Protein AF-0000000078265520 (afdb_homodimer)

Organism: NCBI:txid1605721

Foldseek 3Di:
DDDDDDDDDDDPDDPDDDDPPPPPPPPPPPPPPPPPPPPPPPQAFWQQFQLSDQQSFQERQPADADALVFCQQKDFQDKDFDAFFFQAAWTADSQQWTWTFHFQQKIFIARRNYRDTQDIDRCCVVVVFGWDADQQQRDIDTWTWYGYWGDDPQWTKTFTFQQQKIFIAGPNYRHTQDMDGDDRPNFKGWQAIWDDDPQKIKGKIFGCLLVVLLDQPDPDDFAFIKIFIAGNNYRHTQDIDTQADRQFHAFHFAYDYWRADVVQQKTKTFTWATQDHHPQQLVVCVVVVQQNVPGDDDPSNQHRKIFIARNRYRDTPEMDHCCPVVGHAHHGCLQPSVVVVDDDHRHPSGRPHHHFGWTFQETWGWAFADDPRGTDTWTWGFILQQKIWIAHPNHRHTQEIDRHEHHHNLGQAHHAWHDNRFWIKTKGFLVQQDWDQFPVRQTGSGIKIFIAGNNYRHTPHIGADPWPSVPPPDDSVRRLQIYWTFHAYWHDYHQKIWGATFHQAQVDWGIFIAGNNYRHTSYTDRPRFGHRYYFDDGHQKTKGTGADSNSHGIDRMITIIGRPPPPPD/DDDDDDDDDDDDDDDDPPPPDDDPPPPPPPPPPPPPPPDPPPQAFWQQFQLSDQQSFQERQPADADALVFCLQKDFQDKDFDAFFFQAAWTADSQQWTWTFHFQQKIFIARRNYRDTQEIDRCCVVVVFGWDADQQQRDIDTWTWYGYWGDDDQWTKTFTFQQCKIFIAGPNYRHTQDMDGPDRPNFKGWQAIWDDDPQKIKGKIFGCLLVVLLDQPDPDDFAFIKIFIAGNNYRHTQDIDTQADRQFHAFHFAYDYWRADPVQQKTKTFTWATQDHDPQQLVVCVVVVQQNPPGDDDPSNQHRKIFIARNRYRDTPEMDHCCPVVGHAHHGCLQPSVVVVDDDGRHPSGRPHHHFGWTFQETWGWAFADDPRGTDTWTWGFILQQKIWIAHPVHGHTQEIDRHEHHHNLGQAHHAWHDNRFWIKTKGFLVQQDWDQFPVRQTGSGIKIFIAGPNYRHTPEIGADPWPSVPPPDDSVRRLQIYWTFHAYWHDYHQKIWGATFHQAQVDWGIFIAGNNYRHTSYTDRPRFGHRYYWDDGHQKTWGTGADSNSHGIGRMITIIGRPPPPPD

Radius of gyration: 34.34 Å; Cα contacts (8 Å, |Δi|>4): 3447; chains: 2; bounding box: 140×97×87 Å

InterPro domains:
  IPR002372 Pyrrolo-quinoline quinone repeat domain [PF13360] (75-292)
  IPR002372 Pyrrolo-quinoline quinone repeat domain [PF13360] (449-544)
  IPR011047 Quinoprotein alcohol dehydrogenase-like superfamily [SSF50998] (43-536)
  IPR015943 WD40/YVTN repeat-like-containing domain superfamily [G3DSA:2.130.10.10] (435-565)
  IPR018391 Pyrrolo-quinoline quinone beta-propeller repeat [SM00564] (90-122)
  IPR018391 Pyrrolo-quinoline quinone beta-propeller repeat [SM00564] (194-242)
  IPR018391 Pyrrolo-quinoline quinone beta-propeller repeat [SM00564] (259-321)
  IPR018391 Pyrrolo-quinoline quinone beta-propeller repeat [SM00564] (372-403)
  IPR018391 Pyrrolo-quinoline quinone beta-propeller repeat [SM00564] (417-464)
  IPR018391 Pyrrolo-quinoline quinone beta-propeller repeat [SM00564] (489-526)

Sequence (1138 aa):
MHPTKTSHPLPALATAAALLVAVVVLVLAPSVAAGSGNGPHQDAAWWPNWGGGLDNVHHAVNETQISAANVSRLTVAWKATLVGDVTGPPAVDRDGTLYVNDLAGNVWALRGCTGTVLWRTALGNFTGNPGTFNPTTGRTTGTTARGTPAIHGAYIYVNDIGSARVFCLSKRTGALIWQTVLDTHPAAITTMSPTVVDGLVFIGVSSTESVMAGFPDYPCCTFRGSMAALNARTGAIVWQKYTTTADYPGAPVWGSSPSVDLATRVVYVGTGNNYRVPADVQACIDANEGDARTCPFDPANMAETIIAFDMDTGAIRWNTSFSLLHGLDVWNLACKPWLLGLPGGPGPNCPAFPGPDSDFGQAPMRVHYRSGGVQVPLLAVGQKSGFFYALHPADGHVAWIKSVVPGGDMGGFQWGSAFDGDRIYVAGSNSDYANQTIKDGRVTRGGTWAALDPATGTVLWETPVPQGLGLVNATRDEAVAAWPLAWSSLTVANGVVFAGVGSRDPAVPTMFALDAATGEILWQFAPGASIISSPAVVNGWVYWGIGYGQNSRAGNTFYAFRVADIVARMHPTKTSHPLPALATAAALLVAVVVLVLAPSVAAGSGNGPHQDAAWWPNWGGGLDNVHHAVNETQISAANVSRLTVAWKATLVGDVTGPPAVDRDGTLYVNDLAGNVWALRGCTGTVLWRTALGNFTGNPGTFNPTTGRTTGTTARGTPAIHGAYIYVNDIGSARVFCLSKRTGALIWQTVLDTHPAAITTMSPTVVDGLVFIGVSSTESVMAGFPDYPCCTFRGSMAALNARTGAIVWQKYTTTADYPGAPVWGSSPSVDLATRVVYVGTGNNYRVPADVQACIDANEGDARTCPFDPANMAETIIAFDMDTGAIRWNTSFSLLHGLDVWNLACKPWLLGLPGGPGPNCPAFPGPDSDFGQAPMRVHYRSGGVQVPLLAVGQKSGFFYALHPADGHVAWIKSVVPGGDMGGFQWGSAFDGDRIYVAGSNSDYANQTIKDGRVTRGGTWAALDPATGTVLWETPVPQGLGLVNATRDEAVAAWPLAWSSLTVANGVVFAGVGSRDPAVPTMFALDAATGEILWQFAPGASIISSPAVVNGWVYWGIGYGQNSRAGNTFYAFRVADIVAR

Solvent-accessible surface area (backbone atoms only — not comparable to full-atom values): 55644 Å² total; per-residue (Å²): 136,86,80,83,76,85,82,84,84,81,74,85,76,76,82,83,80,82,70,84,75,72,76,73,75,73,73,76,68,74,75,72,74,68,68,74,62,77,60,73,80,78,68,72,62,49,21,42,20,58,21,42,49,49,33,25,24,18,35,27,83,79,34,73,71,46,29,64,88,48,44,62,50,52,38,80,73,40,67,36,79,63,84,21,28,14,53,23,22,37,12,28,40,71,88,39,40,28,32,38,31,16,34,26,10,34,40,34,32,25,37,61,92,67,48,46,75,73,40,75,30,58,52,11,75,75,71,75,35,57,30,46,57,36,70,87,54,35,44,56,46,53,24,21,16,58,24,11,31,16,53,52,91,69,29,30,32,43,38,28,30,55,54,16,28,41,37,34,25,33,64,88,67,48,46,80,72,38,69,37,74,76,48,84,55,88,41,25,17,22,56,26,14,34,36,64,57,98,59,30,34,36,42,30,28,20,61,50,47,39,57,50,20,28,39,72,85,44,84,71,68,68,54,59,8,28,43,35,33,21,33,61,88,68,44,47,75,74,35,72,39,66,34,32,45,79,66,36,12,29,13,20,19,35,22,34,24,50,12,48,42,75,90,80,37,34,33,32,38,24,12,13,40,21,42,45,66,44,70,70,41,46,50,36,20,58,70,31,73,43,54,41,74,27,38,70,71,60,84,65,50,38,30,26,16,42,37,35,25,30,62,88,67,50,48,74,75,40,66,38,71,50,37,61,65,72,43,50,38,36,36,35,30,4,54,49,22,54,80,75,73,39,82,76,66,60,34,80,58,27,60,96,62,55,27,68,47,49,26,17,30,14,21,31,18,54,42,56,35,74,56,98,90,38,76,45,69,30,30,38,37,41,20,5,49,11,38,36,38,29,22,32,74,91,63,46,47,50,53,42,77,36,74,77,37,48,32,24,78,74,7,5,17,35,44,31,43,19,40,74,57,73,42,32,38,42,31,25,8,21,56,62,33,42,61,30,44,47,84,86,66,54,63,41,35,36,7,30,37,36,33,23,36,74,90,70,54,49,74,74,37,63,31,66,54,69,56,47,58,82,55,74,89,58,50,5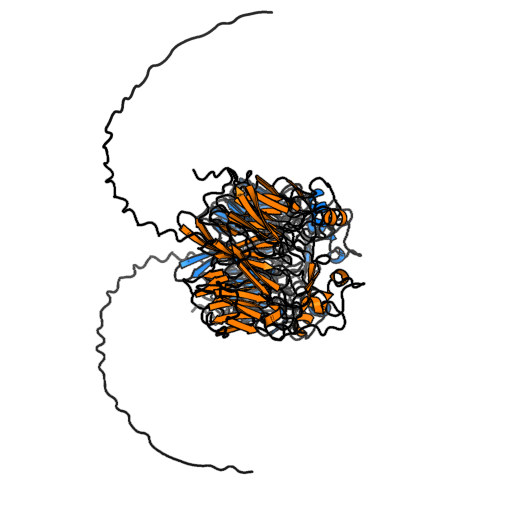8,70,54,30,67,74,47,29,32,29,16,50,10,15,33,21,32,34,46,52,25,31,35,41,19,18,33,31,81,55,48,83,47,64,22,38,38,32,20,29,58,90,65,46,46,77,54,35,73,42,53,85,45,30,5,17,38,16,21,48,33,56,44,81,42,33,41,35,38,35,21,5,41,14,66,86,40,20,34,29,30,50,35,38,31,30,29,56,69,75,70,60,81,120,138,87,81,89,82,77,82,85,85,85,80,81,89,79,80,81,72,81,66,86,73,86,78,80,76,75,75,76,67,75,75,71,73,70,68,75,63,78,60,74,78,76,70,72,61,48,20,41,20,57,20,41,49,49,34,25,24,19,36,27,83,77,34,74,71,45,28,63,88,49,44,60,50,51,39,80,72,41,66,35,78,62,84,21,29,13,52,23,22,37,12,29,42,70,90,39,40,28,33,37,30,16,35,26,10,33,41,34,32,27,36,63,91,66,47,47,75,73,40,74,31,57,53,10,75,76,72,76,34,57,30,46,56,37,71,86,52,34,44,56,45,52,25,22,15,57,24,11,31,16,53,52,92,68,30,31,32,44,38,27,30,56,54,15,29,40,35,35,26,33,65,88,68,46,45,80,73,40,69,34,75,77,48,85,55,88,42,25,17,23,56,26,14,35,35,62,58,95,62,30,34,36,41,32,28,20,59,50,46,41,57,50,22,28,41,72,84,43,83,72,68,66,53,59,7,29,43,34,31,22,32,62,88,67,45,47,73,72,35,72,41,65,33,34,43,78,67,36,12,28,13,21,19,35,23,32,25,50,12,46,42,76,91,79,38,34,34,32,39,25,12,12,39,22,42,44,66,42,70,70,42,47,50,35,20,58,71,31,74,44,55,41,74,27,37,71,71,61,87,65,49,38,30,26,16,41,39,34,24,30,61,89,67,52,48,74,76,38,65,38,72,49,36,61,63,70,43,50,38,37,36,35,31,4,54,49,22,53,82,76,72,38,82,76,68,60,33,82,58,28,60,94,63,55,27,70,47,49,26,19,29,13,21,30,19,54,41,56,36,73,56,96,89,38,76,45,70,31,30,38,37,40,20,4,52,11,39,36,40,30,23,31,75,90,64,44,47,48,55,41,77,35,74,76,36,47,32,25,78,76,8,5,18,33,44,31,43,19,40,73,56,74,41,32,37,43,30,25,7,20,57,64,33,42,61,29,44,46,84,86,66,54,64,40,37,34,8,30,37,36,33,25,35,75,90,71,53,47,74,74,36,63,34,64,54,69,57,46,58,81,56,74,88,58,51,57,71,55,30,67,73,47,28,33,28,16,49,10,15,32,21,31,34,47,52,25,31,35,42,20,19,32,31,81,54,47,82,45,64,23,37,37,31,21,29,57,91,65,45,47,78,54,35,71,41,52,85,46,30,6,17,39,14,20,50,33,55,45,82,41,35,38,34,39,35,20,5,40,14,67,85,43,21,34,29,30,50,34,38,32,30,30,56,70,73,70,60,80,119

Nearest PDB structures (foldseek):
  8gy2-assembly1_A  TM=6.979E-01  e=2.853E-27  Gluconobacter oxydans 621H
  4mh1-assembly1_A-2  TM=7.134E-01  e=3.391E-25  Ketogulonicigenium vulgare Y25
  4mh1-assembly1_B-2  TM=6.779E-01  e=1.135E-24  Ketogulonicigenium vulgare Y25
  4cvb-assembly1_A  TM=6.863E-01  e=7.345E-24  Pseudogluconobacter saccharoketogenes
  7wmd-assembly1_A  TM=6.988E-01  e=7.375E-23  Devosia albogilva

Structure (mmCIF, N/CA/C/O backbone):
data_AF-0000000078265520-model_v1
#
loop_
_entity.id
_entity.type
_entity.pdbx_description
1 polymer 'Pyrroloquinoline quinone-dependent alcohol dehydrogenase'
#
loop_
_atom_site.group_PDB
_atom_site.id
_atom_site.type_symbol
_atom_site.label_atom_id
_atom_site.label_alt_id
_atom_site.label_comp_id
_atom_site.label_asym_id
_atom_site.label_entity_id
_atom_site.label_seq_id
_atom_site.pdbx_PDB_ins_code
_atom_site.Cartn_x
_atom_site.Cartn_y
_atom_site.Cartn_z
_atom_site.occupancy
_atom_site.B_iso_or_equiv
_atom_site.auth_seq_id
_atom_site.auth_comp_id
_atom_site.auth_asym_id
_atom_site.auth_atom_id
_atom_site.pdbx_PDB_model_num
ATOM 1 N N . MET A 1 1 ? -61.281 -13.695 18.047 1 17.14 1 MET A N 1
ATOM 2 C CA . MET A 1 1 ? -62.156 -14.344 17.078 1 17.14 1 MET A CA 1
ATOM 3 C C . MET A 1 1 ? -62 -13.734 15.688 1 17.14 1 MET A C 1
ATOM 5 O O . MET A 1 1 ? -61.344 -12.695 15.539 1 17.14 1 MET A O 1
ATOM 9 N N . HIS A 1 2 ? -63.125 -13.305 15.18 1 16.2 2 HIS A N 1
ATOM 10 C CA . HIS A 1 2 ? -63.688 -13.625 13.875 1 16.2 2 HIS A CA 1
ATOM 11 C C . HIS A 1 2 ? -63.125 -12.719 12.781 1 16.2 2 HIS A C 1
ATOM 13 O O . HIS A 1 2 ? -62.625 -11.625 13.07 1 16.2 2 HIS A O 1
ATOM 19 N N . PRO A 1 3 ? -63.625 -12.891 11.625 1 17.33 3 PRO A N 1
ATOM 20 C CA . PRO A 1 3 ? -63.312 -13.195 10.227 1 17.33 3 PRO A CA 1
ATOM 21 C C . PRO A 1 3 ? -63.438 -11.969 9.312 1 17.33 3 PRO A C 1
ATOM 23 O O . PRO A 1 3 ? -62.75 -11.883 8.297 1 17.33 3 PRO A O 1
ATOM 26 N N . THR A 1 4 ? -64.312 -11.016 9.781 1 16.2 4 THR A N 1
ATOM 27 C CA . THR A 1 4 ? -65.312 -10.742 8.75 1 16.2 4 THR A CA 1
ATOM 28 C C . THR A 1 4 ? -64.688 -10 7.574 1 16.2 4 THR A C 1
ATOM 30 O O . THR A 1 4 ? -63.719 -9.227 7.754 1 16.2 4 THR A O 1
ATOM 33 N N . LYS A 1 5 ? -65.375 -9.945 6.484 1 17.05 5 LYS A N 1
ATOM 34 C CA . LYS A 1 5 ? -65.5 -10.273 5.066 1 17.05 5 LYS A CA 1
ATOM 35 C C . LYS A 1 5 ? -65.375 -9.023 4.203 1 17.05 5 LYS A C 1
ATOM 37 O O . LYS A 1 5 ? -65.312 -9.117 2.973 1 17.05 5 LYS A O 1
ATOM 42 N N . THR A 1 6 ? -65.375 -7.75 4.785 1 16.64 6 THR A N 1
ATOM 43 C CA . THR A 1 6 ? -66.312 -6.988 3.988 1 16.64 6 THR A CA 1
ATOM 44 C C . THR A 1 6 ? -65.812 -6.766 2.574 1 16.64 6 THR A C 1
ATOM 46 O O . THR A 1 6 ? -64.562 -6.75 2.355 1 16.64 6 THR A O 1
ATOM 49 N N . SER A 1 7 ? -66.5 -5.957 1.781 1 15.37 7 SER A N 1
ATOM 50 C CA . SER A 1 7 ? -67.312 -5.945 0.565 1 15.37 7 SER A CA 1
ATOM 51 C C . SER A 1 7 ? -66.5 -5.402 -0.619 1 15.37 7 SER A C 1
ATOM 53 O O . SER A 1 7 ? -66.438 -6.055 -1.659 1 15.37 7 SER A O 1
ATOM 55 N N . HIS A 1 8 ? -66.688 -4.145 -1.007 1 16.44 8 HIS A N 1
ATOM 56 C CA . HIS A 1 8 ? -67.5 -3.871 -2.182 1 16.44 8 HIS A CA 1
ATOM 57 C C . HIS A 1 8 ? -66.688 -3.686 -3.424 1 16.44 8 HIS A C 1
ATOM 59 O O . HIS A 1 8 ? -65.438 -3.438 -3.318 1 16.44 8 HIS A O 1
ATOM 65 N N . PRO A 1 9 ? -67.062 -2.695 -4.297 1 16.78 9 PRO A N 1
ATOM 66 C CA . PRO A 1 9 ? -67.625 -2.834 -5.645 1 16.78 9 PRO A CA 1
ATOM 67 C C . PRO A 1 9 ? -66.562 -2.633 -6.738 1 16.78 9 PRO A C 1
ATOM 69 O O . PRO A 1 9 ? -65.438 -2.236 -6.453 1 16.78 9 PRO A O 1
ATOM 72 N N . LEU A 1 10 ? -66.812 -1.609 -7.59 1 16.77 10 LEU A N 1
ATOM 73 C CA . LEU A 1 10 ? -67.25 -1.703 -8.977 1 16.77 10 LEU A CA 1
ATOM 74 C C . LEU A 1 10 ? -66.125 -1.519 -9.945 1 16.77 10 LEU A C 1
ATOM 76 O O . LEU A 1 10 ? -65.062 -0.991 -9.562 1 16.77 10 LEU A O 1
ATOM 80 N N . PRO A 1 11 ? -66.438 -1.1 -11.188 1 16.7 11 PRO A N 1
ATOM 81 C CA . PRO A 1 11 ? -66.25 -1.532 -12.578 1 16.7 11 PRO A CA 1
ATOM 82 C C . PRO A 1 11 ? -65.25 -0.72 -13.328 1 16.7 11 PRO A C 1
ATOM 84 O O . PRO A 1 11 ? -65 -0.936 -14.523 1 16.7 11 PRO A O 1
ATOM 87 N N . ALA A 1 12 ? -64.375 0.051 -12.625 1 16.42 12 ALA A N 1
ATOM 88 C CA . ALA A 1 12 ? -63.969 1.188 -13.453 1 16.42 12 ALA A CA 1
ATOM 89 C C . ALA A 1 12 ? -63.469 0.724 -14.812 1 16.42 12 ALA A C 1
ATOM 91 O O . ALA A 1 12 ? -62.531 -0.083 -14.898 1 16.42 12 ALA A O 1
ATOM 92 N N . LEU A 1 13 ? -64.188 1.115 -15.773 1 16.06 13 LEU A N 1
ATOM 93 C CA . LEU A 1 13 ? -64.375 0.866 -17.203 1 16.06 13 LEU A CA 1
ATOM 94 C C . LEU A 1 13 ? -63.062 1.119 -17.953 1 16.06 13 LEU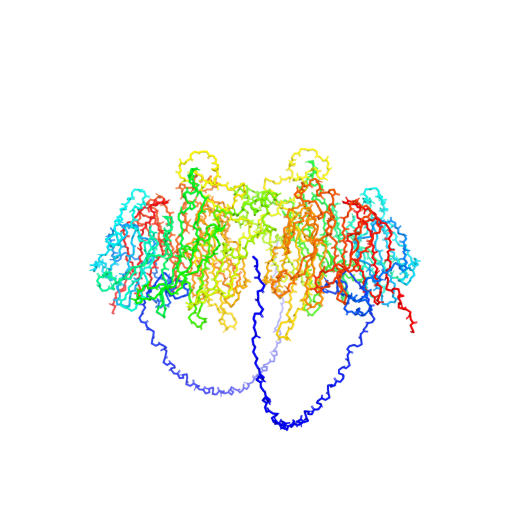 A C 1
ATOM 96 O O . LEU A 1 13 ? -62.156 1.775 -17.438 1 16.06 13 LEU A O 1
ATOM 100 N N . ALA A 1 14 ? -63.25 1.481 -19.297 1 16.58 14 ALA A N 1
ATOM 101 C CA . ALA A 1 14 ? -63 1.051 -20.672 1 16.58 14 ALA A CA 1
ATOM 102 C C . ALA A 1 14 ? -61.969 1.944 -21.344 1 16.58 14 ALA A C 1
ATOM 104 O O . ALA A 1 14 ? -61.844 1.944 -22.562 1 16.58 14 ALA A O 1
ATOM 105 N N . THR A 1 15 ? -61.062 2.492 -20.5 1 16.44 15 THR A N 1
ATOM 106 C CA . THR A 1 15 ? -60.469 3.598 -21.234 1 16.44 15 THR A CA 1
ATOM 107 C C . THR A 1 15 ? -60.031 3.145 -22.625 1 16.44 15 THR A C 1
ATOM 109 O O . THR A 1 15 ? -59.625 1.994 -22.812 1 16.44 15 THR A O 1
ATOM 112 N N . ALA A 1 16 ? -60.219 4.102 -23.531 1 16.84 16 ALA A N 1
ATOM 113 C CA . ALA A 1 16 ? -60.219 4.371 -24.969 1 16.84 16 ALA A CA 1
ATOM 114 C C . ALA A 1 16 ? -58.844 4.035 -25.578 1 16.84 16 ALA A C 1
ATOM 116 O O . ALA A 1 16 ? -57.812 4.316 -24.984 1 16.84 16 ALA A O 1
ATOM 117 N N . ALA A 1 17 ? -58.844 3.373 -26.828 1 16.38 17 ALA A N 1
ATOM 118 C CA . ALA A 1 17 ? -58.094 2.555 -27.781 1 16.38 17 ALA A CA 1
ATOM 119 C C . ALA A 1 17 ? -57.031 3.379 -28.5 1 16.38 17 ALA A C 1
ATOM 121 O O . ALA A 1 17 ? -55.969 2.873 -28.828 1 16.38 17 ALA A O 1
ATOM 122 N N . ALA A 1 18 ? -57.281 4.77 -28.656 1 17.73 18 ALA A N 1
ATOM 123 C CA . ALA A 1 18 ? -57.031 4.996 -30.078 1 17.73 18 ALA A CA 1
ATOM 124 C C . ALA A 1 18 ? -55.562 4.711 -30.453 1 17.73 18 ALA A C 1
ATOM 126 O O . ALA A 1 18 ? -54.688 4.777 -29.594 1 17.73 18 ALA A O 1
ATOM 127 N N . LEU A 1 19 ? -55.344 4.594 -31.844 1 18.08 19 LEU A N 1
ATOM 128 C CA . LEU A 1 19 ? -54.625 3.961 -32.938 1 18.08 19 LEU A CA 1
ATOM 129 C C . LEU A 1 19 ? -53.375 4.746 -33.312 1 18.08 19 LEU A C 1
ATOM 131 O O . LEU A 1 19 ? -52.75 4.477 -34.344 1 18.08 19 LEU A O 1
ATOM 135 N N . LEU A 1 20 ? -52.812 5.586 -32.375 1 19.12 20 LEU A N 1
ATOM 136 C CA . LEU A 1 20 ? -51.938 6.449 -33.156 1 19.12 20 LEU A CA 1
ATOM 137 C C . LEU A 1 20 ? -50.938 5.625 -33.969 1 19.12 20 LEU A C 1
ATOM 139 O O . LEU A 1 20 ? -50.25 4.762 -33.438 1 19.12 20 LEU A O 1
ATOM 143 N N . VAL A 1 21 ? -51.156 5.629 -35.312 1 19.61 21 VAL A N 1
ATOM 144 C CA . VAL A 1 21 ? -50.469 5.051 -36.469 1 19.61 21 VAL A CA 1
ATOM 145 C C . VAL A 1 21 ? -49.031 5.574 -36.531 1 19.61 21 VAL A C 1
ATOM 147 O O . VAL A 1 21 ? -48.812 6.77 -36.719 1 19.61 21 VAL A O 1
ATOM 150 N N . ALA A 1 22 ? -48.219 5.336 -35.531 1 20.06 22 ALA A N 1
ATOM 151 C CA . ALA A 1 22 ? -46.875 5.844 -35.688 1 20.06 22 ALA A CA 1
ATOM 152 C C . ALA A 1 22 ? -46.25 5.352 -36.969 1 20.06 22 ALA A C 1
ATOM 154 O O . ALA A 1 22 ? -46.25 4.152 -37.281 1 20.06 22 ALA A O 1
ATOM 155 N N . VAL A 1 23 ? -46.344 6.246 -37.969 1 21.83 23 VAL A N 1
ATOM 156 C CA . VAL A 1 23 ? -45.688 6.141 -39.281 1 21.83 23 VAL A CA 1
ATOM 157 C C . VAL A 1 23 ? -44.219 5.797 -39.094 1 21.83 23 VAL A C 1
ATOM 159 O O . VAL A 1 23 ? -43.469 6.527 -38.406 1 21.83 23 VAL A O 1
ATOM 162 N N . VAL A 1 24 ? -43.875 4.527 -39.156 1 22.84 24 VAL A N 1
ATOM 163 C CA . VAL A 1 24 ? -42.562 3.91 -39.094 1 22.84 24 VAL A CA 1
ATOM 164 C C . VAL A 1 24 ? -41.719 4.383 -40.25 1 22.84 24 VAL A C 1
ATOM 166 O O . VAL A 1 24 ? -42 4.051 -41.406 1 22.84 24 VAL A O 1
ATOM 169 N N . VAL A 1 25 ? -41.5 5.777 -40.281 1 23.92 25 VAL A N 1
ATOM 170 C CA . VAL A 1 25 ? -40.594 6.086 -41.375 1 23.92 25 VAL A CA 1
ATOM 171 C C . VAL A 1 25 ? -39.375 5.16 -41.344 1 23.92 25 VAL A C 1
ATOM 173 O O . VAL A 1 25 ? -38.688 5.113 -40.344 1 23.92 25 VAL A O 1
ATOM 176 N N . LEU A 1 26 ? -39.406 4.188 -42.219 1 23.52 26 LEU A N 1
ATOM 177 C CA . LEU A 1 26 ? -38.375 3.197 -42.531 1 23.52 26 LEU A CA 1
ATOM 178 C C . LEU A 1 26 ? -37.125 3.877 -43.031 1 23.52 26 LEU A C 1
ATOM 180 O O . LEU A 1 26 ? -37.094 4.406 -44.125 1 23.52 26 LEU A O 1
ATOM 184 N N . VAL A 1 27 ? -36.656 4.941 -42.281 1 26.12 27 VAL A N 1
ATOM 185 C CA . VAL A 1 27 ? -35.438 5.375 -42.938 1 26.12 27 VAL A CA 1
ATOM 186 C C . VAL A 1 27 ? -34.531 4.18 -43.156 1 26.12 27 VAL A C 1
ATOM 188 O O . VAL A 1 27 ? -34.188 3.477 -42.188 1 26.12 27 VAL A O 1
ATOM 191 N N . LEU A 1 28 ? -34.438 3.723 -44.406 1 24.16 28 LEU A N 1
ATOM 192 C CA . LEU A 1 28 ? -33.5 2.734 -44.938 1 24.16 28 LEU A CA 1
ATOM 193 C C . LEU A 1 28 ? -32.062 3.135 -44.656 1 24.16 28 LEU A C 1
ATOM 195 O O . LEU A 1 28 ? -31.594 4.176 -45.125 1 24.16 28 LEU A O 1
ATOM 199 N N . ALA A 1 29 ? -31.609 2.975 -43.406 1 26.84 29 ALA A N 1
ATOM 200 C CA . ALA A 1 29 ? -30.172 3.17 -43.219 1 26.84 29 ALA A CA 1
ATOM 201 C C . ALA A 1 29 ? -29.375 2.318 -44.188 1 26.84 29 ALA A C 1
ATOM 203 O O . ALA A 1 29 ? -29.656 1.131 -44.375 1 26.84 29 ALA A O 1
ATOM 204 N N . PRO A 1 30 ? -28.797 3.018 -45.125 1 27.03 30 PRO A N 1
ATOM 205 C CA . PRO A 1 30 ? -27.969 2.238 -46.031 1 27.03 30 PRO A CA 1
ATOM 206 C C . PRO A 1 30 ? -27.078 1.229 -45.312 1 27.03 30 PRO A C 1
ATOM 208 O O . PRO A 1 30 ? -26.703 1.442 -44.156 1 27.03 30 PRO A O 1
ATOM 211 N N . SER A 1 31 ? -27.25 -0.025 -45.719 1 24.61 31 SER A N 1
ATOM 212 C CA . SER A 1 31 ? -26.453 -1.167 -45.312 1 24.61 31 SER A CA 1
ATOM 213 C C . SER A 1 31 ? -24.969 -0.905 -45.531 1 24.61 31 SER A C 1
ATOM 215 O O . SER A 1 31 ? -24.516 -0.783 -46.688 1 24.61 31 SER A O 1
ATOM 217 N N . VAL A 1 32 ? -24.391 0.127 -44.875 1 26.91 32 VAL A N 1
ATOM 218 C CA . VAL A 1 32 ? -22.953 0.06 -45.125 1 26.91 32 VAL A CA 1
ATOM 219 C C . VAL A 1 32 ? -22.469 -1.379 -44.969 1 26.91 32 VAL A C 1
ATOM 221 O O . VAL A 1 32 ? -22.703 -2.014 -43.938 1 26.91 32 VAL A O 1
ATOM 224 N N . ALA A 1 33 ? -22.188 -2.043 -46.094 1 24.78 33 ALA A N 1
ATOM 225 C CA . ALA A 1 33 ? -21.531 -3.342 -46.188 1 24.78 33 ALA A CA 1
ATOM 226 C C . ALA A 1 33 ? -20.312 -3.408 -45.281 1 24.78 33 ALA A C 1
ATOM 228 O O . ALA A 1 33 ? -19.391 -2.59 -45.375 1 24.78 33 ALA A O 1
ATOM 229 N N . ALA A 1 34 ? -20.578 -3.84 -44.094 1 26.83 34 ALA A N 1
ATOM 230 C CA . ALA A 1 34 ? -19.469 -4.238 -43.25 1 26.83 34 ALA A CA 1
ATOM 231 C C . ALA A 1 34 ? -18.469 -5.102 -44 1 26.83 34 ALA A C 1
ATOM 233 O O . ALA A 1 34 ? -18.828 -6.152 -44.531 1 26.83 34 ALA A O 1
ATOM 234 N N . GLY A 1 35 ? -17.672 -4.383 -44.812 1 24.5 35 GLY A N 1
ATOM 235 C CA . GLY A 1 35 ? -16.625 -5.215 -45.375 1 24.5 35 GLY A CA 1
ATOM 236 C C . GLY A 1 35 ? -16.234 -6.383 -44.5 1 24.5 35 GLY A C 1
ATOM 237 O O . GLY A 1 35 ? -16.219 -6.258 -43.25 1 24.5 35 GLY A O 1
ATOM 238 N N . SER A 1 36 ? -16.578 -7.504 -45 1 25.89 36 SER A N 1
ATOM 239 C CA . SER A 1 36 ? -16.203 -8.797 -44.438 1 25.89 36 SER A CA 1
ATOM 240 C C . SER A 1 36 ? -14.734 -8.805 -44 1 25.89 36 SER A C 1
ATOM 242 O O . SER A 1 36 ? -13.836 -8.82 -44.844 1 25.89 36 SER A O 1
ATOM 244 N N . GLY A 1 37 ? -14.359 -7.793 -43.219 1 26.94 37 GLY A N 1
ATOM 245 C CA . GLY A 1 37 ? -12.984 -7.98 -42.781 1 26.94 37 GLY A CA 1
ATOM 246 C C . GLY A 1 37 ? -12.609 -9.438 -42.594 1 26.94 37 GLY A C 1
ATOM 247 O O . GLY A 1 37 ? -13.43 -10.242 -42.156 1 26.94 37 GLY A O 1
ATOM 248 N N . ASN A 1 38 ? -11.953 -9.969 -43.656 1 28.36 38 ASN A N 1
ATOM 249 C CA . ASN A 1 38 ? -11.344 -11.281 -43.469 1 28.36 38 ASN A CA 1
ATOM 250 C C . ASN A 1 38 ? -10.961 -11.523 -42 1 28.36 38 ASN A C 1
ATOM 252 O O . ASN A 1 38 ? -10.148 -10.781 -41.469 1 28.36 38 ASN A O 1
ATOM 256 N N . GLY A 1 39 ? -11.867 -11.867 -41.25 1 30.77 39 GLY A N 1
ATOM 257 C CA . GLY A 1 39 ? -11.625 -12.289 -39.875 1 30.77 39 GLY A CA 1
ATOM 258 C C . GLY A 1 39 ? -10.344 -13.086 -39.719 1 30.77 39 GLY A C 1
ATOM 259 O O . GLY A 1 39 ? -9.859 -13.703 -40.656 1 30.77 39 GLY A O 1
ATOM 260 N N . PRO A 1 40 ? -9.43 -12.562 -39.062 1 32.41 40 PRO A N 1
ATOM 261 C CA . PRO A 1 40 ? -8.18 -13.32 -38.938 1 32.41 40 PRO A CA 1
ATOM 262 C C . PRO A 1 40 ? -8.398 -14.836 -39.031 1 32.41 40 PRO A C 1
ATOM 264 O O . PRO A 1 40 ? -9.461 -15.328 -38.656 1 32.41 40 PRO A O 1
ATOM 267 N N . HIS A 1 41 ? -8.086 -15.516 -40.125 1 32.09 41 HIS A N 1
ATOM 268 C CA . HIS A 1 41 ? -7.879 -16.969 -40.094 1 32.09 41 HIS A CA 1
ATOM 269 C C . HIS A 1 41 ? -7.668 -17.469 -38.656 1 32.09 41 HIS A C 1
ATOM 271 O O . HIS A 1 41 ? -6.742 -17.016 -37.969 1 32.09 41 HIS A O 1
ATOM 277 N N . GLN A 1 42 ? -8.625 -17.734 -37.906 1 38.75 42 GLN A N 1
ATOM 278 C CA . GLN A 1 42 ? -8.547 -18.281 -36.562 1 38.75 42 GLN A CA 1
ATOM 279 C C . GLN A 1 42 ? -7.52 -19.406 -36.469 1 38.75 42 GLN A C 1
ATOM 281 O O . GLN A 1 42 ? -7.746 -20.5 -37.031 1 38.75 42 GLN A O 1
ATOM 286 N N . ASP A 1 43 ? -6.262 -19.312 -36.531 1 50.09 43 ASP A N 1
ATOM 287 C CA . ASP A 1 43 ? -5.211 -20.297 -36.344 1 50.09 43 ASP A CA 1
ATOM 288 C C . ASP A 1 43 ? -5.645 -21.359 -35.312 1 50.09 43 ASP A C 1
ATOM 290 O O . ASP A 1 43 ? -6.48 -21.094 -34.469 1 50.09 43 ASP A O 1
ATOM 294 N N . ALA A 1 44 ? -5.496 -22.641 -35.688 1 58.16 44 ALA A N 1
ATOM 295 C CA . ALA A 1 44 ? -5.805 -23.812 -34.844 1 58.16 44 ALA A CA 1
ATOM 296 C C . ALA A 1 44 ? -5.477 -23.547 -33.375 1 58.16 44 ALA A C 1
ATOM 298 O O . ALA A 1 44 ? -4.422 -22.984 -33.062 1 58.16 44 ALA A O 1
ATOM 299 N N . ALA A 1 45 ? -6.484 -23.922 -32.562 1 76.44 45 ALA A N 1
ATOM 300 C CA . ALA A 1 45 ? -6.359 -23.703 -31.125 1 76.44 45 ALA A CA 1
ATOM 301 C C . ALA A 1 45 ? -5.176 -24.484 -30.562 1 76.44 45 ALA A C 1
ATOM 303 O O . ALA A 1 45 ? -4.82 -25.547 -31.062 1 76.44 45 ALA A O 1
ATOM 304 N N . TRP A 1 46 ? -4.379 -23.984 -29.859 1 92.88 46 TRP A N 1
ATOM 305 C CA . TRP A 1 46 ? -3.268 -24.609 -29.156 1 92.88 46 TRP A CA 1
ATOM 306 C C . TRP A 1 46 ? -3.035 -23.953 -27.797 1 92.88 46 TRP A C 1
ATOM 308 O O . TRP A 1 46 ? -3.791 -23.078 -27.391 1 92.88 46 TRP A O 1
ATOM 318 N N . TRP A 1 47 ? -2.188 -24.5 -27.031 1 97.5 47 TRP A N 1
ATOM 319 C CA . TRP A 1 47 ? -1.701 -24 -25.75 1 97.5 47 TRP A CA 1
ATOM 320 C C . TRP A 1 47 ? -0.177 -24.031 -25.688 1 97.5 47 TRP A C 1
ATOM 322 O O . TRP A 1 47 ? 0.409 -24.984 -25.188 1 97.5 47 TRP A O 1
ATOM 332 N N . PRO A 1 48 ? 0.46 -23.016 -26.141 1 96.94 48 PRO A N 1
ATOM 333 C CA . PRO A 1 48 ? 1.874 -23.109 -26.516 1 96.94 48 PRO A CA 1
ATOM 334 C C . PRO A 1 48 ? 2.809 -23.016 -25.312 1 96.94 48 PRO A C 1
ATOM 336 O O . PRO A 1 48 ? 4 -23.312 -25.422 1 96.94 48 PRO A O 1
ATOM 339 N N . ASN A 1 49 ? 2.328 -22.547 -24.234 1 96.62 49 ASN A N 1
ATOM 340 C CA . ASN A 1 49 ? 3.143 -22.344 -23.031 1 96.62 49 ASN A CA 1
ATOM 341 C C . ASN A 1 49 ? 2.279 -22.25 -21.781 1 96.62 49 ASN A C 1
ATOM 343 O O . ASN A 1 49 ? 1.077 -22.516 -21.828 1 96.62 49 ASN A O 1
ATOM 347 N N . TRP A 1 50 ? 2.895 -21.922 -20.641 1 95.75 50 TRP A N 1
ATOM 348 C CA . TRP A 1 50 ? 2.258 -21.906 -19.328 1 95.75 50 TRP A CA 1
ATOM 349 C C . TRP A 1 50 ? 0.966 -21.109 -19.344 1 95.75 50 TRP A C 1
ATOM 351 O O . TRP A 1 50 ? -0.085 -21.594 -18.922 1 95.75 50 TRP A O 1
ATOM 361 N N . GLY A 1 51 ? 0.985 -19.906 -19.828 1 94.5 51 GLY A N 1
ATOM 362 C CA . GLY A 1 51 ? -0.132 -18.984 -19.766 1 94.5 51 GLY A CA 1
ATOM 363 C C . GLY A 1 51 ? -1.068 -19.078 -20.953 1 94.5 51 GLY A C 1
ATOM 364 O O . GLY A 1 51 ? -2.023 -18.312 -21.062 1 94.5 51 GLY A O 1
ATOM 365 N N . GLY A 1 52 ? -0.772 -19.969 -21.891 1 95.25 52 GLY A N 1
ATOM 366 C CA . GLY A 1 52 ? -1.567 -20.078 -23.094 1 95.25 52 GLY A CA 1
ATOM 367 C C . GLY A 1 52 ? -1.282 -18.984 -24.109 1 95.25 52 GLY A C 1
ATOM 368 O O . GLY A 1 52 ? -2.062 -18.781 -25.047 1 95.25 52 GLY A O 1
ATOM 369 N N . GLY A 1 53 ? -0.242 -18.281 -23.906 1 95.75 53 GLY A N 1
ATOM 370 C CA . GLY A 1 53 ? 0.15 -17.188 -24.781 1 95.75 53 GLY A CA 1
ATOM 371 C C . GLY A 1 53 ? 1.119 -16.219 -24.125 1 95.75 53 GLY A C 1
ATOM 372 O O . GLY A 1 53 ? 1.612 -16.484 -23.031 1 95.75 53 GLY A O 1
ATOM 373 N N . LEU A 1 54 ? 1.344 -15.133 -24.875 1 97.38 54 LEU A N 1
ATOM 374 C CA . LEU A 1 54 ? 2.381 -14.203 -24.438 1 97.38 54 LEU A CA 1
ATOM 375 C C . LEU A 1 54 ? 1.883 -13.32 -23.297 1 97.38 54 LEU A C 1
ATOM 377 O O . LEU A 1 54 ? 2.682 -12.711 -22.578 1 97.38 54 LEU A O 1
ATOM 381 N N . ASP A 1 55 ? 0.565 -13.258 -23.125 1 97.81 55 ASP A N 1
ATOM 382 C CA . ASP A 1 55 ? -0.012 -12.359 -22.125 1 97.81 55 ASP A CA 1
ATOM 383 C C . ASP A 1 55 ? -0.091 -13.031 -20.766 1 97.81 55 ASP A C 1
ATOM 385 O O . ASP A 1 55 ? -0.369 -12.375 -19.75 1 97.81 55 ASP A O 1
ATOM 389 N N . ASN A 1 56 ? 0.192 -14.328 -20.672 1 97.56 56 ASN A N 1
ATOM 390 C CA . ASN A 1 56 ? 0.182 -15.094 -19.422 1 97.56 56 ASN A CA 1
ATOM 391 C C . ASN A 1 56 ? -1.182 -15.039 -18.75 1 97.56 56 ASN A C 1
ATOM 393 O O . ASN A 1 56 ? -1.265 -14.977 -17.516 1 97.56 56 ASN A O 1
ATOM 397 N N . VAL A 1 57 ? -2.307 -15.078 -19.516 1 97.88 57 VAL A N 1
ATOM 398 C CA . VAL A 1 57 ? -3.613 -14.797 -18.938 1 97.88 57 VAL A CA 1
ATOM 399 C C . VAL A 1 57 ? -4.379 -16.094 -18.719 1 97.88 57 VAL A C 1
ATOM 401 O O . VAL A 1 57 ? -5.504 -16.094 -18.219 1 97.88 57 VAL A O 1
ATOM 404 N N . HIS A 1 58 ? -3.844 -17.25 -19.156 1 97.88 58 HIS A N 1
ATOM 405 C CA . HIS A 1 58 ? -4.453 -18.547 -18.953 1 97.88 58 HIS A CA 1
ATOM 406 C C . HIS A 1 58 ? -5.879 -18.594 -19.484 1 97.88 58 HIS A C 1
ATOM 408 O O . HIS A 1 58 ? -6.789 -19.062 -18.812 1 97.88 58 HIS A O 1
ATOM 414 N N . HIS A 1 59 ? -6.051 -18.109 -20.672 1 98.12 59 HIS A N 1
ATOM 415 C CA . HIS A 1 59 ? -7.359 -18.031 -21.312 1 98.12 59 HIS A CA 1
ATOM 416 C C . HIS A 1 59 ? -7.387 -18.859 -22.609 1 98.12 59 HIS A C 1
ATOM 418 O O . HIS A 1 59 ? -6.598 -18.609 -23.516 1 98.12 59 HIS A O 1
ATOM 424 N N . ALA A 1 60 ? -8.312 -19.781 -22.641 1 97.69 60 ALA A N 1
ATOM 425 C CA . ALA A 1 60 ? -8.57 -20.484 -23.891 1 97.69 60 ALA A CA 1
ATOM 426 C C . ALA A 1 60 ? -9.508 -19.672 -24.781 1 97.69 60 ALA A C 1
ATOM 428 O O . ALA A 1 60 ? -10.68 -20.016 -24.938 1 97.69 60 ALA A O 1
ATOM 429 N N . VAL A 1 61 ? -8.992 -18.844 -25.5 1 94.25 61 VAL A N 1
ATOM 430 C CA . VAL A 1 61 ? -9.75 -17.797 -26.172 1 94.25 61 VAL A CA 1
ATOM 431 C C . VAL A 1 61 ? -10.602 -18.406 -27.297 1 94.25 61 VAL A C 1
ATOM 433 O O . VAL A 1 61 ? -11.688 -17.922 -27.594 1 94.25 61 VAL A O 1
ATOM 436 N N . ASN A 1 62 ? -10.219 -19.562 -27.812 1 93.94 62 ASN A N 1
ATOM 437 C CA . ASN A 1 62 ? -10.898 -20.156 -28.969 1 93.94 62 ASN A CA 1
ATOM 438 C C . ASN A 1 62 ? -11.867 -21.266 -28.547 1 93.94 62 ASN A C 1
ATOM 440 O O . ASN A 1 62 ? -12.461 -21.922 -29.391 1 93.94 62 ASN A O 1
ATOM 444 N N . GLU A 1 63 ? -11.938 -21.484 -27.297 1 96.38 63 GLU A N 1
ATOM 445 C CA . GLU A 1 63 ? -12.781 -22.594 -26.844 1 96.38 63 GLU A CA 1
ATOM 446 C C . GLU A 1 63 ? -14.258 -22.266 -27.047 1 96.38 63 GLU A C 1
ATOM 448 O O . GLU A 1 63 ? -14.734 -21.203 -26.656 1 96.38 63 GLU A O 1
ATOM 453 N N . THR A 1 64 ? -15.008 -23.234 -27.641 1 95.62 64 THR A N 1
ATOM 454 C CA . THR A 1 64 ? -16.438 -23.047 -27.891 1 95.62 64 THR A CA 1
ATOM 455 C C . THR A 1 64 ? -17.219 -24.281 -27.484 1 95.62 64 THR A C 1
ATOM 457 O O . THR A 1 64 ? -18.438 -24.25 -27.375 1 95.62 64 THR A O 1
ATOM 460 N N . GLN A 1 65 ? -16.531 -25.312 -27.266 1 95.62 65 GLN A N 1
ATOM 461 C CA . GLN A 1 65 ? -17.203 -26.594 -27.062 1 95.62 65 GLN A CA 1
ATOM 462 C C . GLN A 1 65 ? -17.609 -26.781 -25.609 1 95.62 65 GLN A C 1
ATOM 464 O O . GLN A 1 65 ? -18.656 -27.359 -25.312 1 95.62 65 GLN A O 1
ATOM 469 N N . ILE A 1 66 ? -16.766 -26.422 -24.719 1 97.38 66 ILE A N 1
ATOM 470 C CA . ILE A 1 66 ? -17.078 -26.453 -23.297 1 97.38 66 ILE A CA 1
ATOM 471 C C . ILE A 1 66 ? -17.609 -25.094 -22.859 1 97.38 66 ILE A C 1
ATOM 473 O O . ILE A 1 66 ? -17.062 -24.047 -23.25 1 97.38 66 ILE A O 1
ATOM 477 N N . SER A 1 67 ? -18.641 -25.062 -22.125 1 97.56 67 SER A N 1
ATOM 478 C CA . SER A 1 67 ? -19.234 -23.859 -21.594 1 97.56 67 SER A CA 1
ATOM 479 C C . SER A 1 67 ? -19.875 -24.125 -20.219 1 97.56 67 SER A C 1
ATOM 481 O O . SER A 1 67 ? -19.859 -25.25 -19.734 1 97.56 67 SER A O 1
ATOM 483 N N . ALA A 1 68 ? -20.328 -23.062 -19.656 1 97.75 68 ALA A N 1
ATOM 484 C CA . ALA A 1 68 ? -21 -23.188 -18.359 1 97.75 68 ALA A CA 1
ATOM 485 C C . ALA A 1 68 ? -22.25 -24.047 -18.469 1 97.75 68 ALA A C 1
ATOM 487 O O . ALA A 1 68 ? -22.688 -24.672 -17.5 1 97.75 68 ALA A O 1
ATOM 488 N N . ALA A 1 69 ? -22.812 -24.156 -19.641 1 97 69 ALA A N 1
ATOM 489 C CA . ALA A 1 69 ? -24.062 -24.891 -19.859 1 97 69 ALA A CA 1
ATOM 490 C C . ALA A 1 69 ? -23.828 -26.391 -19.859 1 97 69 ALA A C 1
ATOM 492 O O . ALA A 1 69 ? -24.75 -27.172 -19.594 1 97 69 ALA A O 1
ATOM 493 N N . ASN A 1 70 ? -22.562 -26.844 -20.156 1 97.5 70 ASN A N 1
ATOM 494 C CA . ASN A 1 70 ? -22.422 -28.281 -20.359 1 97.5 70 ASN A CA 1
ATOM 495 C C . ASN A 1 70 ? -21.25 -28.844 -19.562 1 97.5 70 ASN A C 1
ATOM 497 O O . ASN A 1 70 ? -21.062 -30.062 -19.516 1 97.5 70 ASN A O 1
ATOM 501 N N . VAL A 1 71 ? -20.5 -28.031 -18.891 1 98.31 71 VAL A N 1
ATOM 502 C CA . VAL A 1 71 ? -19.281 -28.453 -18.219 1 98.31 71 VAL A CA 1
ATOM 503 C C . VAL A 1 71 ? -19.625 -29.484 -17.141 1 98.31 71 VAL A C 1
ATOM 505 O O . VAL A 1 71 ? -18.781 -30.312 -16.781 1 98.31 71 VAL A O 1
ATOM 508 N N . SER A 1 72 ? -20.828 -29.5 -16.625 1 97.69 72 SER A N 1
ATOM 509 C CA . SER A 1 72 ? -21.25 -30.453 -15.602 1 97.69 72 SER A CA 1
ATOM 510 C C . SER A 1 72 ? -21.172 -31.891 -16.125 1 97.69 72 SER A C 1
ATOM 512 O O . SER A 1 72 ? -21.188 -32.844 -15.344 1 97.69 72 SER A O 1
ATOM 514 N N . ARG A 1 73 ? -21.078 -32.062 -17.422 1 97.12 73 ARG A N 1
ATOM 515 C CA . ARG A 1 73 ? -21.062 -33.375 -18.047 1 97.12 73 ARG A CA 1
ATOM 516 C C . ARG A 1 73 ? -19.656 -33.781 -18.406 1 97.12 73 ARG A C 1
ATOM 518 O O . ARG A 1 73 ? -19.453 -34.781 -19.094 1 97.12 73 ARG A O 1
ATOM 525 N N . LEU A 1 74 ? -18.719 -33.062 -17.984 1 97.75 74 LEU A N 1
ATOM 526 C CA . LEU A 1 74 ? -17.328 -33.406 -18.219 1 97.75 74 LEU A CA 1
ATOM 527 C C . LEU A 1 74 ? -17 -34.781 -17.625 1 97.75 74 LEU A C 1
ATOM 529 O O . LEU A 1 74 ? -17.328 -35.031 -16.469 1 97.75 74 LEU A O 1
ATOM 533 N N . THR A 1 75 ? -16.406 -35.625 -18.391 1 97.19 75 THR A N 1
ATOM 534 C CA . THR A 1 75 ? -16.016 -36.969 -17.938 1 97.19 75 THR A CA 1
ATOM 535 C C . THR A 1 75 ? -14.594 -37.281 -18.406 1 97.19 75 THR A C 1
ATOM 537 O O . THR A 1 75 ? -14.078 -36.656 -19.328 1 97.19 75 THR A O 1
ATOM 540 N N . VAL A 1 76 ? -14.016 -38.281 -17.75 1 97.75 76 VAL A N 1
ATOM 541 C CA . VAL A 1 76 ? -12.68 -38.719 -18.141 1 97.75 76 VAL A CA 1
ATOM 542 C C . VAL A 1 76 ? -12.742 -39.438 -19.484 1 97.75 76 VAL A C 1
ATOM 544 O O . VAL A 1 76 ? -13.438 -40.469 -19.625 1 97.75 76 VAL A O 1
ATOM 547 N N . ALA A 1 77 ? -12.055 -38.938 -20.422 1 97.5 77 ALA A N 1
ATOM 548 C CA . ALA A 1 77 ? -11.938 -39.594 -21.719 1 97.5 77 ALA A CA 1
ATOM 549 C C . ALA A 1 77 ? -10.812 -40.625 -21.719 1 97.5 77 ALA A C 1
ATOM 551 O O . ALA A 1 77 ? -10.969 -41.719 -22.25 1 97.5 77 ALA A O 1
ATOM 552 N N . TRP A 1 78 ? -9.695 -40.219 -21.156 1 97.5 78 TRP A N 1
ATOM 553 C CA . TRP A 1 78 ? -8.578 -41.125 -20.969 1 97.5 78 TRP A CA 1
ATOM 554 C C . TRP A 1 78 ? -7.676 -40.688 -19.828 1 97.5 78 TRP A C 1
ATOM 556 O O . TRP A 1 78 ? -7.801 -39.531 -19.359 1 97.5 78 TRP A O 1
ATOM 566 N N . LYS A 1 79 ? -6.895 -41.5 -19.344 1 97.81 79 LYS A N 1
ATOM 567 C CA . LYS A 1 79 ? -5.855 -41.219 -18.359 1 97.81 79 LYS A CA 1
ATOM 568 C C . LYS A 1 79 ? -4.547 -41.906 -18.719 1 97.81 79 LYS A C 1
ATOM 570 O O . LYS A 1 79 ? -4.551 -42.938 -19.406 1 97.81 79 LYS A O 1
ATOM 575 N N . ALA A 1 80 ? -3.506 -41.375 -18.344 1 97.75 80 ALA A N 1
ATOM 576 C CA . ALA A 1 80 ? -2.172 -41.938 -18.516 1 97.75 80 ALA A CA 1
ATOM 577 C C . ALA A 1 80 ? -1.38 -41.906 -17.219 1 97.75 80 ALA A C 1
ATOM 579 O O . ALA A 1 80 ? -1.475 -40.906 -16.469 1 97.75 80 ALA A O 1
ATOM 580 N N . THR A 1 81 ? -0.666 -42.938 -16.938 1 96.38 81 THR A N 1
ATOM 581 C CA . THR A 1 81 ? 0.216 -42.969 -15.781 1 96.38 81 TH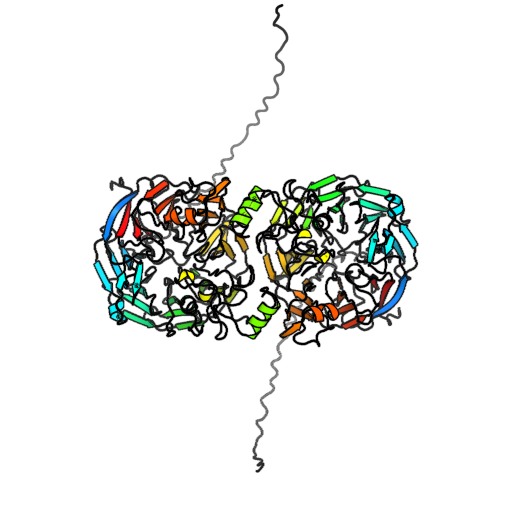R A CA 1
ATOM 582 C C . THR A 1 81 ? 1.616 -42.469 -16.141 1 96.38 81 THR A C 1
ATOM 584 O O . THR A 1 81 ? 2.266 -43.062 -17.016 1 96.38 81 THR A O 1
ATOM 587 N N . LEU A 1 82 ? 2.029 -41.5 -15.516 1 95.12 82 LEU A N 1
ATOM 588 C CA . LEU A 1 82 ? 3.387 -41 -15.695 1 95.12 82 LEU A CA 1
ATOM 589 C C . LEU A 1 82 ? 4.293 -41.469 -14.562 1 95.12 82 LEU A C 1
ATOM 591 O O . LEU A 1 82 ? 4.137 -42.594 -14.062 1 95.12 82 LEU A O 1
ATOM 595 N N . VAL A 1 83 ? 5.324 -40.656 -14.219 1 93.06 83 VAL A N 1
ATOM 596 C CA . VAL A 1 83 ? 6.234 -41.156 -13.188 1 93.06 83 VAL A CA 1
ATOM 597 C C . VAL A 1 83 ? 6.086 -40.281 -11.93 1 93.06 83 VAL A C 1
ATOM 599 O O . VAL A 1 83 ? 5.926 -40.812 -10.828 1 93.06 83 VAL A O 1
ATOM 602 N N . GLY A 1 84 ? 6.156 -39.031 -12.086 1 92.44 84 GLY A N 1
ATOM 603 C CA . GLY A 1 84 ? 6.055 -38.125 -10.953 1 92.44 84 GLY A CA 1
ATOM 604 C C . GLY A 1 84 ? 4.844 -37.219 -11.023 1 92.44 84 GLY A C 1
ATOM 605 O O . GLY A 1 84 ? 4.012 -37.375 -11.922 1 92.44 84 GLY A O 1
ATOM 606 N N . ASP A 1 85 ? 4.742 -36.281 -10.023 1 93.19 85 ASP A N 1
ATOM 607 C CA . ASP A 1 85 ? 3.676 -35.281 -9.977 1 93.19 85 ASP A CA 1
ATOM 608 C C . ASP A 1 85 ? 3.717 -34.375 -11.211 1 93.19 85 ASP A C 1
ATOM 610 O O . ASP A 1 85 ? 4.785 -34.156 -11.773 1 93.19 85 ASP A O 1
ATOM 614 N N . VAL A 1 86 ? 2.598 -33.969 -11.648 1 93.56 86 VAL A N 1
ATOM 615 C CA . VAL A 1 86 ? 2.492 -33 -12.719 1 93.56 86 VAL A CA 1
ATOM 616 C C . VAL A 1 86 ? 2.002 -31.672 -12.148 1 93.56 86 VAL A C 1
ATOM 618 O O . VAL A 1 86 ? 0.834 -31.531 -11.773 1 93.56 86 VAL A O 1
ATOM 621 N N . THR A 1 87 ? 2.84 -30.625 -12.195 1 90.69 87 THR A N 1
ATOM 622 C CA . THR A 1 87 ? 2.559 -29.422 -11.438 1 90.69 87 THR A CA 1
ATOM 623 C C . THR A 1 87 ? 2.322 -28.234 -12.375 1 90.69 87 THR A C 1
ATOM 625 O O . THR A 1 87 ? 2.152 -27.094 -11.914 1 90.69 87 THR A O 1
ATOM 628 N N . GLY A 1 88 ? 2.35 -28.391 -13.625 1 90.69 88 GLY A N 1
ATOM 629 C CA . GLY A 1 88 ? 1.996 -27.359 -14.594 1 90.69 88 GLY A CA 1
ATOM 630 C C . GLY A 1 88 ? 1.09 -27.875 -15.695 1 90.69 88 GLY A C 1
ATOM 631 O O . GLY A 1 88 ? 1.003 -29.094 -15.922 1 90.69 88 GLY A O 1
ATOM 632 N N . PRO A 1 89 ? 0.424 -26.906 -16.375 1 94.38 89 PRO A N 1
ATOM 633 C CA . PRO A 1 89 ? -0.333 -27.359 -17.547 1 94.38 89 PRO A CA 1
ATOM 634 C C . PRO A 1 89 ? 0.56 -27.969 -18.625 1 94.38 89 PRO A C 1
ATOM 636 O O . PRO A 1 89 ? 1.741 -27.625 -18.719 1 94.38 89 PRO A O 1
ATOM 639 N N . PRO A 1 90 ? -0.073 -28.875 -19.391 1 97.12 90 PRO A N 1
ATOM 640 C CA . PRO A 1 90 ? 0.678 -29.25 -20.594 1 97.12 90 PRO A CA 1
ATOM 641 C C . PRO A 1 90 ? 0.705 -28.156 -21.641 1 97.12 90 PRO A C 1
ATOM 643 O O . PRO A 1 90 ? -0.151 -27.266 -21.641 1 97.12 90 PRO A O 1
ATOM 646 N N . ALA A 1 91 ? 1.705 -28.25 -22.406 1 98.12 91 ALA A N 1
ATOM 647 C CA . ALA A 1 91 ? 1.6 -27.531 -23.688 1 98.12 91 ALA A CA 1
ATOM 648 C C . ALA A 1 91 ? 0.879 -28.391 -24.719 1 98.12 91 ALA A C 1
ATOM 650 O O . ALA A 1 91 ? 1.039 -29.609 -24.75 1 98.12 91 ALA A O 1
ATOM 651 N N . VAL A 1 92 ? 0.06 -27.719 -25.469 1 98.38 92 VAL A N 1
ATOM 652 C CA . VAL A 1 92 ? -0.69 -28.406 -26.516 1 98.38 92 VAL A CA 1
ATOM 653 C C . VAL A 1 92 ? -0.347 -27.828 -27.891 1 98.38 92 VAL A C 1
ATOM 655 O O . VAL A 1 92 ? -0.62 -26.656 -28.141 1 98.38 92 VAL A O 1
ATOM 658 N N . ASP A 1 93 ? 0.172 -28.672 -28.703 1 97.75 93 ASP A N 1
ATOM 659 C CA . ASP A 1 93 ? 0.552 -28.219 -30.047 1 97.75 93 ASP A CA 1
ATOM 660 C C . ASP A 1 93 ? -0.656 -28.203 -30.984 1 97.75 93 ASP A C 1
ATOM 662 O O . ASP A 1 93 ? -1.715 -28.734 -30.656 1 97.75 93 ASP A O 1
ATOM 666 N N . ARG A 1 94 ? -0.434 -27.609 -32.125 1 95.19 94 ARG A N 1
ATOM 667 C CA . ARG A 1 94 ? -1.513 -27.438 -33.094 1 95.19 94 ARG A CA 1
ATOM 668 C C . ARG A 1 94 ? -1.959 -28.766 -33.656 1 95.19 94 ARG A C 1
ATOM 670 O O . ARG A 1 94 ? -3.111 -28.922 -34.062 1 95.19 94 ARG A O 1
ATOM 677 N N . ASP A 1 95 ? -1.103 -29.781 -33.656 1 94.81 95 ASP A N 1
ATOM 678 C CA . ASP A 1 95 ? -1.448 -31.094 -34.188 1 94.81 95 ASP A CA 1
ATOM 679 C C . ASP A 1 95 ? -2.076 -31.984 -33.125 1 94.81 95 ASP A C 1
ATOM 681 O O . ASP A 1 95 ? -2.34 -33.156 -33.344 1 94.81 95 ASP A O 1
ATOM 685 N N . GLY A 1 96 ? -2.162 -31.438 -31.938 1 96.12 96 GLY A N 1
ATOM 686 C CA . GLY A 1 96 ? -2.836 -32.156 -30.875 1 96.12 96 GLY A CA 1
ATOM 687 C C . GLY A 1 96 ? -1.879 -32.875 -29.938 1 96.12 96 GLY A C 1
ATOM 688 O O . GLY A 1 96 ? -2.305 -33.5 -28.953 1 96.12 96 GLY A O 1
ATOM 689 N N . THR A 1 97 ? -0.593 -32.781 -30.172 1 98.12 97 THR A N 1
ATOM 690 C CA . THR A 1 97 ? 0.388 -33.406 -29.297 1 98.12 97 THR A CA 1
ATOM 691 C C . THR A 1 97 ? 0.529 -32.594 -28 1 98.12 97 THR A C 1
ATOM 693 O O . THR A 1 97 ? 0.58 -31.375 -28.016 1 98.12 97 THR A O 1
ATOM 696 N N . LEU A 1 98 ? 0.57 -33.344 -26.922 1 98.44 98 LEU A N 1
ATOM 697 C CA . LEU A 1 98 ? 0.817 -32.75 -25.609 1 98.44 98 LEU A CA 1
ATOM 698 C C . LEU A 1 98 ? 2.281 -32.906 -25.219 1 98.44 98 LEU A C 1
ATOM 700 O O . LEU A 1 98 ? 2.898 -33.938 -25.469 1 98.44 98 LEU A O 1
ATOM 704 N N . TYR A 1 99 ? 2.805 -31.922 -24.641 1 98.5 99 TYR A N 1
ATOM 705 C CA . TYR A 1 99 ? 4.09 -31.984 -23.953 1 98.5 99 TYR A CA 1
ATOM 706 C C . TYR A 1 99 ? 3.93 -31.719 -22.469 1 98.5 99 TYR A C 1
ATOM 708 O O . TYR A 1 99 ? 3.396 -30.672 -22.078 1 98.5 99 TYR A O 1
ATOM 716 N N . VAL A 1 100 ? 4.418 -32.656 -21.625 1 97.31 100 VAL A N 1
ATOM 717 C CA . VAL A 1 100 ? 4.168 -32.625 -20.188 1 97.31 100 VAL A CA 1
ATOM 718 C C . VAL A 1 100 ? 5.465 -32.906 -19.422 1 97.31 100 VAL A C 1
ATOM 720 O O . VAL A 1 100 ? 6.176 -33.844 -19.734 1 97.31 100 VAL A O 1
ATOM 723 N N . ASN A 1 101 ? 5.688 -32.031 -18.469 1 95.12 101 ASN A N 1
ATOM 724 C CA . ASN A 1 101 ? 6.754 -32.281 -17.516 1 95.12 101 ASN A CA 1
ATOM 725 C C . ASN A 1 101 ? 6.223 -33 -16.266 1 95.12 101 ASN A C 1
ATOM 727 O O . ASN A 1 101 ? 5.102 -32.719 -15.828 1 95.12 101 ASN A O 1
ATOM 731 N N . ASP A 1 102 ? 7.008 -33.875 -15.719 1 93 102 ASP A N 1
ATOM 732 C CA . ASP A 1 102 ? 6.684 -34.406 -14.383 1 93 102 ASP A CA 1
ATOM 733 C C . ASP A 1 102 ? 7.855 -34.219 -13.43 1 93 102 ASP A C 1
ATOM 735 O O . ASP A 1 102 ? 8.984 -33.969 -13.859 1 93 102 ASP A O 1
ATOM 739 N N . LEU A 1 103 ? 7.621 -34.312 -12.156 1 92.44 103 LEU A N 1
ATOM 740 C CA . LEU A 1 103 ? 8.586 -33.938 -11.133 1 92.44 103 LEU A CA 1
ATOM 741 C C . LEU A 1 103 ? 9.688 -35 -11.008 1 92.44 103 LEU A C 1
ATOM 743 O O . LEU A 1 103 ? 10.672 -34.812 -10.305 1 92.44 103 LEU A O 1
ATOM 747 N N . ALA A 1 104 ? 9.586 -36.031 -11.758 1 92 104 ALA A N 1
ATOM 748 C CA . ALA A 1 104 ? 10.648 -37.031 -11.75 1 92 104 ALA A CA 1
ATOM 749 C C . ALA A 1 104 ? 11.703 -36.75 -12.805 1 92 104 ALA A C 1
ATOM 751 O O . ALA A 1 104 ? 12.633 -37.531 -13.016 1 92 104 ALA A O 1
ATOM 752 N N . GLY A 1 105 ? 11.531 -35.625 -13.484 1 93.12 105 GLY A N 1
ATOM 753 C CA . GLY A 1 105 ? 12.539 -35.188 -14.43 1 93.12 105 GLY A CA 1
ATOM 754 C C . GLY A 1 105 ? 12.266 -35.656 -15.852 1 93.12 105 GLY A C 1
ATOM 755 O O . GLY A 1 105 ? 13.164 -35.625 -16.703 1 93.12 105 GLY A O 1
ATOM 756 N N . ASN A 1 106 ? 11.078 -36.094 -16.062 1 95.06 106 ASN A N 1
ATOM 757 C CA . ASN A 1 106 ? 10.734 -36.531 -17.406 1 95.06 106 ASN A CA 1
ATOM 758 C C . ASN A 1 106 ? 9.938 -35.5 -18.172 1 95.06 106 ASN A C 1
ATOM 760 O O . ASN A 1 106 ? 9.156 -34.75 -17.578 1 95.06 106 ASN A O 1
ATOM 764 N N . VAL A 1 107 ? 10.18 -35.531 -19.484 1 97.25 107 VAL A N 1
ATOM 765 C CA . VAL A 1 107 ? 9.352 -34.812 -20.453 1 97.25 107 VAL A CA 1
ATOM 766 C C . VAL A 1 107 ? 8.633 -35.844 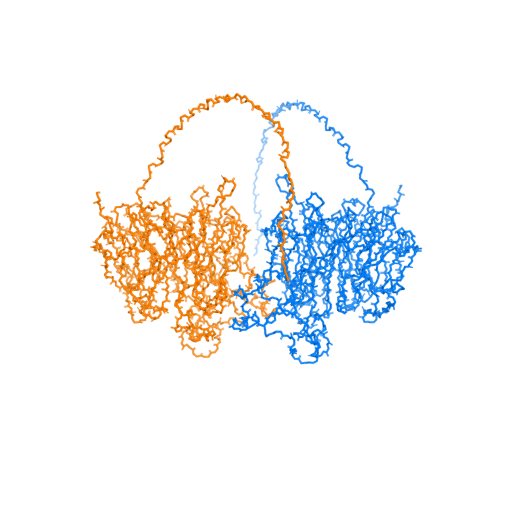-21.344 1 97.25 107 VAL A C 1
ATOM 768 O O . VAL A 1 107 ? 9.273 -36.719 -21.938 1 97.25 107 VAL A O 1
ATOM 771 N N . TRP A 1 108 ? 7.332 -35.656 -21.391 1 98.06 108 TRP A N 1
ATOM 772 C CA . TRP A 1 108 ? 6.508 -36.594 -22.156 1 98.06 108 TRP A CA 1
ATOM 773 C C . TRP A 1 108 ? 5.883 -35.906 -23.359 1 98.06 108 TRP A C 1
ATOM 775 O O . TRP A 1 108 ? 5.449 -34.75 -23.281 1 98.06 108 TRP A O 1
ATOM 785 N N . ALA A 1 109 ? 5.875 -36.656 -24.422 1 98.75 109 ALA A N 1
ATOM 786 C CA . ALA A 1 109 ? 4.961 -36.344 -25.516 1 98.75 109 ALA A CA 1
ATOM 787 C C . ALA A 1 109 ? 3.822 -37.344 -25.594 1 98.75 109 ALA A C 1
ATOM 789 O O . ALA A 1 109 ? 4.062 -38.562 -25.703 1 98.75 109 ALA A O 1
ATOM 790 N N . LEU A 1 110 ? 2.609 -36.812 -25.547 1 98.69 110 LEU A N 1
ATOM 791 C CA . LEU A 1 110 ? 1.42 -37.656 -25.609 1 98.69 110 LEU A CA 1
ATOM 792 C C . LEU A 1 110 ? 0.524 -37.25 -26.766 1 98.69 110 LEU A C 1
ATOM 794 O O . LEU A 1 110 ? 0.44 -36.094 -27.109 1 98.69 110 LEU A O 1
ATOM 798 N N . ARG A 1 111 ? -0.108 -38.281 -27.328 1 97.94 111 ARG A N 1
ATOM 799 C CA . ARG A 1 111 ? -1.182 -37.969 -28.266 1 97.94 111 ARG A CA 1
ATOM 800 C C . ARG A 1 111 ? -2.422 -37.469 -27.531 1 97.94 111 ARG A C 1
ATOM 802 O O . ARG A 1 111 ? -2.998 -38.188 -26.719 1 97.94 111 ARG A O 1
ATOM 809 N N . GLY A 1 112 ? -2.873 -36.312 -27.859 1 97 112 GLY A N 1
ATOM 810 C CA . GLY A 1 112 ? -3.908 -35.625 -27.094 1 97 112 GLY A CA 1
ATOM 811 C C . GLY A 1 112 ? -5.23 -36.375 -27.094 1 97 112 GLY A C 1
ATOM 812 O O . GLY A 1 112 ? -5.949 -36.344 -26.094 1 97 112 GLY A O 1
ATOM 813 N N . CYS A 1 113 ? -5.543 -37.062 -28.109 1 95.69 113 CYS A N 1
ATOM 814 C CA . CYS A 1 113 ? -6.863 -37.656 -28.219 1 95.69 113 CYS A CA 1
ATOM 815 C C . CYS A 1 113 ? -6.895 -39.031 -27.547 1 95.69 113 CYS A C 1
ATOM 817 O O . CYS A 1 113 ? -7.965 -39.531 -27.172 1 95.69 113 CYS A O 1
ATOM 819 N N . THR A 1 114 ? -5.641 -39.625 -27.297 1 97 114 THR A N 1
ATOM 820 C CA . THR A 1 114 ? -5.676 -41 -26.797 1 97 114 THR A CA 1
ATOM 821 C C . THR A 1 114 ? -4.855 -41.125 -25.516 1 97 114 THR A C 1
ATOM 823 O O . THR A 1 114 ? -5 -42.094 -24.781 1 97 114 THR A O 1
ATOM 826 N N . GLY A 1 115 ? -3.924 -40.281 -25.406 1 97.81 115 GLY A N 1
ATOM 827 C CA . GLY A 1 115 ? -3.037 -40.406 -24.25 1 97.81 115 GLY A CA 1
ATOM 828 C C . GLY A 1 115 ? -1.848 -41.312 -24.516 1 97.81 115 GLY A C 1
ATOM 829 O O . GLY A 1 115 ? -1.029 -41.531 -23.625 1 97.81 115 GLY A O 1
ATOM 830 N N . THR A 1 116 ? -1.749 -41.75 -25.734 1 98 116 THR A N 1
ATOM 831 C CA . THR A 1 116 ? -0.63 -42.625 -26.109 1 98 116 THR A CA 1
ATOM 832 C C . THR A 1 116 ? 0.693 -41.875 -25.984 1 98 116 THR A C 1
ATOM 834 O O . THR A 1 116 ? 0.82 -40.75 -26.469 1 98 116 THR A O 1
ATOM 837 N N . VAL A 1 117 ? 1.641 -42.562 -25.359 1 98.31 117 VAL A N 1
ATOM 838 C CA . VAL A 1 117 ? 2.971 -41.969 -25.219 1 98.31 117 VAL A CA 1
ATOM 839 C C . VAL A 1 117 ? 3.703 -42.031 -26.562 1 98.31 117 VAL A C 1
ATOM 841 O O . VAL A 1 117 ? 3.916 -43.125 -27.109 1 98.31 117 VAL A O 1
ATOM 844 N N . LEU A 1 118 ? 4.059 -40.906 -27.031 1 98.44 118 LEU A N 1
ATOM 845 C CA . LEU A 1 118 ? 4.836 -40.844 -28.266 1 98.44 118 LEU A CA 1
ATOM 846 C C . LEU A 1 118 ? 6.328 -40.969 -27.969 1 98.44 118 LEU A C 1
ATOM 848 O O . LEU A 1 118 ? 7.051 -41.656 -28.672 1 98.44 118 LEU A O 1
ATOM 852 N N . TRP A 1 119 ? 6.809 -40.25 -27.016 1 98.38 119 TRP A N 1
ATOM 853 C CA . TRP A 1 119 ? 8.172 -40.406 -26.5 1 98.38 119 TRP A CA 1
ATOM 854 C C . TRP A 1 119 ? 8.266 -39.875 -25.078 1 98.38 119 TRP A C 1
ATOM 856 O O . TRP A 1 119 ? 7.367 -39.188 -24.594 1 98.38 119 TRP A O 1
ATOM 866 N N . ARG A 1 120 ? 9.273 -40.312 -24.438 1 97.81 120 ARG A N 1
ATOM 867 C CA . ARG A 1 120 ? 9.664 -39.875 -23.094 1 97.81 120 ARG A CA 1
ATOM 868 C C . ARG A 1 120 ? 11.156 -39.562 -23.031 1 97.81 120 ARG A C 1
ATOM 870 O O . ARG A 1 120 ? 11.977 -40.375 -23.469 1 97.81 120 ARG A O 1
ATOM 877 N N . THR A 1 121 ? 11.469 -38.406 -22.531 1 96.94 121 THR A N 1
ATOM 878 C CA . THR A 1 121 ? 12.859 -38.031 -22.344 1 96.94 121 THR A CA 1
ATOM 879 C C . THR A 1 121 ? 13.141 -37.781 -20.859 1 96.94 121 THR A C 1
ATOM 881 O O . THR A 1 121 ? 12.461 -36.969 -20.234 1 96.94 121 THR A O 1
ATOM 884 N N . ALA A 1 122 ? 14.141 -38.438 -20.328 1 95.62 122 ALA A N 1
ATOM 885 C CA . ALA A 1 122 ? 14.625 -38.188 -18.984 1 95.62 122 ALA A CA 1
ATOM 886 C C . ALA A 1 122 ? 15.742 -37.125 -19 1 95.62 122 ALA A C 1
ATOM 888 O O . ALA A 1 122 ? 16.859 -37.438 -19.422 1 95.62 122 ALA A O 1
ATOM 889 N N . LEU A 1 123 ? 15.477 -36.031 -18.469 1 95.12 123 LEU A N 1
ATOM 890 C CA . LEU A 1 123 ? 16.438 -34.938 -18.5 1 95.12 123 LEU A CA 1
ATOM 891 C C . LEU A 1 123 ? 17.703 -35.281 -17.719 1 95.12 123 LEU A C 1
ATOM 893 O O . LEU A 1 123 ? 18.781 -34.75 -17.984 1 95.12 123 LEU A O 1
ATOM 897 N N . GLY A 1 124 ? 17.547 -36.156 -16.734 1 93.38 124 GLY A N 1
ATOM 898 C CA . GLY A 1 124 ? 18.672 -36.625 -15.938 1 93.38 124 GLY A CA 1
ATOM 899 C C . GLY A 1 124 ? 19.766 -37.281 -16.781 1 93.38 124 GLY A C 1
ATOM 900 O O . GLY A 1 124 ? 20.938 -37.281 -16.375 1 93.38 124 GLY A O 1
ATOM 901 N N . ASN A 1 125 ? 19.406 -37.781 -17.859 1 93.44 125 ASN A N 1
ATOM 902 C CA . ASN A 1 125 ? 20.391 -38.375 -18.766 1 93.44 125 ASN A CA 1
ATOM 903 C C . ASN A 1 125 ? 21.344 -37.312 -19.312 1 93.44 125 ASN A C 1
ATOM 905 O O . ASN A 1 125 ? 22.484 -37.594 -19.672 1 93.44 125 ASN A O 1
ATOM 909 N N . PHE A 1 126 ? 20.844 -36.156 -19.359 1 93.5 126 PHE A N 1
ATOM 910 C CA . PHE A 1 126 ? 21.656 -35.062 -19.906 1 93.5 126 PHE A CA 1
ATOM 911 C C . PHE A 1 126 ? 22.438 -34.375 -18.797 1 93.5 126 PHE A C 1
ATOM 913 O O . PHE A 1 126 ? 23.531 -33.875 -19.031 1 93.5 126 PHE A O 1
ATOM 920 N N . THR A 1 127 ? 21.844 -34.281 -17.641 1 91.81 127 THR A N 1
ATOM 921 C CA . THR A 1 127 ? 22.484 -33.562 -16.531 1 91.81 127 THR A CA 1
ATOM 922 C C . THR A 1 127 ? 23.469 -34.469 -15.797 1 91.81 127 THR A C 1
ATOM 924 O O . THR A 1 127 ? 24.297 -34 -15.023 1 91.81 127 THR A O 1
ATOM 927 N N . GLY A 1 128 ? 23.375 -35.75 -15.898 1 90.12 128 GLY A N 1
ATOM 928 C CA . GLY A 1 128 ? 24.188 -36.719 -15.18 1 90.12 128 GLY A CA 1
ATOM 929 C C . GLY A 1 128 ? 23.688 -37 -13.773 1 90.12 128 GLY A C 1
ATOM 930 O O . GLY A 1 128 ? 24.391 -37.594 -12.961 1 90.12 128 GLY A O 1
ATOM 931 N N . ASN A 1 129 ? 22.531 -36.5 -13.477 1 89.81 129 ASN A N 1
ATOM 932 C CA . ASN A 1 129 ? 21.906 -36.656 -12.172 1 89.81 129 ASN A CA 1
ATOM 933 C C . ASN A 1 129 ? 20.438 -37.062 -12.305 1 89.81 129 ASN A C 1
ATOM 935 O O . ASN A 1 129 ? 19.547 -36.219 -12.117 1 89.81 129 ASN A O 1
ATOM 939 N N . PRO A 1 130 ? 20.172 -38.281 -12.492 1 86.12 130 PRO A N 1
ATOM 940 C CA . PRO A 1 130 ? 18.797 -38.719 -12.742 1 86.12 130 PRO A CA 1
ATOM 941 C C . PRO A 1 130 ? 17.844 -38.375 -11.609 1 86.12 130 PRO A C 1
ATOM 943 O O . PRO A 1 130 ? 18.219 -38.438 -10.438 1 86.12 130 PRO A O 1
ATOM 946 N N . GLY A 1 131 ? 16.703 -37.969 -11.977 1 82.56 131 GLY A N 1
ATOM 947 C CA . GLY A 1 131 ? 15.672 -37.688 -11 1 82.56 131 GLY A CA 1
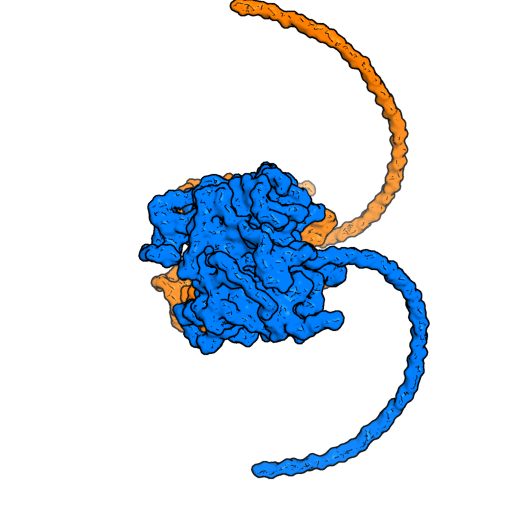ATOM 948 C C . GLY A 1 131 ? 15.031 -38.906 -10.406 1 82.56 131 GLY A C 1
ATOM 949 O O . GLY A 1 131 ? 14.68 -39.844 -11.133 1 82.56 131 GLY A O 1
ATOM 950 N N . THR A 1 132 ? 14.977 -38.938 -9.109 1 82.44 132 THR A N 1
ATOM 951 C CA . THR A 1 132 ? 14.273 -40 -8.398 1 82.44 132 THR A CA 1
ATOM 952 C C . THR A 1 132 ? 13.141 -39.438 -7.547 1 82.44 132 THR A C 1
ATOM 954 O O . THR A 1 132 ? 13.391 -38.719 -6.574 1 82.44 132 THR A O 1
ATOM 957 N N . PHE A 1 133 ? 11.922 -39.812 -7.945 1 83.25 133 PHE A N 1
ATOM 958 C CA . PHE A 1 133 ? 10.727 -39.281 -7.273 1 83.25 133 PHE A CA 1
ATOM 959 C C . PHE A 1 133 ? 10.266 -40.25 -6.184 1 83.25 133 PHE A C 1
ATOM 961 O O . PHE A 1 133 ? 10.148 -41.438 -6.418 1 83.25 133 PHE A O 1
ATOM 968 N N . ASN A 1 134 ? 10.07 -39.688 -4.957 1 81.62 134 ASN A N 1
ATOM 969 C CA . ASN A 1 134 ? 9.477 -40.438 -3.852 1 81.62 134 ASN A CA 1
ATOM 970 C C . ASN A 1 134 ? 7.992 -40.125 -3.697 1 81.62 134 ASN A C 1
ATOM 972 O O . ASN A 1 134 ? 7.629 -39.062 -3.219 1 81.62 134 ASN A O 1
ATOM 976 N N . PRO A 1 135 ? 7.148 -41.062 -4.027 1 76.69 135 PRO A N 1
ATOM 977 C CA . PRO A 1 135 ? 5.715 -40.781 -4.008 1 76.69 135 PRO A CA 1
ATOM 978 C C . PRO A 1 135 ? 5.172 -40.562 -2.596 1 76.69 135 PRO A C 1
ATOM 980 O O . PRO A 1 135 ? 4.074 -40.031 -2.428 1 76.69 135 PRO A O 1
ATOM 983 N N . THR A 1 136 ? 5.906 -41.062 -1.594 1 72.94 136 THR A N 1
ATOM 984 C CA . THR A 1 136 ? 5.465 -40.906 -0.213 1 72.94 136 THR A CA 1
ATOM 985 C C . THR A 1 136 ? 5.707 -39.469 0.274 1 72.94 136 THR A C 1
ATOM 987 O O . THR A 1 136 ? 4.84 -38.875 0.906 1 72.94 136 THR A O 1
ATOM 990 N N . THR A 1 137 ? 6.824 -38.906 -0.151 1 72.19 137 THR A N 1
ATOM 991 C CA . THR A 1 137 ? 7.176 -37.594 0.354 1 72.19 137 THR A CA 1
ATOM 992 C C . THR A 1 137 ? 6.898 -36.5 -0.698 1 72.19 137 THR A C 1
ATOM 994 O O . THR A 1 137 ? 6.855 -35.312 -0.383 1 72.19 137 THR A O 1
ATOM 997 N N . GLY A 1 138 ? 6.715 -36.969 -1.89 1 71.12 138 GLY A N 1
ATOM 998 C CA . GLY A 1 138 ? 6.535 -36.031 -2.982 1 71.12 138 GLY A CA 1
ATOM 999 C C . GLY A 1 138 ? 7.809 -35.312 -3.35 1 71.12 138 GLY A C 1
ATOM 1000 O O . GLY A 1 138 ? 7.77 -34.281 -4.051 1 71.12 138 GLY A O 1
ATOM 1001 N N . ARG A 1 139 ? 8.906 -35.719 -2.861 1 75.38 139 ARG A N 1
ATOM 1002 C CA . ARG A 1 139 ? 10.18 -35.062 -3.082 1 75.38 139 ARG A CA 1
ATOM 1003 C C . ARG A 1 139 ? 10.984 -35.75 -4.176 1 75.38 139 ARG A C 1
ATOM 1005 O O . ARG A 1 139 ? 10.852 -36.938 -4.379 1 75.38 139 ARG A O 1
ATOM 1012 N N . THR A 1 140 ? 11.664 -34.969 -4.945 1 76.94 140 THR A N 1
ATOM 1013 C CA . THR A 1 140 ? 12.539 -35.469 -5.992 1 76.94 140 THR A CA 1
ATOM 1014 C C . THR A 1 140 ? 14 -35.156 -5.688 1 76.94 140 THR A C 1
ATOM 1016 O O . THR A 1 140 ? 14.312 -34.062 -5.25 1 76.94 140 THR A O 1
ATOM 1019 N N . THR A 1 141 ? 14.797 -36.156 -5.77 1 80.38 141 THR A N 1
ATOM 1020 C CA . THR A 1 141 ? 16.234 -35.906 -5.762 1 80.38 141 THR A CA 1
ATOM 1021 C C . THR A 1 141 ? 16.797 -35.906 -7.184 1 80.38 141 THR A C 1
ATOM 1023 O O . THR A 1 141 ? 16.281 -36.625 -8.055 1 80.38 141 THR A O 1
ATOM 1026 N N . GLY A 1 142 ? 17.719 -35.062 -7.426 1 85.44 142 GLY A N 1
ATOM 1027 C CA . GLY A 1 142 ? 18.297 -34.969 -8.758 1 85.44 142 GLY A CA 1
ATOM 1028 C C . GLY A 1 142 ? 17.531 -34.062 -9.688 1 85.44 142 GLY A C 1
ATOM 1029 O O . GLY A 1 142 ? 17.016 -33 -9.266 1 85.44 142 GLY A O 1
ATOM 1030 N N . THR A 1 143 ? 17.562 -34.469 -10.969 1 89.12 143 THR A N 1
ATOM 1031 C CA . THR A 1 143 ? 16.922 -33.656 -12.008 1 89.12 143 THR A CA 1
ATOM 1032 C C . THR A 1 143 ? 15.406 -33.719 -11.867 1 89.12 143 THR A C 1
ATOM 1034 O O . THR A 1 143 ? 14.82 -34.781 -11.688 1 89.12 143 THR A O 1
ATOM 1037 N N . THR A 1 144 ? 14.812 -32.594 -11.852 1 88.69 144 THR A N 1
ATOM 1038 C CA . THR A 1 144 ? 13.367 -32.406 -11.695 1 88.69 144 THR A CA 1
ATOM 1039 C C . THR A 1 144 ? 12.828 -31.438 -12.734 1 88.69 144 THR A C 1
ATOM 1041 O O . THR A 1 144 ? 13.469 -30.422 -13.039 1 88.69 144 THR A O 1
ATOM 1044 N N . ALA A 1 145 ? 11.812 -31.844 -13.359 1 81.81 145 ALA A N 1
ATOM 1045 C CA . ALA A 1 145 ? 11.172 -30.953 -14.328 1 81.81 145 ALA A CA 1
ATOM 1046 C C . ALA A 1 145 ? 9.812 -30.484 -13.828 1 81.81 145 ALA A C 1
ATOM 1048 O O . ALA A 1 145 ? 8.969 -31.281 -13.43 1 81.81 145 ALA A O 1
ATOM 1049 N N . ARG A 1 146 ? 9.758 -29.203 -13.711 1 82 146 ARG A N 1
ATOM 1050 C CA . ARG A 1 146 ? 8.5 -28.547 -13.344 1 82 146 ARG A CA 1
ATOM 1051 C C . ARG A 1 146 ? 8.086 -27.531 -14.406 1 82 146 ARG A C 1
ATOM 1053 O O . ARG A 1 146 ? 8.844 -27.25 -15.336 1 82 146 ARG A O 1
ATOM 1060 N N . GLY A 1 147 ? 6.922 -27.156 -14.414 1 83.75 147 GLY A N 1
ATOM 1061 C CA . GLY A 1 147 ? 6.434 -26.094 -15.289 1 83.75 147 GLY A CA 1
ATOM 1062 C C . GLY A 1 147 ? 5.836 -26.625 -16.578 1 83.75 147 GLY A C 1
ATOM 1063 O O . GLY A 1 147 ? 5.465 -27.797 -16.672 1 83.75 147 GLY A O 1
ATOM 1064 N N . THR A 1 148 ? 5.68 -25.703 -17.5 1 95.25 148 THR A N 1
ATOM 1065 C CA . THR A 1 148 ? 5.09 -26.016 -18.797 1 95.25 148 THR A CA 1
ATOM 1066 C C . THR A 1 148 ? 6.121 -25.859 -19.922 1 95.25 148 THR A C 1
ATOM 1068 O O . THR A 1 148 ? 6.762 -24.812 -20.031 1 95.25 148 THR A O 1
ATOM 1071 N N . PRO A 1 149 ? 6.305 -26.938 -20.719 1 97.44 149 PRO A N 1
ATOM 1072 C CA . PRO A 1 149 ? 7.141 -26.734 -21.906 1 97.44 149 PRO A CA 1
ATOM 1073 C C . PRO A 1 149 ? 6.625 -25.609 -22.812 1 97.44 149 PRO A C 1
ATOM 1075 O O . PRO A 1 149 ? 5.41 -25.453 -22.969 1 97.44 149 PRO A O 1
ATOM 1078 N N . ALA A 1 150 ? 7.523 -24.891 -23.312 1 98.19 150 ALA A N 1
ATOM 1079 C CA . ALA A 1 150 ? 7.141 -23.875 -24.297 1 98.19 150 ALA A CA 1
ATOM 1080 C C . ALA A 1 150 ? 7.395 -24.359 -25.719 1 98.19 150 ALA A C 1
ATOM 1082 O O . ALA A 1 150 ? 8.477 -24.875 -26.016 1 98.19 150 ALA A O 1
ATOM 1083 N N . ILE A 1 151 ? 6.371 -24.156 -26.547 1 98.12 151 ILE A N 1
ATOM 1084 C CA . ILE A 1 151 ? 6.469 -24.609 -27.938 1 98.12 151 ILE A CA 1
ATOM 1085 C C . ILE A 1 151 ? 6.93 -23.453 -28.828 1 98.12 151 ILE A C 1
ATOM 1087 O O . ILE A 1 151 ? 6.383 -22.344 -28.75 1 98.12 151 ILE A O 1
ATOM 1091 N N . HIS A 1 152 ? 7.906 -23.75 -29.656 1 97.44 152 HIS A N 1
ATOM 1092 C CA . HIS A 1 152 ? 8.312 -22.797 -30.688 1 97.44 152 HIS A CA 1
ATOM 1093 C C . HIS A 1 152 ? 8.898 -23.531 -31.891 1 97.44 152 HIS A C 1
ATOM 1095 O O . HIS A 1 152 ? 9.961 -24.156 -31.797 1 97.44 152 HIS A O 1
ATOM 1101 N N . GLY A 1 153 ? 8.195 -23.422 -33.031 1 96 153 GLY A N 1
ATOM 1102 C CA . GLY A 1 153 ? 8.633 -24.141 -34.219 1 96 153 GLY A CA 1
ATOM 1103 C C . GLY A 1 153 ? 8.688 -25.641 -34 1 96 153 GLY A C 1
ATOM 1104 O O . GLY A 1 153 ? 7.707 -26.25 -33.594 1 96 153 GLY A O 1
ATOM 1105 N N . ALA A 1 154 ? 9.898 -26.188 -34.281 1 97.75 154 ALA A N 1
ATOM 1106 C CA . ALA A 1 154 ? 10.086 -27.625 -34.219 1 97.75 154 ALA A CA 1
ATOM 1107 C C . ALA A 1 154 ? 10.578 -28.062 -32.844 1 97.75 154 ALA A C 1
ATOM 1109 O O . ALA A 1 154 ? 10.93 -29.234 -32.625 1 97.75 154 ALA A O 1
ATOM 1110 N N . TYR A 1 155 ? 10.547 -27.141 -31.922 1 98.44 155 TYR A N 1
ATOM 1111 C CA . TYR A 1 155 ? 11.227 -27.422 -30.656 1 98.44 155 TYR A CA 1
ATOM 1112 C C . TYR A 1 155 ? 10.32 -27.109 -29.469 1 98.44 155 TYR A C 1
ATOM 1114 O O . TYR A 1 155 ? 9.312 -26.406 -29.609 1 98.44 155 TYR A O 1
ATOM 1122 N N . ILE A 1 156 ? 10.664 -27.734 -28.328 1 98.31 156 ILE A N 1
ATOM 1123 C CA . ILE A 1 156 ? 10.117 -27.344 -27.031 1 98.31 156 ILE A CA 1
ATOM 1124 C C . ILE A 1 156 ? 11.25 -26.969 -26.078 1 98.31 156 ILE A C 1
ATOM 1126 O O . ILE A 1 156 ? 12.367 -27.469 -26.219 1 98.31 156 ILE A O 1
ATOM 1130 N N . TYR A 1 157 ? 10.969 -26.109 -25.25 1 98.19 157 TYR A N 1
ATOM 1131 C CA . TYR A 1 157 ? 11.914 -25.594 -24.266 1 98.19 157 TYR A CA 1
ATOM 1132 C C . TYR A 1 157 ? 11.445 -25.891 -22.844 1 98.19 157 TYR A C 1
ATOM 1134 O O . TYR A 1 157 ? 10.305 -25.609 -22.484 1 98.19 157 TYR A O 1
ATOM 1142 N N . VAL A 1 158 ? 12.336 -26.516 -22.094 1 96.62 158 VAL A N 1
ATOM 1143 C CA . VAL A 1 158 ? 12.008 -26.953 -20.75 1 96.62 158 VAL A CA 1
ATOM 1144 C C . VAL A 1 158 ? 13.156 -26.609 -19.797 1 96.62 158 VAL A C 1
ATOM 1146 O O . VAL A 1 158 ? 14.25 -26.25 -20.25 1 96.62 158 VAL A O 1
ATOM 1149 N N . ASN A 1 159 ? 12.812 -26.562 -18.547 1 92.25 159 ASN A N 1
ATOM 1150 C CA . ASN A 1 159 ? 13.859 -26.328 -17.562 1 92.25 159 ASN A CA 1
ATOM 1151 C C . ASN A 1 159 ? 13.906 -27.438 -16.516 1 92.25 159 ASN A C 1
ATOM 1153 O O . ASN A 1 159 ? 12.953 -28.203 -16.375 1 92.25 159 ASN A O 1
ATOM 1157 N N . ASP A 1 160 ? 15.008 -27.594 -15.969 1 86.19 160 ASP A N 1
ATOM 1158 C CA . ASP A 1 160 ? 15.227 -28.422 -14.781 1 86.19 160 ASP A CA 1
ATOM 1159 C C . ASP A 1 160 ? 15.305 -27.562 -13.523 1 86.19 160 ASP A C 1
ATOM 1161 O O . ASP A 1 160 ? 16.156 -26.672 -13.422 1 86.19 160 ASP A O 1
ATOM 1165 N N . ILE A 1 161 ? 14.5 -27.859 -12.531 1 83.56 161 ILE A N 1
ATOM 1166 C CA . ILE A 1 161 ? 14.492 -27.109 -11.281 1 83.56 161 ILE A CA 1
ATOM 1167 C C . ILE A 1 161 ? 15.828 -27.281 -10.57 1 83.56 161 ILE A C 1
ATOM 1169 O O . ILE A 1 161 ? 16.422 -26.297 -10.094 1 83.56 161 ILE A O 1
ATOM 1173 N N . GLY A 1 162 ? 16.422 -28.406 -10.555 1 80.56 162 GLY A N 1
ATOM 1174 C CA . GLY A 1 162 ? 17.5 -28.75 -9.656 1 80.56 162 GLY A CA 1
ATOM 1175 C C . GLY A 1 162 ? 18.844 -28.172 -10.07 1 80.56 162 GLY A C 1
ATOM 1176 O O . GLY A 1 162 ? 19.766 -28.078 -9.258 1 80.56 162 GLY A O 1
ATOM 1177 N N . SER A 1 163 ? 18.969 -27.75 -11.289 1 84.81 163 SER A N 1
ATOM 1178 C CA . SER A 1 163 ? 20.297 -27.344 -11.727 1 84.81 163 SER A CA 1
ATOM 1179 C C . SER A 1 163 ? 20.266 -26.031 -12.484 1 84.81 163 SER A C 1
ATOM 1181 O O . SER A 1 163 ? 21.203 -25.688 -13.203 1 84.81 163 SER A O 1
ATOM 1183 N N . ALA A 1 164 ? 19.266 -25.234 -12.398 1 92 164 ALA A N 1
ATOM 1184 C CA . ALA A 1 164 ? 19.109 -23.953 -13.078 1 92 164 ALA A CA 1
ATOM 1185 C C . ALA A 1 164 ? 19.484 -24.062 -14.555 1 92 164 ALA A C 1
ATOM 1187 O O . ALA A 1 164 ? 20.25 -23.25 -15.078 1 92 164 ALA A O 1
ATOM 1188 N N . ARG A 1 165 ? 19 -25.078 -15.219 1 94 165 ARG A N 1
ATOM 1189 C CA . ARG A 1 165 ? 19.297 -25.359 -16.625 1 94 165 ARG A CA 1
ATOM 1190 C C . ARG A 1 165 ? 18.047 -25.234 -17.484 1 94 165 ARG A C 1
ATOM 1192 O O . ARG A 1 165 ? 16.938 -25.5 -17.016 1 94 165 ARG A O 1
ATOM 1199 N N . VAL A 1 166 ? 18.344 -24.859 -18.719 1 96.5 166 VAL A N 1
ATOM 1200 C CA . VAL A 1 166 ? 17.312 -24.828 -19.75 1 96.5 166 VAL A CA 1
ATOM 1201 C C . VAL A 1 166 ? 17.688 -25.781 -20.891 1 96.5 166 VAL A C 1
ATOM 1203 O O . VAL A 1 166 ? 18.859 -25.906 -21.25 1 96.5 166 VAL A O 1
ATOM 1206 N N . PHE A 1 167 ? 16.656 -26.422 -21.375 1 97.56 167 PHE A N 1
ATOM 1207 C CA . PHE A 1 167 ? 16.859 -27.391 -22.453 1 97.56 167 PHE A CA 1
ATOM 1208 C C . PHE A 1 167 ? 16 -27.031 -23.672 1 97.56 167 PHE A C 1
ATOM 1210 O O . PHE A 1 167 ? 14.883 -26.531 -23.516 1 97.56 167 PHE A O 1
ATOM 1217 N N . CYS A 1 168 ? 16.578 -27.312 -24.766 1 98.69 168 CYS A N 1
ATOM 1218 C CA . CYS A 1 168 ? 15.836 -27.375 -26.031 1 98.69 168 CYS A CA 1
ATOM 1219 C C . CYS A 1 168 ? 15.781 -28.797 -26.562 1 98.69 168 CYS A C 1
ATOM 1221 O O . CYS A 1 168 ? 16.828 -29.438 -26.75 1 98.69 168 CYS A O 1
ATOM 1223 N N . LEU A 1 169 ? 14.531 -29.266 -26.781 1 98.62 169 LEU A N 1
ATOM 1224 C CA . LEU A 1 169 ? 14.32 -30.609 -27.297 1 98.62 169 LEU A CA 1
ATOM 1225 C C . LEU A 1 169 ? 13.578 -30.562 -28.625 1 98.62 169 LEU A C 1
ATOM 1227 O O . LEU A 1 169 ? 12.812 -29.641 -28.891 1 98.62 169 LEU A O 1
ATOM 1231 N N . SER A 1 170 ? 13.805 -31.578 -29.391 1 98.5 170 SER A N 1
ATOM 1232 C CA . SER A 1 170 ? 12.992 -31.766 -30.594 1 98.5 170 SER A CA 1
ATOM 1233 C C . SER A 1 170 ? 11.57 -32.188 -30.234 1 98.5 170 SER A C 1
ATOM 1235 O O . SER A 1 170 ? 11.359 -33.156 -29.516 1 98.5 170 SER A O 1
ATOM 1237 N N . LYS A 1 171 ? 10.633 -31.562 -30.859 1 97.12 171 LYS A N 1
ATOM 1238 C CA . LYS A 1 171 ? 9.234 -31.891 -30.594 1 97.12 171 LYS A CA 1
ATOM 1239 C C . LYS A 1 171 ? 8.914 -33.312 -31.047 1 97.12 171 LYS A C 1
ATOM 1241 O O . LYS A 1 171 ? 8.094 -34 -30.422 1 97.12 171 LYS A O 1
ATOM 1246 N N . ARG A 1 172 ? 9.547 -33.688 -32.031 1 97.38 172 ARG A N 1
ATOM 1247 C CA . ARG A 1 172 ? 9.203 -34.938 -32.688 1 97.38 172 ARG A CA 1
ATOM 1248 C C . ARG A 1 172 ? 9.773 -36.125 -31.938 1 97.38 172 ARG A C 1
ATOM 1250 O O . ARG A 1 172 ? 9.125 -37.188 -31.844 1 97.38 172 ARG A O 1
ATOM 1257 N N . THR A 1 173 ? 10.961 -35.906 -31.328 1 98.12 173 THR A N 1
ATOM 1258 C CA . THR A 1 173 ? 11.648 -37.094 -30.828 1 98.12 173 THR A CA 1
ATOM 1259 C C . THR A 1 173 ? 11.984 -36.969 -29.359 1 98.12 173 THR A C 1
ATOM 1261 O O . THR A 1 173 ? 12.312 -37.938 -28.688 1 98.12 173 THR A O 1
ATOM 1264 N N . GLY A 1 174 ? 12 -35.781 -28.953 1 98.19 174 GLY A N 1
ATOM 1265 C CA . GLY A 1 174 ? 12.453 -35.531 -27.578 1 98.19 174 GLY A CA 1
ATOM 1266 C C . GLY A 1 174 ? 13.969 -35.5 -27.453 1 98.19 174 GLY A C 1
ATOM 1267 O O . GLY A 1 174 ? 14.5 -35.406 -26.344 1 98.19 174 GLY A O 1
ATOM 1268 N N . ALA A 1 175 ? 14.633 -35.469 -28.578 1 98.38 175 ALA A N 1
ATOM 1269 C CA . ALA A 1 175 ? 16.094 -35.438 -28.562 1 98.38 175 ALA A CA 1
ATOM 1270 C C . ALA A 1 175 ? 16.609 -34.094 -28.109 1 98.38 175 ALA A C 1
ATOM 1272 O O . ALA A 1 175 ? 16.031 -33.062 -28.453 1 98.38 175 ALA A O 1
ATOM 1273 N N . LEU A 1 176 ? 17.75 -34.156 -27.406 1 98.31 176 LEU A N 1
ATOM 1274 C CA . LEU A 1 176 ? 18.375 -32.938 -26.938 1 98.31 176 LEU A CA 1
ATOM 1275 C C . LEU A 1 176 ? 18.969 -32.156 -28.094 1 98.31 176 LEU A C 1
ATOM 1277 O O . LEU A 1 176 ? 19.688 -32.719 -28.922 1 98.31 176 LEU A O 1
ATOM 1281 N N . ILE A 1 177 ? 18.672 -30.875 -28.188 1 98.62 177 ILE A N 1
ATOM 1282 C CA . ILE A 1 177 ? 19.281 -29.984 -29.156 1 98.62 177 ILE A CA 1
ATOM 1283 C C . ILE A 1 177 ? 20.391 -29.156 -28.469 1 98.62 177 ILE A C 1
ATOM 1285 O O . ILE A 1 177 ? 21.516 -29.109 -28.953 1 98.62 177 ILE A O 1
ATOM 1289 N N . TRP A 1 178 ? 20.062 -28.547 -27.406 1 98.25 178 TRP A N 1
ATOM 1290 C CA . TRP A 1 178 ? 21.062 -27.844 -26.578 1 98.25 178 TRP A CA 1
ATOM 1291 C C . TRP A 1 178 ? 20.594 -27.766 -25.125 1 98.25 178 TRP A C 1
ATOM 1293 O O . TRP A 1 178 ? 19.438 -28.047 -24.812 1 98.25 178 TRP A O 1
ATOM 1303 N N . GLN A 1 179 ? 21.484 -27.562 -24.25 1 97.38 179 GLN A N 1
ATOM 1304 C CA . GLN A 1 179 ? 21.234 -27.219 -22.859 1 97.38 179 GLN A CA 1
ATOM 1305 C C . GLN A 1 179 ? 22.172 -26.094 -22.391 1 97.38 179 GLN A C 1
ATOM 1307 O O . GLN A 1 179 ? 23.297 -25.984 -22.875 1 97.38 179 GLN A O 1
ATOM 1312 N N . THR A 1 180 ? 21.656 -25.25 -21.5 1 97.75 180 THR A N 1
ATOM 1313 C CA . THR A 1 180 ? 22.438 -24.141 -20.984 1 97.75 180 THR A CA 1
ATOM 1314 C C . THR A 1 180 ? 22.234 -24 -19.469 1 97.75 180 THR A C 1
ATOM 1316 O O . THR A 1 180 ? 21.109 -24 -18.984 1 97.75 180 THR A O 1
ATOM 1319 N N . VAL A 1 181 ? 23.328 -23.938 -18.703 1 96.5 181 VAL A N 1
ATOM 1320 C CA . VAL A 1 181 ? 23.297 -23.625 -17.281 1 96.5 181 VAL A CA 1
ATOM 1321 C C . VAL A 1 181 ? 23.234 -22.109 -17.094 1 96.5 181 VAL A C 1
ATOM 1323 O O . VAL A 1 181 ? 24.078 -21.375 -17.625 1 96.5 181 VAL A O 1
ATOM 1326 N N . LEU A 1 182 ? 22.266 -21.625 -16.375 1 97.25 182 LEU A N 1
ATOM 1327 C CA . LEU A 1 182 ? 22.078 -20.188 -16.219 1 97.25 182 LEU A CA 1
ATOM 1328 C C . LEU A 1 182 ? 22.828 -19.672 -15 1 97.25 182 LEU A C 1
ATOM 1330 O O . LEU A 1 182 ? 23.234 -18.5 -14.961 1 97.25 182 LEU A O 1
ATOM 1334 N N . ASP A 1 183 ? 22.953 -20.438 -13.969 1 96.75 183 ASP A N 1
ATOM 1335 C CA . ASP A 1 183 ? 23.562 -20.031 -12.703 1 96.75 183 ASP A CA 1
ATOM 1336 C C . ASP A 1 183 ? 24.281 -21.203 -12.031 1 96.75 183 ASP A C 1
ATOM 1338 O O . ASP A 1 183 ? 23.719 -22.312 -11.945 1 96.75 183 ASP A O 1
ATOM 1342 N N . THR A 1 184 ? 25.5 -20.969 -11.5 1 94.94 184 THR A N 1
ATOM 1343 C CA . THR A 1 184 ? 26.312 -22.062 -10.969 1 94.94 184 THR A CA 1
ATOM 1344 C C . THR A 1 184 ? 26.234 -22.109 -9.445 1 94.94 184 THR A C 1
ATOM 1346 O O . THR A 1 184 ? 26.844 -22.969 -8.812 1 94.94 184 THR A O 1
ATOM 1349 N N . HIS A 1 185 ? 25.5 -21.125 -8.836 1 95 185 HIS A N 1
ATOM 1350 C CA . HIS A 1 185 ? 25.266 -21.234 -7.398 1 95 185 HIS A CA 1
ATOM 1351 C C . HIS A 1 185 ? 24.656 -22.594 -7.039 1 95 185 HIS A C 1
ATOM 1353 O O . HIS A 1 185 ? 23.734 -23.062 -7.711 1 95 185 HIS A O 1
ATOM 1359 N N . PRO A 1 186 ? 25.125 -23.234 -5.992 1 91.62 186 PRO A N 1
ATOM 1360 C CA . PRO A 1 186 ? 24.656 -24.594 -5.688 1 91.62 186 PRO A CA 1
ATOM 1361 C C . PRO A 1 186 ? 23.172 -24.641 -5.352 1 91.62 186 PRO A C 1
ATOM 1363 O O . PRO A 1 186 ? 22.531 -25.688 -5.516 1 91.62 186 PRO A O 1
ATOM 1366 N N . ALA A 1 187 ? 22.641 -23.547 -4.934 1 93.94 187 ALA A N 1
ATOM 1367 C CA . ALA A 1 187 ? 21.234 -23.531 -4.551 1 93.94 187 ALA A CA 1
ATOM 1368 C C . ALA A 1 187 ? 20.375 -22.906 -5.641 1 93.94 187 ALA A C 1
ATOM 1370 O O . ALA A 1 187 ? 19.172 -22.703 -5.453 1 93.94 187 ALA A O 1
ATOM 1371 N N . ALA A 1 188 ? 20.938 -22.562 -6.77 1 95.12 188 ALA A N 1
ATOM 1372 C CA . ALA A 1 188 ? 20.172 -21.953 -7.855 1 95.12 188 ALA A CA 1
ATOM 1373 C C . ALA A 1 188 ? 19.25 -22.969 -8.516 1 95.12 188 ALA A C 1
ATOM 1375 O O . ALA A 1 188 ? 19.625 -24.125 -8.711 1 95.12 188 ALA A O 1
ATOM 1376 N N . ILE A 1 189 ? 18.047 -22.5 -8.773 1 93 189 ILE A N 1
ATOM 1377 C CA . ILE A 1 189 ? 17.062 -23.328 -9.469 1 93 189 ILE A CA 1
ATOM 1378 C C . ILE A 1 189 ? 16.312 -22.484 -10.492 1 93 189 ILE A C 1
ATOM 1380 O O . ILE A 1 189 ? 16.469 -21.266 -10.539 1 93 189 ILE A O 1
ATOM 1384 N N . THR A 1 190 ? 15.578 -23.156 -11.352 1 93.38 190 THR A N 1
ATOM 1385 C CA . THR A 1 190 ? 14.633 -22.516 -12.258 1 93.38 190 THR A CA 1
ATOM 1386 C C . THR A 1 190 ? 13.242 -23.109 -12.094 1 93.38 190 THR A C 1
ATOM 1388 O O . THR A 1 190 ? 13.023 -24.281 -12.398 1 93.38 190 THR A O 1
ATOM 1391 N N . THR A 1 191 ? 12.367 -22.328 -11.57 1 92.69 191 THR A N 1
ATOM 1392 C CA . THR A 1 191 ? 11 -22.781 -11.406 1 92.69 191 THR A CA 1
ATOM 1393 C C . THR A 1 191 ? 10.086 -22.156 -12.461 1 92.69 191 THR A C 1
ATOM 1395 O O . THR A 1 191 ? 8.992 -22.656 -12.727 1 92.69 191 THR A O 1
ATOM 1398 N N . MET A 1 192 ? 10.492 -21.109 -13.008 1 95.19 192 MET A N 1
ATOM 1399 C CA . MET A 1 192 ? 9.695 -20.391 -14.008 1 95.19 192 MET A CA 1
ATOM 1400 C C . MET A 1 192 ? 9.586 -21.203 -15.289 1 95.19 192 MET A C 1
ATOM 1402 O O . MET A 1 192 ? 10.562 -21.812 -15.734 1 95.19 192 MET A O 1
ATOM 1406 N N . SER A 1 193 ? 8.359 -21.234 -15.875 1 96.12 193 SER A N 1
ATOM 1407 C CA . SER A 1 193 ? 8.211 -21.766 -17.219 1 96.12 193 SER A CA 1
ATOM 1408 C C . SER A 1 193 ? 8.711 -20.766 -18.266 1 96.12 193 SER A C 1
ATOM 1410 O O . SER A 1 193 ? 8.492 -19.562 -18.141 1 96.12 193 SER A O 1
ATOM 1412 N N . PRO A 1 194 ? 9.359 -21.266 -19.25 1 96.94 194 PRO A N 1
ATOM 1413 C CA . PRO A 1 194 ? 9.875 -20.344 -20.266 1 96.94 194 PRO A CA 1
ATOM 1414 C C . PRO A 1 194 ? 8.773 -19.766 -21.156 1 96.94 194 PRO A C 1
ATOM 1416 O O . PRO A 1 194 ? 7.719 -20.391 -21.312 1 96.94 194 PRO A O 1
ATOM 1419 N N . THR A 1 195 ? 9.023 -18.625 -21.641 1 97.88 195 THR A N 1
ATOM 1420 C CA . THR A 1 195 ? 8.297 -18.031 -22.766 1 97.88 195 THR A CA 1
ATOM 1421 C C . THR A 1 195 ? 9.234 -17.828 -23.953 1 97.88 195 THR A C 1
ATOM 1423 O O . THR A 1 195 ? 10.352 -17.328 -23.781 1 97.88 195 THR A O 1
ATOM 1426 N N . VAL A 1 196 ? 8.75 -18.266 -25.156 1 98.31 196 VAL A N 1
ATOM 1427 C CA . VAL A 1 196 ? 9.578 -18.172 -26.344 1 98.31 196 VAL A CA 1
ATOM 1428 C C . VAL A 1 196 ? 8.867 -17.328 -27.406 1 98.31 196 VAL A C 1
ATOM 1430 O O . VAL A 1 196 ? 7.723 -17.609 -27.75 1 98.31 196 VAL A O 1
ATOM 1433 N N . VAL A 1 197 ? 9.578 -16.359 -27.844 1 97.94 197 VAL A N 1
ATOM 1434 C CA . VAL A 1 197 ? 9.031 -15.523 -28.906 1 97.94 197 VAL A CA 1
ATOM 1435 C C . VAL A 1 197 ? 10.172 -14.789 -29.609 1 97.94 197 VAL A C 1
ATOM 1437 O O . VAL A 1 197 ? 11.195 -14.484 -29 1 97.94 197 VAL A O 1
ATOM 1440 N N . ASP A 1 198 ? 10.039 -14.602 -30.922 1 97.38 198 ASP A N 1
ATOM 1441 C CA . ASP A 1 198 ? 10.953 -13.836 -31.766 1 97.38 198 ASP A CA 1
ATOM 1442 C C . ASP A 1 198 ? 12.398 -14.312 -31.578 1 97.38 198 ASP A C 1
ATOM 1444 O O . ASP A 1 198 ? 13.312 -13.492 -31.438 1 97.38 198 ASP A O 1
ATOM 1448 N N . GLY A 1 199 ? 12.57 -15.562 -31.422 1 97.31 199 GLY A N 1
ATOM 1449 C CA . GLY A 1 199 ? 13.891 -16.172 -31.406 1 97.31 199 GLY A CA 1
ATOM 1450 C C . GLY A 1 199 ? 14.555 -16.125 -30.047 1 97.31 199 GLY A C 1
ATOM 1451 O O . GLY A 1 199 ? 15.742 -16.422 -29.906 1 97.31 199 GLY A O 1
ATOM 1452 N N . LEU A 1 200 ? 13.812 -15.719 -29.062 1 98.62 200 LEU A N 1
ATOM 1453 C CA . LEU A 1 200 ? 14.383 -15.609 -27.719 1 98.62 200 LEU A CA 1
ATOM 1454 C C . LEU A 1 200 ? 13.602 -16.469 -26.719 1 98.62 200 LEU A C 1
ATOM 1456 O O . LEU A 1 200 ? 12.375 -16.562 -26.812 1 98.62 200 LEU A O 1
ATOM 1460 N N . VAL A 1 201 ? 14.359 -17.109 -25.828 1 98.56 201 VAL A N 1
ATOM 1461 C CA . VAL A 1 201 ? 13.789 -17.844 -24.688 1 98.56 201 VAL A CA 1
ATOM 1462 C C . VAL A 1 201 ? 13.961 -17.031 -23.406 1 98.56 201 VAL A C 1
ATOM 1464 O O . VAL A 1 201 ? 15.086 -16.719 -23.016 1 98.56 201 VAL A O 1
ATOM 1467 N N . PHE A 1 202 ? 12.883 -16.641 -22.75 1 98.56 202 PHE A N 1
ATOM 1468 C CA . PHE A 1 202 ? 12.922 -15.867 -21.516 1 98.56 202 PHE A CA 1
ATOM 1469 C C . PHE A 1 202 ? 12.68 -16.766 -20.312 1 98.56 202 PHE A C 1
ATOM 1471 O O . PHE A 1 202 ? 11.703 -17.516 -20.281 1 98.56 202 PHE A O 1
ATOM 1478 N N . ILE A 1 203 ? 13.492 -16.625 -19.297 1 97.62 203 ILE A N 1
ATOM 1479 C CA . ILE A 1 203 ? 13.336 -17.453 -18.094 1 97.62 203 ILE A CA 1
ATOM 1480 C C . ILE A 1 203 ? 14.094 -16.828 -16.938 1 97.62 203 ILE A C 1
ATOM 1482 O O . ILE A 1 203 ? 15.156 -16.234 -17.125 1 97.62 203 ILE A O 1
ATOM 1486 N N . GLY A 1 204 ? 13.523 -16.953 -15.758 1 97.31 204 GLY A N 1
ATOM 1487 C CA . GLY A 1 204 ? 14.125 -16.406 -14.547 1 97.31 204 GLY A CA 1
ATOM 1488 C C . GLY A 1 204 ? 14.789 -17.469 -13.688 1 97.31 204 GLY A C 1
ATOM 1489 O O . GLY A 1 204 ? 14.508 -18.656 -13.836 1 97.31 204 GLY A O 1
ATOM 1490 N N . VAL A 1 205 ? 15.664 -17.016 -12.836 1 97.81 205 VAL A N 1
ATOM 1491 C CA . VAL A 1 205 ? 16.391 -17.906 -11.938 1 97.81 205 VAL A CA 1
ATOM 1492 C C . VAL A 1 205 ? 15.984 -17.625 -10.492 1 97.81 205 VAL A C 1
ATOM 1494 O O . VAL A 1 205 ? 15.891 -16.469 -10.078 1 97.81 205 VAL A O 1
ATOM 1497 N N . SER A 1 206 ? 15.703 -18.672 -9.781 1 96.94 206 SER A N 1
ATOM 1498 C CA . SER A 1 206 ? 15.398 -18.625 -8.352 1 96.94 206 SER A CA 1
ATOM 1499 C C . SER A 1 206 ? 16.359 -19.516 -7.562 1 96.94 206 SER A C 1
ATOM 1501 O O . SER A 1 206 ? 17.422 -19.891 -8.062 1 96.94 206 SER A O 1
ATOM 1503 N N . SER A 1 207 ? 16.031 -19.672 -6.211 1 95.69 207 SER A N 1
ATOM 1504 C CA . SER A 1 207 ? 16.984 -20.422 -5.414 1 95.69 207 SER A CA 1
ATOM 1505 C C . SER A 1 207 ? 16.328 -21.062 -4.203 1 95.69 207 SER A C 1
ATOM 1507 O O . SER A 1 207 ? 15.297 -20.578 -3.721 1 95.69 207 SER A O 1
ATOM 1509 N N . THR A 1 208 ? 16.922 -22.156 -3.754 1 93.38 208 THR A N 1
ATOM 1510 C CA . THR A 1 208 ? 16.547 -22.781 -2.492 1 93.38 208 THR A CA 1
ATOM 1511 C C . THR A 1 208 ? 17.469 -22.312 -1.364 1 93.38 208 THR A C 1
ATOM 1513 O O . THR A 1 208 ? 17.469 -22.906 -0.281 1 93.38 208 THR A O 1
ATOM 1516 N N . GLU A 1 209 ? 18.219 -21.281 -1.604 1 96.06 209 GLU A N 1
ATOM 1517 C CA . GLU A 1 209 ? 19.156 -20.875 -0.56 1 96.06 209 GLU A CA 1
ATOM 1518 C C . GLU A 1 209 ? 18.406 -20.406 0.692 1 96.06 209 GLU A C 1
ATOM 1520 O O . GLU A 1 209 ? 18.891 -20.594 1.811 1 96.06 209 GLU A O 1
ATOM 1525 N N . SER A 1 210 ? 17.266 -19.844 0.513 1 95.19 210 SER A N 1
ATOM 1526 C CA . SER A 1 210 ? 16.438 -19.469 1.658 1 95.19 210 SER A CA 1
ATOM 1527 C C . SER A 1 210 ? 16.156 -20.672 2.553 1 95.19 210 SER A C 1
ATOM 1529 O O . SER A 1 210 ? 15.992 -20.516 3.768 1 95.19 210 SER A O 1
ATOM 1531 N N . VAL A 1 211 ? 16 -21.812 1.978 1 92.81 211 VAL A N 1
ATOM 1532 C CA . VAL A 1 211 ? 15.773 -23.047 2.727 1 92.81 211 VAL A CA 1
ATOM 1533 C C . VAL A 1 211 ? 17.062 -23.484 3.416 1 92.81 211 VAL A C 1
ATOM 1535 O O . VAL A 1 211 ? 17.062 -23.844 4.594 1 92.81 211 VAL A O 1
ATOM 1538 N N . MET A 1 212 ? 18.141 -23.359 2.723 1 94.44 212 MET A N 1
ATOM 1539 C CA . MET A 1 212 ? 19.438 -23.766 3.273 1 94.44 212 MET A CA 1
ATOM 1540 C C . MET A 1 212 ? 19.797 -22.891 4.477 1 94.44 212 MET A C 1
ATOM 1542 O O . MET A 1 212 ? 20.438 -23.375 5.418 1 94.44 212 MET A O 1
ATOM 1546 N N . ALA A 1 213 ? 19.391 -21.703 4.414 1 96.25 213 ALA A N 1
ATOM 1547 C CA . ALA A 1 213 ? 19.656 -20.766 5.5 1 96.25 213 ALA A CA 1
ATOM 1548 C C . ALA A 1 213 ? 19.016 -21.234 6.801 1 96.25 213 ALA A C 1
ATOM 1550 O O . ALA A 1 213 ? 19.375 -20.766 7.883 1 96.25 213 ALA A O 1
ATOM 1551 N N . GLY A 1 214 ? 18.062 -22.109 6.711 1 94.19 214 GLY A N 1
ATOM 1552 C CA . GLY A 1 214 ? 17.391 -22.641 7.887 1 94.19 214 GLY A CA 1
ATOM 1553 C C . GLY A 1 214 ? 18.297 -23.484 8.758 1 94.19 214 GLY A C 1
ATOM 1554 O O . GLY A 1 214 ? 18.031 -23.672 9.953 1 94.19 214 GLY A O 1
ATOM 1555 N N . PHE A 1 215 ? 19.281 -23.969 8.172 1 93.12 215 PHE A N 1
ATOM 1556 C CA . PHE A 1 215 ? 20.266 -24.734 8.938 1 93.12 215 PHE A CA 1
ATOM 1557 C C . PHE A 1 215 ? 21.266 -23.797 9.625 1 93.12 215 PHE A C 1
ATOM 1559 O O . PHE A 1 215 ? 21.875 -22.953 8.969 1 93.12 215 PHE A O 1
ATOM 1566 N N . PRO A 1 216 ? 21.438 -23.969 10.898 1 91.81 216 PRO A N 1
ATOM 1567 C CA . PRO A 1 216 ? 22.172 -22.969 11.703 1 91.81 216 PRO A CA 1
ATOM 1568 C C . PRO A 1 216 ? 23.594 -22.75 11.219 1 91.81 216 PRO A C 1
ATOM 1570 O O . PRO A 1 216 ? 24.141 -21.656 11.367 1 91.81 216 PRO A O 1
ATOM 1573 N N . ASP A 1 217 ? 24.281 -23.766 10.641 1 92.69 217 ASP A N 1
ATOM 1574 C CA . ASP A 1 217 ? 25.703 -23.672 10.281 1 92.69 217 ASP A CA 1
ATOM 1575 C C . ASP A 1 217 ? 25.859 -23.219 8.836 1 92.69 217 ASP A C 1
ATOM 1577 O O . ASP A 1 217 ? 26.984 -23.078 8.352 1 92.69 217 ASP A O 1
ATOM 1581 N N . TYR A 1 218 ? 24.734 -23 8.117 1 95.38 218 TYR A N 1
ATOM 1582 C CA . TYR A 1 218 ? 24.844 -22.547 6.738 1 95.38 218 TYR A CA 1
ATOM 1583 C C . TYR A 1 218 ? 25.312 -21.094 6.668 1 95.38 218 TYR A C 1
ATOM 1585 O O . TYR A 1 218 ? 24.75 -20.234 7.34 1 95.38 218 TYR A O 1
ATOM 1593 N N . PRO A 1 219 ? 26.328 -20.875 5.887 1 95.19 219 PRO A N 1
ATOM 1594 C CA . PRO A 1 219 ? 26.766 -19.484 5.723 1 95.19 219 PRO A CA 1
ATOM 1595 C C . PRO A 1 219 ? 25.844 -18.672 4.809 1 95.19 219 PRO A C 1
ATOM 1597 O O . PRO A 1 219 ? 26.156 -18.5 3.623 1 95.19 219 PRO A O 1
ATOM 1600 N N . CYS A 1 220 ? 24.797 -18.344 5.484 1 94.62 220 CYS A N 1
ATOM 1601 C CA . CYS A 1 220 ? 23.766 -17.594 4.754 1 94.62 220 CYS A CA 1
ATOM 1602 C C . CYS A 1 220 ? 24.297 -16.219 4.344 1 94.62 220 CYS A C 1
ATOM 1604 O O . CYS A 1 220 ? 24.922 -15.531 5.145 1 94.62 220 CYS A O 1
ATOM 1606 N N . CYS A 1 221 ? 24.297 -16.016 2.975 1 96.88 221 CYS A N 1
ATOM 1607 C CA . CYS A 1 221 ? 23.703 -16.266 1.664 1 96.88 221 CYS A CA 1
ATOM 1608 C C . CYS A 1 221 ? 24.406 -15.438 0.588 1 96.88 221 CYS A C 1
ATOM 1610 O O . CYS A 1 221 ? 24.906 -14.344 0.867 1 96.88 221 CYS A O 1
ATOM 1612 N N . THR A 1 222 ? 24.375 -15.969 -0.605 1 98 222 THR A N 1
ATOM 1613 C CA . THR A 1 222 ? 25.109 -15.266 -1.643 1 98 222 THR A CA 1
ATOM 1614 C C . THR A 1 222 ? 24.344 -15.266 -2.959 1 98 222 THR A C 1
ATOM 1616 O O . THR A 1 222 ? 24.703 -14.547 -3.895 1 98 222 THR A O 1
ATOM 1619 N N . PHE A 1 223 ? 23.281 -15.953 -3.072 1 98 223 PHE A N 1
ATOM 1620 C CA . PHE A 1 223 ? 22.547 -16.062 -4.32 1 98 223 PHE A CA 1
ATOM 1621 C C . PHE A 1 223 ? 21.922 -14.719 -4.699 1 98 223 PHE A C 1
ATOM 1623 O O . PHE A 1 223 ? 21.422 -13.992 -3.836 1 98 223 PHE A O 1
ATOM 1630 N N . ARG A 1 224 ? 21.875 -14.469 -6.004 1 98.25 224 ARG A N 1
ATOM 1631 C CA . ARG A 1 224 ? 21.156 -13.336 -6.578 1 98.25 224 ARG A CA 1
ATOM 1632 C C . ARG A 1 224 ? 20.203 -13.781 -7.676 1 98.25 224 ARG A C 1
ATOM 1634 O O . ARG A 1 224 ? 20.609 -14.469 -8.617 1 98.25 224 ARG A O 1
ATOM 1641 N N . GLY A 1 225 ? 18.938 -13.406 -7.562 1 98.5 225 GLY A N 1
ATOM 1642 C CA . GLY A 1 225 ? 18 -13.656 -8.656 1 98.5 225 GLY A CA 1
ATOM 1643 C C . GLY A 1 225 ? 18.422 -13.008 -9.961 1 98.5 225 GLY A C 1
ATOM 1644 O O . GLY A 1 225 ? 19.188 -12.047 -9.961 1 98.5 225 GLY A O 1
ATOM 1645 N N . SER A 1 226 ? 17.922 -13.57 -11.062 1 98.62 226 SER A N 1
ATOM 1646 C CA . SER A 1 226 ? 18.234 -13 -12.367 1 98.62 226 SER A CA 1
ATOM 1647 C C . SER A 1 226 ? 17.188 -13.391 -13.406 1 98.62 226 SER A C 1
ATOM 1649 O O . SER A 1 226 ? 16.406 -14.312 -13.188 1 98.62 226 SER A O 1
ATOM 1651 N N . MET A 1 227 ? 17.125 -12.594 -14.438 1 98.62 227 MET A N 1
ATOM 1652 C CA . MET A 1 227 ? 16.344 -12.867 -15.648 1 98.62 227 MET A CA 1
ATOM 1653 C C . MET A 1 227 ? 17.25 -13.023 -16.859 1 98.62 227 MET A C 1
ATOM 1655 O O . MET A 1 227 ? 18.234 -12.281 -17.016 1 98.62 227 MET A O 1
ATOM 1659 N N . ALA A 1 228 ? 16.953 -14.031 -17.703 1 98.62 228 ALA A N 1
ATOM 1660 C CA . ALA A 1 228 ? 17.797 -14.281 -18.875 1 98.62 228 ALA A CA 1
ATOM 1661 C C . ALA A 1 228 ? 16.969 -14.359 -20.156 1 98.62 228 ALA A C 1
ATOM 1663 O O . ALA A 1 228 ? 15.797 -14.734 -20.109 1 98.62 228 ALA A O 1
ATOM 1664 N N . ALA A 1 229 ? 17.609 -13.977 -21.188 1 98.88 229 ALA A N 1
ATOM 1665 C CA . ALA A 1 229 ? 17.156 -14.266 -22.547 1 98.88 229 ALA A CA 1
ATOM 1666 C C . ALA A 1 229 ? 18.203 -15.086 -23.312 1 98.88 229 ALA A C 1
ATOM 1668 O O . ALA A 1 229 ? 19.375 -14.711 -23.344 1 98.88 229 ALA A O 1
ATOM 1669 N N . LEU A 1 230 ? 17.734 -16.172 -23.875 1 98.81 230 LEU A N 1
ATOM 1670 C CA . LEU A 1 230 ? 18.625 -17.031 -24.641 1 98.81 230 LEU A CA 1
ATOM 1671 C C . LEU A 1 230 ? 18.219 -17.047 -26.109 1 98.81 230 LEU A C 1
ATOM 1673 O O . LEU A 1 230 ? 17.031 -16.906 -26.438 1 98.81 230 LEU A O 1
ATOM 1677 N N . ASN A 1 231 ? 19.203 -17.234 -26.938 1 98.75 231 ASN A N 1
ATOM 1678 C CA . ASN A 1 231 ? 18.906 -17.547 -28.344 1 98.75 231 ASN A CA 1
ATOM 1679 C C . ASN A 1 231 ? 18.203 -18.891 -28.484 1 98.75 231 ASN A C 1
ATOM 1681 O O . ASN A 1 231 ? 18.75 -19.922 -28.078 1 98.75 231 ASN A O 1
ATOM 1685 N N . ALA A 1 232 ? 17.031 -18.938 -29.125 1 98.62 232 ALA A N 1
ATOM 1686 C CA . ALA A 1 232 ? 16.203 -20.141 -29.156 1 98.62 232 ALA A CA 1
ATOM 1687 C C . ALA A 1 232 ? 16.875 -21.25 -29.969 1 98.62 232 ALA A C 1
ATOM 1689 O O . ALA A 1 232 ? 16.672 -22.438 -29.688 1 98.62 232 ALA A O 1
ATOM 1690 N N . ARG A 1 233 ? 17.656 -20.891 -30.891 1 98.19 233 ARG A N 1
ATOM 1691 C CA . ARG A 1 233 ? 18.266 -21.875 -31.797 1 98.19 233 ARG A CA 1
ATOM 1692 C C . ARG A 1 233 ? 19.516 -22.484 -31.156 1 98.19 233 ARG A C 1
ATOM 1694 O O . ARG A 1 233 ? 19.781 -23.672 -31.328 1 98.19 233 ARG A O 1
ATOM 1701 N N . THR A 1 234 ? 20.25 -21.672 -30.375 1 98.5 234 THR A N 1
ATOM 1702 C CA . THR A 1 234 ? 21.578 -22.125 -29.969 1 98.5 234 THR A CA 1
ATOM 1703 C C . THR A 1 234 ? 21.641 -22.328 -28.469 1 98.5 234 THR A C 1
ATOM 1705 O O . THR A 1 234 ? 22.562 -22.984 -27.969 1 98.5 234 THR A O 1
ATOM 1708 N N . GLY A 1 235 ? 20.812 -21.672 -27.797 1 98.62 235 GLY A N 1
ATOM 1709 C CA . GLY A 1 235 ? 20.875 -21.75 -26.344 1 98.62 235 GLY A CA 1
ATOM 1710 C C . GLY A 1 235 ? 21.859 -20.766 -25.734 1 98.62 235 GLY A C 1
ATOM 1711 O O . GLY A 1 235 ? 22.016 -20.719 -24.516 1 98.62 235 GLY A O 1
ATOM 1712 N N . ALA A 1 236 ? 22.516 -19.969 -26.578 1 98.69 236 ALA A N 1
ATOM 1713 C CA . ALA A 1 236 ? 23.438 -18.969 -26.078 1 98.69 236 ALA A CA 1
ATOM 1714 C C . ALA A 1 236 ? 22.719 -17.891 -25.281 1 98.69 236 ALA A C 1
ATOM 1716 O O . ALA A 1 236 ? 21.641 -17.453 -25.688 1 98.69 236 ALA A O 1
ATOM 1717 N N . ILE A 1 237 ? 23.312 -17.5 -24.188 1 98.75 237 ILE A N 1
ATOM 1718 C CA . ILE A 1 237 ? 22.734 -16.406 -23.406 1 98.75 237 ILE A CA 1
ATOM 1719 C C . ILE A 1 237 ? 22.953 -15.086 -24.141 1 98.75 237 ILE A C 1
ATOM 1721 O O . ILE A 1 237 ? 24.094 -14.664 -24.359 1 98.75 237 ILE A O 1
ATOM 1725 N N . VAL A 1 238 ? 21.875 -14.461 -24.531 1 98.81 238 VAL A N 1
ATOM 1726 C CA . VAL A 1 238 ? 21.938 -13.164 -25.188 1 98.81 238 VAL A CA 1
ATOM 1727 C C . VAL A 1 238 ? 22.141 -12.062 -24.141 1 98.81 238 VAL A C 1
ATOM 1729 O O . VAL A 1 238 ? 22.984 -11.188 -24.312 1 98.81 238 VAL A O 1
ATOM 1732 N N . TRP A 1 239 ? 21.391 -12.086 -23.094 1 98.75 239 TRP A N 1
ATOM 1733 C CA . TRP A 1 239 ? 21.594 -11.234 -21.922 1 98.75 239 TRP A CA 1
ATOM 1734 C C . TRP A 1 239 ? 21.109 -11.922 -20.656 1 98.75 239 TRP A C 1
ATOM 1736 O O . TRP A 1 239 ? 20.25 -12.805 -20.703 1 98.75 239 TRP A O 1
ATOM 1746 N N . GLN A 1 240 ? 21.672 -11.609 -19.578 1 98.75 240 GLN A N 1
ATOM 1747 C CA . GLN A 1 240 ? 21.234 -11.977 -18.234 1 98.75 240 GLN A CA 1
ATOM 1748 C C . GLN A 1 240 ? 21.469 -10.836 -17.25 1 98.75 240 GLN A C 1
ATOM 1750 O O . GLN A 1 240 ? 22.562 -10.273 -17.188 1 98.75 240 GLN A O 1
ATOM 1755 N N . LYS A 1 241 ? 20.422 -10.469 -16.562 1 98.5 241 LYS A N 1
ATOM 1756 C CA . LYS A 1 241 ? 20.469 -9.336 -15.641 1 98.5 241 LYS A CA 1
ATOM 1757 C C . LYS A 1 241 ? 20.078 -9.758 -14.227 1 98.5 241 LYS A C 1
ATOM 1759 O O . LYS A 1 241 ? 19.062 -10.43 -14.039 1 98.5 241 LYS A O 1
ATOM 1764 N N . TYR A 1 242 ? 20.938 -9.406 -13.328 1 98.38 242 TYR A N 1
ATOM 1765 C CA . TYR A 1 242 ? 20.594 -9.656 -11.93 1 98.38 242 TYR A CA 1
ATOM 1766 C C . TYR A 1 242 ? 19.516 -8.695 -11.453 1 98.38 242 TYR A C 1
ATOM 1768 O O . TYR A 1 242 ? 19.469 -7.539 -11.891 1 98.38 242 TYR A O 1
ATOM 1776 N N . THR A 1 243 ? 18.703 -9.188 -10.531 1 98.44 243 THR A N 1
ATOM 1777 C CA . THR A 1 243 ? 17.609 -8.383 -9.992 1 98.44 243 THR A CA 1
ATOM 1778 C C . THR A 1 243 ? 18.016 -7.699 -8.695 1 98.44 243 THR A C 1
ATOM 1780 O O . THR A 1 243 ? 17.234 -6.953 -8.102 1 98.44 243 THR A O 1
ATOM 1783 N N . THR A 1 244 ? 19.172 -7.949 -8.227 1 97.94 244 THR A N 1
ATOM 1784 C CA . THR A 1 244 ? 19.703 -7.332 -7.02 1 97.94 244 THR A CA 1
ATOM 1785 C C . THR A 1 244 ? 21.234 -7.262 -7.074 1 97.94 244 THR A C 1
ATOM 1787 O O . THR A 1 244 ? 21.828 -7.562 -8.102 1 97.94 244 THR A O 1
ATOM 1790 N N . THR A 1 245 ? 21.844 -6.742 -5.984 1 97.25 245 THR A N 1
ATOM 1791 C CA . THR A 1 245 ? 23.297 -6.621 -5.902 1 97.25 245 THR A CA 1
ATOM 1792 C C . THR A 1 245 ? 23.875 -7.715 -5.012 1 97.25 245 THR A C 1
ATOM 1794 O O . THR A 1 245 ? 23.141 -8.445 -4.348 1 97.25 245 THR A O 1
ATOM 1797 N N . ALA A 1 246 ? 25.188 -7.812 -4.984 1 96.81 246 ALA A N 1
ATOM 1798 C CA . ALA A 1 246 ? 25.875 -8.898 -4.285 1 96.81 246 ALA A CA 1
ATOM 1799 C C . ALA A 1 246 ? 25.641 -8.805 -2.779 1 96.81 246 ALA A C 1
ATOM 1801 O O . ALA A 1 246 ? 25.609 -9.82 -2.088 1 96.81 246 ALA A O 1
ATOM 1802 N N . ASP A 1 247 ? 25.391 -7.609 -2.289 1 96.62 247 ASP A N 1
ATOM 1803 C CA . ASP A 1 247 ? 25.25 -7.406 -0.852 1 96.62 247 ASP A CA 1
ATOM 1804 C C . ASP A 1 247 ? 23.812 -7.691 -0.401 1 96.62 247 ASP A C 1
ATOM 1806 O O . ASP A 1 247 ? 23.531 -7.734 0.798 1 96.62 247 ASP A O 1
ATOM 1810 N N . TYR A 1 248 ? 22.953 -7.914 -1.349 1 97.12 248 TYR A N 1
ATOM 1811 C CA . TYR A 1 248 ? 21.547 -8.188 -1.071 1 97.12 248 TYR A CA 1
ATOM 1812 C C . TYR A 1 248 ? 21.125 -9.531 -1.641 1 97.12 248 TYR A C 1
ATOM 1814 O O . TYR A 1 248 ? 20.312 -9.602 -2.568 1 97.12 248 TYR A O 1
ATOM 1822 N N . PRO A 1 249 ? 21.594 -10.656 -1.051 1 98.25 249 PRO A N 1
ATOM 1823 C CA . PRO A 1 249 ? 21.188 -11.953 -1.594 1 98.25 249 PRO A CA 1
ATOM 1824 C C . PRO A 1 249 ? 19.688 -12.156 -1.593 1 98.25 249 PRO A C 1
ATOM 1826 O O . PRO A 1 249 ? 18.984 -11.68 -0.686 1 98.25 249 PRO A O 1
ATOM 1829 N N . GLY A 1 250 ? 19.234 -12.922 -2.594 1 98.12 250 GLY A N 1
ATOM 1830 C CA . GLY A 1 250 ? 17.812 -13.188 -2.754 1 98.12 250 GLY A CA 1
ATOM 1831 C C . GLY A 1 250 ? 17.219 -12.57 -4.016 1 98.12 250 GLY A C 1
ATOM 1832 O O . GLY A 1 250 ? 17.766 -12.758 -5.105 1 98.12 250 GLY A O 1
ATOM 1833 N N . ALA A 1 251 ? 15.992 -11.984 -3.881 1 97.94 251 ALA A N 1
ATOM 1834 C CA . ALA A 1 251 ? 15.219 -11.383 -4.965 1 97.94 251 ALA A CA 1
ATOM 1835 C C . ALA A 1 251 ? 15.062 -12.359 -6.129 1 97.94 251 ALA A C 1
ATOM 1837 O O . ALA A 1 251 ? 15.344 -12.016 -7.277 1 97.94 251 ALA A O 1
ATOM 1838 N N . PRO A 1 252 ? 14.625 -13.539 -5.832 1 98.12 252 PRO A N 1
ATOM 1839 C CA . PRO A 1 252 ? 14.492 -14.57 -6.867 1 98.12 252 PRO A CA 1
ATOM 1840 C C . PRO A 1 252 ? 13.359 -14.281 -7.844 1 98.12 252 PRO A C 1
ATOM 1842 O O . PRO A 1 252 ? 12.422 -13.555 -7.512 1 98.12 252 PRO A O 1
ATOM 1845 N N . VAL A 1 253 ? 13.445 -14.836 -9.023 1 97.94 253 VAL A N 1
ATOM 1846 C CA . VAL A 1 253 ? 12.375 -14.844 -10.016 1 97.94 253 VAL A CA 1
ATOM 1847 C C . VAL A 1 253 ? 11.734 -16.234 -10.07 1 97.94 253 VAL A C 1
ATOM 1849 O O . VAL A 1 253 ? 12.289 -17.156 -10.68 1 97.94 253 VAL A O 1
ATOM 1852 N N . TRP A 1 254 ? 10.578 -16.328 -9.516 1 93.44 254 TRP A N 1
ATOM 1853 C CA . TRP A 1 254 ? 9.984 -17.641 -9.266 1 93.44 254 TRP A CA 1
ATOM 1854 C C . TRP A 1 254 ? 9.148 -18.094 -10.453 1 93.44 254 TRP A C 1
ATOM 1856 O O . TRP A 1 254 ? 9.266 -19.234 -10.898 1 93.44 254 TRP A O 1
ATOM 1866 N N . GLY A 1 255 ? 8.117 -17.266 -10.664 1 83.19 255 GLY A N 1
ATOM 1867 C CA . GLY A 1 255 ? 7.324 -18.219 -11.406 1 83.19 255 GLY A CA 1
ATOM 1868 C C . GLY A 1 255 ? 6.352 -17.578 -12.375 1 83.19 255 GLY A C 1
ATOM 1869 O O . GLY A 1 255 ? 6.523 -16.406 -12.75 1 83.19 255 GLY A O 1
ATOM 1870 N N . SER A 1 256 ? 5.469 -18.547 -12.648 1 86.88 256 SER A N 1
ATOM 1871 C CA . SER A 1 256 ? 4.59 -18.562 -13.812 1 86.88 256 SER A CA 1
ATOM 1872 C C . SER A 1 256 ? 5.379 -18.406 -15.109 1 86.88 256 SER A C 1
ATOM 1874 O O . SER A 1 256 ? 6.199 -19.266 -15.453 1 86.88 256 SER A O 1
ATOM 1876 N N . SER A 1 257 ? 5.066 -17.812 -15.969 1 94.38 257 SER A N 1
ATOM 1877 C CA . SER A 1 257 ? 5.805 -17.406 -17.156 1 94.38 257 SER A CA 1
ATOM 1878 C C . SER A 1 257 ? 5.789 -15.898 -17.328 1 94.38 257 SER A C 1
ATOM 1880 O O . SER A 1 257 ? 4.809 -15.242 -16.984 1 94.38 257 SER A O 1
ATOM 1882 N N . PRO A 1 258 ? 6.957 -15.422 -17.703 1 97.38 258 PRO A N 1
ATOM 1883 C CA . PRO A 1 258 ? 6.898 -13.977 -17.953 1 97.38 258 PRO A CA 1
ATOM 1884 C C . PRO A 1 258 ? 5.918 -13.609 -19.062 1 97.38 258 PRO A C 1
ATOM 1886 O O . PRO A 1 258 ? 5.793 -14.344 -20.047 1 97.38 258 PRO A O 1
ATOM 1889 N N . SER A 1 259 ? 5.211 -12.562 -18.906 1 98.12 259 SER A N 1
ATOM 1890 C CA . SER A 1 259 ? 4.441 -12.023 -20.031 1 98.12 259 SER A CA 1
ATOM 1891 C C . SER A 1 259 ? 5.309 -11.133 -20.906 1 98.12 259 SER A C 1
ATOM 1893 O O . SER A 1 259 ? 6.293 -10.547 -20.438 1 98.12 259 SER A O 1
ATOM 1895 N N . VAL A 1 260 ? 4.941 -11.109 -22.188 1 98.44 260 VAL A N 1
ATOM 1896 C CA . VAL A 1 260 ? 5.758 -10.398 -23.172 1 98.44 260 VAL A CA 1
ATOM 1897 C C . VAL A 1 260 ? 4.867 -9.5 -24.031 1 98.44 260 VAL A C 1
ATOM 1899 O O . VAL A 1 260 ? 3.865 -9.961 -24.578 1 98.44 260 VAL A O 1
ATOM 1902 N N . ASP A 1 261 ? 5.211 -8.25 -24.078 1 98.31 261 ASP A N 1
ATOM 1903 C CA . ASP A 1 261 ? 4.637 -7.328 -25.047 1 98.31 261 ASP A CA 1
ATOM 1904 C C . ASP A 1 261 ? 5.523 -7.215 -26.281 1 98.31 261 ASP A C 1
ATOM 1906 O O . ASP A 1 261 ? 6.473 -6.43 -26.312 1 98.31 261 ASP A O 1
ATOM 1910 N N . LEU A 1 262 ? 5.121 -7.906 -27.312 1 97.25 262 LEU A N 1
ATOM 1911 C CA . LEU A 1 262 ? 5.949 -7.953 -28.516 1 97.25 262 LEU A CA 1
ATOM 1912 C C . LEU A 1 262 ? 5.945 -6.605 -29.219 1 97.25 262 LEU A C 1
ATOM 1914 O O . LEU A 1 262 ? 6.953 -6.211 -29.812 1 97.25 262 LEU A O 1
ATOM 1918 N N . ALA A 1 263 ? 4.871 -5.848 -29.141 1 96.56 263 ALA A N 1
ATOM 1919 C CA . ALA A 1 263 ? 4.746 -4.566 -29.828 1 96.56 263 ALA A CA 1
ATOM 1920 C C . ALA A 1 263 ? 5.73 -3.545 -29.266 1 96.56 263 ALA A C 1
ATOM 1922 O O . ALA A 1 263 ? 6.348 -2.791 -30.016 1 96.56 263 ALA A O 1
ATOM 1923 N N . THR A 1 264 ? 5.863 -3.523 -27.969 1 97.31 264 THR A N 1
ATOM 1924 C CA . THR A 1 264 ? 6.766 -2.562 -27.344 1 97.31 264 THR A CA 1
ATOM 1925 C C . THR A 1 264 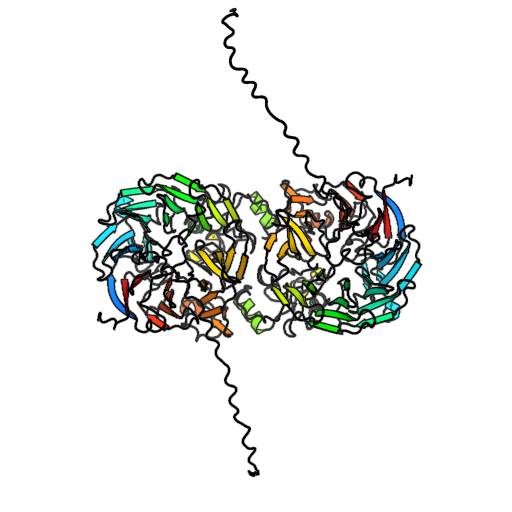? 8.078 -3.23 -26.953 1 97.31 264 THR A C 1
ATOM 1927 O O . THR A 1 264 ? 8.984 -2.57 -26.438 1 97.31 264 THR A O 1
ATOM 1930 N N . ARG A 1 265 ? 8.18 -4.551 -27.125 1 98.12 265 ARG A N 1
ATOM 1931 C CA . ARG A 1 265 ? 9.359 -5.375 -26.891 1 98.12 265 ARG A CA 1
ATOM 1932 C C . ARG A 1 265 ? 9.781 -5.328 -25.422 1 98.12 265 ARG A C 1
ATOM 1934 O O . ARG A 1 265 ? 10.938 -5.035 -25.109 1 98.12 265 ARG A O 1
ATOM 1941 N N . VAL A 1 266 ? 8.852 -5.629 -24.578 1 98.69 266 VAL A N 1
ATOM 1942 C CA . VAL A 1 266 ? 9.078 -5.605 -23.141 1 98.69 266 VAL A CA 1
ATOM 1943 C C . VAL A 1 266 ? 8.695 -6.953 -22.531 1 98.69 266 VAL A C 1
ATOM 1945 O O . VAL A 1 266 ? 7.703 -7.562 -22.938 1 98.69 266 VAL A O 1
ATOM 1948 N N . VAL A 1 267 ? 9.477 -7.457 -21.547 1 98.62 267 VAL A N 1
ATOM 1949 C CA . VAL A 1 267 ? 9.195 -8.648 -20.75 1 98.62 267 VAL A CA 1
ATOM 1950 C C . VAL A 1 267 ? 8.953 -8.25 -19.297 1 98.62 267 VAL A C 1
ATOM 1952 O O . VAL A 1 267 ? 9.719 -7.473 -18.734 1 98.62 267 VAL A O 1
ATOM 1955 N N . TYR A 1 268 ? 7.898 -8.766 -18.656 1 98.62 268 TYR A N 1
ATOM 1956 C CA . TYR A 1 268 ? 7.531 -8.383 -17.297 1 98.62 268 TYR A CA 1
ATOM 1957 C C . TYR A 1 268 ? 7.699 -9.562 -16.344 1 98.62 268 TYR A C 1
ATOM 1959 O O . TYR A 1 268 ? 7.262 -10.672 -16.625 1 98.62 268 TYR A O 1
ATOM 1967 N N . VAL A 1 269 ? 8.312 -9.289 -15.141 1 98.44 269 VAL A N 1
ATOM 1968 C CA . VAL A 1 269 ? 8.445 -10.32 -14.117 1 98.44 269 VAL A CA 1
ATOM 1969 C C . VAL A 1 269 ? 8.266 -9.695 -12.734 1 98.44 269 VAL A C 1
ATOM 1971 O O . VAL A 1 269 ? 8.25 -8.469 -12.594 1 98.44 269 VAL A O 1
ATOM 1974 N N . GLY A 1 270 ? 8.008 -10.562 -11.758 1 97.88 270 GLY A N 1
ATOM 1975 C CA . GLY A 1 270 ? 8.062 -10.219 -10.344 1 97.88 270 GLY A CA 1
ATOM 1976 C C . GLY A 1 270 ? 9.141 -10.969 -9.586 1 97.88 270 GLY A C 1
ATOM 1977 O O . GLY A 1 270 ? 9.508 -12.086 -9.961 1 97.88 270 GLY A O 1
ATOM 1978 N N . THR A 1 271 ? 9.633 -10.305 -8.508 1 98 271 THR A N 1
ATOM 1979 C CA . THR A 1 271 ? 10.727 -10.93 -7.766 1 98 271 THR A CA 1
ATOM 1980 C C . THR A 1 271 ? 10.297 -11.258 -6.34 1 98 271 THR A C 1
ATOM 1982 O O . THR A 1 271 ? 9.227 -10.844 -5.898 1 98 271 THR A O 1
ATOM 1985 N N . GLY A 1 272 ? 11.117 -12.047 -5.695 1 97.25 272 GLY A N 1
ATOM 1986 C CA . GLY A 1 272 ? 10.898 -12.406 -4.305 1 97.25 272 GLY A CA 1
ATOM 1987 C C . GLY A 1 272 ? 11.672 -11.539 -3.33 1 97.25 272 GLY A C 1
ATOM 1988 O O . GLY A 1 272 ? 12.133 -10.453 -3.688 1 97.25 272 GLY A O 1
ATOM 1989 N N . ASN A 1 273 ? 11.773 -11.969 -2.068 1 96.81 273 ASN A N 1
ATOM 1990 C CA . ASN A 1 273 ? 12.344 -11.195 -0.975 1 96.81 273 ASN A CA 1
ATOM 1991 C C . ASN A 1 273 ? 13.852 -11.367 -0.895 1 96.81 273 ASN A C 1
ATOM 1993 O O . ASN A 1 273 ? 14.422 -12.234 -1.555 1 96.81 273 ASN A O 1
ATOM 1997 N N . ASN A 1 274 ? 14.492 -10.516 -0.104 1 97.62 274 ASN A N 1
ATOM 1998 C CA . ASN A 1 274 ? 15.883 -10.711 0.278 1 97.62 274 ASN A CA 1
ATOM 1999 C C . ASN A 1 274 ? 16.031 -11.75 1.386 1 97.62 274 ASN A C 1
ATOM 2001 O O . ASN A 1 274 ? 15.156 -11.859 2.252 1 97.62 274 ASN A O 1
ATOM 2005 N N . TYR A 1 275 ? 17.172 -12.414 1.353 1 97.75 275 TYR A N 1
ATOM 2006 C CA . TYR A 1 275 ? 17.469 -13.383 2.406 1 97.75 275 TYR A CA 1
ATOM 2007 C C . TYR A 1 275 ? 18.219 -12.719 3.557 1 97.75 275 TYR A C 1
ATOM 2009 O O . TYR A 1 275 ? 18.156 -13.188 4.695 1 97.75 275 TYR A O 1
ATOM 2017 N N . ARG A 1 276 ? 18.906 -11.758 3.205 1 95.94 276 ARG A N 1
ATOM 2018 C CA . ARG A 1 276 ? 19.672 -10.922 4.117 1 95.94 276 ARG A CA 1
ATOM 2019 C C . ARG A 1 276 ? 19.938 -9.547 3.506 1 95.94 276 ARG A C 1
ATOM 2021 O O . ARG A 1 276 ? 19.766 -9.352 2.303 1 95.94 276 ARG A O 1
ATOM 2028 N N . VAL A 1 277 ? 20.312 -8.555 4.383 1 96.25 277 VAL A N 1
ATOM 2029 C CA . VAL A 1 277 ? 20.688 -7.23 3.92 1 96.25 277 VAL A CA 1
ATOM 2030 C C . VAL A 1 277 ? 22.047 -6.844 4.523 1 96.25 277 VAL A C 1
ATOM 2032 O O . VAL A 1 277 ? 22.516 -7.496 5.449 1 96.25 277 VAL A O 1
ATOM 2035 N N . PRO A 1 278 ? 22.672 -5.816 3.965 1 95.81 278 PRO A N 1
ATOM 2036 C CA . PRO A 1 278 ? 23.969 -5.387 4.508 1 95.81 278 PRO A CA 1
ATOM 2037 C C . PRO A 1 278 ? 23.875 -4.969 5.977 1 95.81 278 PRO A C 1
ATOM 2039 O O . PRO A 1 278 ? 22.812 -4.535 6.434 1 95.81 278 PRO A O 1
ATOM 2042 N N . ALA A 1 279 ? 25.016 -5 6.59 1 93.94 279 ALA A N 1
ATOM 2043 C CA . ALA A 1 279 ? 25.109 -4.781 8.031 1 93.94 279 ALA A CA 1
ATOM 2044 C C . ALA A 1 279 ? 24.594 -3.393 8.406 1 93.94 279 ALA A C 1
ATOM 2046 O O . ALA A 1 279 ? 23.938 -3.223 9.438 1 93.94 279 ALA A O 1
ATOM 2047 N N . ASP A 1 280 ? 24.922 -2.428 7.641 1 91.31 280 ASP A N 1
ATOM 2048 C CA . ASP A 1 280 ? 24.516 -1.06 7.945 1 91.31 280 ASP A CA 1
ATOM 2049 C C . ASP A 1 280 ? 23 -0.889 7.809 1 91.31 280 ASP A C 1
ATOM 2051 O O . ASP A 1 280 ? 22.375 -0.198 8.609 1 91.31 280 ASP A O 1
ATOM 2055 N N . VAL A 1 281 ? 22.422 -1.492 6.785 1 93.12 281 VAL A N 1
ATOM 2056 C CA . VAL A 1 281 ? 20.969 -1.468 6.602 1 93.12 281 VAL A CA 1
ATOM 2057 C C . VAL A 1 281 ? 20.297 -2.209 7.75 1 93.12 281 VAL A C 1
ATOM 2059 O O . VAL A 1 281 ? 19.312 -1.72 8.32 1 93.12 281 VAL A O 1
ATOM 2062 N N . GLN A 1 282 ? 20.859 -3.34 8.117 1 93.31 282 GLN A N 1
ATOM 2063 C CA . GLN A 1 282 ? 20.297 -4.105 9.227 1 93.31 282 GLN A CA 1
ATOM 2064 C C . GLN A 1 282 ? 20.359 -3.311 10.531 1 93.31 282 GLN A C 1
ATOM 2066 O O . GLN A 1 282 ? 19.438 -3.35 11.336 1 93.31 282 GLN A O 1
ATOM 2071 N N . ALA A 1 283 ? 21.453 -2.641 10.75 1 90.12 283 ALA A N 1
ATOM 2072 C CA . ALA A 1 283 ? 21.609 -1.817 11.945 1 90.12 283 ALA A CA 1
ATOM 2073 C C . ALA A 1 283 ? 20.516 -0.743 12.008 1 90.12 283 ALA A C 1
ATOM 2075 O O . ALA A 1 283 ? 19.984 -0.461 13.078 1 90.12 283 ALA A O 1
ATOM 2076 N N . CYS A 1 284 ? 20.25 -0.174 10.906 1 88.69 284 CYS A N 1
ATOM 2077 C CA . CYS A 1 284 ? 19.203 0.831 10.82 1 88.69 284 CYS A CA 1
ATOM 2078 C C . CYS A 1 284 ? 17.844 0.224 11.156 1 88.69 284 CYS A C 1
ATOM 2080 O O . CYS A 1 284 ? 17.078 0.799 11.93 1 88.69 284 CYS A O 1
ATOM 2082 N N . ILE A 1 285 ? 17.531 -0.904 10.602 1 90.5 285 ILE A N 1
ATOM 2083 C CA . ILE A 1 285 ? 16.266 -1.605 10.836 1 90.5 285 ILE A CA 1
ATOM 2084 C C . ILE A 1 285 ? 16.125 -1.931 12.32 1 90.5 285 ILE A C 1
ATOM 2086 O O . ILE A 1 285 ? 15.055 -1.72 12.906 1 90.5 285 ILE A O 1
ATOM 2090 N N . ASP A 1 286 ? 17.234 -2.422 12.914 1 89.06 286 ASP A N 1
ATOM 2091 C CA . ASP A 1 286 ? 17.219 -2.785 14.328 1 89.06 286 ASP A CA 1
ATOM 2092 C C . ASP A 1 286 ? 16.984 -1.557 15.211 1 89.06 286 ASP A C 1
ATOM 2094 O O . ASP A 1 286 ? 16.203 -1.604 16.156 1 89.06 286 ASP A O 1
ATOM 2098 N N . ALA A 1 287 ? 17.672 -0.518 14.82 1 85.19 287 ALA A N 1
ATOM 2099 C CA . ALA A 1 287 ? 17.547 0.716 15.594 1 85.19 287 ALA A CA 1
ATOM 2100 C C . ALA A 1 287 ? 16.125 1.259 15.539 1 85.19 287 ALA A C 1
ATOM 2102 O O . ALA A 1 287 ? 15.664 1.9 16.484 1 85.19 287 ALA A O 1
ATOM 2103 N N . ASN A 1 288 ? 15.477 0.957 14.438 1 86.25 288 ASN A N 1
ATOM 2104 C CA . ASN A 1 288 ? 14.117 1.443 14.242 1 86.25 288 ASN A CA 1
ATOM 2105 C C . ASN A 1 288 ? 13.086 0.391 14.633 1 86.25 288 ASN A C 1
ATOM 2107 O O . ASN A 1 288 ? 11.914 0.488 14.25 1 86.25 288 ASN A O 1
ATOM 2111 N N . GLU A 1 289 ? 13.5 -0.603 15.289 1 83.88 289 GLU A N 1
ATOM 2112 C CA . GLU A 1 289 ? 12.625 -1.662 15.781 1 83.88 289 GLU A CA 1
ATOM 2113 C C . GLU A 1 289 ? 11.766 -2.238 14.656 1 83.88 289 GLU A C 1
ATOM 2115 O O . GLU A 1 289 ? 10.555 -2.414 14.82 1 83.88 289 GLU A O 1
ATOM 2120 N N . GLY A 1 290 ? 12.398 -2.4 13.477 1 86.06 290 GLY A N 1
ATOM 2121 C CA . GLY A 1 290 ? 11.758 -3.105 12.375 1 86.06 290 GLY A CA 1
ATOM 2122 C C . GLY A 1 290 ? 11.211 -2.176 11.305 1 86.06 290 GLY A C 1
ATOM 2123 O O . GLY A 1 290 ? 10.859 -2.621 10.211 1 86.06 290 GLY A O 1
ATOM 2124 N N . ASP A 1 291 ? 11.062 -0.903 11.594 1 84.19 291 ASP A N 1
ATOM 2125 C CA . ASP A 1 291 ? 10.648 0.034 10.555 1 84.19 291 ASP A CA 1
ATOM 2126 C C . ASP A 1 291 ? 11.805 0.335 9.594 1 84.19 291 ASP A C 1
ATOM 2128 O O . ASP A 1 291 ? 12.758 1.021 9.961 1 84.19 291 ASP A O 1
ATOM 2132 N N . ALA A 1 292 ? 11.711 -0.088 8.375 1 89.31 292 ALA A N 1
ATOM 2133 C CA . ALA A 1 292 ? 12.836 -0.051 7.441 1 89.31 292 ALA A CA 1
ATOM 2134 C C . ALA A 1 292 ? 12.664 1.066 6.414 1 89.31 292 ALA A C 1
ATOM 2136 O O . ALA A 1 292 ? 13.555 1.309 5.598 1 89.31 292 ALA A O 1
ATOM 2137 N N . ARG A 1 293 ? 11.688 1.829 6.375 1 84.44 293 ARG A N 1
ATOM 2138 C CA . ARG A 1 293 ? 11.266 2.711 5.293 1 84.44 293 ARG A CA 1
ATOM 2139 C C . ARG A 1 293 ? 12.273 3.842 5.082 1 84.44 293 ARG A C 1
ATOM 2141 O O . ARG A 1 293 ? 12.352 4.41 3.994 1 84.44 293 ARG A O 1
ATOM 2148 N N . THR A 1 294 ? 13.047 4.102 6.094 1 82.12 294 THR A N 1
ATOM 2149 C CA . THR A 1 294 ? 13.984 5.215 5.969 1 82.12 294 THR A CA 1
ATOM 2150 C C . THR A 1 294 ? 15.43 4.711 6.008 1 82.12 294 THR A C 1
ATOM 2152 O O . THR A 1 294 ? 16.359 5.496 6.199 1 82.12 294 THR A O 1
ATOM 2155 N N . CYS A 1 295 ? 15.602 3.426 5.945 1 87.81 295 CYS A N 1
ATOM 2156 C CA . CYS A 1 295 ? 16.938 2.84 5.938 1 87.81 295 CYS A CA 1
ATOM 2157 C C . CYS A 1 295 ? 17.562 2.932 4.551 1 87.81 295 CYS A C 1
ATOM 2159 O O . CYS A 1 295 ? 16.859 3.057 3.551 1 87.81 295 CYS A O 1
ATOM 2161 N N . PRO A 1 296 ? 18.859 2.93 4.477 1 87.81 296 PRO A N 1
ATOM 2162 C CA . PRO A 1 296 ? 19.562 3.205 3.219 1 87.81 296 PRO A CA 1
ATOM 2163 C C . PRO A 1 296 ? 19.672 1.979 2.316 1 87.81 296 PRO A C 1
ATOM 2165 O O . PRO A 1 296 ? 20.766 1.504 2.029 1 87.81 296 PRO A O 1
ATOM 2168 N N . PHE A 1 297 ? 18.641 1.566 1.752 1 90 297 PHE A N 1
ATOM 2169 C CA . PHE A 1 297 ? 18.672 0.455 0.808 1 90 297 PHE A CA 1
ATOM 2170 C C . PHE A 1 297 ? 19.281 0.888 -0.52 1 90 297 PHE A C 1
ATOM 2172 O O . PHE A 1 297 ? 19.078 2.023 -0.959 1 90 297 PHE A O 1
ATOM 2179 N N . ASP A 1 298 ? 19.984 -0.055 -1.111 1 91.81 298 ASP A N 1
ATOM 2180 C CA . ASP A 1 298 ? 20.469 0.148 -2.473 1 91.81 298 ASP A CA 1
ATOM 2181 C C . ASP A 1 298 ? 19.312 0.138 -3.475 1 91.81 298 ASP A C 1
ATOM 2183 O O . ASP A 1 298 ? 18.562 -0.837 -3.557 1 91.81 298 ASP A O 1
ATOM 2187 N N . PRO A 1 299 ? 19.188 1.229 -4.27 1 85.75 299 PRO A N 1
ATOM 2188 C CA . PRO A 1 299 ? 18.094 1.247 -5.25 1 85.75 299 PRO A CA 1
ATOM 2189 C C . PRO A 1 299 ? 18.219 0.129 -6.285 1 85.75 299 PRO A C 1
ATOM 2191 O O . PRO A 1 299 ? 17.234 -0.206 -6.949 1 85.75 299 PRO A O 1
ATOM 2194 N N . ALA A 1 300 ? 19.344 -0.423 -6.402 1 94.25 300 ALA A N 1
ATOM 2195 C CA . ALA A 1 300 ? 19.531 -1.516 -7.352 1 94.25 300 ALA A CA 1
ATOM 2196 C C . ALA A 1 300 ? 19.031 -2.836 -6.781 1 94.25 300 ALA A C 1
ATOM 2198 O O . ALA A 1 300 ? 18.922 -3.832 -7.5 1 94.25 300 ALA A O 1
ATOM 2199 N N . ASN A 1 301 ? 18.734 -2.854 -5.488 1 96.25 301 ASN A N 1
ATOM 2200 C CA . ASN A 1 301 ? 18.062 -4.008 -4.887 1 96.25 301 ASN A CA 1
ATOM 2201 C C . ASN A 1 301 ? 16.578 -4.047 -5.23 1 96.25 301 ASN A C 1
ATOM 2203 O O . ASN A 1 301 ? 15.773 -3.402 -4.562 1 96.25 301 ASN A O 1
ATOM 2207 N N . MET A 1 302 ? 16.219 -4.879 -6.176 1 96.88 302 MET A N 1
ATOM 2208 C CA . MET A 1 302 ? 14.844 -4.941 -6.648 1 96.88 302 MET A CA 1
ATOM 2209 C C . MET A 1 302 ? 14.125 -6.16 -6.07 1 96.88 302 MET A C 1
ATOM 2211 O O . MET A 1 302 ? 13.547 -6.957 -6.816 1 96.88 302 MET A O 1
ATOM 2215 N N . ALA A 1 303 ? 14.125 -6.266 -4.742 1 96.62 303 ALA A N 1
ATOM 2216 C CA . ALA A 1 303 ? 13.328 -7.277 -4.051 1 96.62 303 ALA A CA 1
ATOM 2217 C C . ALA A 1 303 ? 11.852 -6.891 -4.027 1 96.62 303 ALA A C 1
ATOM 2219 O O . ALA A 1 303 ? 11.516 -5.711 -3.922 1 96.62 303 ALA A O 1
ATOM 2220 N N . GLU A 1 304 ? 10.969 -7.945 -4.18 1 95.62 304 GLU A N 1
ATOM 2221 C CA . GLU A 1 304 ? 9.523 -7.734 -4.199 1 95.62 304 GLU A CA 1
ATOM 2222 C C . GLU A 1 304 ? 9.141 -6.602 -5.148 1 95.62 304 GLU A C 1
ATOM 2224 O O . GLU A 1 304 ? 8.453 -5.664 -4.754 1 95.62 304 GLU A O 1
ATOM 2229 N N . THR A 1 305 ? 9.609 -6.758 -6.355 1 96.44 305 THR A N 1
ATOM 2230 C CA . THR A 1 305 ? 9.547 -5.711 -7.367 1 96.44 305 THR A CA 1
ATOM 2231 C C . THR A 1 305 ? 9 -6.266 -8.68 1 96.44 305 THR A C 1
ATOM 2233 O O . THR A 1 305 ? 9.32 -7.387 -9.07 1 96.44 305 THR A O 1
ATOM 2236 N N . ILE A 1 306 ? 8.117 -5.5 -9.312 1 97.88 306 ILE A N 1
ATOM 2237 C CA . ILE A 1 306 ? 7.773 -5.773 -10.703 1 97.88 306 ILE A CA 1
ATOM 2238 C C . ILE A 1 306 ? 8.758 -5.062 -11.633 1 97.88 306 ILE A C 1
ATOM 2240 O O . ILE A 1 306 ? 9.008 -3.863 -11.477 1 97.88 306 ILE A O 1
ATOM 2244 N N . ILE A 1 307 ? 9.336 -5.777 -12.562 1 98.44 307 ILE A N 1
ATOM 2245 C CA . ILE A 1 307 ? 10.367 -5.234 -13.445 1 98.44 307 ILE A CA 1
ATOM 2246 C C . ILE A 1 307 ? 9.93 -5.371 -14.898 1 98.44 307 ILE A C 1
ATOM 2248 O O . ILE A 1 307 ? 9.391 -6.41 -15.297 1 98.44 307 ILE A O 1
ATOM 2252 N N . ALA A 1 308 ? 10.094 -4.309 -15.641 1 98.75 308 ALA A N 1
ATOM 2253 C CA . ALA A 1 308 ? 9.969 -4.336 -17.094 1 98.75 308 ALA A CA 1
ATOM 2254 C C . ALA A 1 308 ? 11.344 -4.312 -17.766 1 98.75 308 ALA A C 1
ATOM 2256 O O . ALA A 1 308 ? 12.055 -3.312 -17.688 1 98.75 308 ALA A O 1
ATOM 2257 N N . PHE A 1 309 ? 11.633 -5.402 -18.453 1 98.69 309 PHE A N 1
ATOM 2258 C CA . PHE A 1 309 ? 12.891 -5.492 -19.188 1 98.69 309 PHE A CA 1
ATOM 2259 C C . PHE A 1 309 ? 12.68 -5.227 -20.672 1 98.69 309 PHE A C 1
ATOM 2261 O O . PHE A 1 309 ? 11.703 -5.691 -21.25 1 98.69 309 PHE A O 1
ATOM 2268 N N . ASP A 1 310 ? 13.609 -4.508 -21.203 1 98.56 310 ASP A N 1
ATOM 2269 C CA . ASP A 1 310 ? 13.711 -4.523 -22.656 1 98.56 310 ASP A CA 1
ATOM 2270 C C . ASP A 1 310 ? 14.047 -5.922 -23.172 1 98.56 310 ASP A C 1
ATOM 2272 O O . ASP A 1 310 ? 15.039 -6.523 -22.75 1 98.56 310 ASP A O 1
ATOM 2276 N N . MET A 1 311 ? 13.25 -6.453 -24.094 1 97.5 311 MET A N 1
ATOM 2277 C CA . MET A 1 311 ? 13.352 -7.867 -24.438 1 97.5 311 MET A CA 1
ATOM 2278 C C . MET A 1 311 ? 14.656 -8.148 -25.188 1 97.5 311 MET A C 1
ATOM 2280 O O . MET A 1 311 ? 15.18 -9.266 -25.125 1 97.5 311 MET A O 1
ATOM 2284 N N . ASP A 1 312 ? 15.219 -7.117 -25.891 1 98.19 312 ASP A N 1
ATOM 2285 C CA . ASP A 1 312 ? 16.391 -7.348 -26.719 1 98.19 312 ASP A CA 1
ATOM 2286 C C . ASP A 1 312 ? 17.688 -7.184 -25.922 1 98.19 312 ASP A C 1
ATOM 2288 O O . ASP A 1 312 ? 18.672 -7.879 -26.172 1 98.19 312 ASP A O 1
ATOM 2292 N N . THR A 1 313 ? 17.609 -6.289 -24.906 1 98.44 313 THR A N 1
ATOM 2293 C CA . THR A 1 313 ? 18.875 -5.922 -24.281 1 98.44 313 THR A CA 1
ATOM 2294 C C . THR A 1 313 ? 18.891 -6.328 -22.812 1 98.44 313 THR A C 1
ATOM 2296 O O . THR A 1 313 ? 19.953 -6.383 -22.188 1 98.44 313 THR A O 1
ATOM 2299 N N . GLY A 1 314 ? 17.781 -6.469 -22.312 1 98.56 314 GLY A N 1
ATOM 2300 C CA . GLY A 1 314 ? 17.688 -6.73 -20.875 1 98.56 314 GLY A CA 1
ATOM 2301 C C . GLY A 1 314 ? 17.75 -5.473 -20.031 1 98.56 314 GLY A C 1
ATOM 2302 O O . GLY A 1 314 ? 17.703 -5.543 -18.797 1 98.56 314 GLY A O 1
ATOM 2303 N N . ALA A 1 315 ? 17.844 -4.316 -20.672 1 98.31 315 ALA A N 1
ATOM 2304 C CA . ALA A 1 315 ? 17.828 -3.064 -19.922 1 98.31 315 ALA A CA 1
ATOM 2305 C C . ALA A 1 315 ? 16.516 -2.895 -19.172 1 98.31 315 ALA A C 1
ATOM 2307 O O . ALA A 1 315 ? 15.445 -3.234 -19.688 1 98.31 315 ALA A O 1
ATOM 2308 N N . ILE A 1 316 ? 16.641 -2.395 -17.984 1 97.62 316 ILE A N 1
ATOM 2309 C CA . ILE A 1 316 ? 15.445 -2.129 -17.203 1 97.62 316 ILE A CA 1
ATOM 2310 C C . ILE A 1 316 ? 14.797 -0.832 -17.672 1 97.62 316 ILE A C 1
ATOM 2312 O O . ILE A 1 316 ? 15.383 0.244 -17.562 1 97.62 316 ILE A O 1
ATOM 2316 N N . ARG A 1 317 ? 13.578 -0.927 -18.156 1 97.31 317 ARG A N 1
ATOM 2317 C CA . ARG A 1 317 ? 12.828 0.255 -18.578 1 97.31 317 ARG A CA 1
ATOM 2318 C C . ARG A 1 317 ? 12.203 0.956 -17.375 1 97.31 317 ARG A C 1
ATOM 2320 O O . ARG A 1 317 ? 12.219 2.186 -17.297 1 97.31 317 ARG A O 1
ATOM 2327 N N . TRP A 1 318 ? 11.625 0.209 -16.531 1 94.69 318 TRP A N 1
ATOM 2328 C CA . TRP A 1 318 ? 11.102 0.696 -15.258 1 94.69 318 TRP A CA 1
ATOM 2329 C C . TRP A 1 318 ? 10.984 -0.439 -14.242 1 94.69 318 TRP A C 1
ATOM 2331 O O . TRP A 1 318 ? 11.078 -1.614 -14.609 1 94.69 318 TRP A O 1
ATOM 2341 N N . ASN A 1 319 ? 10.977 -0.117 -13.062 1 95.56 319 ASN A N 1
ATOM 2342 C CA . ASN A 1 319 ? 10.648 -1.039 -11.984 1 95.56 319 ASN A CA 1
ATOM 2343 C C . ASN A 1 319 ? 9.773 -0.377 -10.922 1 95.56 319 ASN A C 1
ATOM 2345 O O . ASN A 1 319 ? 9.805 0.845 -10.766 1 95.56 319 ASN A O 1
ATOM 2349 N N . THR A 1 320 ? 8.914 -1.164 -10.289 1 92.81 320 THR A N 1
ATOM 2350 C CA . THR A 1 320 ? 8.07 -0.732 -9.188 1 92.81 320 THR A CA 1
ATOM 2351 C C . THR A 1 320 ? 8.219 -1.672 -7.992 1 92.81 320 THR A C 1
ATOM 2353 O O . THR A 1 320 ? 7.797 -2.83 -8.055 1 92.81 320 THR A O 1
ATOM 2356 N N . SER A 1 321 ? 8.781 -1.127 -6.938 1 91.56 321 SER A N 1
ATOM 2357 C CA . SER A 1 321 ? 9.039 -1.929 -5.746 1 91.56 321 SER A CA 1
ATOM 2358 C C . SER A 1 321 ? 7.871 -1.859 -4.77 1 91.56 321 SER A C 1
ATOM 2360 O O . SER A 1 321 ? 7.281 -0.794 -4.57 1 91.56 321 SER A O 1
ATOM 2362 N N . PHE A 1 322 ? 7.562 -2.988 -4.184 1 90.12 322 PHE A N 1
ATOM 2363 C CA . PHE A 1 322 ? 6.559 -3.068 -3.131 1 90.12 322 PHE A CA 1
ATOM 2364 C C . PHE A 1 322 ? 7.18 -3.529 -1.819 1 90.12 322 PHE A C 1
ATOM 2366 O O . PHE A 1 322 ? 6.469 -3.828 -0.858 1 90.12 322 PHE A O 1
ATOM 2373 N N . SER A 1 323 ? 8.492 -3.582 -1.769 1 85.44 323 SER A N 1
ATOM 2374 C CA . SER A 1 323 ? 9.25 -4.156 -0.658 1 85.44 323 SER A CA 1
ATOM 2375 C C . SER A 1 323 ? 8.969 -3.41 0.643 1 85.44 323 SER A C 1
ATOM 2377 O O . SER A 1 323 ? 9.031 -3.994 1.726 1 85.44 323 SER A O 1
ATOM 2379 N N . LEU A 1 324 ? 8.719 -2.135 0.599 1 77.31 324 LEU A N 1
ATOM 2380 C CA . LEU A 1 324 ? 8.555 -1.369 1.83 1 77.31 324 LEU A CA 1
ATOM 2381 C C . LEU A 1 324 ? 7.109 -0.906 1.995 1 77.31 324 LEU A C 1
ATOM 2383 O O . LEU A 1 324 ? 6.77 -0.262 2.99 1 77.31 324 LEU A O 1
ATOM 2387 N N . LEU A 1 325 ? 6.273 -1.299 1.104 1 77.38 325 LEU A N 1
ATOM 2388 C CA . LEU A 1 325 ? 4.895 -0.827 1.147 1 77.38 325 LEU A CA 1
ATOM 2389 C C . LEU A 1 325 ? 4.145 -1.448 2.322 1 77.38 325 LEU A C 1
ATOM 2391 O O . LEU A 1 325 ? 3.395 -0.761 3.018 1 77.38 325 LEU A O 1
ATOM 2395 N N . HIS A 1 326 ? 4.375 -2.721 2.498 1 70.19 326 HIS A N 1
ATOM 2396 C CA . HIS A 1 326 ? 3.65 -3.434 3.545 1 70.19 326 HIS A CA 1
ATOM 2397 C C . HIS A 1 326 ? 4.578 -3.811 4.699 1 70.19 326 HIS A C 1
ATOM 2399 O O . HIS A 1 326 ? 4.27 -4.715 5.477 1 70.19 326 HIS A O 1
ATOM 2405 N N . GLY A 1 327 ? 5.691 -3.102 4.73 1 69.44 327 GLY A N 1
ATOM 2406 C CA . GLY A 1 327 ? 6.715 -3.438 5.707 1 69.44 327 GLY A CA 1
ATOM 2407 C C . GLY A 1 327 ? 7.895 -4.172 5.102 1 69.44 327 GLY A C 1
ATOM 2408 O O . GLY A 1 327 ? 7.82 -4.656 3.971 1 69.44 327 GLY A O 1
ATOM 2409 N N . LEU A 1 328 ? 8.984 -4.281 5.852 1 77.06 328 LEU A N 1
ATOM 2410 C CA . LEU A 1 328 ? 10.227 -4.926 5.453 1 77.06 328 LEU A CA 1
ATOM 2411 C C . LEU A 1 328 ? 10 -6.398 5.133 1 77.06 328 LEU A C 1
ATOM 2413 O O . LEU A 1 328 ? 9.25 -7.082 5.828 1 77.06 328 LEU A O 1
ATOM 2417 N N . ASP A 1 329 ? 10.555 -6.875 4.02 1 89.75 329 ASP A N 1
ATOM 2418 C CA . ASP A 1 329 ? 10.508 -8.32 3.799 1 89.75 329 ASP A CA 1
ATOM 2419 C C . ASP A 1 329 ? 11.906 -8.883 3.561 1 89.75 329 ASP A C 1
ATOM 2421 O O . ASP A 1 329 ? 12.312 -9.078 2.414 1 89.75 329 ASP A O 1
ATOM 2425 N N . VAL A 1 330 ? 12.609 -9.047 4.672 1 95.06 330 VAL A N 1
ATOM 2426 C CA . VAL A 1 330 ? 13.828 -9.852 4.734 1 95.06 330 VAL A CA 1
ATOM 2427 C C . VAL A 1 330 ? 13.547 -11.156 5.48 1 95.06 330 VAL A C 1
ATOM 2429 O O . VAL A 1 330 ? 13.18 -11.141 6.656 1 95.06 330 VAL A O 1
ATOM 2432 N N . TRP A 1 331 ? 13.758 -12.227 4.77 1 95.94 331 TRP A N 1
ATOM 2433 C CA . TRP A 1 331 ? 13.289 -13.484 5.355 1 95.94 331 TRP A CA 1
ATOM 2434 C C . TRP A 1 331 ? 14.039 -14.672 4.766 1 95.94 331 TRP A C 1
ATOM 2436 O O . TRP A 1 331 ? 14.422 -14.656 3.592 1 95.94 331 TRP A O 1
ATOM 2446 N N . ASN A 1 332 ? 14.289 -15.688 5.566 1 96.19 332 ASN A N 1
ATOM 2447 C CA . ASN A 1 332 ? 14.719 -17.031 5.188 1 96.19 332 ASN A CA 1
ATOM 2448 C C . ASN A 1 332 ? 14.211 -18.078 6.176 1 96.19 332 ASN A C 1
ATOM 2450 O O . ASN A 1 332 ? 13.602 -17.734 7.191 1 96.19 332 ASN A O 1
ATOM 2454 N N . LEU A 1 333 ? 14.484 -19.297 5.91 1 95.56 333 LEU A N 1
ATOM 2455 C CA . LEU A 1 333 ? 13.82 -20.359 6.656 1 95.56 333 LEU A CA 1
ATOM 2456 C C . LEU A 1 333 ? 14.406 -20.484 8.055 1 95.56 333 LEU A C 1
ATOM 2458 O O . LEU A 1 333 ? 13.867 -21.203 8.898 1 95.56 333 LEU A O 1
ATOM 2462 N N . ALA A 1 334 ? 15.438 -19.828 8.391 1 96.56 334 ALA A N 1
ATOM 2463 C CA . ALA A 1 334 ? 15.906 -19.781 9.773 1 96.56 334 ALA A CA 1
ATOM 2464 C C . ALA A 1 334 ? 14.867 -19.141 10.688 1 96.56 334 ALA A C 1
ATOM 2466 O O . ALA A 1 334 ? 14.898 -19.328 11.906 1 96.56 334 ALA A O 1
ATOM 2467 N N . CYS A 1 335 ? 14.016 -18.375 10.086 1 95.31 335 CYS A N 1
ATOM 2468 C CA . CYS A 1 335 ? 13 -17.672 10.852 1 95.31 335 CYS A CA 1
ATOM 2469 C C . CYS A 1 335 ? 11.891 -18.625 11.289 1 95.31 335 CYS A C 1
ATOM 2471 O O . CYS A 1 335 ? 11.141 -18.312 12.219 1 95.31 335 CYS A O 1
ATOM 2473 N N . LYS A 1 336 ? 11.75 -19.719 10.57 1 92.5 336 LYS A N 1
ATOM 2474 C CA . LYS A 1 336 ? 10.773 -20.75 10.914 1 92.5 336 LYS A CA 1
ATOM 2475 C C . LYS A 1 336 ? 11.367 -22.141 10.734 1 92.5 336 LYS A C 1
ATOM 2477 O O . LYS A 1 336 ? 10.859 -22.953 9.961 1 92.5 336 LYS A O 1
ATOM 2482 N N . PRO A 1 337 ? 12.391 -22.453 11.562 1 89.19 337 PRO A N 1
ATOM 2483 C CA . PRO A 1 337 ? 13.125 -23.703 11.359 1 89.19 337 PRO A CA 1
ATOM 2484 C C . PRO A 1 337 ? 12.25 -24.938 11.578 1 89.19 337 PRO A C 1
ATOM 2486 O O . PRO A 1 337 ? 12.578 -26.031 11.094 1 89.19 337 PRO A O 1
ATOM 2489 N N . TRP A 1 338 ? 11.094 -24.828 12.242 1 85.38 338 TRP A N 1
ATOM 2490 C CA . TRP A 1 338 ? 10.195 -25.953 12.484 1 85.38 338 TRP A CA 1
ATOM 2491 C C . TRP A 1 338 ? 9.594 -26.453 11.18 1 85.38 338 TRP A C 1
ATOM 2493 O O . TRP A 1 338 ? 9.141 -27.609 11.102 1 85.38 338 TRP A O 1
ATOM 2503 N N . LEU A 1 339 ? 9.641 -25.688 10.156 1 82.94 339 LEU A N 1
ATOM 2504 C CA . LEU A 1 339 ? 9.172 -26.125 8.852 1 82.94 339 LEU A CA 1
ATOM 2505 C C . LEU A 1 339 ? 10.141 -27.125 8.234 1 82.94 339 LEU A C 1
ATOM 2507 O O . LEU A 1 339 ? 9.781 -27.859 7.312 1 82.94 339 LEU A O 1
ATOM 2511 N N . LEU A 1 340 ? 11.336 -27.125 8.758 1 83.75 340 LEU A N 1
ATOM 2512 C CA . LEU A 1 340 ? 12.328 -28.109 8.344 1 83.75 340 LEU A CA 1
ATOM 2513 C C . LEU A 1 340 ? 12.414 -29.25 9.359 1 83.75 340 LEU A C 1
ATOM 2515 O O . LEU A 1 340 ? 13.297 -30.109 9.266 1 83.75 340 LEU A O 1
ATOM 2519 N N . GLY A 1 341 ? 11.586 -29.234 10.406 1 83.56 341 GLY A N 1
ATOM 2520 C CA . GLY A 1 341 ? 11.633 -30.25 11.445 1 83.56 341 GLY A CA 1
ATOM 2521 C C . GLY A 1 341 ? 12.68 -29.969 12.508 1 83.56 341 GLY A C 1
ATOM 2522 O O . GLY A 1 341 ? 13.047 -30.875 13.266 1 83.56 341 GLY A O 1
ATOM 2523 N N . LEU A 1 342 ? 13.18 -28.797 12.469 1 87.25 342 LEU A N 1
ATOM 2524 C CA . LEU A 1 342 ? 14.195 -28.453 13.461 1 87.25 342 LEU A CA 1
ATOM 2525 C C . LEU A 1 342 ? 13.562 -27.828 14.695 1 87.25 342 LEU A C 1
ATOM 2527 O O . LEU A 1 342 ? 12.602 -27.078 14.594 1 87.25 342 LEU A O 1
ATOM 2531 N N . PRO A 1 343 ? 14.047 -28.188 15.867 1 84.56 343 PRO A N 1
ATOM 2532 C CA . PRO A 1 343 ? 13.461 -27.672 17.109 1 84.56 343 PRO A CA 1
ATOM 2533 C C . PRO A 1 343 ? 13.883 -26.234 17.406 1 84.56 343 PRO A C 1
ATOM 2535 O O . PRO A 1 343 ? 14.875 -25.75 16.859 1 84.56 343 PRO A O 1
ATOM 2538 N N . GLY A 1 344 ? 13.117 -25.609 18.266 1 83.75 344 GLY A N 1
ATOM 2539 C CA . GLY A 1 344 ? 13.492 -24.312 18.797 1 83.75 344 GLY A CA 1
ATOM 2540 C C . GLY A 1 344 ? 12.891 -23.141 18.031 1 83.75 344 GLY A C 1
ATOM 2541 O O . GLY A 1 344 ? 12 -23.344 17.203 1 83.75 344 GLY A O 1
ATOM 2542 N N . GLY A 1 345 ? 13.312 -21.922 18.406 1 89.88 345 GLY A N 1
ATOM 2543 C CA . GLY A 1 345 ? 12.883 -20.688 17.781 1 89.88 345 GLY A CA 1
ATOM 2544 C C . GLY A 1 345 ? 13.75 -20.297 16.594 1 89.88 345 GLY A C 1
ATOM 2545 O O . GLY A 1 345 ? 14.508 -21.109 16.062 1 89.88 345 GLY A O 1
ATOM 2546 N N . PRO A 1 346 ? 13.68 -19.109 16.156 1 94.12 346 PRO A N 1
ATOM 2547 C CA . PRO A 1 346 ? 14.461 -18.625 15.016 1 94.12 346 PRO A CA 1
ATOM 2548 C C . PRO A 1 346 ? 15.961 -18.875 15.188 1 94.12 346 PRO A C 1
ATOM 2550 O O . PRO A 1 346 ? 16.484 -18.766 16.297 1 94.12 346 PRO A O 1
ATOM 2553 N N . GLY A 1 347 ? 16.531 -19.312 14.094 1 94.12 347 GLY A N 1
ATOM 2554 C CA . GLY A 1 347 ? 17.969 -19.578 14.078 1 94.12 347 GLY A CA 1
ATOM 2555 C C . GLY A 1 347 ? 18.797 -18.328 13.867 1 94.12 347 GLY A C 1
ATOM 2556 O O . GLY A 1 347 ? 18.266 -17.234 13.758 1 94.12 347 GLY A O 1
ATOM 2557 N N . PRO A 1 348 ? 20.109 -18.516 13.82 1 93.94 348 PRO A N 1
ATOM 2558 C CA . PRO A 1 348 ? 21.031 -17.375 13.781 1 93.94 348 PRO A CA 1
ATOM 2559 C C . PRO A 1 348 ? 20.953 -16.594 12.469 1 93.94 348 PRO A C 1
ATOM 2561 O O . PRO A 1 348 ? 21.359 -15.438 12.414 1 93.94 348 PRO A O 1
ATOM 2564 N N . ASN A 1 349 ? 20.469 -17.234 11.414 1 96.06 349 ASN A N 1
ATOM 2565 C CA . ASN A 1 349 ? 20.391 -16.578 10.117 1 96.06 349 ASN A CA 1
ATOM 2566 C C . ASN A 1 349 ? 19.109 -15.75 9.984 1 96.06 349 ASN A C 1
ATOM 2568 O O . ASN A 1 349 ? 18.938 -15.016 9.008 1 96.06 349 ASN A O 1
ATOM 2572 N N . CYS A 1 350 ? 18.25 -15.867 10.914 1 96.19 350 CYS A N 1
ATOM 2573 C CA . CYS A 1 350 ? 17.047 -15.062 10.898 1 96.19 350 CYS A CA 1
ATOM 2574 C C . CYS A 1 350 ? 17.312 -13.656 11.422 1 96.19 350 CYS A C 1
ATOM 2576 O O . CYS A 1 350 ? 17.859 -13.484 12.508 1 96.19 350 CYS A O 1
ATOM 2578 N N . PRO A 1 351 ? 16.984 -12.594 10.617 1 93.19 351 PRO A N 1
ATOM 2579 C CA . PRO A 1 351 ? 17.125 -11.242 11.172 1 93.19 351 PRO A CA 1
ATOM 2580 C C . PRO A 1 351 ? 16.203 -11 12.367 1 93.19 351 PRO A C 1
ATOM 2582 O O . PRO A 1 351 ? 15.242 -11.734 12.57 1 93.19 351 PRO A O 1
ATOM 2585 N N . ALA A 1 352 ? 16.531 -9.992 13.148 1 90.69 352 ALA A N 1
ATOM 2586 C CA . ALA A 1 352 ? 15.789 -9.695 14.367 1 90.69 352 ALA A CA 1
ATOM 2587 C C . ALA A 1 352 ? 14.344 -9.328 14.055 1 90.69 352 ALA A C 1
ATOM 2589 O O . ALA A 1 352 ? 13.43 -9.625 14.828 1 90.69 352 ALA A O 1
ATOM 2590 N N . PHE A 1 353 ? 14.172 -8.664 12.969 1 90.56 353 PHE A N 1
ATOM 2591 C CA . PHE A 1 353 ? 12.836 -8.281 12.508 1 90.56 353 PHE A CA 1
ATOM 2592 C C . PHE A 1 353 ? 12.555 -8.859 11.125 1 90.56 353 PHE A C 1
ATOM 2594 O O . PHE A 1 353 ? 12.68 -8.164 10.117 1 90.56 353 PHE A O 1
ATOM 2601 N N . PRO A 1 354 ? 12.133 -10.109 11.094 1 92.44 354 PRO A N 1
ATOM 2602 C CA . PRO A 1 354 ? 11.93 -10.758 9.797 1 92.44 354 PRO A CA 1
ATOM 2603 C C . PRO A 1 354 ? 10.648 -10.305 9.102 1 92.44 354 PRO A C 1
ATOM 2605 O O . PRO A 1 354 ? 9.68 -9.93 9.758 1 92.44 354 PRO A O 1
ATOM 2608 N N . GLY A 1 355 ? 10.648 -10.344 7.781 1 90.06 355 GLY A N 1
ATOM 2609 C CA . GLY A 1 355 ? 9.453 -10.094 6.996 1 90.06 355 GLY A CA 1
ATOM 2610 C C . GLY A 1 355 ? 8.555 -11.305 6.871 1 90.06 355 GLY A C 1
ATOM 2611 O O . GLY A 1 355 ? 8.812 -12.344 7.492 1 90.06 355 GLY A O 1
ATOM 2612 N N . PRO A 1 356 ? 7.496 -11.141 6.062 1 88.94 356 PRO A N 1
ATOM 2613 C CA . PRO A 1 356 ? 6.465 -12.18 6 1 88.94 356 PRO A CA 1
ATOM 2614 C C . PRO A 1 356 ? 6.691 -13.172 4.859 1 88.94 356 PRO A C 1
ATOM 2616 O O . PRO A 1 356 ? 5.859 -14.047 4.625 1 88.94 356 PRO A O 1
ATOM 2619 N N . ASP A 1 357 ? 7.789 -13.055 4.109 1 92.94 357 ASP A N 1
ATOM 2620 C CA . ASP A 1 357 ? 8.008 -13.922 2.959 1 92.94 357 ASP A CA 1
ATOM 2621 C C . ASP A 1 357 ? 6.922 -13.727 1.905 1 92.94 357 ASP A C 1
ATOM 2623 O O . ASP A 1 357 ? 6.258 -14.68 1.505 1 92.94 357 ASP A O 1
ATOM 2627 N N . SER A 1 358 ? 6.773 -12.531 1.405 1 92.88 358 SER A N 1
ATOM 2628 C CA . SER A 1 358 ? 5.691 -12.172 0.494 1 92.88 358 SER A CA 1
ATOM 2629 C C . SER A 1 358 ? 6.191 -12.055 -0.941 1 92.88 358 SER A C 1
ATOM 2631 O O . SER A 1 358 ? 5.984 -11.039 -1.601 1 92.88 358 SER A O 1
ATOM 2633 N N . ASP A 1 359 ? 6.727 -13.164 -1.482 1 96 359 ASP A N 1
ATOM 2634 C CA . ASP A 1 359 ? 7.258 -13.203 -2.842 1 96 359 ASP A CA 1
ATOM 2635 C C . ASP A 1 359 ? 6.145 -13.031 -3.873 1 96 359 ASP A C 1
ATOM 2637 O O . ASP A 1 359 ? 4.988 -13.367 -3.609 1 96 359 ASP A O 1
ATOM 2641 N N . PHE A 1 360 ? 6.566 -12.492 -5.008 1 96.5 360 PHE A N 1
ATOM 2642 C CA . PHE A 1 360 ? 5.746 -12.711 -6.191 1 96.5 360 PHE A CA 1
ATOM 2643 C C . PHE A 1 360 ? 6.008 -14.094 -6.785 1 96.5 360 PHE A C 1
ATOM 2645 O O . PHE A 1 360 ? 7.012 -14.297 -7.469 1 96.5 360 PHE A O 1
ATOM 2652 N N . GLY A 1 361 ? 5.086 -14.961 -6.539 1 94.25 361 GLY A N 1
ATOM 2653 C CA . GLY A 1 361 ? 5.207 -16.297 -7.109 1 94.25 361 GLY A CA 1
ATOM 2654 C C . GLY A 1 361 ? 4.773 -16.359 -8.562 1 94.25 361 GLY A C 1
ATOM 2655 O O . GLY A 1 361 ? 5.184 -17.266 -9.297 1 94.25 361 GLY A O 1
ATOM 2656 N N . GLN A 1 362 ? 3.945 -15.5 -8.922 1 95.5 362 GLN A N 1
ATOM 2657 C CA . GLN A 1 362 ? 3.494 -15.422 -10.305 1 95.5 362 GLN A CA 1
ATOM 2658 C C . GLN A 1 362 ? 4.031 -14.172 -10.984 1 95.5 362 GLN A C 1
ATOM 2660 O O . GLN A 1 362 ? 4.273 -13.156 -10.328 1 95.5 362 GLN A O 1
ATOM 2665 N N . ALA A 1 363 ? 4.254 -14.281 -12.289 1 96.69 363 ALA A N 1
ATOM 2666 C CA . ALA A 1 363 ? 4.562 -13.102 -13.102 1 96.69 363 ALA A CA 1
ATOM 2667 C C . ALA A 1 363 ? 3.289 -12.359 -13.492 1 96.69 363 ALA A C 1
ATOM 2669 O O . ALA A 1 363 ? 2.193 -12.922 -13.445 1 96.69 363 ALA A O 1
ATOM 2670 N N . PRO A 1 364 ? 3.459 -11.109 -13.875 1 98.19 364 PRO A N 1
ATOM 2671 C CA . PRO A 1 364 ? 2.271 -10.328 -14.227 1 98.19 364 PRO A CA 1
ATOM 2672 C C . PRO A 1 364 ? 1.558 -10.867 -15.461 1 98.19 364 PRO A C 1
ATOM 2674 O O . PRO A 1 364 ? 2.209 -11.32 -16.406 1 98.19 364 PRO A O 1
ATOM 2677 N N . MET A 1 365 ? 0.235 -10.766 -15.406 1 98.44 365 MET A N 1
ATOM 2678 C CA . MET A 1 365 ? -0.585 -10.898 -16.609 1 98.44 365 MET A CA 1
ATOM 2679 C C . MET A 1 365 ? -0.688 -9.57 -17.344 1 98.44 365 MET A C 1
ATOM 2681 O O . MET A 1 365 ? -0.826 -8.516 -16.734 1 98.44 365 MET A O 1
ATOM 2685 N N . ARG A 1 366 ? -0.607 -9.656 -18.641 1 98.19 366 ARG A N 1
ATOM 2686 C CA . ARG A 1 366 ? -1.021 -8.516 -19.438 1 98.19 366 ARG A CA 1
ATOM 2687 C C . ARG A 1 366 ? -2.512 -8.578 -19.75 1 98.19 366 ARG A C 1
ATOM 2689 O O . ARG A 1 366 ? -2.953 -9.43 -20.531 1 98.19 366 ARG A O 1
ATOM 2696 N N . VAL A 1 367 ? -3.213 -7.645 -19.141 1 97.69 367 VAL A N 1
ATOM 2697 C CA . VAL A 1 367 ? -4.668 -7.629 -19.266 1 97.69 367 VAL A CA 1
ATOM 2698 C C . VAL A 1 367 ? -5.109 -6.434 -20.094 1 97.69 367 VAL A C 1
ATOM 2700 O O . VAL A 1 367 ? -4.543 -5.344 -19.984 1 97.69 367 VAL A O 1
ATOM 2703 N N . HIS A 1 368 ? -6.082 -6.637 -21.016 1 96.19 368 HIS A N 1
ATOM 2704 C CA . HIS A 1 368 ? -6.766 -5.59 -21.766 1 96.19 368 HIS A CA 1
ATOM 2705 C C . HIS A 1 368 ? -8.273 -5.637 -21.516 1 96.19 368 HIS A C 1
ATOM 2707 O O . HIS A 1 368 ? -8.977 -6.445 -22.125 1 96.19 368 HIS A O 1
ATOM 2713 N N . TYR A 1 369 ? -8.672 -4.785 -20.641 1 94.38 369 TYR A N 1
ATOM 2714 C CA . TYR A 1 369 ? -10.109 -4.789 -20.375 1 94.38 369 TYR A CA 1
ATOM 2715 C C . TYR A 1 369 ? -10.805 -3.656 -21.125 1 94.38 369 TYR A C 1
ATOM 2717 O O . TYR A 1 369 ? -10.156 -2.697 -21.547 1 94.38 369 TYR A O 1
ATOM 2725 N N . ARG A 1 370 ? -12.062 -3.805 -21.375 1 91.25 370 ARG A N 1
ATOM 2726 C CA . ARG A 1 370 ? -12.82 -2.807 -22.125 1 91.25 370 ARG A CA 1
ATOM 2727 C C . ARG A 1 370 ? -13.453 -1.783 -21.188 1 91.25 370 ARG A C 1
ATOM 2729 O O . ARG A 1 370 ? -14.086 -2.15 -20.188 1 91.25 370 ARG A O 1
ATOM 2736 N N . SER A 1 371 ? -13.164 -0.523 -21.359 1 84.69 371 SER A N 1
ATOM 2737 C CA . SER A 1 371 ? -13.797 0.596 -20.656 1 84.69 371 SER A CA 1
ATOM 2738 C C . SER A 1 371 ? -14.258 1.668 -21.641 1 84.69 371 SER A C 1
ATOM 2740 O O . SER A 1 371 ? -13.445 2.26 -22.359 1 84.69 371 SER A O 1
ATOM 2742 N N . GLY A 1 372 ? -15.57 2.061 -21.703 1 81.5 372 GLY A N 1
ATOM 2743 C CA . GLY A 1 372 ? -16.109 3.055 -22.609 1 81.5 372 GLY A CA 1
ATOM 2744 C C . GLY A 1 372 ? -15.75 2.789 -24.062 1 81.5 372 GLY A C 1
ATOM 2745 O O . GLY A 1 372 ? -15.406 3.713 -24.797 1 81.5 372 GLY A O 1
ATOM 2746 N N . GLY A 1 373 ? -15.586 1.588 -24.516 1 84.94 373 GLY A N 1
ATOM 2747 C CA . GLY A 1 373 ? -15.328 1.219 -25.891 1 84.94 373 GLY A CA 1
ATOM 2748 C C . GLY A 1 373 ? -13.844 1.133 -26.219 1 84.94 373 GLY A C 1
ATOM 2749 O O . GLY A 1 373 ? -13.469 0.849 -27.344 1 84.94 373 GLY A O 1
ATOM 2750 N N . VAL A 1 374 ? -13.055 1.452 -25.281 1 88.75 374 VAL A N 1
ATOM 2751 C CA . VAL A 1 374 ? -11.617 1.391 -25.531 1 88.75 374 VAL A CA 1
ATOM 2752 C C . VAL A 1 374 ? -10.992 0.265 -24.703 1 88.75 374 VAL A C 1
ATOM 2754 O O . VAL A 1 374 ? -11.5 -0.084 -23.641 1 88.75 374 VAL A O 1
ATOM 2757 N N . GLN A 1 375 ? -9.898 -0.349 -25.281 1 92.31 375 GLN A N 1
ATOM 2758 C CA . GLN A 1 375 ? -9.133 -1.334 -24.516 1 92.31 375 GLN A CA 1
ATOM 2759 C C . GLN A 1 375 ? -8.094 -0.657 -23.625 1 92.31 375 GLN A C 1
ATOM 2761 O O . GLN A 1 375 ? -7.262 0.115 -24.109 1 92.31 375 GLN A O 1
ATOM 2766 N N . VAL A 1 376 ? -8.18 -0.975 -22.438 1 92.25 376 VAL A N 1
ATOM 2767 C CA . VAL A 1 376 ? -7.266 -0.385 -21.469 1 92.25 376 VAL A CA 1
ATOM 2768 C C . VAL A 1 376 ? -6.254 -1.433 -21 1 92.25 376 VAL A C 1
ATOM 2770 O O . VAL A 1 376 ? -6.629 -2.449 -20.422 1 92.25 376 VAL A O 1
ATOM 2773 N N . PRO A 1 377 ? -4.98 -1.205 -21.297 1 96.69 377 PRO A N 1
ATOM 2774 C CA . PRO A 1 377 ? -3.955 -2.166 -20.875 1 96.69 377 PRO A CA 1
ATOM 2775 C C . PRO A 1 377 ? -3.557 -2.014 -19.406 1 96.69 377 PRO A C 1
ATOM 2777 O O . PRO A 1 377 ? -3.418 -0.891 -18.922 1 96.69 377 PRO A O 1
ATOM 2780 N N . LEU A 1 378 ? -3.434 -3.146 -18.703 1 97.06 378 LEU A N 1
ATOM 2781 C CA . LEU A 1 378 ? -2.877 -3.201 -17.359 1 97.06 378 LEU A CA 1
ATOM 2782 C C . LEU A 1 378 ? -1.991 -4.43 -17.188 1 97.06 378 LEU A C 1
ATOM 2784 O O . LEU A 1 378 ? -2.098 -5.391 -17.953 1 97.06 378 LEU A O 1
ATOM 2788 N N . LEU A 1 379 ? -1.049 -4.332 -16.281 1 98.25 379 LEU A N 1
ATOM 2789 C CA . LEU A 1 379 ? -0.426 -5.508 -15.68 1 98.25 379 LEU A CA 1
ATOM 2790 C C . LEU A 1 379 ? -1.134 -5.895 -14.391 1 98.25 379 LEU A C 1
ATOM 2792 O O . LEU A 1 379 ? -1.392 -5.043 -13.531 1 98.25 379 LEU A O 1
ATOM 2796 N N . ALA A 1 380 ? -1.522 -7.141 -14.297 1 98.56 380 ALA A N 1
ATOM 2797 C CA . ALA A 1 380 ? -2.193 -7.641 -13.102 1 98.56 380 ALA A CA 1
ATOM 2798 C C . ALA A 1 380 ? -1.396 -8.773 -12.453 1 98.56 380 ALA A C 1
ATOM 2800 O O . ALA A 1 380 ? -0.954 -9.695 -13.141 1 98.56 380 ALA A O 1
ATOM 2801 N N . VAL A 1 381 ? -1.192 -8.703 -11.117 1 98.12 381 VAL A N 1
ATOM 2802 C CA . VAL A 1 381 ? -0.321 -9.695 -10.5 1 98.12 381 VAL A CA 1
ATOM 2803 C C . VAL A 1 381 ? -0.675 -9.836 -9.016 1 98.12 381 VAL A C 1
ATOM 2805 O O . VAL A 1 381 ? -1.008 -8.852 -8.352 1 98.12 381 VAL A O 1
ATOM 2808 N N . GLY A 1 382 ? -0.652 -11.086 -8.555 1 97.06 382 GLY A N 1
ATOM 2809 C CA . GLY A 1 382 ? -0.872 -11.383 -7.148 1 97.06 382 GLY A CA 1
ATOM 2810 C C . GLY A 1 382 ? 0.407 -11.703 -6.395 1 97.06 382 GLY A C 1
ATOM 2811 O O . GLY A 1 382 ? 1.37 -12.195 -6.984 1 97.06 382 GLY A O 1
ATOM 2812 N N . GLN A 1 383 ? 0.398 -11.391 -5.125 1 95.94 383 GLN A N 1
ATOM 2813 C CA . GLN A 1 383 ? 1.545 -11.617 -4.25 1 95.94 383 GLN A CA 1
ATOM 2814 C C . GLN A 1 383 ? 1.189 -12.562 -3.107 1 95.94 383 GLN A C 1
ATOM 2816 O O . GLN A 1 383 ? 0.03 -12.633 -2.695 1 95.94 383 GLN A O 1
ATOM 2821 N N . LYS A 1 384 ? 2.166 -13.219 -2.543 1 95.31 384 LYS A N 1
ATOM 2822 C CA . LYS A 1 384 ? 1.965 -14.117 -1.406 1 95.31 384 LYS A CA 1
ATOM 2823 C C . LYS A 1 384 ? 1.313 -13.375 -0.238 1 95.31 384 LYS A C 1
ATOM 2825 O O . LYS A 1 384 ? 0.676 -14 0.614 1 95.31 384 LYS A O 1
ATOM 2830 N N . SER A 1 385 ? 1.423 -12.141 -0.179 1 91.69 385 SER A N 1
ATOM 2831 C CA . SER A 1 385 ? 0.854 -11.328 0.894 1 91.69 385 SER A CA 1
ATOM 2832 C C . SER A 1 385 ? -0.671 -11.352 0.855 1 91.69 385 SER A C 1
ATOM 2834 O O . SER A 1 385 ? -1.328 -10.969 1.825 1 91.69 385 SER A O 1
ATOM 2836 N N . GLY A 1 386 ? -1.208 -11.711 -0.278 1 93.75 386 GLY A N 1
ATOM 2837 C CA . GLY A 1 386 ? -2.65 -11.656 -0.449 1 93.75 386 GLY A CA 1
ATOM 2838 C C . GLY A 1 386 ? -3.121 -10.406 -1.164 1 93.75 386 GLY A C 1
ATOM 2839 O O . GLY A 1 386 ? -4.301 -10.281 -1.497 1 93.75 386 GLY A O 1
ATOM 2840 N N . PHE A 1 387 ? -2.16 -9.492 -1.354 1 93 387 PHE A N 1
ATOM 2841 C CA . PHE A 1 387 ? -2.488 -8.312 -2.143 1 93 387 PHE A CA 1
ATOM 2842 C C . PHE A 1 387 ? -2.436 -8.625 -3.633 1 93 387 PHE A C 1
ATOM 2844 O O . PHE A 1 387 ? -1.574 -9.383 -4.082 1 93 387 PHE A O 1
ATOM 2851 N N . PHE A 1 388 ? -3.352 -8.039 -4.355 1 96.06 388 PHE A N 1
ATOM 2852 C CA . PHE A 1 388 ? -3.359 -8.047 -5.816 1 96.06 388 PHE A CA 1
ATOM 2853 C C . PHE A 1 388 ? -3.162 -6.641 -6.367 1 96.06 388 PHE A C 1
ATOM 2855 O O . PHE A 1 388 ? -3.697 -5.672 -5.824 1 96.06 388 PHE A O 1
ATOM 2862 N N . TYR A 1 389 ? -2.354 -6.539 -7.418 1 95.75 389 TYR A N 1
ATOM 2863 C CA . TYR A 1 389 ? -1.951 -5.242 -7.953 1 95.75 389 TYR A CA 1
ATOM 2864 C C . TYR A 1 389 ? -2.318 -5.125 -9.43 1 95.75 389 TYR A C 1
ATOM 2866 O O . TYR A 1 389 ? -2.283 -6.113 -10.164 1 95.75 389 TYR A O 1
ATOM 2874 N N . ALA A 1 390 ? -2.643 -3.906 -9.828 1 96.5 390 ALA A N 1
ATOM 2875 C CA . ALA A 1 390 ? -2.676 -3.539 -11.242 1 96.5 390 ALA A CA 1
ATOM 2876 C C . ALA A 1 390 ? -1.766 -2.348 -11.523 1 96.5 390 ALA A C 1
ATOM 2878 O O . ALA A 1 390 ? -1.764 -1.37 -10.766 1 96.5 390 ALA A O 1
ATOM 2879 N N . LEU A 1 391 ? -0.96 -2.475 -12.539 1 95.25 391 LEU A N 1
ATOM 2880 C CA . LEU A 1 391 ? -0.016 -1.433 -12.922 1 95.25 391 LEU A CA 1
ATOM 2881 C C . LEU A 1 391 ? -0.22 -1.028 -14.383 1 95.25 391 LEU A C 1
ATOM 2883 O O . LEU A 1 391 ? -0.694 -1.827 -15.188 1 95.25 391 LEU A O 1
ATOM 2887 N N . HIS A 1 392 ? 0.151 0.173 -14.68 1 91.06 392 HIS A N 1
ATOM 2888 C CA . HIS A 1 392 ? 0.236 0.599 -16.062 1 91.06 392 HIS A CA 1
ATOM 2889 C C . HIS A 1 392 ? 1.506 0.073 -16.734 1 91.06 392 HIS A C 1
ATOM 2891 O O . HIS A 1 392 ? 2.613 0.342 -16.266 1 91.06 392 HIS A O 1
ATOM 2897 N N . PRO A 1 393 ? 1.329 -0.601 -17.844 1 96.75 393 PRO A N 1
ATOM 2898 C CA . PRO A 1 393 ? 2.5 -1.251 -18.438 1 96.75 393 PRO A CA 1
ATOM 2899 C C . PRO A 1 393 ? 3.529 -0.252 -18.969 1 96.75 393 PRO A C 1
ATOM 2901 O O . PRO A 1 393 ? 4.715 -0.576 -19.062 1 96.75 393 PRO A O 1
ATOM 2904 N N . ALA A 1 394 ? 3.141 0.941 -19.266 1 91.62 394 ALA A N 1
ATOM 2905 C CA . ALA A 1 394 ? 4.016 1.918 -19.906 1 91.62 394 ALA A CA 1
ATOM 2906 C C . ALA A 1 394 ? 5.082 2.418 -18.938 1 91.62 394 ALA A C 1
ATOM 2908 O O . ALA A 1 394 ? 6.223 2.68 -19.328 1 91.62 394 ALA A O 1
ATOM 2909 N N . ASP A 1 395 ? 4.68 2.465 -17.625 1 89.19 395 ASP A N 1
ATOM 2910 C CA . ASP A 1 395 ? 5.621 3.121 -16.719 1 89.19 395 ASP A CA 1
ATOM 2911 C C . ASP A 1 395 ? 5.625 2.445 -15.359 1 89.19 395 ASP A C 1
ATOM 2913 O O . ASP A 1 395 ? 6.402 2.82 -14.477 1 89.19 395 ASP A O 1
ATOM 2917 N N . GLY A 1 396 ? 4.797 1.547 -15.148 1 92.31 396 GLY A N 1
ATOM 2918 C CA . GLY A 1 396 ? 4.805 0.788 -13.906 1 92.31 396 GLY A CA 1
ATOM 2919 C C . GLY A 1 396 ? 4.047 1.472 -12.789 1 92.31 396 GLY A C 1
ATOM 2920 O O . GLY A 1 396 ? 4 0.966 -11.664 1 92.31 396 GLY A O 1
ATOM 2921 N N . HIS A 1 397 ? 3.418 2.588 -13.133 1 84.12 397 HIS A N 1
ATOM 2922 C CA . HIS A 1 397 ? 2.621 3.238 -12.102 1 84.12 397 HIS A CA 1
ATOM 2923 C C . HIS A 1 397 ? 1.461 2.352 -11.656 1 84.12 397 HIS A C 1
ATOM 2925 O O . HIS A 1 397 ? 0.836 1.685 -12.484 1 84.12 397 HIS A O 1
ATOM 2931 N N . VAL A 1 398 ? 1.188 2.365 -10.43 1 87.56 398 VAL A N 1
ATOM 2932 C CA . VAL A 1 398 ? 0.139 1.531 -9.852 1 87.56 398 VAL A CA 1
ATOM 2933 C C . VAL A 1 398 ? -1.23 2.098 -10.219 1 87.56 398 VAL A C 1
ATOM 2935 O O . VAL A 1 398 ? -1.49 3.287 -10.023 1 87.56 398 VAL A O 1
ATOM 2938 N N . ALA A 1 399 ? -2.035 1.29 -10.75 1 88.75 399 ALA A N 1
ATOM 2939 C CA . ALA A 1 399 ? -3.422 1.655 -11.023 1 88.75 399 ALA A CA 1
ATOM 2940 C C . ALA A 1 399 ? -4.309 1.402 -9.812 1 88.75 399 ALA A C 1
ATOM 2942 O O . ALA A 1 399 ? -5.129 2.248 -9.445 1 88.75 399 ALA A O 1
ATOM 2943 N N . TRP A 1 400 ? -4.133 0.265 -9.203 1 87.44 400 TRP A N 1
ATOM 2944 C CA . TRP A 1 400 ? -4.848 -0.025 -7.961 1 87.44 400 TRP A CA 1
ATOM 2945 C C . TRP A 1 400 ? -4.168 -1.153 -7.191 1 87.44 400 TRP A C 1
ATOM 2947 O O . TRP A 1 400 ? -3.381 -1.913 -7.758 1 87.44 400 TRP A O 1
ATOM 2957 N N . ILE A 1 401 ? -4.387 -1.209 -5.906 1 89.69 401 ILE A N 1
ATOM 2958 C CA . ILE A 1 401 ? -3.963 -2.236 -4.957 1 89.69 401 ILE A CA 1
ATOM 2959 C C . ILE A 1 401 ? -5.164 -2.711 -4.141 1 89.69 401 ILE A C 1
ATOM 2961 O O . ILE A 1 401 ? -5.949 -1.896 -3.648 1 89.69 401 ILE A O 1
ATOM 2965 N N . LYS A 1 402 ? -5.285 -4.078 -4 1 87.44 402 LYS A N 1
ATOM 2966 C CA . LYS A 1 402 ? -6.391 -4.617 -3.213 1 87.44 402 LYS A CA 1
ATOM 2967 C C . LYS A 1 402 ? -5.926 -5.781 -2.342 1 87.44 402 LYS A C 1
ATOM 2969 O O . LYS A 1 402 ? -5.184 -6.652 -2.803 1 87.44 402 LYS A O 1
ATOM 2974 N N . SER A 1 403 ? -6.293 -5.758 -1.09 1 87.94 403 SER A N 1
ATOM 2975 C CA . SER A 1 403 ? -6.195 -6.957 -0.26 1 87.94 403 SER A CA 1
ATOM 2976 C C . SER A 1 403 ? -7.355 -7.91 -0.527 1 87.94 403 SER A C 1
ATOM 2978 O O . SER A 1 403 ? -8.508 -7.582 -0.245 1 87.94 403 SER A O 1
ATOM 2980 N N . VAL A 1 404 ? -7.062 -9.117 -0.978 1 91.44 404 VAL A N 1
ATOM 2981 C CA . VAL A 1 404 ? -8.133 -10 -1.437 1 91.44 404 VAL A CA 1
ATOM 2982 C C . VAL A 1 404 ? -8.25 -11.195 -0.496 1 91.44 404 VAL A C 1
ATOM 2984 O O . VAL A 1 404 ? -9.352 -11.656 -0.207 1 91.44 404 VAL A O 1
ATOM 2987 N N . VAL A 1 405 ? -7.129 -11.711 -0.084 1 92.56 405 VAL A N 1
ATOM 2988 C CA . VAL A 1 405 ? -7.078 -12.891 0.766 1 92.56 405 VAL A CA 1
ATOM 2989 C C . VAL A 1 405 ? -5.969 -12.742 1.802 1 92.56 405 VAL A C 1
ATOM 2991 O O . VAL A 1 405 ? -5.102 -11.875 1.669 1 92.56 405 VAL A O 1
ATOM 2994 N N . PRO A 1 406 ? -6.051 -13.602 2.842 1 89.81 406 PRO A N 1
ATOM 2995 C CA . PRO A 1 406 ? -4.922 -13.586 3.773 1 89.81 406 PRO A CA 1
ATOM 2996 C C . PRO A 1 406 ? -3.607 -14 3.115 1 89.81 406 PRO A C 1
ATOM 2998 O O . PRO A 1 406 ? -3.607 -14.805 2.18 1 89.81 406 PRO A O 1
ATOM 3001 N N . GLY A 1 407 ? -2.547 -13.406 3.617 1 88.5 407 GLY A N 1
ATOM 3002 C CA . GLY A 1 407 ? -1.235 -13.867 3.189 1 88.5 407 GLY A CA 1
ATOM 3003 C C . GLY A 1 407 ? -0.82 -15.172 3.838 1 88.5 407 GLY A C 1
ATOM 3004 O O . GLY A 1 407 ? -1.665 -15.922 4.336 1 88.5 407 GLY A O 1
ATOM 3005 N N . GLY A 1 408 ? 0.508 -15.523 3.682 1 86.31 408 GLY A N 1
ATOM 3006 C CA . GLY A 1 408 ? 1.066 -16.719 4.297 1 86.31 408 GLY A CA 1
ATOM 3007 C C . GLY A 1 408 ? 2.359 -17.172 3.648 1 86.31 408 GLY A C 1
ATOM 3008 O O . GLY A 1 408 ? 2.689 -16.734 2.541 1 86.31 408 GLY A O 1
ATOM 3009 N N . ASP A 1 409 ? 3.008 -18.016 4.336 1 79.12 409 ASP A N 1
ATOM 3010 C CA . ASP A 1 409 ? 4.312 -18.516 3.9 1 79.12 409 ASP A CA 1
ATOM 3011 C C . ASP A 1 409 ? 4.211 -19.234 2.559 1 79.12 409 ASP A C 1
ATOM 3013 O O . ASP A 1 409 ? 5.145 -19.188 1.752 1 79.12 409 ASP A O 1
ATOM 3017 N N . MET A 1 410 ? 3.119 -19.891 2.41 1 80.94 410 MET A N 1
ATOM 3018 C CA . MET A 1 410 ? 2.91 -20.578 1.139 1 80.94 410 MET A CA 1
ATOM 3019 C C . MET A 1 410 ? 1.878 -19.844 0.287 1 80.94 410 MET A C 1
ATOM 3021 O O . MET A 1 410 ? 1.17 -20.469 -0.509 1 80.94 410 MET A O 1
ATOM 3025 N N . GLY A 1 411 ? 1.755 -18.641 0.722 1 77.88 411 GLY A N 1
ATOM 3026 C CA . GLY A 1 411 ? 1.148 -17.703 -0.21 1 77.88 411 GLY A CA 1
ATOM 3027 C C . GLY A 1 411 ? -0.279 -17.328 0.154 1 77.88 411 GLY A C 1
ATOM 3028 O O . GLY A 1 411 ? -0.942 -18.062 0.893 1 77.88 411 GLY A O 1
ATOM 3029 N N . GLY A 1 412 ? -0.657 -16.188 -0.213 1 89.06 412 GLY A N 1
ATOM 3030 C CA . GLY A 1 412 ? -1.988 -15.75 -0.6 1 89.06 412 GLY A CA 1
ATOM 3031 C C . GLY A 1 412 ? -2.309 -16.031 -2.057 1 89.06 412 GLY A C 1
ATOM 3032 O O . GLY A 1 412 ? -3.053 -16.969 -2.365 1 89.06 412 GLY A O 1
ATOM 3033 N N . PHE A 1 413 ? -1.444 -15.492 -2.814 1 94.56 413 PHE A N 1
ATOM 3034 C CA . PHE A 1 413 ? -1.425 -15.844 -4.227 1 94.56 413 PHE A CA 1
ATOM 3035 C C . PHE A 1 413 ? -0.106 -16.516 -4.602 1 94.56 413 PHE A C 1
ATOM 3037 O O . PHE A 1 413 ? 0.96 -16.078 -4.156 1 94.56 413 PHE A O 1
ATOM 3044 N N . GLN A 1 414 ? -0.207 -17.531 -5.387 1 91.19 414 GLN A N 1
ATOM 3045 C CA . GLN A 1 414 ? 0.992 -18.266 -5.754 1 91.19 414 GLN A CA 1
ATOM 3046 C C . GLN A 1 414 ? 1.229 -18.234 -7.258 1 91.19 414 GLN A C 1
ATOM 3048 O O . GLN A 1 414 ? 1.503 -17.172 -7.82 1 91.19 414 GLN A O 1
ATOM 3053 N N . TRP A 1 415 ? 0.843 -19.25 -7.969 1 85.69 415 TRP A N 1
ATOM 3054 C CA . TRP A 1 415 ? 1.505 -19.578 -9.227 1 85.69 415 TRP A CA 1
ATOM 3055 C C . TRP A 1 415 ? 0.769 -18.969 -10.406 1 85.69 415 TRP A C 1
ATOM 3057 O O . TRP A 1 415 ? 1.318 -18.875 -11.508 1 85.69 415 TRP A O 1
ATOM 3067 N N . GLY A 1 416 ? -0.515 -18.625 -10.164 1 91.88 416 GLY A N 1
ATOM 3068 C CA . GLY A 1 416 ? -1.078 -18.062 -11.383 1 91.88 416 GLY A CA 1
ATOM 3069 C C . GLY A 1 416 ? -2.533 -17.672 -11.234 1 91.88 416 GLY A C 1
ATOM 3070 O O . GLY A 1 416 ? -3.295 -18.312 -10.516 1 91.88 416 GLY A O 1
ATOM 3071 N N . SER A 1 417 ? -2.895 -16.625 -11.961 1 97.62 417 SER A N 1
ATOM 3072 C CA . SER A 1 417 ? -4.242 -16.094 -12.125 1 97.62 417 SER A CA 1
ATOM 3073 C C . SER A 1 417 ? -4.695 -16.172 -13.578 1 97.62 417 SER A C 1
ATOM 3075 O O . SER A 1 417 ? -3.922 -16.547 -14.453 1 97.62 417 SER A O 1
ATOM 3077 N N . ALA A 1 418 ? -6.008 -15.875 -13.82 1 98.62 418 ALA A N 1
ATOM 3078 C CA . ALA A 1 418 ? -6.535 -15.93 -15.18 1 98.62 418 ALA A CA 1
ATOM 3079 C C . ALA A 1 418 ? -7.355 -14.68 -15.5 1 98.62 418 ALA A C 1
ATOM 3081 O O . ALA A 1 418 ? -7.789 -13.969 -14.586 1 98.62 418 ALA A O 1
ATOM 3082 N N . PHE A 1 419 ? -7.473 -14.43 -16.75 1 98.69 419 PHE A N 1
ATOM 3083 C CA . PHE A 1 419 ? -8.234 -13.297 -17.266 1 98.69 419 PHE A CA 1
ATOM 3084 C C . PHE A 1 419 ? -8.914 -13.656 -18.578 1 98.69 419 PHE A C 1
ATOM 3086 O O . PHE A 1 419 ? -8.273 -14.188 -19.484 1 98.69 419 PHE A O 1
ATOM 3093 N N . ASP A 1 420 ? -10.234 -13.234 -18.719 1 98.12 420 ASP A N 1
ATOM 3094 C CA . ASP A 1 420 ? -10.961 -13.68 -19.906 1 98.12 420 ASP A CA 1
ATOM 3095 C C . ASP A 1 420 ? -11.406 -12.492 -20.75 1 98.12 420 ASP A C 1
ATOM 3097 O O . ASP A 1 420 ? -12.227 -12.641 -21.656 1 98.12 420 ASP A O 1
ATOM 3101 N N . GLY A 1 421 ? -10.953 -11.367 -20.469 1 96 421 GLY A N 1
ATOM 3102 C CA . GLY A 1 421 ? -11.391 -10.172 -21.156 1 96 421 GLY A CA 1
ATOM 3103 C C . GLY A 1 421 ? -12.352 -9.328 -20.344 1 96 421 GLY A C 1
ATOM 3104 O O . GLY A 1 421 ? -12.492 -8.125 -20.594 1 96 421 GLY A O 1
ATOM 3105 N N . ASP A 1 422 ? -12.977 -9.969 -19.344 1 95.94 422 ASP A N 1
ATOM 3106 C CA . ASP A 1 422 ? -14.008 -9.281 -18.562 1 95.94 422 ASP A CA 1
ATOM 3107 C C . ASP A 1 422 ? -13.641 -9.25 -17.078 1 95.94 422 ASP A C 1
ATOM 3109 O O . ASP A 1 422 ? -13.891 -8.25 -16.391 1 95.94 422 ASP A O 1
ATOM 3113 N N . ARG A 1 423 ? -13.094 -10.336 -16.594 1 98.25 423 ARG A N 1
ATOM 3114 C CA . ARG A 1 423 ? -12.797 -10.461 -15.164 1 98.25 423 ARG A CA 1
ATOM 3115 C C . ARG A 1 423 ? -11.43 -11.094 -14.938 1 98.25 423 ARG A C 1
ATOM 3117 O O . ARG A 1 423 ? -10.961 -11.875 -15.766 1 98.25 423 ARG A O 1
ATOM 3124 N N . ILE A 1 424 ? -10.844 -10.68 -13.844 1 98.75 424 ILE A N 1
ATOM 3125 C CA . ILE A 1 424 ? -9.648 -11.352 -13.344 1 98.75 424 ILE A CA 1
ATOM 3126 C C . ILE A 1 424 ? -10.047 -12.422 -12.328 1 98.75 424 ILE A C 1
ATOM 3128 O O . ILE A 1 424 ? -10.805 -12.148 -11.391 1 98.75 424 ILE A O 1
ATOM 3132 N N . TYR A 1 425 ? -9.531 -13.633 -12.484 1 98.81 425 TYR A N 1
ATOM 3133 C CA . TYR A 1 425 ? -9.812 -14.727 -11.562 1 98.81 425 TYR A CA 1
ATOM 3134 C C . TYR A 1 425 ? -8.578 -15.07 -10.734 1 98.81 425 TYR A C 1
ATOM 3136 O O . TYR A 1 425 ? -7.48 -15.195 -11.273 1 98.81 425 TYR A O 1
ATOM 3144 N N . VAL A 1 426 ? -8.797 -15.203 -9.438 1 98.31 426 VAL A N 1
ATOM 3145 C CA . VAL A 1 426 ? -7.668 -15.43 -8.547 1 98.31 426 VAL A CA 1
ATOM 3146 C C . VAL A 1 426 ? -7.977 -16.594 -7.602 1 98.31 426 VAL A C 1
ATOM 3148 O O . VAL A 1 426 ? -9.141 -16.859 -7.297 1 98.31 426 VAL A O 1
ATOM 3151 N N . ALA A 1 427 ? -6.922 -17.297 -7.25 1 97.31 427 ALA A N 1
ATOM 3152 C CA . ALA A 1 427 ? -6.984 -18.359 -6.25 1 97.31 427 ALA A CA 1
ATOM 3153 C C . ALA A 1 427 ? -6.234 -17.953 -4.984 1 97.31 427 ALA A C 1
ATOM 3155 O O . ALA A 1 427 ? -5.012 -17.812 -5.004 1 97.31 427 ALA A O 1
ATOM 3156 N N . GLY A 1 428 ? -6.977 -17.781 -3.943 1 95.88 428 GLY A N 1
ATOM 3157 C CA . GLY A 1 428 ? -6.395 -17.469 -2.648 1 95.88 428 GLY A CA 1
ATOM 3158 C C . GLY A 1 428 ? -6.141 -18.688 -1.796 1 95.88 428 GLY A C 1
ATOM 3159 O O . GLY A 1 428 ? -7.078 -19.312 -1.293 1 95.88 428 GLY A O 1
ATOM 3160 N N . SER A 1 429 ? -4.949 -18.969 -1.509 1 93.94 429 SER A N 1
ATOM 3161 C CA . SER A 1 429 ? -4.562 -20.219 -0.868 1 93.94 429 SER A CA 1
ATOM 3162 C C . SER A 1 429 ? -4.973 -20.234 0.601 1 93.94 429 SER A C 1
ATOM 3164 O O . SER A 1 429 ? -5.422 -21.266 1.112 1 93.94 429 SER A O 1
ATOM 3166 N N . ASN A 1 430 ? -4.758 -19.094 1.269 1 92.12 430 ASN A N 1
ATOM 3167 C CA . ASN A 1 430 ? -4.914 -19 2.717 1 92.12 430 ASN A CA 1
ATOM 3168 C C . ASN A 1 430 ? -4.074 -20.062 3.432 1 92.12 430 ASN A C 1
ATOM 3170 O O . ASN A 1 430 ? -4.59 -20.828 4.25 1 92.12 430 ASN A O 1
ATOM 3174 N N . SER A 1 431 ? -2.832 -20.078 3.162 1 90.5 431 SER A N 1
ATOM 3175 C CA . SER A 1 431 ? -1.936 -21.156 3.553 1 90.5 431 SER A CA 1
ATOM 3176 C C . SER A 1 431 ? -1.723 -21.188 5.062 1 90.5 431 SER A C 1
ATOM 3178 O O . SER A 1 431 ? -1.287 -22.188 5.617 1 90.5 431 SER A O 1
ATOM 3180 N N . ASP A 1 432 ? -2.008 -20.141 5.723 1 88.75 432 ASP A N 1
ATOM 3181 C CA . ASP A 1 432 ? -1.85 -20.125 7.176 1 88.75 432 ASP A CA 1
ATOM 3182 C C . ASP A 1 432 ? -3.174 -20.406 7.875 1 88.75 432 ASP A C 1
ATOM 3184 O O . ASP A 1 432 ? -3.264 -20.328 9.102 1 88.75 432 ASP A O 1
ATOM 3188 N N . TYR A 1 433 ? -4.215 -20.656 7.117 1 90.12 433 TYR A N 1
ATOM 3189 C CA . TYR A 1 433 ? -5.531 -21.031 7.629 1 90.12 433 TYR A CA 1
ATOM 3190 C C . TYR A 1 433 ? -6.109 -19.922 8.508 1 90.12 433 TYR A C 1
ATOM 3192 O O . TYR A 1 433 ? -6.598 -20.188 9.609 1 90.12 433 TYR A O 1
ATOM 3200 N N . ALA A 1 434 ? -5.93 -18.734 8.047 1 90.12 434 ALA A N 1
ATOM 3201 C CA . ALA A 1 434 ? -6.516 -17.578 8.734 1 90.12 434 ALA A CA 1
ATOM 3202 C C . ALA A 1 434 ? -8.031 -17.562 8.586 1 90.12 434 ALA A C 1
ATOM 3204 O O . ALA A 1 434 ? -8.57 -18.125 7.629 1 90.12 434 ALA A O 1
ATOM 3205 N N . ASN A 1 435 ? -8.672 -16.938 9.594 1 88.88 435 ASN A N 1
ATOM 3206 C CA . ASN A 1 435 ? -10.109 -16.703 9.445 1 88.88 435 ASN A CA 1
ATOM 3207 C C . ASN A 1 435 ? -10.391 -15.68 8.344 1 88.88 435 ASN A C 1
ATOM 3209 O O . ASN A 1 435 ? -9.836 -14.586 8.344 1 88.88 435 ASN A O 1
ATOM 3213 N N . GLN A 1 436 ? -11.18 -16.125 7.453 1 90.06 436 GLN A N 1
ATOM 3214 C CA . GLN A 1 436 ? -11.578 -15.242 6.371 1 90.06 436 GLN A CA 1
ATOM 3215 C C . GLN A 1 436 ? -13.102 -15.195 6.227 1 90.06 436 GLN A C 1
ATOM 3217 O O . GLN A 1 436 ? -13.742 -16.234 6.078 1 90.06 436 GLN A O 1
ATOM 3222 N N . THR A 1 437 ? -13.648 -14.008 6.395 1 88.31 437 THR A N 1
ATOM 3223 C CA . THR A 1 437 ? -15.055 -13.82 6.062 1 88.31 437 THR A CA 1
ATOM 3224 C C . THR A 1 437 ? -15.219 -13.453 4.59 1 88.31 437 THR A C 1
ATOM 3226 O O . THR A 1 437 ? -14.695 -12.43 4.141 1 88.31 437 THR A O 1
ATOM 3229 N N . ILE A 1 438 ? -15.906 -14.219 3.887 1 89.5 438 ILE A N 1
ATOM 3230 C CA . ILE A 1 438 ? -16 -13.984 2.451 1 89.5 438 ILE A CA 1
ATOM 3231 C C . ILE A 1 438 ? -17.25 -13.141 2.156 1 89.5 438 ILE A C 1
ATOM 3233 O O . ILE A 1 438 ? -17.984 -12.766 3.07 1 89.5 438 ILE A O 1
ATOM 3237 N N . LYS A 1 439 ? -17.469 -12.781 0.964 1 85.56 439 LYS A N 1
ATOM 3238 C CA . LYS A 1 439 ? -18.422 -11.766 0.52 1 85.56 439 LYS A CA 1
ATOM 3239 C C . LYS A 1 439 ? -19.844 -12.102 0.966 1 85.56 439 LYS A C 1
ATOM 3241 O O . LYS A 1 439 ? -20.625 -11.203 1.284 1 85.56 439 LYS A O 1
ATOM 3246 N N . ASP A 1 440 ? -20.172 -13.359 1.072 1 87.5 440 ASP A N 1
ATOM 3247 C CA . ASP A 1 440 ? -21.547 -13.734 1.421 1 87.5 440 ASP A CA 1
ATOM 3248 C C . ASP A 1 440 ? -21.688 -13.922 2.93 1 87.5 440 ASP A C 1
ATOM 3250 O O . ASP A 1 440 ? -22.719 -14.438 3.396 1 87.5 440 ASP A O 1
ATOM 3254 N N . GLY A 1 441 ? -20.688 -13.586 3.654 1 83.19 441 GLY A N 1
ATOM 3255 C CA . GLY A 1 441 ? -20.766 -13.578 5.105 1 83.19 441 GLY A CA 1
ATOM 3256 C C . GLY A 1 441 ? -20.25 -14.859 5.738 1 83.19 441 GLY A C 1
ATOM 3257 O O . GLY A 1 441 ? -20.016 -14.914 6.949 1 83.19 441 GLY A O 1
ATOM 3258 N N . ARG A 1 442 ? -20.109 -16 4.949 1 88.5 442 ARG A N 1
ATOM 3259 C CA . ARG A 1 442 ? -19.562 -17.234 5.492 1 88.5 442 ARG A CA 1
ATOM 3260 C C . ARG A 1 442 ? -18.109 -17.047 5.914 1 88.5 442 ARG A C 1
ATOM 3262 O O . ARG A 1 442 ? -17.391 -16.203 5.359 1 88.5 442 ARG A O 1
ATOM 3269 N N . VAL A 1 443 ? -17.688 -17.812 6.902 1 87.38 443 VAL A N 1
ATOM 3270 C CA . VAL A 1 443 ? -16.312 -17.812 7.383 1 87.38 443 VAL A CA 1
ATOM 3271 C C . VAL A 1 443 ? -15.609 -19.094 6.953 1 87.38 443 VAL A C 1
ATOM 3273 O O . VAL A 1 443 ? -16.172 -20.188 7.074 1 87.38 443 VAL A O 1
ATOM 3276 N N . THR A 1 444 ? -14.453 -18.953 6.383 1 90.81 444 THR A N 1
ATOM 3277 C CA . THR A 1 444 ? -13.648 -20.109 6.012 1 90.81 444 THR A CA 1
ATOM 3278 C C . THR A 1 444 ? -12.211 -19.953 6.516 1 90.81 444 THR A C 1
ATOM 3280 O O . THR A 1 444 ? -11.773 -18.844 6.824 1 90.81 444 THR A O 1
ATOM 3283 N N . ARG A 1 445 ? -11.516 -21.062 6.66 1 91.06 445 ARG A N 1
ATOM 3284 C CA . ARG A 1 445 ? -10.086 -21.078 6.938 1 91.06 445 ARG A CA 1
ATOM 3285 C C . ARG A 1 445 ? -9.312 -21.781 5.82 1 91.06 445 ARG A C 1
ATOM 3287 O O . ARG A 1 445 ? -8.109 -22.016 5.941 1 91.06 445 ARG A O 1
ATOM 3294 N N . GLY A 1 446 ? -10.086 -22.172 4.777 1 91.62 446 GLY A N 1
ATOM 3295 C CA . GLY A 1 446 ? -9.445 -22.781 3.623 1 91.62 446 GLY A CA 1
ATOM 3296 C C . GLY A 1 446 ? -9.297 -21.828 2.449 1 91.62 446 GLY A C 1
ATOM 3297 O O . GLY A 1 446 ? -9.352 -20.609 2.621 1 91.62 446 GLY A O 1
ATOM 3298 N N . GLY A 1 447 ? -9 -22.375 1.285 1 93.5 447 GLY A N 1
ATOM 3299 C CA . GLY A 1 447 ? -8.812 -21.578 0.086 1 93.5 447 GLY A CA 1
ATOM 3300 C C . GLY A 1 447 ? -10.109 -21 -0.451 1 93.5 447 GLY A C 1
ATOM 3301 O O . GLY A 1 447 ? -11.195 -21.453 -0.098 1 93.5 447 GLY A O 1
ATOM 3302 N N . THR A 1 448 ? -9.969 -19.922 -1.188 1 95.88 448 THR A N 1
ATOM 3303 C CA . THR A 1 448 ? -11.094 -19.297 -1.877 1 95.88 448 THR A CA 1
ATOM 3304 C C . THR A 1 448 ? -10.727 -18.969 -3.32 1 95.88 448 THR A C 1
ATOM 3306 O O . THR A 1 448 ? -9.547 -18.797 -3.645 1 95.88 448 THR A O 1
ATOM 3309 N N . TRP A 1 449 ? -11.719 -18.984 -4.152 1 97.75 449 TRP A N 1
ATOM 3310 C CA . TRP A 1 449 ? -11.609 -18.422 -5.496 1 97.75 449 TRP A CA 1
ATOM 3311 C C . TRP A 1 449 ? -12.422 -17.141 -5.625 1 97.75 449 TRP A C 1
ATOM 3313 O O . TRP A 1 449 ? -13.477 -17 -4.996 1 97.75 449 TRP A O 1
ATOM 3323 N N . ALA A 1 450 ? -11.891 -16.188 -6.41 1 98.06 450 ALA A N 1
ATOM 3324 C CA . ALA A 1 450 ? -12.609 -14.938 -6.562 1 98.06 450 ALA A CA 1
ATOM 3325 C C . ALA A 1 450 ? -12.438 -14.367 -7.969 1 98.06 450 ALA A C 1
ATOM 3327 O O . ALA A 1 450 ? -11.508 -14.742 -8.688 1 98.06 450 ALA A O 1
ATOM 3328 N N . ALA A 1 451 ? -13.438 -13.586 -8.336 1 98.69 451 ALA A N 1
ATOM 3329 C CA . ALA A 1 451 ? -13.32 -12.742 -9.531 1 98.69 451 ALA A CA 1
ATOM 3330 C C . ALA A 1 451 ? -13.195 -11.273 -9.148 1 98.69 451 ALA A C 1
ATOM 3332 O O . ALA A 1 451 ? -13.898 -10.797 -8.258 1 98.69 451 ALA A O 1
ATOM 3333 N N . LEU A 1 452 ? -12.281 -10.586 -9.828 1 98.06 452 LEU A N 1
ATOM 3334 C CA . LEU A 1 452 ? -12.055 -9.164 -9.594 1 98.06 452 LEU A CA 1
ATOM 3335 C C . LEU A 1 452 ? -12.43 -8.344 -10.828 1 98.06 452 LEU A C 1
ATOM 3337 O O . LEU A 1 452 ? -12.195 -8.773 -11.953 1 98.06 452 LEU A O 1
ATOM 3341 N N . ASP A 1 453 ? -12.969 -7.164 -10.586 1 95.25 453 ASP A N 1
ATOM 3342 C CA . ASP A 1 453 ? -13.102 -6.164 -11.648 1 95.25 453 ASP A CA 1
ATOM 3343 C C . ASP A 1 453 ? -11.734 -5.633 -12.07 1 95.25 453 ASP A C 1
ATOM 3345 O O . ASP A 1 453 ? -10.984 -5.098 -11.25 1 95.25 453 ASP A O 1
ATOM 3349 N N . PRO A 1 454 ? -11.422 -5.797 -13.352 1 96.44 454 PRO A N 1
ATOM 3350 C CA . PRO A 1 454 ? -10.062 -5.43 -13.75 1 96.44 454 PRO A CA 1
ATOM 3351 C C . PRO A 1 454 ? -9.789 -3.934 -13.609 1 96.44 454 PRO A C 1
ATOM 3353 O O . PRO A 1 454 ? -8.641 -3.521 -13.445 1 96.44 454 PRO A O 1
ATOM 3356 N N . ALA A 1 455 ? -10.766 -3.119 -13.672 1 89.62 455 ALA A N 1
ATOM 3357 C CA . ALA A 1 455 ? -10.586 -1.671 -13.633 1 89.62 455 ALA A CA 1
ATOM 3358 C C . ALA A 1 455 ? -10.344 -1.181 -12.211 1 89.62 455 ALA A C 1
ATOM 3360 O O . ALA A 1 455 ? -9.617 -0.205 -12 1 89.62 455 ALA A O 1
ATOM 3361 N N . THR A 1 456 ? -10.961 -1.938 -11.203 1 86.06 456 THR A N 1
ATOM 3362 C CA . THR A 1 456 ? -10.977 -1.361 -9.867 1 86.06 456 THR A CA 1
ATOM 3363 C C . THR A 1 456 ? -10.375 -2.33 -8.852 1 86.06 456 THR A C 1
ATOM 3365 O O . THR A 1 456 ? -10.047 -1.937 -7.73 1 86.06 456 THR A O 1
ATOM 3368 N N . GLY A 1 457 ? -10.336 -3.559 -9.195 1 91.94 457 GLY A N 1
ATOM 3369 C CA . GLY A 1 457 ? -9.906 -4.578 -8.25 1 91.94 457 GLY A CA 1
ATOM 3370 C C . GLY A 1 457 ? -11.016 -5.02 -7.309 1 91.94 457 GLY A C 1
ATOM 3371 O O . GLY A 1 457 ? -10.797 -5.875 -6.445 1 91.94 457 GLY A O 1
ATOM 3372 N N . THR A 1 458 ? -12.195 -4.547 -7.48 1 88.88 458 THR A N 1
ATOM 3373 C CA . THR A 1 458 ? -13.328 -4.91 -6.637 1 88.88 458 THR A CA 1
ATOM 3374 C C . THR A 1 458 ? -13.648 -6.395 -6.777 1 88.88 458 THR A C 1
ATOM 3376 O O . THR A 1 458 ? -13.664 -6.93 -7.887 1 88.88 458 THR A O 1
ATOM 3379 N N . VAL A 1 459 ? -13.867 -7.062 -5.664 1 94.12 459 VAL A N 1
ATOM 3380 C CA . VAL A 1 459 ? -14.266 -8.469 -5.688 1 94.12 459 VAL A CA 1
ATOM 3381 C C . VAL A 1 459 ? -15.711 -8.586 -6.16 1 94.12 459 VAL A C 1
ATOM 3383 O O . VAL A 1 459 ? -16.625 -8.055 -5.523 1 94.12 459 VAL A O 1
ATOM 3386 N N . LEU A 1 460 ? -15.898 -9.242 -7.23 1 96.69 460 LEU A N 1
ATOM 3387 C CA . LEU A 1 460 ? -17.219 -9.414 -7.816 1 96.69 460 LEU A CA 1
ATOM 3388 C C . LEU A 1 460 ? -17.938 -10.617 -7.211 1 96.69 460 LEU A C 1
ATOM 3390 O O . LEU A 1 460 ? -19.141 -10.57 -6.945 1 96.69 460 LEU A O 1
ATOM 3394 N N . TRP A 1 461 ? -17.25 -11.672 -7.035 1 97.5 461 TRP A N 1
ATOM 3395 C CA . TRP A 1 461 ? -17.719 -12.852 -6.312 1 97.5 461 TRP A CA 1
ATOM 3396 C C . TRP A 1 461 ? -16.562 -13.57 -5.633 1 97.5 461 TRP A C 1
ATOM 3398 O O . TRP A 1 461 ? -15.398 -13.359 -5.984 1 97.5 461 TRP A O 1
ATOM 3408 N N . GLU A 1 462 ? -16.875 -14.289 -4.652 1 96.62 462 GLU A N 1
ATOM 3409 C CA . GLU A 1 462 ? -15.961 -15.117 -3.877 1 96.62 462 GLU A CA 1
ATOM 3410 C C . GLU A 1 462 ? -16.594 -16.453 -3.51 1 96.62 462 GLU A C 1
ATOM 3412 O O . GLU A 1 462 ? -17.719 -16.5 -3.027 1 96.62 462 GLU A O 1
ATOM 3417 N N . THR A 1 463 ? -15.836 -17.516 -3.803 1 97.19 463 THR A N 1
ATOM 3418 C CA . THR A 1 463 ? -16.312 -18.875 -3.535 1 97.19 463 THR A CA 1
ATOM 3419 C C . THR A 1 463 ? -15.289 -19.641 -2.691 1 97.19 463 THR A C 1
ATOM 3421 O O . THR A 1 463 ? -14.141 -19.828 -3.105 1 97.19 463 THR A O 1
ATOM 3424 N N . PRO A 1 464 ? -15.711 -20.094 -1.54 1 95.25 464 PRO A N 1
ATOM 3425 C CA . PRO A 1 464 ? -14.797 -20.906 -0.739 1 95.25 464 PRO A CA 1
ATOM 3426 C C . PRO A 1 464 ? -14.695 -22.344 -1.245 1 95.25 464 PRO A C 1
ATOM 3428 O O . PRO A 1 464 ? -15.664 -22.875 -1.799 1 95.25 464 PRO A O 1
ATOM 3431 N N . VAL A 1 465 ? -13.523 -22.906 -1.112 1 94.56 465 VAL A N 1
ATOM 3432 C CA . VAL A 1 465 ? -13.461 -24.359 -1.279 1 94.56 465 VAL A CA 1
ATOM 3433 C C . VAL A 1 465 ? -14.438 -25.031 -0.322 1 94.56 465 VAL A C 1
ATOM 3435 O O . VAL A 1 465 ? -14.445 -24.734 0.876 1 94.56 465 VAL A O 1
ATOM 3438 N N . PRO A 1 466 ? -15.266 -25.859 -0.766 1 89.56 466 PRO A N 1
ATOM 3439 C CA . PRO A 1 466 ? -16.406 -26.328 0.035 1 89.56 466 PRO A CA 1
ATOM 3440 C C . PRO A 1 466 ? -15.977 -27.188 1.228 1 89.56 466 PRO A C 1
ATOM 3442 O O . PRO A 1 466 ? -16.656 -27.203 2.254 1 89.56 466 PRO A O 1
ATOM 3445 N N . GLN A 1 467 ? -14.961 -27.844 1.105 1 81.94 467 GLN A N 1
ATOM 3446 C CA . GLN A 1 467 ? -14.586 -28.766 2.172 1 81.94 467 GLN A CA 1
ATOM 3447 C C . GLN A 1 467 ? -14.25 -28.016 3.455 1 81.94 467 GLN A C 1
ATOM 3449 O O . GLN A 1 467 ? -13.609 -26.953 3.414 1 81.94 467 GLN A O 1
ATOM 3454 N N . GLY A 1 468 ? -14.703 -28.375 4.559 1 76.12 468 GLY A N 1
ATOM 3455 C CA . GLY A 1 468 ? -14.391 -27.812 5.863 1 76.12 468 GLY A CA 1
ATOM 3456 C C . GLY A 1 468 ? -15.383 -26.75 6.301 1 76.12 468 GLY A C 1
ATOM 3457 O O . GLY A 1 468 ? -15.344 -26.297 7.445 1 76.12 468 GLY A O 1
ATOM 3458 N N . LEU A 1 469 ? -16.234 -26.25 5.445 1 78.69 469 LEU A N 1
ATOM 3459 C CA . LEU A 1 469 ? -17.141 -25.156 5.758 1 78.69 469 LEU A CA 1
ATOM 3460 C C . LEU A 1 469 ? -18.078 -25.516 6.895 1 78.69 469 LEU A C 1
ATOM 3462 O O . LEU A 1 469 ? -18.656 -24.641 7.547 1 78.69 469 LEU A O 1
ATOM 3466 N N . GLY A 1 470 ? -18.141 -26.734 7.133 1 77 470 GLY A N 1
ATOM 3467 C CA . GLY A 1 470 ? -19 -27.141 8.227 1 77 470 GLY A CA 1
ATOM 3468 C C . GLY A 1 470 ? -18.359 -26.953 9.594 1 77 470 GLY A C 1
ATOM 3469 O O . GLY A 1 470 ? -19.047 -26.953 10.609 1 77 470 GLY A O 1
ATOM 3470 N N . LEU A 1 471 ? -17.062 -26.734 9.617 1 79.06 471 LEU A N 1
ATOM 3471 C CA . LEU A 1 471 ? -16.359 -26.562 10.883 1 79.06 471 LEU A CA 1
ATOM 3472 C C . LEU A 1 471 ? -16.422 -25.109 11.336 1 79.06 471 LEU A C 1
ATOM 3474 O O . LEU A 1 471 ? -15.742 -24.234 10.781 1 79.06 471 LEU A O 1
ATOM 3478 N N . VAL A 1 472 ? -17.391 -24.828 12.227 1 68.56 472 VAL A N 1
ATOM 3479 C CA . VAL A 1 472 ? -17.562 -23.484 12.781 1 68.56 472 VAL A CA 1
ATOM 3480 C C . VAL A 1 472 ? -16.562 -23.25 13.906 1 68.56 472 VAL A C 1
ATOM 3482 O O . VAL A 1 472 ? -16.312 -24.141 14.719 1 68.56 472 VAL A O 1
ATOM 3485 N N . ASN A 1 473 ? -15.859 -22.125 13.914 1 74.5 473 ASN A N 1
ATOM 3486 C CA . ASN A 1 473 ? -14.891 -21.719 14.93 1 74.5 473 ASN A CA 1
ATOM 3487 C C . ASN A 1 473 ? -13.742 -22.719 15.039 1 74.5 473 ASN A C 1
ATOM 3489 O O . ASN A 1 473 ? -13.352 -23.109 16.141 1 74.5 473 ASN A O 1
ATOM 3493 N N . ALA A 1 474 ? -13.367 -23.281 13.891 1 81.69 474 ALA A N 1
ATOM 3494 C CA . ALA A 1 474 ? -12.281 -24.25 13.891 1 81.69 474 ALA A CA 1
ATOM 3495 C C . ALA A 1 474 ? -10.977 -23.625 14.359 1 81.69 474 ALA A C 1
ATOM 3497 O O . ALA A 1 474 ? -10.68 -22.469 14.023 1 81.69 474 ALA A O 1
ATOM 3498 N N . THR A 1 475 ? -10.266 -24.422 15.172 1 82 475 THR A N 1
ATOM 3499 C CA . THR A 1 475 ? -8.891 -24.031 15.469 1 82 475 THR A CA 1
ATOM 3500 C C . THR A 1 475 ? -8.008 -24.156 14.234 1 82 475 THR A C 1
ATOM 3502 O O . THR A 1 475 ? -8.414 -24.75 13.234 1 82 475 THR A O 1
ATOM 3505 N N . ARG A 1 476 ? -6.891 -23.625 14.281 1 81.69 476 ARG A N 1
ATOM 3506 C CA . ARG A 1 476 ? -5.953 -23.734 13.164 1 81.69 476 ARG A CA 1
ATOM 3507 C C . ARG A 1 476 ? -5.59 -25.188 12.883 1 81.69 476 ARG A C 1
ATOM 3509 O O . ARG A 1 476 ? -5.523 -25.594 11.727 1 81.69 476 ARG A O 1
ATOM 3516 N N . ASP A 1 477 ? -5.43 -25.953 13.93 1 82.25 477 ASP A N 1
ATOM 3517 C CA . ASP A 1 477 ? -5.074 -27.359 13.766 1 82.25 477 ASP A CA 1
ATOM 3518 C C . ASP A 1 477 ? -6.195 -28.125 13.07 1 82.25 477 ASP A C 1
ATOM 3520 O O . ASP A 1 477 ? -5.934 -28.969 12.211 1 82.25 477 ASP A O 1
ATOM 3524 N N . GLU A 1 478 ? -7.379 -27.812 13.453 1 83.88 478 GLU A N 1
ATOM 3525 C CA . GLU A 1 478 ? -8.531 -28.438 12.805 1 83.88 478 GLU A CA 1
ATOM 3526 C C . GLU A 1 478 ? -8.625 -28.031 11.336 1 83.88 478 GLU A C 1
ATOM 3528 O O . GLU A 1 478 ? -8.969 -28.844 10.484 1 83.88 478 GLU A O 1
ATOM 3533 N N . ALA A 1 479 ? -8.25 -26.828 11.133 1 85.56 479 ALA A N 1
ATOM 3534 C CA . ALA A 1 479 ? -8.312 -26.312 9.773 1 85.56 479 ALA A CA 1
ATOM 3535 C C . ALA A 1 479 ? -7.27 -26.984 8.883 1 85.56 479 ALA A C 1
ATOM 3537 O O . ALA A 1 479 ? -7.559 -27.344 7.738 1 85.56 479 ALA A O 1
ATOM 3538 N N . VAL A 1 480 ? -6.09 -27.188 9.422 1 82.31 480 VAL A N 1
ATOM 3539 C CA . VAL A 1 480 ? -5.016 -27.844 8.672 1 82.31 480 VAL A CA 1
ATOM 3540 C C . VAL A 1 480 ? -5.457 -29.234 8.219 1 82.31 480 VAL A C 1
ATOM 3542 O O . VAL A 1 480 ? -5.156 -29.656 7.105 1 82.31 480 VAL A O 1
ATOM 3545 N N . ALA A 1 481 ? -6.223 -29.875 9.031 1 80.75 481 ALA A N 1
ATOM 3546 C CA . ALA A 1 481 ? -6.645 -31.25 8.758 1 80.75 481 ALA A CA 1
ATOM 3547 C C . ALA A 1 481 ? -7.812 -31.281 7.777 1 80.75 481 ALA A C 1
ATOM 3549 O O . ALA A 1 481 ? -7.945 -32.219 6.984 1 80.75 481 ALA A O 1
ATOM 3550 N N . ALA A 1 482 ? -8.555 -30.219 7.773 1 81.25 482 ALA A N 1
ATOM 3551 C CA . ALA A 1 482 ? -9.852 -30.344 7.125 1 81.25 482 ALA A CA 1
ATOM 3552 C C . ALA A 1 482 ? -9.914 -29.531 5.836 1 81.25 482 ALA A C 1
ATOM 3554 O O . ALA A 1 482 ? -10.641 -29.875 4.906 1 81.25 482 ALA A O 1
ATOM 3555 N N . TRP A 1 483 ? -9.211 -28.469 5.812 1 81.38 483 TRP A N 1
ATOM 3556 C CA . TRP A 1 483 ? -9.461 -27.547 4.711 1 81.38 483 TRP A CA 1
ATOM 3557 C C . TRP A 1 483 ? -8.391 -27.688 3.635 1 81.38 483 TRP A C 1
ATOM 3559 O O . TRP A 1 483 ? -7.199 -27.734 3.939 1 81.38 483 TRP A O 1
ATOM 3569 N N . PRO A 1 484 ? -8.914 -27.766 2.365 1 88.88 484 PRO A N 1
ATOM 3570 C CA . PRO A 1 484 ? -7.969 -27.688 1.246 1 88.88 484 PRO A CA 1
ATOM 3571 C C . PRO A 1 484 ? -7.508 -26.25 0.962 1 88.88 484 PRO A C 1
ATOM 3573 O O . PRO A 1 484 ? -8.188 -25.297 1.332 1 88.88 484 PRO A O 1
ATOM 3576 N N . LEU A 1 485 ? -6.348 -26.172 0.388 1 91.38 485 LEU A N 1
ATOM 3577 C CA . LEU A 1 485 ? -5.781 -24.891 -0.028 1 91.38 485 LEU A CA 1
ATOM 3578 C C . LEU A 1 485 ? -5.969 -24.672 -1.525 1 91.38 485 LEU A C 1
ATOM 3580 O O . LEU A 1 485 ? -5.824 -25.609 -2.314 1 91.38 485 LEU A O 1
ATOM 3584 N N . ALA A 1 486 ? -6.359 -23.469 -1.901 1 92.75 486 ALA A N 1
ATOM 3585 C CA . ALA A 1 486 ? -6.5 -23.125 -3.314 1 92.75 486 ALA A CA 1
ATOM 3586 C C . ALA A 1 486 ? -5.203 -22.547 -3.875 1 92.75 486 ALA A C 1
ATOM 3588 O O . ALA A 1 486 ? -5.141 -21.375 -4.23 1 92.75 486 ALA A O 1
ATOM 3589 N N . TRP A 1 487 ? -4.254 -23.312 -4.031 1 89.31 487 TRP A N 1
ATOM 3590 C CA . TRP A 1 487 ? -2.957 -22.766 -4.418 1 89.31 487 TRP A CA 1
ATOM 3591 C C . TRP A 1 487 ? -2.672 -23.031 -5.891 1 89.31 487 TRP A C 1
ATOM 3593 O O . TRP A 1 487 ? -1.596 -22.703 -6.395 1 89.31 487 TRP A O 1
ATOM 3603 N N . SER A 1 488 ? -3.611 -23.672 -6.641 1 92.81 488 SER A N 1
ATOM 3604 C CA . SER A 1 488 ? -3.408 -23.969 -8.055 1 92.81 488 SER A CA 1
ATOM 3605 C C . SER A 1 488 ? -3.594 -22.719 -8.906 1 92.81 488 SER A C 1
ATOM 3607 O O . SER A 1 488 ? -4.375 -21.828 -8.555 1 92.81 488 SER A O 1
ATOM 3609 N N . SER A 1 489 ? -2.83 -22.688 -9.977 1 95 489 SER A N 1
ATOM 3610 C CA . SER A 1 489 ? -3.16 -21.688 -10.992 1 95 489 SER A CA 1
ATOM 3611 C C . SER A 1 489 ? -4.543 -21.953 -11.586 1 95 489 SER A C 1
ATOM 3613 O O . SER A 1 489 ? -5.137 -23 -11.359 1 95 489 SER A O 1
ATOM 3615 N N . LEU A 1 490 ? -5.043 -20.938 -12.273 1 98.12 490 LEU A N 1
ATOM 3616 C CA . LEU A 1 490 ? -6.379 -21.047 -12.844 1 98.12 490 LEU A CA 1
ATOM 3617 C C . LEU A 1 490 ? -6.316 -21.016 -14.367 1 98.12 490 LEU A C 1
ATOM 3619 O O . LEU A 1 490 ? -5.355 -20.5 -14.945 1 98.12 490 LEU A O 1
ATOM 3623 N N . THR A 1 491 ? -7.316 -21.641 -14.961 1 98.56 491 THR A N 1
ATOM 3624 C CA . THR A 1 491 ? -7.59 -21.516 -16.391 1 98.56 491 THR A CA 1
ATOM 3625 C C . THR A 1 491 ? -9.039 -21.094 -16.625 1 98.56 491 THR A C 1
ATOM 3627 O O . THR A 1 491 ? -9.945 -21.562 -15.945 1 98.56 491 THR A O 1
ATOM 3630 N N . VAL A 1 492 ? -9.195 -20.188 -17.562 1 98.75 492 VAL A N 1
ATOM 3631 C CA . VAL A 1 492 ? -10.562 -19.812 -17.922 1 98.75 492 VAL A CA 1
ATOM 3632 C C . VAL A 1 492 ? -10.812 -20.125 -19.391 1 98.75 492 VAL A C 1
ATOM 3634 O O . VAL A 1 492 ? -9.922 -19.953 -20.234 1 98.75 492 VAL A O 1
ATOM 3637 N N . ALA A 1 493 ? -12.016 -20.656 -19.688 1 98.44 493 ALA A N 1
ATOM 3638 C CA . ALA A 1 493 ? -12.406 -21.047 -21.031 1 98.44 493 ALA A CA 1
ATOM 3639 C C . ALA A 1 493 ? -13.914 -20.906 -21.25 1 98.44 493 ALA A C 1
ATOM 3641 O O . ALA A 1 493 ? -14.703 -21.609 -20.609 1 98.44 493 ALA A O 1
ATOM 3642 N N . ASN A 1 494 ? -14.273 -20.031 -22.125 1 98 494 ASN A N 1
ATOM 3643 C CA . ASN A 1 494 ? -15.648 -19.875 -22.594 1 98 494 ASN A CA 1
ATOM 3644 C C . ASN A 1 494 ? -16.625 -19.875 -21.422 1 98 494 ASN A C 1
ATOM 3646 O O . ASN A 1 494 ? -17.578 -20.656 -21.406 1 98 494 ASN A O 1
ATOM 3650 N N . GLY A 1 495 ? -16.359 -19.047 -20.484 1 98.44 495 GLY A N 1
ATOM 3651 C CA . GLY A 1 495 ? -17.266 -18.828 -19.391 1 98.44 495 GLY A CA 1
ATOM 3652 C C . GLY A 1 495 ? -17.094 -19.828 -18.25 1 98.44 495 GLY A C 1
ATOM 3653 O O . GLY A 1 495 ? -17.906 -19.906 -17.344 1 98.44 495 GLY A O 1
ATOM 3654 N N . VAL A 1 496 ? -16.047 -20.625 -18.25 1 98.81 496 VAL A N 1
ATOM 3655 C CA . VAL A 1 496 ? -15.773 -21.609 -17.203 1 98.81 496 VAL A CA 1
ATOM 3656 C C . VAL A 1 496 ? -14.383 -21.359 -16.625 1 98.81 496 VAL A C 1
ATOM 3658 O O . VAL A 1 496 ? -13.406 -21.219 -17.359 1 98.81 496 VAL A O 1
ATOM 3661 N N . VAL A 1 497 ? -14.305 -21.281 -15.289 1 98.88 497 VAL A N 1
ATOM 3662 C CA . VAL A 1 497 ? -13.023 -21.219 -14.602 1 98.88 497 VAL A CA 1
ATOM 3663 C C . VAL A 1 497 ? -12.664 -22.594 -14.031 1 98.88 497 VAL A C 1
ATOM 3665 O O . VAL A 1 497 ? -13.438 -23.156 -13.258 1 98.88 497 VAL A O 1
ATOM 3668 N N . PHE A 1 498 ? -11.531 -23.125 -14.422 1 98.75 498 PHE A N 1
ATOM 3669 C CA . PHE A 1 498 ? -11.023 -24.375 -13.883 1 98.75 498 PHE A CA 1
ATOM 3670 C C . PHE A 1 498 ? -10.031 -24.109 -12.758 1 98.75 498 PHE A C 1
ATOM 3672 O O . PHE A 1 498 ? -9.102 -23.312 -12.906 1 98.75 498 PHE A O 1
ATOM 3679 N N . ALA A 1 499 ? -10.258 -24.828 -11.664 1 97.69 499 ALA A N 1
ATOM 3680 C CA . ALA A 1 499 ? -9.484 -24.578 -10.453 1 97.69 499 ALA A CA 1
ATOM 3681 C C . ALA A 1 499 ? -9.203 -25.859 -9.695 1 97.69 499 ALA A C 1
ATOM 3683 O O . ALA A 1 499 ? -10.055 -26.766 -9.641 1 97.69 499 ALA A O 1
ATOM 3684 N N . GLY A 1 500 ? -7.988 -25.969 -9.156 1 95.88 500 GLY A N 1
ATOM 3685 C CA . GLY A 1 500 ? -7.609 -27.109 -8.328 1 95.88 500 GLY A CA 1
ATOM 3686 C C . GLY A 1 500 ? -7.324 -26.719 -6.891 1 95.88 500 GLY A C 1
ATOM 3687 O O . GLY A 1 500 ? -7.215 -25.531 -6.566 1 95.88 500 GLY A O 1
ATOM 3688 N N . VAL A 1 501 ? -7.266 -27.734 -6.043 1 94.88 501 VAL A N 1
ATOM 3689 C CA . VAL A 1 501 ? -6.922 -27.5 -4.645 1 94.88 501 VAL A CA 1
ATOM 3690 C C . VAL A 1 501 ? -5.98 -28.578 -4.145 1 94.88 501 VAL A C 1
ATOM 3692 O O . VAL A 1 501 ? -5.84 -29.641 -4.777 1 94.88 501 VAL A O 1
ATOM 3695 N N . GLY A 1 502 ? -5.262 -28.234 -3.158 1 91.94 502 GLY A N 1
ATOM 3696 C CA . GLY A 1 502 ? -4.477 -29.203 -2.424 1 91.94 502 GLY A CA 1
ATOM 3697 C C . GLY A 1 502 ? -5.176 -29.719 -1.183 1 91.94 502 GLY A C 1
ATOM 3698 O O . GLY A 1 502 ? -5.637 -28.938 -0.351 1 91.94 502 GLY A O 1
ATOM 3699 N N . SER A 1 503 ? -5.301 -31.016 -1.108 1 88.56 503 SER A N 1
ATOM 3700 C CA . SER A 1 503 ? -5.934 -31.625 0.053 1 88.56 503 SER A CA 1
ATOM 3701 C C . SER A 1 503 ? -5.137 -32.844 0.545 1 88.56 503 SER A C 1
ATOM 3703 O O . SER A 1 503 ? -4.492 -33.531 -0.247 1 88.56 503 SER A O 1
ATOM 3705 N N . ARG A 1 504 ? -5.223 -33.062 1.771 1 84.25 504 ARG A N 1
ATOM 3706 C CA . ARG A 1 504 ? -4.602 -34.25 2.373 1 84.25 504 ARG A CA 1
ATOM 3707 C C . ARG A 1 504 ? -5.559 -35.438 2.361 1 84.25 504 ARG A C 1
ATOM 3709 O O . ARG A 1 504 ? -5.137 -36.562 2.557 1 84.25 504 ARG A O 1
ATOM 3716 N N . ASP A 1 505 ? -6.828 -35.156 2.145 1 86.31 505 ASP A N 1
ATOM 3717 C CA . ASP A 1 505 ? -7.848 -36.188 2.068 1 86.31 505 ASP A CA 1
ATOM 3718 C C . ASP A 1 505 ? -8.039 -36.656 0.63 1 86.31 505 ASP A C 1
ATOM 3720 O O . ASP A 1 505 ? -8.547 -35.906 -0.213 1 86.31 505 ASP A O 1
ATOM 3724 N N . PRO A 1 506 ? -7.699 -37.906 0.358 1 87.69 506 PRO A N 1
ATOM 3725 C CA . PRO A 1 506 ? -7.789 -38.375 -1.017 1 87.69 506 PRO A CA 1
ATOM 3726 C C . PRO A 1 506 ? -9.234 -38.562 -1.487 1 87.69 506 PRO A C 1
ATOM 3728 O O . PRO A 1 506 ? -9.477 -38.75 -2.682 1 87.69 506 PRO A O 1
ATOM 3731 N N . ALA A 1 507 ? -10.156 -38.5 -0.557 1 89.12 507 ALA A N 1
ATOM 3732 C CA . ALA A 1 507 ? -11.539 -38.812 -0.903 1 89.12 507 ALA A CA 1
ATOM 3733 C C . ALA A 1 507 ? -12.273 -37.562 -1.402 1 89.12 507 ALA A C 1
ATOM 3735 O O . ALA A 1 507 ? -13.344 -37.688 -2.008 1 89.12 507 ALA A O 1
ATOM 3736 N N . VAL A 1 508 ? -11.695 -36.438 -1.248 1 90.56 508 VAL A N 1
ATOM 3737 C CA . VAL A 1 508 ? -12.438 -35.219 -1.57 1 90.56 508 VAL A CA 1
ATOM 3738 C C . VAL A 1 508 ? -12.094 -34.75 -2.984 1 90.56 508 VAL A C 1
ATOM 3740 O O . VAL A 1 508 ? -10.992 -35.031 -3.477 1 90.56 508 VAL A O 1
ATOM 3743 N N . PRO A 1 509 ? -13.055 -34.094 -3.65 1 95.12 509 PRO A N 1
ATOM 3744 C CA . PRO A 1 509 ? -12.734 -33.5 -4.949 1 95.12 509 PRO A CA 1
ATOM 3745 C C . PRO A 1 509 ? -11.641 -32.438 -4.859 1 95.12 509 PRO A C 1
ATOM 3747 O O . PRO A 1 509 ? -11.609 -31.672 -3.896 1 95.12 509 PRO A O 1
ATOM 3750 N N . THR A 1 510 ? -10.75 -32.5 -5.805 1 96.19 510 THR A N 1
ATOM 3751 C CA . THR A 1 510 ? -9.695 -31.484 -5.816 1 96.19 510 THR A CA 1
ATOM 3752 C C . THR A 1 510 ? -9.641 -30.781 -7.168 1 96.19 510 THR A C 1
ATOM 3754 O O . THR A 1 510 ? -8.812 -29.875 -7.375 1 96.19 510 THR A O 1
ATOM 3757 N N . MET A 1 511 ? -10.484 -31.188 -8.133 1 97.38 511 MET A N 1
ATOM 3758 C CA . MET A 1 511 ? -10.648 -30.5 -9.406 1 97.38 511 MET A CA 1
ATOM 3759 C C . MET A 1 511 ? -12.047 -29.891 -9.516 1 97.38 511 MET A C 1
ATOM 3761 O O . MET A 1 511 ? -13.039 -30.562 -9.25 1 97.38 511 MET A O 1
ATOM 3765 N N . PHE A 1 512 ? -12.016 -28.625 -9.922 1 98.19 512 PHE A N 1
ATOM 3766 C CA . PHE A 1 512 ? -13.305 -27.938 -9.977 1 98.19 512 PHE A CA 1
ATOM 3767 C C . PHE A 1 512 ? -13.422 -27.125 -11.266 1 98.19 512 PHE A C 1
ATOM 3769 O O . PHE A 1 512 ? -12.414 -26.719 -11.844 1 98.19 512 PHE A O 1
ATOM 3776 N N . ALA A 1 513 ? -14.656 -26.969 -11.68 1 98.81 513 ALA A N 1
ATOM 3777 C CA . ALA A 1 513 ? -15.039 -25.984 -12.688 1 98.81 513 ALA A CA 1
ATOM 3778 C C . ALA A 1 513 ? -16.125 -25.047 -12.148 1 98.81 513 ALA A C 1
ATOM 3780 O O . ALA A 1 513 ? -17.109 -25.5 -11.57 1 98.81 513 ALA A O 1
ATOM 3781 N N . LEU A 1 514 ? -15.844 -23.766 -12.32 1 98.81 514 LEU A N 1
ATOM 3782 C CA . LEU A 1 514 ? -16.766 -22.766 -11.812 1 98.81 514 LEU A CA 1
ATOM 3783 C C . LEU A 1 514 ? -17.344 -21.922 -12.953 1 98.81 514 LEU A C 1
ATOM 3785 O O . LEU A 1 514 ? -16.688 -21.734 -13.984 1 98.81 514 LEU A O 1
ATOM 3789 N N . ASP A 1 515 ? -18.578 -21.453 -12.727 1 98.88 515 ASP A N 1
ATOM 3790 C CA . ASP A 1 515 ? -19.125 -20.438 -13.609 1 98.88 515 ASP A CA 1
ATOM 3791 C C . ASP A 1 515 ? -18.328 -19.125 -13.5 1 98.88 515 ASP A C 1
ATOM 3793 O O . ASP A 1 515 ? -18.188 -18.578 -12.406 1 98.88 515 ASP A O 1
ATOM 3797 N N . ALA A 1 516 ? -17.844 -18.672 -14.602 1 98.81 516 ALA A N 1
ATOM 3798 C CA . ALA A 1 516 ? -16.969 -17.516 -14.594 1 98.81 516 ALA A CA 1
ATOM 3799 C C . ALA A 1 516 ? -17.719 -16.266 -14.133 1 98.81 516 ALA A C 1
ATOM 3801 O O . ALA A 1 516 ? -17.125 -15.367 -13.523 1 98.81 516 ALA A O 1
ATOM 3802 N N . ALA A 1 517 ? -18.969 -16.156 -14.375 1 98.31 517 ALA A N 1
ATOM 3803 C CA . ALA A 1 517 ? -19.75 -14.961 -14.078 1 98.31 517 ALA A CA 1
ATOM 3804 C C . ALA A 1 517 ? -20.141 -14.914 -12.602 1 98.31 517 ALA A C 1
ATOM 3806 O O . ALA A 1 517 ? -20.234 -13.844 -12.008 1 98.31 517 ALA A O 1
ATOM 3807 N N . THR A 1 518 ? -20.344 -16.109 -11.984 1 98.12 518 THR A N 1
ATOM 3808 C CA . THR A 1 518 ? -20.984 -16.109 -10.68 1 98.12 518 THR A CA 1
ATOM 3809 C C . THR A 1 518 ? -20.109 -16.781 -9.633 1 98.12 518 THR A C 1
ATOM 3811 O O . THR A 1 518 ? -20.328 -16.609 -8.43 1 98.12 518 THR A O 1
ATOM 3814 N N . GLY A 1 519 ? -19.25 -17.625 -10.062 1 98.44 519 GLY A N 1
ATOM 3815 C CA . GLY A 1 519 ? -18.422 -18.375 -9.125 1 98.44 519 GLY A CA 1
ATOM 3816 C C . GLY A 1 519 ? -19.078 -19.656 -8.656 1 98.44 519 GLY A C 1
ATOM 3817 O O . GLY A 1 519 ? -18.516 -20.375 -7.832 1 98.44 519 GLY A O 1
ATOM 3818 N N . GLU A 1 520 ? -20.234 -19.906 -9.188 1 98.38 520 GLU A N 1
ATOM 3819 C CA . GLU A 1 520 ? -20.906 -21.156 -8.82 1 98.38 520 GLU A CA 1
ATOM 3820 C C . GLU A 1 520 ? -20.109 -22.375 -9.273 1 98.38 520 GLU A C 1
ATOM 3822 O O . GLU A 1 520 ? -19.594 -22.406 -10.391 1 98.38 520 GLU A O 1
ATOM 3827 N N . ILE A 1 521 ? -20 -23.359 -8.414 1 98.31 521 ILE A N 1
ATOM 3828 C CA . ILE A 1 521 ? -19.344 -24.609 -8.789 1 98.31 521 ILE A CA 1
ATOM 3829 C C . ILE A 1 521 ? -20.266 -25.438 -9.672 1 98.31 521 ILE A C 1
ATOM 3831 O O . ILE A 1 521 ? -21.359 -25.828 -9.25 1 98.31 521 ILE A O 1
ATOM 3835 N N . LEU A 1 522 ? -19.766 -25.781 -10.844 1 98.69 522 LEU A N 1
ATOM 3836 C CA . LEU A 1 522 ? -20.578 -26.469 -11.836 1 98.69 522 LEU A CA 1
ATOM 3837 C C . LEU A 1 522 ? -20.125 -27.922 -11.977 1 98.69 522 LEU A C 1
ATOM 3839 O O . LEU A 1 522 ? -20.875 -28.766 -12.492 1 98.69 522 LEU A O 1
ATOM 3843 N N . TRP A 1 523 ? -18.938 -28.234 -11.625 1 98.31 523 TRP A N 1
ATOM 3844 C CA . TRP A 1 523 ? -18.344 -29.562 -11.789 1 98.31 523 TRP A CA 1
ATOM 3845 C C . TRP A 1 523 ? -17.25 -29.797 -10.75 1 98.31 523 TRP A C 1
ATOM 3847 O O . TRP A 1 523 ? -16.562 -28.859 -10.352 1 98.31 523 TRP A O 1
ATOM 3857 N N . GLN A 1 524 ? -17.078 -30.984 -10.281 1 97.62 524 GLN A N 1
ATOM 3858 C CA . GLN A 1 524 ? -16.016 -31.391 -9.383 1 97.62 524 GLN A CA 1
ATOM 3859 C C . GLN A 1 524 ? -15.578 -32.844 -9.68 1 97.62 524 GLN A C 1
ATOM 3861 O O . GLN A 1 524 ? -16.375 -33.625 -10.172 1 97.62 524 GLN A O 1
ATOM 3866 N N . PHE A 1 525 ? -14.328 -33.156 -9.445 1 97.19 525 PHE A N 1
ATOM 3867 C CA . PHE A 1 525 ? -13.742 -34.469 -9.672 1 97.19 525 PHE A CA 1
ATOM 3868 C C . PHE A 1 525 ? -12.688 -34.781 -8.617 1 97.19 525 PHE A C 1
ATOM 3870 O O . PHE A 1 525 ? -11.898 -33.906 -8.242 1 97.19 525 PHE A O 1
ATOM 3877 N N . ALA A 1 526 ? -12.695 -36 -8.07 1 96.25 526 ALA A N 1
ATOM 3878 C CA . ALA A 1 526 ? -11.742 -36.469 -7.066 1 96.25 526 ALA A CA 1
ATOM 3879 C C . ALA A 1 526 ? -10.734 -37.438 -7.68 1 96.25 526 ALA A C 1
ATOM 3881 O O . ALA A 1 526 ? -10.945 -38.656 -7.664 1 96.25 526 ALA A O 1
ATOM 3882 N N . PRO A 1 527 ? -9.656 -36.938 -8.102 1 95.56 527 PRO A N 1
ATOM 3883 C CA . PRO A 1 527 ? -8.672 -37.844 -8.695 1 95.56 527 PRO A CA 1
ATOM 3884 C C . PRO A 1 527 ? -7.852 -38.594 -7.641 1 95.56 527 PRO A C 1
ATOM 3886 O O . PRO A 1 527 ? -7.02 -39.438 -7.98 1 95.56 527 PRO A O 1
ATOM 3889 N N . GLY A 1 528 ? -7.988 -38.25 -6.312 1 92.81 528 GLY A N 1
ATOM 3890 C CA . GLY A 1 528 ? -7.285 -38.906 -5.227 1 92.81 528 GLY A CA 1
ATOM 3891 C C . GLY A 1 528 ? -5.934 -38.281 -4.926 1 92.81 528 GLY A C 1
ATOM 3892 O O . GLY A 1 528 ? -5.098 -38.906 -4.266 1 92.81 528 GLY A O 1
ATOM 3893 N N . ALA A 1 529 ? -5.672 -37.156 -5.469 1 93.19 529 ALA A N 1
ATOM 3894 C CA . ALA A 1 529 ? -4.422 -36.438 -5.262 1 93.19 529 ALA A CA 1
ATOM 3895 C C . ALA A 1 529 ? -4.664 -34.938 -5.227 1 93.19 529 ALA A C 1
ATOM 3897 O O . ALA A 1 529 ? -5.754 -34.469 -5.559 1 93.19 529 ALA A O 1
ATOM 3898 N N . SER A 1 530 ? -3.633 -34.219 -4.773 1 93.25 530 SER A N 1
ATOM 3899 C CA . SER A 1 530 ? -3.684 -32.781 -4.781 1 93.25 530 SER A CA 1
ATOM 3900 C C . SER A 1 530 ? -3.441 -32.219 -6.18 1 93.25 530 SER A C 1
ATOM 3902 O O . SER A 1 530 ? -2.836 -32.875 -7.023 1 93.25 530 SER A O 1
ATOM 3904 N N . ILE A 1 531 ? -3.957 -31.047 -6.344 1 94.06 531 ILE A N 1
ATOM 3905 C CA . ILE A 1 531 ? -3.791 -30.359 -7.621 1 94.06 531 ILE A CA 1
ATOM 3906 C C . ILE A 1 531 ? -3.08 -29.031 -7.398 1 94.06 531 ILE A C 1
ATOM 3908 O O . ILE A 1 531 ? -3.523 -28.203 -6.586 1 94.06 531 ILE A O 1
ATOM 3912 N N . ILE A 1 532 ? -2.027 -28.75 -8.094 1 91.12 532 ILE A N 1
ATOM 3913 C CA . ILE A 1 532 ? -1.38 -27.438 -8.07 1 91.12 532 ILE A CA 1
ATOM 3914 C C . ILE A 1 532 ? -1.346 -26.859 -9.484 1 91.12 532 ILE A C 1
ATOM 3916 O O . ILE A 1 532 ? -1.136 -25.656 -9.664 1 91.12 532 ILE A O 1
ATOM 3920 N N . SER A 1 533 ? -1.645 -27.719 -10.445 1 88.69 533 SER A N 1
ATOM 3921 C CA . SER A 1 533 ? -1.634 -27.312 -11.852 1 88.69 533 SER A CA 1
ATOM 3922 C C . SER A 1 533 ? -3.018 -26.875 -12.312 1 88.69 533 SER A C 1
ATOM 3924 O O . SER A 1 533 ? -4.031 -27.312 -11.766 1 88.69 533 SER A O 1
ATOM 3926 N N . SER A 1 534 ? -3.027 -25.953 -13.281 1 94.25 534 SER A N 1
ATOM 3927 C CA . SER A 1 534 ? -4.242 -25.703 -14.047 1 94.25 534 SER A CA 1
ATOM 3928 C C . SER A 1 534 ? -4.258 -26.531 -15.336 1 94.25 534 SER A C 1
ATOM 3930 O O . SER A 1 534 ? -3.227 -27.062 -15.742 1 94.25 534 SER A O 1
ATOM 3932 N N . PRO A 1 535 ? -5.418 -26.703 -15.938 1 97.94 535 PRO A N 1
ATOM 3933 C CA . PRO A 1 535 ? -5.457 -27.438 -17.203 1 97.94 535 PRO A CA 1
ATOM 3934 C C . PRO A 1 535 ? -5.145 -26.547 -18.406 1 97.94 535 PRO A C 1
ATOM 3936 O O . PRO A 1 535 ? -5.207 -25.312 -18.312 1 97.94 535 PRO A O 1
ATOM 3939 N N . ALA A 1 536 ? -4.766 -27.25 -19.438 1 98.19 536 ALA A N 1
ATOM 3940 C CA . ALA A 1 536 ? -4.918 -26.672 -20.781 1 98.19 536 ALA A CA 1
ATOM 3941 C C . ALA A 1 536 ? -6.258 -27.062 -21.391 1 98.19 536 ALA A C 1
ATOM 3943 O O . ALA A 1 536 ? -6.703 -28.203 -21.25 1 98.19 536 ALA A O 1
ATOM 3944 N N . VAL A 1 537 ? -6.914 -26.094 -21.984 1 98.19 537 VAL A N 1
ATOM 3945 C CA . VAL A 1 537 ? -8.195 -26.328 -22.625 1 98.19 537 VAL A CA 1
ATOM 3946 C C . VAL A 1 537 ? -8.094 -26 -24.125 1 98.19 537 VAL A C 1
ATOM 3948 O O . VAL A 1 537 ? -7.852 -24.859 -24.484 1 98.19 537 VAL A O 1
ATOM 3951 N N . VAL A 1 538 ? -8.25 -27.047 -24.906 1 97.12 538 VAL A N 1
ATOM 3952 C CA . VAL A 1 538 ? -8.109 -26.875 -26.344 1 97.12 538 VAL A CA 1
ATOM 3953 C C . VAL A 1 538 ? -9.156 -27.719 -27.062 1 97.12 538 VAL A C 1
ATOM 3955 O O . VAL A 1 538 ? -9.188 -28.938 -26.922 1 97.12 538 VAL A O 1
ATOM 3958 N N . ASN A 1 539 ? -9.992 -27.094 -27.859 1 94.81 539 ASN A N 1
ATOM 3959 C CA . ASN A 1 539 ? -10.953 -27.75 -28.734 1 94.81 539 ASN A CA 1
ATOM 3960 C C . ASN A 1 539 ? -11.797 -28.766 -27.984 1 94.81 539 ASN A C 1
ATOM 3962 O O . ASN A 1 539 ? -11.93 -29.922 -28.422 1 94.81 539 ASN A O 1
ATOM 3966 N N . GLY A 1 540 ? -12.227 -28.406 -26.922 1 96.12 540 GLY A N 1
ATOM 3967 C CA . GLY A 1 540 ? -13.156 -29.219 -26.172 1 96.12 540 GLY A CA 1
ATOM 3968 C C . GLY A 1 540 ? -12.477 -30.234 -25.266 1 96.12 540 GLY A C 1
ATOM 3969 O O . GLY A 1 540 ? -13.141 -31.016 -24.594 1 96.12 540 GLY A O 1
ATOM 3970 N N . TRP A 1 541 ? -11.172 -30.266 -25.25 1 97 541 TRP A N 1
ATOM 3971 C CA . TRP A 1 541 ? -10.414 -31.125 -24.359 1 97 541 TRP A CA 1
ATOM 3972 C C . TRP A 1 541 ? -9.898 -30.344 -23.156 1 97 541 TRP A C 1
ATOM 3974 O O . TRP A 1 541 ? -9.445 -29.203 -23.297 1 97 541 TRP A O 1
ATOM 3984 N N . VAL A 1 542 ? -10.008 -30.969 -21.969 1 98.44 542 VAL A N 1
ATOM 3985 C CA . VAL A 1 542 ? -9.375 -30.469 -20.766 1 98.44 542 VAL A CA 1
ATOM 3986 C C . VAL A 1 542 ? -8.266 -31.422 -20.328 1 98.44 542 VAL A C 1
ATOM 3988 O O . VAL A 1 542 ? -8.539 -32.531 -19.891 1 98.44 542 VAL A O 1
ATOM 3991 N N . TYR A 1 543 ? -7.004 -31.016 -20.453 1 98.56 543 TYR A N 1
ATOM 3992 C CA . TYR A 1 543 ? -5.848 -31.812 -20.062 1 98.56 543 TYR A CA 1
ATOM 3993 C C . TYR A 1 543 ? -5.305 -31.359 -18.703 1 98.56 543 TYR A C 1
ATOM 3995 O O . TYR A 1 543 ? -4.93 -30.203 -18.547 1 98.56 543 TYR A O 1
ATOM 4003 N N . TRP A 1 544 ? -5.215 -32.281 -17.781 1 98.06 544 TRP A N 1
ATOM 4004 C CA . TRP A 1 544 ? -4.988 -31.844 -16.406 1 98.06 544 TRP A CA 1
ATOM 4005 C C . TRP A 1 544 ? -4.152 -32.844 -15.641 1 98.06 544 TRP A C 1
ATOM 4007 O O . TRP A 1 544 ? -4.57 -34 -15.461 1 98.06 544 TRP A O 1
ATOM 4017 N N . GLY A 1 545 ? -2.977 -32.406 -15.242 1 95.94 545 GLY A N 1
ATOM 4018 C CA . GLY A 1 545 ? -2.135 -33.25 -14.398 1 95.94 545 GLY A CA 1
ATOM 4019 C C . GLY A 1 545 ? -2.424 -33.094 -12.922 1 95.94 545 GLY A C 1
ATOM 4020 O O . GLY A 1 545 ? -3.096 -32.156 -12.516 1 95.94 545 GLY A O 1
ATOM 4021 N N . ILE A 1 546 ? -1.92 -34.094 -12.086 1 94.38 546 ILE A N 1
ATOM 4022 C CA . ILE A 1 546 ? -2.223 -34.062 -10.656 1 94.38 546 ILE A CA 1
ATOM 4023 C C . ILE A 1 546 ? -0.944 -34.312 -9.852 1 94.38 546 ILE A C 1
ATOM 4025 O O . ILE A 1 546 ? 0.087 -34.688 -10.414 1 94.38 546 ILE A O 1
ATOM 4029 N N . GLY A 1 547 ? -1.076 -33.906 -8.539 1 91 547 GLY A N 1
ATOM 4030 C CA . GLY A 1 547 ? -0.044 -34.281 -7.578 1 91 547 GLY A CA 1
ATOM 4031 C C . GLY A 1 547 ? 0.761 -33.094 -7.098 1 91 547 GLY A C 1
ATOM 4032 O O . GLY A 1 547 ? 1.126 -32.219 -7.891 1 91 547 GLY A O 1
ATOM 4033 N N . TYR A 1 548 ? 1.025 -33.062 -5.852 1 88.12 548 TYR A N 1
ATOM 4034 C CA . TYR A 1 548 ? 1.959 -32.188 -5.156 1 88.12 548 TYR A CA 1
ATOM 4035 C C . TYR A 1 548 ? 2.316 -32.75 -3.785 1 88.12 548 TYR A C 1
ATOM 4037 O O . TYR A 1 548 ? 1.947 -32.188 -2.756 1 88.12 548 TYR A O 1
ATOM 4045 N N . GLY A 1 549 ? 3.068 -33.688 -3.799 1 83.19 549 GLY A N 1
ATOM 4046 C CA . GLY A 1 549 ? 3.352 -34.5 -2.625 1 83.19 549 GLY A CA 1
ATOM 4047 C C . GLY A 1 549 ? 4.16 -33.75 -1.573 1 83.19 549 GLY A C 1
ATOM 4048 O O . GLY A 1 549 ? 4.07 -34.062 -0.384 1 83.19 549 GLY A O 1
ATOM 4049 N N . GLN A 1 550 ? 4.895 -32.844 -1.964 1 76.25 550 GLN A N 1
ATOM 4050 C CA . GLN A 1 550 ? 5.758 -32.125 -1.025 1 76.25 550 GLN A CA 1
ATOM 4051 C C . GLN A 1 550 ? 4.938 -31.422 0.059 1 76.25 550 GLN A C 1
ATOM 4053 O O . GLN A 1 550 ? 5.391 -31.297 1.197 1 76.25 550 GLN A O 1
ATOM 4058 N N . ASN A 1 551 ? 3.775 -31.031 -0.243 1 74.12 551 ASN A N 1
ATOM 4059 C CA . ASN A 1 551 ? 2.986 -30.281 0.736 1 74.12 551 ASN A CA 1
ATOM 4060 C C . ASN A 1 551 ? 1.634 -30.953 0.98 1 74.12 551 ASN A C 1
ATOM 4062 O O . ASN A 1 551 ? 0.921 -30.594 1.919 1 74.12 551 ASN A O 1
ATOM 4066 N N . SER A 1 552 ? 1.381 -31.875 0.075 1 83.12 552 SER A N 1
ATOM 4067 C CA . SER A 1 552 ? 0.079 -32.531 0.192 1 83.12 552 SER A CA 1
ATOM 4068 C C . SER A 1 552 ? 0.126 -33.969 -0.333 1 83.12 552 SER A C 1
ATOM 4070 O O . SER A 1 552 ? 0.813 -34.812 0.233 1 83.12 552 SER A O 1
ATOM 4072 N N . ARG A 1 553 ? -0.708 -34.188 -1.339 1 88.25 553 ARG A N 1
ATOM 4073 C CA . ARG A 1 553 ? -0.774 -35.562 -1.804 1 88.25 553 ARG A CA 1
ATOM 4074 C C . ARG A 1 553 ? -0.237 -35.688 -3.225 1 88.25 553 ARG A C 1
ATOM 4076 O O . ARG A 1 553 ? -0.634 -34.938 -4.113 1 88.25 553 ARG A O 1
ATOM 4083 N N . ALA A 1 554 ? 0.56 -36.688 -3.395 1 91.12 554 ALA A N 1
ATOM 4084 C CA . ALA A 1 554 ? 1.175 -36.969 -4.691 1 91.12 554 ALA A CA 1
ATOM 4085 C C . ALA A 1 554 ? 0.196 -37.656 -5.629 1 91.12 554 ALA A C 1
ATOM 4087 O O . ALA A 1 554 ? -0.84 -38.156 -5.191 1 91.12 554 ALA A O 1
ATOM 4088 N N . GLY A 1 555 ? 0.504 -37.594 -6.871 1 92.44 555 GLY A N 1
ATOM 4089 C CA . GLY A 1 555 ? -0.212 -38.281 -7.938 1 92.44 555 GLY A CA 1
ATOM 4090 C C . GLY A 1 555 ? 0.489 -38.188 -9.281 1 92.44 555 GLY A C 1
ATOM 4091 O O . GLY A 1 555 ? 0.991 -37.125 -9.648 1 92.44 555 GLY A O 1
ATOM 4092 N N . ASN A 1 556 ? 0.492 -39.281 -9.969 1 92.75 556 ASN A N 1
ATOM 4093 C CA . ASN A 1 556 ? 1.222 -39.312 -11.234 1 92.75 556 ASN A CA 1
ATOM 4094 C C . ASN A 1 556 ? 0.296 -39.625 -12.406 1 92.75 556 ASN A C 1
ATOM 4096 O O . ASN A 1 556 ? 0.759 -39.969 -13.492 1 92.75 556 ASN A O 1
ATOM 4100 N N . THR A 1 557 ? -0.996 -39.531 -12.148 1 95.75 557 THR A N 1
ATOM 4101 C CA . THR A 1 557 ? -1.948 -39.781 -13.227 1 95.75 557 THR A CA 1
ATOM 4102 C C . THR A 1 557 ? -2.227 -38.469 -13.984 1 95.75 557 THR A C 1
ATOM 4104 O O . THR A 1 557 ? -2.385 -37.406 -13.375 1 95.75 557 THR A O 1
ATOM 4107 N N . PHE A 1 558 ? -2.176 -38.562 -15.297 1 97.69 558 PHE A N 1
ATOM 4108 C CA . PHE A 1 558 ? -2.551 -37.469 -16.172 1 97.69 558 PHE A CA 1
ATOM 4109 C C . PHE A 1 558 ? -3.914 -37.719 -16.812 1 97.69 558 PHE A C 1
ATOM 4111 O O . PHE A 1 558 ? -4.176 -38.812 -17.312 1 97.69 558 PHE A O 1
ATOM 4118 N N . TYR A 1 559 ? -4.785 -36.719 -16.781 1 98.31 559 TYR A N 1
ATOM 4119 C CA . TYR A 1 559 ? -6.164 -36.906 -17.219 1 98.31 559 TYR A CA 1
ATOM 4120 C C . TYR A 1 559 ? -6.465 -36.062 -18.453 1 98.31 559 TYR A C 1
ATOM 4122 O O . TYR A 1 559 ? -5.953 -34.938 -18.578 1 98.31 559 TYR A O 1
ATOM 4130 N N . ALA A 1 560 ? -7.277 -36.594 -19.297 1 98.38 560 ALA A N 1
ATOM 4131 C CA . ALA A 1 560 ? -8 -35.844 -20.312 1 98.38 560 ALA A CA 1
ATOM 4132 C C . ALA A 1 560 ? -9.508 -36 -20.125 1 98.38 560 ALA A C 1
ATOM 4134 O O . ALA A 1 560 ? -10.023 -37.094 -20 1 98.38 560 ALA A O 1
ATOM 4135 N N . PHE A 1 561 ? -10.148 -34.844 -20.078 1 98.19 561 PHE A N 1
ATOM 4136 C CA . PHE A 1 561 ? -11.602 -34.812 -19.938 1 98.19 561 PHE A CA 1
ATOM 4137 C C . PHE A 1 561 ? -12.266 -34.25 -21.188 1 98.19 561 PHE A C 1
ATOM 4139 O O . PHE A 1 561 ? -11.656 -33.469 -21.922 1 98.19 561 PHE A O 1
ATOM 4146 N N . ARG A 1 562 ? -13.422 -34.625 -21.406 1 96.38 562 ARG A N 1
ATOM 4147 C CA . ARG A 1 562 ? -14.273 -34.062 -22.453 1 96.38 562 ARG A CA 1
ATOM 4148 C C . ARG A 1 562 ? -15.75 -34.219 -22.078 1 96.38 562 ARG A C 1
ATOM 4150 O O . ARG A 1 562 ? -16.094 -34.938 -21.156 1 96.38 562 ARG A O 1
ATOM 4157 N N . VAL A 1 563 ? -16.578 -33.406 -22.75 1 95.38 563 VAL A N 1
ATOM 4158 C CA . VAL A 1 563 ? -18.016 -33.531 -22.547 1 95.38 563 VAL A CA 1
ATOM 4159 C C . VAL A 1 563 ? -18.531 -34.719 -23.344 1 95.38 563 VAL A C 1
ATOM 4161 O O . VAL A 1 563 ? -18.219 -34.875 -24.531 1 95.38 563 VAL A O 1
ATOM 4164 N N . ALA A 1 564 ? -19.25 -35.844 -22.75 1 79.75 564 ALA A N 1
ATOM 4165 C CA . ALA A 1 564 ? -19.75 -37.062 -23.328 1 79.75 564 ALA A CA 1
ATOM 4166 C C . ALA A 1 564 ? -20.625 -36.812 -24.547 1 79.75 564 ALA A C 1
ATOM 4168 O O . ALA A 1 564 ? -20.609 -37.562 -25.516 1 79.75 564 ALA A O 1
ATOM 4169 N N . ASP A 1 565 ? -21.578 -36.219 -24.766 1 60.19 565 ASP A N 1
ATOM 4170 C CA . ASP A 1 565 ? -22.484 -36.375 -25.906 1 60.19 565 ASP A CA 1
ATOM 4171 C C . ASP A 1 565 ? -21.766 -36.125 -27.219 1 60.19 565 ASP A C 1
ATOM 4173 O O . ASP A 1 565 ? -22.391 -36 -28.281 1 60.19 565 ASP A O 1
ATOM 4177 N N . ILE A 1 566 ? -20.641 -35.406 -27.109 1 47.38 566 ILE A N 1
ATOM 4178 C CA . ILE A 1 566 ? -20.438 -34.75 -28.406 1 47.38 566 ILE A CA 1
ATOM 4179 C C . ILE A 1 566 ? -20.375 -35.812 -29.5 1 47.38 566 ILE A C 1
ATOM 4181 O O . ILE A 1 566 ? -19.391 -36.531 -29.609 1 47.38 566 ILE A O 1
ATOM 4185 N N . VAL A 1 567 ? -21.297 -36.656 -29.562 1 40.09 567 VAL A N 1
ATOM 4186 C CA . VAL A 1 567 ? -21.469 -37.406 -30.812 1 40.09 567 VAL A CA 1
ATOM 4187 C C . VAL A 1 567 ? -21.078 -36.531 -32 1 40.09 567 VAL A C 1
ATOM 4189 O O . VAL A 1 567 ? -21.609 -35.438 -32.188 1 40.09 567 VAL A O 1
ATOM 4192 N N . ALA A 1 568 ? -19.859 -36.625 -32.344 1 37.5 568 ALA A N 1
ATOM 4193 C CA . ALA A 1 568 ? -19.688 -36.188 -33.719 1 37.5 568 ALA A CA 1
ATOM 4194 C C . ALA A 1 568 ? -20.906 -36.531 -34.562 1 37.5 568 ALA A C 1
ATOM 4196 O O . ALA A 1 568 ? -21.25 -37.719 -34.719 1 37.5 568 ALA A O 1
ATOM 4197 N N . ARG A 1 569 ? -21.953 -35.688 -34.5 1 27.89 569 ARG A N 1
ATOM 4198 C CA . ARG A 1 569 ? -22.719 -35.781 -35.719 1 27.89 569 ARG A CA 1
ATOM 4199 C C . ARG A 1 569 ? -21.828 -35.531 -36.938 1 27.89 569 ARG A C 1
ATOM 4201 O O . ARG A 1 569 ? -20.969 -34.656 -36.906 1 27.89 569 ARG A O 1
ATOM 4208 N N . MET B 1 1 ? 72.188 8.953 -24.047 1 16.72 1 MET B N 1
ATOM 4209 C CA . MET B 1 1 ? 72.375 9.914 -25.125 1 16.72 1 MET B CA 1
ATOM 4210 C C . MET B 1 1 ? 71.062 10.562 -25.531 1 16.72 1 MET B C 1
ATOM 4212 O O . MET B 1 1 ? 70 10.047 -25.203 1 16.72 1 MET B O 1
ATOM 4216 N N . HIS B 1 2 ? 71.188 11.125 -26.672 1 15.23 2 HIS B N 1
ATOM 4217 C CA . HIS B 1 2 ? 70.875 12.352 -27.406 1 15.23 2 HIS B CA 1
ATOM 4218 C C . HIS B 1 2 ? 69.438 12.328 -27.922 1 15.23 2 HIS B C 1
ATOM 4220 O O . HIS B 1 2 ? 68.812 11.266 -27.969 1 15.23 2 HIS B O 1
ATOM 4226 N N . PRO B 1 3 ? 69.438 12.617 -29.266 1 15.84 3 PRO B N 1
ATOM 4227 C CA . PRO B 1 3 ? 68.938 13.828 -29.938 1 15.84 3 PRO B CA 1
ATOM 4228 C C . PRO B 1 3 ? 67.5 13.688 -30.438 1 15.84 3 PRO B C 1
ATOM 4230 O O . PRO B 1 3 ? 66.625 14.477 -30.062 1 15.84 3 PRO B O 1
ATOM 4233 N N . THR B 1 4 ? 67.5 13.445 -31.688 1 16.53 4 THR B N 1
ATOM 4234 C CA . THR B 1 4 ? 67.062 14.367 -32.719 1 16.53 4 THR B CA 1
ATOM 4235 C C . THR B 1 4 ? 65.625 14.18 -33.062 1 16.53 4 THR B C 1
ATOM 4237 O O . THR B 1 4 ? 65.062 13.086 -32.906 1 16.53 4 THR B O 1
ATOM 4240 N N . LYS B 1 5 ? 65.062 15.133 -33.594 1 15.79 5 LYS B N 1
ATOM 4241 C CA . LYS B 1 5 ? 64 16.156 -33.719 1 15.79 5 LYS B CA 1
ATOM 4242 C C . LYS B 1 5 ? 62.906 15.68 -34.656 1 15.79 5 LYS B C 1
ATOM 4244 O O . LYS B 1 5 ? 61.719 15.844 -34.344 1 15.79 5 LYS B O 1
ATOM 4249 N N . THR B 1 6 ? 63.156 15.383 -36.062 1 14.84 6 THR B N 1
ATOM 4250 C CA . THR B 1 6 ? 62.719 16.359 -37.031 1 14.84 6 THR B CA 1
ATOM 4251 C C . THR B 1 6 ? 61.312 16.016 -37.531 1 14.84 6 THR B C 1
ATOM 4253 O O . THR B 1 6 ? 60.5 16.922 -37.781 1 14.84 6 THR B O 1
ATOM 4256 N N . SER B 1 7 ? 61 14.812 -38.125 1 14.82 7 SER B N 1
ATOM 4257 C CA . SER B 1 7 ? 60.75 15.031 -39.531 1 14.82 7 SER B CA 1
ATOM 4258 C C . SER B 1 7 ? 59.312 15.547 -39.781 1 14.82 7 SER B C 1
ATOM 4260 O O . SER B 1 7 ? 58.5 15.57 -38.844 1 14.82 7 SER B O 1
ATOM 4262 N N . HIS B 1 8 ? 58.5 14.812 -40.469 1 16.11 8 HIS B N 1
ATOM 4263 C CA . HIS B 1 8 ? 58.094 15.07 -41.844 1 16.11 8 HIS B CA 1
ATOM 4264 C C . HIS B 1 8 ? 56.75 15.812 -41.875 1 16.11 8 HIS B C 1
ATOM 4266 O O . HIS B 1 8 ? 55.969 15.773 -40.906 1 16.11 8 HIS B O 1
ATOM 4272 N N . PRO B 1 9 ? 56.188 15.898 -43.031 1 16.61 9 PRO B N 1
ATOM 4273 C CA . PRO B 1 9 ? 55.719 16.828 -44.062 1 16.61 9 PRO B CA 1
ATOM 4274 C C . PRO B 1 9 ? 54.25 17.25 -43.875 1 16.61 9 PRO B C 1
ATOM 4276 O O . PRO B 1 9 ? 53.531 16.641 -43.094 1 16.61 9 PRO B O 1
ATOM 4279 N N . LEU B 1 10 ? 53.688 17.547 -44.938 1 16.59 10 LEU B N 1
ATOM 4280 C CA . LEU B 1 10 ? 53.125 18.672 -45.656 1 16.59 10 LEU B CA 1
ATOM 4281 C C . LEU B 1 10 ? 51.594 18.703 -45.5 1 16.59 10 LEU B C 1
ATOM 4283 O O . LEU B 1 10 ? 51 17.703 -45.125 1 16.59 10 LEU B O 1
ATOM 4287 N N . PRO B 1 11 ? 50.906 19.375 -46.469 1 15.78 11 PRO B N 1
ATOM 4288 C CA . PRO B 1 11 ? 50.031 20.547 -46.594 1 15.78 11 PRO B CA 1
ATOM 4289 C C . PRO B 1 11 ? 48.562 20.141 -46.875 1 15.78 11 PRO B C 1
ATOM 4291 O O . PRO B 1 11 ? 47.688 21 -46.812 1 15.78 11 PRO B O 1
ATOM 4294 N N . ALA B 1 12 ? 48.281 18.781 -47.219 1 15.09 12 ALA B N 1
ATOM 4295 C CA . ALA B 1 12 ? 47.469 18.875 -48.438 1 15.09 12 ALA B CA 1
ATOM 4296 C C . ALA B 1 12 ? 46.219 19.719 -48.219 1 15.09 12 ALA B C 1
ATOM 4298 O O . ALA B 1 12 ? 45.812 19.938 -47.094 1 15.09 12 ALA B O 1
ATOM 4299 N N . LEU B 1 13 ? 45.031 19.156 -48.75 1 15.49 13 LEU B N 1
ATOM 4300 C CA . LEU B 1 13 ? 44.156 19.547 -49.875 1 15.49 13 LEU B CA 1
ATOM 4301 C C . LEU B 1 13 ? 43 20.391 -49.344 1 15.49 13 LEU B C 1
ATOM 4303 O O . LEU B 1 13 ? 42.594 20.266 -48.188 1 15.49 13 LEU B O 1
ATOM 4307 N N . ALA B 1 14 ? 42.406 21.172 -50.281 1 15.67 14 ALA B N 1
ATOM 4308 C CA . ALA B 1 14 ? 41.719 22.391 -50.719 1 15.67 14 ALA B CA 1
ATOM 4309 C C . ALA B 1 14 ? 40.25 22.312 -50.375 1 15.67 14 ALA B C 1
ATOM 4311 O O . ALA B 1 14 ? 39.656 23.312 -49.969 1 15.67 14 ALA B O 1
ATOM 4312 N N . THR B 1 15 ? 39.656 21.062 -50.438 1 15.45 15 THR B N 1
ATOM 4313 C CA . THR B 1 15 ? 38.562 21.297 -51.406 1 15.45 15 THR B CA 1
ATOM 4314 C C . THR B 1 15 ? 37.562 22.297 -50.844 1 15.45 15 THR B C 1
ATOM 4316 O O . THR B 1 15 ? 37.562 22.578 -49.656 1 15.45 15 THR B O 1
ATOM 4319 N N . ALA B 1 16 ? 36.312 21.891 -51.094 1 15.78 16 ALA B N 1
ATOM 4320 C CA . ALA B 1 16 ? 35.188 22.422 -51.844 1 15.78 16 ALA B CA 1
ATOM 4321 C C . ALA B 1 16 ? 34.312 23.297 -50.938 1 15.78 16 ALA B C 1
ATOM 4323 O O . ALA B 1 16 ? 33.938 22.891 -49.844 1 15.78 16 ALA B O 1
ATOM 4324 N N . ALA B 1 17 ? 34.219 24.531 -51.312 1 16.41 17 ALA B N 1
ATOM 4325 C CA . ALA B 1 17 ? 33.594 25.797 -50.906 1 16.41 17 ALA B CA 1
ATOM 4326 C C . ALA B 1 17 ? 32.094 25.688 -50.938 1 16.41 17 ALA B C 1
ATOM 4328 O O . ALA B 1 17 ? 31.391 26.641 -50.594 1 16.41 17 ALA B O 1
ATOM 4329 N N . ALA B 1 18 ? 31.438 24.469 -51.094 1 17.14 18 ALA B N 1
ATOM 4330 C CA . ALA B 1 18 ? 30.188 24.844 -51.75 1 17.14 18 ALA B CA 1
ATOM 4331 C C . ALA B 1 18 ? 29.406 25.859 -50.906 1 17.14 18 ALA B C 1
ATOM 4333 O O . ALA B 1 18 ? 29.266 25.672 -49.688 1 17.14 18 ALA B O 1
ATOM 4334 N N . LEU B 1 19 ? 29.156 27 -51.5 1 17.02 19 LEU B N 1
ATOM 4335 C CA . LEU B 1 19 ? 28.562 28.297 -51.188 1 17.02 19 LEU B CA 1
ATOM 4336 C C . LEU B 1 19 ? 27.078 28.172 -50.906 1 17.02 19 LEU B C 1
ATOM 4338 O O . LEU B 1 19 ? 26.391 29.156 -50.656 1 17.02 19 LEU B O 1
ATOM 4342 N N . LEU B 1 20 ? 26.5 26.984 -50.75 1 18.48 20 LEU B N 1
ATOM 4343 C CA . LEU B 1 20 ? 25.109 27.234 -51.156 1 18.48 20 LEU B CA 1
ATOM 4344 C C . LEU B 1 20 ? 24.5 28.359 -50.344 1 18.48 20 LEU B C 1
ATOM 4346 O O . LEU B 1 20 ? 24.578 28.375 -49.125 1 18.48 20 LEU B O 1
ATOM 4350 N N . VAL B 1 21 ? 24.047 29.391 -51.062 1 17.5 21 VAL B N 1
ATOM 4351 C CA . VAL B 1 21 ? 23.484 30.734 -50.875 1 17.5 21 VAL B CA 1
ATOM 4352 C C . VAL B 1 21 ? 22.234 30.656 -50.031 1 17.5 21 VAL B C 1
ATOM 4354 O O . VAL B 1 21 ? 22.094 31.422 -49.062 1 17.5 21 VAL B O 1
ATOM 4357 N N . ALA B 1 22 ? 21.094 30.203 -50.562 1 20.17 22 ALA B N 1
ATOM 4358 C CA . ALA B 1 22 ? 20.016 31.141 -50.875 1 20.17 22 ALA B CA 1
ATOM 4359 C C . ALA B 1 22 ? 19.344 31.625 -49.594 1 20.17 22 ALA B C 1
ATOM 4361 O O . ALA B 1 22 ? 19.531 31.047 -48.5 1 20.17 22 ALA B O 1
ATOM 4362 N N . VAL B 1 23 ? 17.953 31.797 -49.719 1 20.7 23 VAL B N 1
ATOM 4363 C CA . VAL B 1 23 ? 16.938 32.844 -49.719 1 20.7 23 VAL B CA 1
ATOM 4364 C C . VAL B 1 23 ? 16.188 32.844 -48.406 1 20.7 23 VAL B C 1
ATOM 4366 O O . VAL B 1 23 ? 15.656 31.797 -48 1 20.7 23 VAL B O 1
ATOM 4369 N N . VAL B 1 24 ? 16.422 33.781 -47.562 1 22.7 24 VAL B N 1
ATOM 4370 C CA . VAL B 1 24 ? 15.883 34.125 -46.25 1 22.7 24 VAL B CA 1
ATOM 4371 C C . VAL B 1 24 ? 14.398 34.469 -46.375 1 22.7 24 VAL B C 1
ATOM 4373 O O . VAL B 1 24 ? 14.055 35.562 -46.844 1 22.7 24 VAL B O 1
ATOM 4376 N N . VAL B 1 25 ? 13.586 33.656 -47.156 1 24.41 25 VAL B N 1
ATOM 4377 C CA . VAL B 1 25 ? 12.273 34.281 -47.219 1 24.41 25 VAL B CA 1
ATOM 4378 C C . VAL B 1 25 ? 11.781 34.594 -45.812 1 24.41 25 VAL B C 1
ATOM 4380 O O . VAL B 1 25 ? 11.758 33.719 -44.938 1 24.41 25 VAL B O 1
ATOM 4383 N N . LEU B 1 26 ? 11.641 35.906 -45.594 1 22.78 26 LEU B N 1
ATOM 4384 C CA . LEU B 1 26 ? 11.141 36.656 -44.438 1 22.78 26 LEU B CA 1
ATOM 4385 C C . LEU B 1 26 ? 9.695 36.281 -44.125 1 22.78 26 LEU B C 1
ATOM 4387 O O . LEU B 1 26 ? 8.789 36.594 -44.906 1 22.78 26 LEU B O 1
ATOM 4391 N N . VAL B 1 27 ? 9.469 35.031 -43.812 1 24.31 27 VAL B N 1
ATOM 4392 C CA . VAL B 1 27 ? 8.078 34.812 -43.406 1 24.31 27 VAL B CA 1
ATOM 4393 C C . VAL B 1 27 ? 7.695 35.812 -42.344 1 24.31 27 VAL B C 1
ATOM 4395 O O . VAL B 1 27 ? 8.281 35.812 -41.25 1 24.31 27 VAL B O 1
ATOM 4398 N N . LEU B 1 28 ? 7.148 36.969 -42.844 1 24.33 28 LEU B N 1
ATOM 4399 C CA . LEU B 1 28 ? 6.5 37.938 -41.938 1 24.33 28 LEU B CA 1
ATOM 4400 C C . LEU B 1 28 ? 5.426 37.25 -41.094 1 24.33 28 LEU B C 1
ATOM 4402 O O . LEU B 1 28 ? 4.449 36.719 -41.656 1 24.33 28 LEU B O 1
ATOM 4406 N N . ALA B 1 29 ? 5.805 36.625 -40.062 1 26.02 29 ALA B N 1
ATOM 4407 C CA . ALA B 1 29 ? 4.805 36.125 -39.125 1 26.02 29 ALA B CA 1
ATOM 4408 C C . ALA B 1 29 ? 3.869 37.219 -38.656 1 26.02 29 ALA B C 1
ATOM 4410 O O . ALA B 1 29 ? 4.32 38.281 -38.219 1 26.02 29 ALA B O 1
ATOM 4411 N N . PRO B 1 30 ? 2.758 37.281 -39.375 1 26.98 30 PRO B N 1
ATOM 4412 C CA . PRO B 1 30 ? 1.851 38.312 -38.844 1 26.98 30 PRO B CA 1
ATOM 4413 C C . PRO B 1 30 ? 1.804 38.344 -37.312 1 26.98 30 PRO B C 1
ATOM 4415 O O . PRO B 1 30 ? 2.021 37.312 -36.656 1 26.98 30 PRO B O 1
ATOM 4418 N N . SER B 1 31 ? 2.18 39.531 -36.844 1 24.61 31 SER B N 1
ATOM 4419 C CA . SER B 1 31 ? 2.088 39.844 -35.438 1 24.61 31 SER B CA 1
ATOM 4420 C C . SER B 1 31 ? 0.676 39.625 -34.906 1 24.61 31 SER B C 1
ATOM 4422 O O . SER B 1 31 ? -0.267 40.312 -35.344 1 24.61 31 SER B O 1
ATOM 4424 N N . VAL B 1 32 ? 0.22 38.375 -34.875 1 25.81 32 VAL B N 1
ATOM 4425 C CA . VAL B 1 32 ? -1.05 38.312 -34.156 1 25.81 32 VAL B CA 1
ATOM 4426 C C . VAL B 1 32 ? -0.961 39.156 -32.875 1 25.81 32 VAL B C 1
ATOM 4428 O O . VAL B 1 32 ? -0.082 38.938 -32.031 1 25.81 32 VAL B O 1
ATOM 4431 N N . ALA B 1 33 ? -1.529 40.344 -32.938 1 23.47 33 ALA B N 1
ATOM 4432 C CA . ALA B 1 33 ? -1.761 41.156 -31.75 1 23.47 33 ALA B CA 1
ATOM 4433 C C . ALA B 1 33 ? -2.338 40.312 -30.625 1 23.47 33 ALA B C 1
ATOM 4435 O O . ALA B 1 33 ? -3.406 39.719 -30.766 1 23.47 33 ALA B O 1
ATOM 4436 N N . ALA B 1 34 ? -1.445 39.875 -29.906 1 27.05 34 ALA B N 1
ATOM 4437 C CA . ALA B 1 34 ? -1.87 39.281 -28.641 1 27.05 34 ALA B CA 1
ATOM 4438 C C . ALA B 1 34 ? -2.844 40.219 -27.906 1 27.05 34 ALA B C 1
ATOM 4440 O O . ALA B 1 34 ? -2.506 41.344 -27.594 1 27.05 34 ALA B O 1
ATOM 4441 N N . GLY B 1 35 ? -4.078 40.156 -28.438 1 24.45 35 GLY B N 1
ATOM 4442 C CA . GLY B 1 35 ? -5.012 40.906 -27.594 1 24.45 35 GLY B CA 1
ATOM 4443 C C . GLY B 1 35 ? -4.621 40.906 -26.125 1 24.45 35 GLY B C 1
ATOM 4444 O O . GLY B 1 35 ? -4.129 39.875 -25.609 1 24.45 35 GLY B O 1
ATOM 4445 N N . SER B 1 36 ? -4.227 42.031 -25.734 1 25.92 36 SER B N 1
ATOM 4446 C CA . SER B 1 36 ? -3.963 42.344 -24.328 1 25.92 36 SER B CA 1
ATOM 4447 C C . SER B 1 36 ? -5.039 41.75 -23.422 1 25.92 36 SER B C 1
ATOM 4449 O O . SER B 1 36 ? -6.164 42.25 -23.375 1 25.92 36 SER B O 1
ATOM 4451 N N . GLY B 1 37 ? -5.262 40.438 -23.578 1 27.12 37 GLY B N 1
ATOM 4452 C CA . GLY B 1 37 ? -6.203 39.938 -22.594 1 27.12 37 GLY B CA 1
ATOM 4453 C C . GLY B 1 37 ? -6.098 40.625 -21.25 1 27.12 37 GLY B C 1
ATOM 4454 O O . GLY B 1 37 ? -5 40.969 -20.812 1 27.12 37 GLY B O 1
ATOM 4455 N N . ASN B 1 38 ? -6.992 41.625 -21.094 1 28.52 38 ASN B N 1
ATOM 4456 C CA . ASN B 1 38 ? -7.133 42.156 -19.734 1 28.52 38 ASN B CA 1
ATOM 4457 C C . ASN B 1 38 ? -6.801 41.094 -18.672 1 28.52 38 ASN B C 1
ATOM 4459 O O . ASN B 1 38 ? -7.453 40.062 -18.609 1 28.52 38 ASN B O 1
ATOM 4463 N N . GLY B 1 39 ? -5.602 40.906 -18.422 1 31.14 39 GLY B N 1
ATOM 4464 C CA . GLY B 1 39 ? -5.141 40.062 -17.344 1 31.14 39 GLY B CA 1
ATOM 4465 C C . GLY B 1 39 ? -6.012 40.125 -16.094 1 31.14 39 GLY B C 1
ATOM 4466 O O . GLY B 1 39 ? -6.738 41.094 -15.898 1 31.14 39 GLY B O 1
ATOM 4467 N N . PRO B 1 40 ? -6.602 39.094 -15.758 1 32.53 40 PRO B N 1
ATOM 4468 C CA . PRO B 1 40 ? -7.473 39.188 -14.578 1 32.53 40 PRO B CA 1
ATOM 4469 C C . PRO B 1 40 ? -7.016 40.219 -13.57 1 32.53 40 PRO B C 1
ATOM 4471 O O . PRO B 1 40 ? -5.816 40.5 -13.469 1 32.53 40 PRO B O 1
ATOM 4474 N N . HIS B 1 41 ? -7.641 41.375 -13.43 1 32.22 41 HIS B N 1
ATOM 4475 C CA . HIS B 1 41 ? -7.512 42.219 -12.242 1 32.22 41 HIS B CA 1
ATOM 4476 C C . HIS B 1 41 ? -6.957 41.406 -11.07 1 32.22 41 HIS B C 1
ATOM 4478 O O . HIS B 1 41 ? -7.547 40.406 -10.656 1 32.22 41 HIS B O 1
ATOM 4484 N N . GLN B 1 42 ? -5.73 41.219 -10.883 1 39.06 42 GLN B N 1
ATOM 4485 C CA . GLN B 1 42 ? -5.09 40.531 -9.758 1 39.06 42 GLN B CA 1
ATOM 4486 C C . GLN B 1 42 ? -5.691 40.969 -8.43 1 39.06 42 GLN B C 1
ATOM 4488 O O . GLN B 1 42 ? -5.5 42.125 -8.008 1 39.06 42 GLN B O 1
ATOM 4493 N N . ASP B 1 43 ? -6.816 40.656 -7.949 1 50.03 43 ASP B N 1
ATOM 4494 C CA . ASP B 1 43 ? -7.41 40.906 -6.645 1 50.03 43 ASP B CA 1
ATOM 4495 C C . ASP B 1 43 ? -6.344 40.969 -5.555 1 50.03 43 ASP B C 1
ATOM 4497 O O . ASP B 1 43 ? -5.285 40.375 -5.68 1 50.03 43 ASP B O 1
ATOM 4501 N N . ALA B 1 44 ? -6.371 42.031 -4.715 1 58.56 44 ALA B N 1
ATOM 4502 C CA . ALA B 1 44 ? -5.469 42.25 -3.592 1 58.56 44 ALA B CA 1
ATOM 4503 C C . ALA B 1 44 ? -5.129 40.969 -2.877 1 58.56 44 ALA B C 1
ATOM 4505 O O . ALA B 1 44 ? -6.008 40.125 -2.641 1 58.56 44 ALA B O 1
ATOM 4506 N N . ALA B 1 45 ? -3.805 40.844 -2.635 1 76.56 45 ALA B N 1
ATOM 4507 C CA . ALA B 1 45 ? -3.299 39.625 -1.99 1 76.56 45 ALA B CA 1
ATOM 4508 C C . ALA B 1 45 ? -3.885 39.469 -0.591 1 76.56 45 ALA B C 1
ATOM 4510 O O . ALA B 1 45 ? -4.195 40.469 0.079 1 76.56 45 ALA B O 1
ATOM 4511 N N . TRP B 1 46 ? -4.348 38.469 -0.214 1 92.88 46 TRP B N 1
ATOM 4512 C CA . TRP B 1 46 ? -4.84 38.125 1.118 1 92.88 46 TRP B CA 1
ATOM 4513 C C . TRP B 1 46 ? -4.559 36.656 1.454 1 92.88 46 TRP B C 1
ATOM 4515 O O . TRP B 1 46 ? -3.896 35.969 0.687 1 92.88 46 TRP B O 1
ATOM 4525 N N . TRP B 1 47 ? -4.832 36.281 2.637 1 97.44 47 TRP B N 1
ATOM 4526 C CA . TRP B 1 47 ? -4.773 34.906 3.162 1 97.44 47 TRP B CA 1
ATOM 4527 C C . TRP B 1 47 ? -6.051 34.562 3.918 1 97.44 47 TRP B C 1
ATOM 4529 O O . TRP B 1 47 ? -6.117 34.719 5.141 1 97.44 47 TRP B O 1
ATOM 4539 N N . PRO B 1 48 ? -7.02 34.062 3.256 1 96.94 48 PRO B N 1
ATOM 4540 C CA . PRO B 1 48 ? -8.391 34.094 3.775 1 96.94 48 PRO B CA 1
ATOM 4541 C C . PRO B 1 48 ? -8.664 32.969 4.766 1 96.94 48 PRO B C 1
ATOM 4543 O O . PRO B 1 48 ? -9.68 33 5.465 1 96.94 48 PRO B O 1
ATOM 4546 N N . ASN B 1 49 ? -7.867 31.984 4.754 1 96.62 49 ASN B N 1
ATOM 4547 C CA . ASN B 1 49 ? -8.062 30.828 5.609 1 96.62 49 ASN B CA 1
ATOM 4548 C C . ASN B 1 49 ? -6.766 30.031 5.785 1 96.62 49 ASN B C 1
ATOM 4550 O O . ASN B 1 49 ? -5.691 30.5 5.402 1 96.62 49 ASN B O 1
ATOM 4554 N N . TRP B 1 50 ? -6.855 28.859 6.434 1 95.81 50 TRP B N 1
ATOM 4555 C CA . TRP B 1 50 ? -5.703 28.047 6.82 1 95.81 50 TRP B CA 1
ATOM 4556 C C . TRP B 1 50 ? -4.781 27.812 5.629 1 95.81 50 TRP B C 1
ATOM 4558 O O . TRP B 1 50 ? -3.572 28.047 5.715 1 95.81 50 TRP B O 1
ATOM 4568 N N . GLY B 1 51 ? -5.277 27.375 4.516 1 94.56 51 GLY B N 1
ATOM 4569 C CA . GLY B 1 51 ? -4.488 26.953 3.371 1 94.56 51 GLY B CA 1
ATOM 4570 C C . GLY B 1 51 ? -4.207 28.094 2.396 1 94.56 51 GLY B C 1
ATOM 4571 O O . GLY B 1 51 ? -3.604 27.875 1.344 1 94.56 51 GLY B O 1
ATOM 4572 N N . GLY B 1 52 ? -4.688 29.281 2.689 1 95.31 52 GLY B N 1
ATOM 4573 C CA . GLY B 1 52 ? -4.531 30.406 1.783 1 95.31 52 GLY B CA 1
ATOM 4574 C C . GLY B 1 52 ? -5.48 30.359 0.6 1 95.31 52 GLY B C 1
ATOM 4575 O O . GLY B 1 52 ? -5.285 31.062 -0.389 1 95.31 52 GLY B O 1
ATOM 4576 N N . GLY B 1 53 ? -6.438 29.531 0.664 1 95.75 53 GLY B N 1
ATOM 4577 C CA . GLY B 1 53 ? -7.41 29.344 -0.402 1 95.75 53 GLY B CA 1
ATOM 4578 C C . GLY B 1 53 ? -8.164 28.031 -0.313 1 95.75 53 GLY B C 1
ATOM 4579 O O . GLY B 1 53 ? -8.039 27.312 0.675 1 95.75 53 GLY B O 1
ATOM 4580 N N . LEU B 1 54 ? -8.93 27.797 -1.386 1 97.38 54 LEU B N 1
ATOM 4581 C CA . LEU B 1 54 ? -9.828 26.656 -1.358 1 97.38 54 LEU B CA 1
ATOM 4582 C C . LEU B 1 54 ? -9.07 25.359 -1.632 1 97.38 54 LEU B C 1
ATOM 4584 O O . LEU B 1 54 ? -9.562 24.266 -1.336 1 97.38 54 LEU B O 1
ATOM 4588 N N . ASP B 1 55 ? -7.863 25.469 -2.186 1 97.81 55 ASP B N 1
ATOM 4589 C CA . ASP B 1 55 ? -7.105 24.297 -2.58 1 97.81 55 ASP B CA 1
ATOM 4590 C C . ASP B 1 55 ? -6.266 23.766 -1.419 1 97.81 55 ASP B C 1
ATOM 4592 O O . ASP B 1 55 ? -5.711 22.672 -1.495 1 97.81 55 ASP B O 1
ATOM 4596 N N . ASN B 1 56 ? -6.184 24.484 -0.314 1 97.56 56 ASN B N 1
ATOM 4597 C CA . ASN B 1 56 ? -5.441 24.094 0.88 1 97.56 56 ASN B CA 1
ATOM 4598 C C . ASN B 1 56 ? -3.965 23.875 0.572 1 97.56 56 ASN B C 1
ATOM 4600 O O . ASN B 1 56 ? -3.344 22.969 1.13 1 97.56 56 ASN B O 1
ATOM 4604 N N . VAL B 1 57 ? -3.336 24.703 -0.318 1 97.88 57 VAL B N 1
ATOM 4605 C CA . VAL B 1 57 ? -2.004 24.375 -0.815 1 97.88 57 VAL B CA 1
ATOM 4606 C C . VAL B 1 57 ? -0.965 25.25 -0.115 1 97.88 57 VAL B C 1
ATOM 4608 O O . VAL B 1 57 ? 0.235 25.125 -0.375 1 97.88 57 VAL B O 1
ATOM 4611 N N . HIS B 1 58 ? -1.381 26.203 0.732 1 97.88 58 HIS B N 1
ATOM 4612 C CA . HIS B 1 58 ? -0.471 27.031 1.511 1 97.88 58 HIS B CA 1
ATOM 4613 C C . HIS B 1 58 ? 0.521 27.75 0.606 1 97.88 58 HIS B C 1
ATOM 4615 O O . HIS B 1 58 ? 1.723 27.766 0.883 1 97.88 58 HIS B O 1
ATOM 4621 N N . HIS B 1 59 ? 0.02 28.344 -0.443 1 98.12 59 HIS B N 1
ATOM 4622 C CA . HIS B 1 59 ? 0.839 29.047 -1.424 1 98.12 59 HIS B CA 1
ATOM 4623 C C . HIS B 1 59 ? 0.451 30.516 -1.511 1 98.12 59 HIS B C 1
ATOM 4625 O O . HIS B 1 59 ? -0.703 30.844 -1.799 1 98.12 59 HIS B O 1
ATOM 4631 N N . ALA B 1 60 ? 1.436 31.344 -1.272 1 97.69 60 ALA B N 1
ATOM 4632 C CA . ALA B 1 60 ? 1.237 32.781 -1.54 1 97.69 60 ALA B CA 1
ATOM 4633 C C . ALA B 1 60 ? 1.458 33.094 -3.018 1 97.69 60 ALA B C 1
ATOM 4635 O O . ALA B 1 60 ? 2.48 33.656 -3.387 1 97.69 60 ALA B O 1
ATOM 4636 N N . VAL B 1 61 ? 0.507 32.938 -3.754 1 94.25 61 VAL B N 1
ATOM 4637 C CA . VAL B 1 61 ? 0.622 32.906 -5.207 1 94.25 61 VAL B CA 1
ATOM 4638 C C . VAL B 1 61 ? 0.976 34.312 -5.73 1 94.25 61 VAL B C 1
ATOM 4640 O O . VAL B 1 61 ? 1.655 34.438 -6.75 1 94.25 61 VAL B O 1
ATOM 4643 N N . ASN B 1 62 ? 0.655 35.375 -4.996 1 93.88 62 ASN B N 1
ATOM 4644 C CA . ASN B 1 62 ? 0.841 36.75 -5.48 1 93.88 62 ASN B CA 1
ATOM 4645 C C . ASN B 1 62 ? 2.105 37.375 -4.902 1 93.88 62 ASN B C 1
ATOM 4647 O O . ASN B 1 62 ? 2.375 38.562 -5.129 1 93.88 62 ASN B O 1
ATOM 4651 N N . GLU B 1 63 ? 2.803 36.625 -4.125 1 96.38 63 GLU B N 1
ATOM 4652 C CA . GLU B 1 63 ? 3.977 37.188 -3.477 1 96.38 63 GLU B CA 1
ATOM 4653 C C . GLU B 1 63 ? 5.09 37.469 -4.488 1 96.38 63 GLU B C 1
ATOM 4655 O O . GLU B 1 63 ? 5.441 36.594 -5.273 1 96.38 63 GLU B O 1
ATOM 4660 N N . THR B 1 64 ? 5.66 38.688 -4.449 1 95.56 64 THR B N 1
ATOM 4661 C CA . THR B 1 64 ? 6.738 39.062 -5.363 1 95.56 64 THR B CA 1
ATOM 4662 C C . THR B 1 64 ? 7.867 39.75 -4.617 1 95.56 64 THR B C 1
ATOM 4664 O O . THR B 1 64 ? 8.969 39.906 -5.152 1 95.56 64 THR B O 1
ATOM 4667 N N . GLN B 1 65 ? 7.598 40.125 -3.439 1 95.56 65 GLN B N 1
ATOM 4668 C CA . GLN B 1 65 ? 8.555 40.969 -2.729 1 95.56 65 GLN B CA 1
ATOM 4669 C C . GLN B 1 65 ? 9.609 40.125 -2.016 1 95.56 65 GLN B C 1
ATOM 4671 O O . GLN B 1 65 ? 10.766 40.531 -1.924 1 95.56 65 GLN B O 1
ATOM 4676 N N . ILE B 1 66 ? 9.211 39.062 -1.443 1 97.38 66 ILE B N 1
ATOM 4677 C CA . ILE B 1 66 ? 10.141 38.094 -0.827 1 97.38 66 ILE B CA 1
ATOM 4678 C C . ILE B 1 66 ? 10.5 37 -1.825 1 97.38 66 ILE B C 1
ATOM 4680 O O . ILE B 1 66 ? 9.633 36.5 -2.533 1 97.38 66 ILE B O 1
ATOM 4684 N N . SER B 1 67 ? 11.703 36.688 -1.937 1 97.62 67 SER B N 1
ATOM 4685 C CA . SER B 1 67 ? 12.211 35.625 -2.803 1 97.62 67 SER B CA 1
ATOM 4686 C C . SER B 1 67 ? 13.438 34.969 -2.195 1 97.62 67 SER B C 1
ATOM 4688 O O . SER B 1 67 ? 13.906 35.344 -1.128 1 97.62 67 SER B O 1
ATOM 4690 N N . ALA B 1 68 ? 13.867 33.938 -2.889 1 97.81 68 ALA B N 1
ATOM 4691 C CA . ALA B 1 68 ? 15.062 33.25 -2.436 1 97.81 68 ALA B CA 1
ATOM 4692 C C . ALA B 1 68 ? 16.281 34.156 -2.447 1 97.81 68 ALA B C 1
ATOM 4694 O O . ALA B 1 68 ? 17.219 33.969 -1.687 1 97.81 68 ALA B O 1
ATOM 4695 N N . ALA B 1 69 ? 16.25 35.219 -3.223 1 97 69 ALA B N 1
ATOM 4696 C CA . ALA B 1 69 ? 17.375 36.125 -3.385 1 97 69 ALA B CA 1
ATOM 4697 C C . ALA B 1 69 ? 17.516 37.062 -2.186 1 97 69 ALA B C 1
ATOM 4699 O O . ALA B 1 69 ? 18.594 37.562 -1.904 1 97 69 ALA B O 1
ATOM 4700 N N . ASN B 1 70 ? 16.375 37.281 -1.441 1 97.5 70 ASN B N 1
ATOM 4701 C CA . ASN B 1 70 ? 16.484 38.344 -0.44 1 97.5 70 ASN B CA 1
ATOM 4702 C C . ASN B 1 70 ? 15.953 37.875 0.917 1 97.5 70 ASN B C 1
ATOM 4704 O O . ASN B 1 70 ? 16.094 38.594 1.913 1 97.5 70 ASN B O 1
ATOM 4708 N N . VAL B 1 71 ? 15.453 36.688 1.023 1 98.31 71 VAL B N 1
ATOM 4709 C CA . VAL B 1 71 ? 14.797 36.219 2.242 1 98.31 71 VAL B CA 1
ATOM 4710 C C . VAL B 1 71 ? 15.805 36.219 3.391 1 98.31 71 VAL B C 1
ATOM 4712 O O . VAL B 1 71 ? 15.422 36.281 4.559 1 98.31 71 VAL B O 1
ATOM 4715 N N . SER B 1 72 ? 17.094 36.094 3.109 1 97.75 72 SER B N 1
ATOM 4716 C CA . SER B 1 72 ? 18.141 36.094 4.137 1 97.75 72 SER B CA 1
ATOM 4717 C C . SER B 1 72 ? 18.141 37.375 4.934 1 97.75 72 SER B C 1
ATOM 4719 O O . SER B 1 72 ? 18.703 37.438 6.027 1 97.75 72 SER B O 1
ATOM 4721 N N . ARG B 1 73 ? 17.5 38.406 4.426 1 97.12 73 ARG B N 1
ATOM 4722 C CA . ARG B 1 73 ? 17.484 39.719 5.059 1 97.12 73 ARG B CA 1
ATOM 4723 C C . ARG B 1 73 ? 16.188 39.969 5.828 1 97.12 73 ARG B C 1
ATOM 4725 O O . ARG B 1 73 ? 15.922 41.062 6.289 1 97.12 73 ARG B O 1
ATOM 4732 N N . LEU B 1 74 ? 15.422 38.969 5.934 1 97.75 74 LEU B N 1
ATOM 4733 C CA . LEU B 1 74 ? 14.188 39.062 6.703 1 97.75 74 LEU B CA 1
ATOM 4734 C C . LEU B 1 74 ? 14.469 39.438 8.148 1 97.75 74 LEU B C 1
ATOM 4736 O O . LEU B 1 74 ? 15.336 38.875 8.797 1 97.75 74 LEU B O 1
ATOM 4740 N N . THR B 1 75 ? 13.805 40.438 8.633 1 97.25 75 THR B N 1
ATOM 4741 C CA . THR B 1 75 ? 13.961 40.906 10.016 1 97.25 75 THR B CA 1
ATOM 4742 C C . THR B 1 75 ? 12.594 41.125 10.664 1 97.25 75 THR B C 1
ATOM 4744 O O . THR B 1 75 ? 11.594 41.281 9.961 1 97.25 75 THR B O 1
ATOM 4747 N N . VAL B 1 76 ? 12.609 41.188 11.984 1 97.75 76 VAL B N 1
ATOM 4748 C CA . VAL B 1 76 ? 11.383 41.469 12.727 1 97.75 76 VAL B CA 1
ATOM 4749 C C . VAL B 1 76 ? 10.977 42.938 12.516 1 97.75 76 VAL B C 1
ATOM 4751 O O . VAL B 1 76 ? 11.727 43.844 12.859 1 97.75 76 VAL B O 1
ATOM 4754 N N . ALA B 1 77 ? 9.859 43.125 11.969 1 97.5 77 ALA B N 1
ATOM 4755 C CA . ALA B 1 77 ? 9.305 44.469 11.82 1 97.5 77 ALA B CA 1
ATOM 4756 C C . ALA B 1 77 ? 8.562 44.906 13.086 1 97.5 77 ALA B C 1
ATOM 4758 O O . ALA B 1 77 ? 8.688 46.031 13.523 1 97.5 77 ALA B O 1
ATOM 4759 N N . TRP B 1 78 ? 7.762 44 13.594 1 97.5 78 TRP B N 1
ATOM 4760 C CA . TRP B 1 78 ? 7.086 44.219 14.867 1 97.5 78 TRP B CA 1
ATOM 4761 C C . TRP B 1 78 ? 6.727 42.906 15.539 1 97.5 78 TRP B C 1
ATOM 4763 O O . TRP B 1 78 ? 6.805 41.844 14.914 1 97.5 78 TRP B O 1
ATOM 4773 N N . LYS B 1 79 ? 6.469 42.906 16.75 1 97.88 79 LYS B N 1
ATOM 4774 C CA . LYS B 1 79 ? 5.953 41.781 17.516 1 97.88 79 LYS B CA 1
ATOM 4775 C C . LYS B 1 79 ? 4.812 42.219 18.438 1 97.88 79 LYS B C 1
ATOM 4777 O O . LYS B 1 79 ? 4.719 43.375 18.812 1 97.88 79 LYS B O 1
ATOM 4782 N N . ALA B 1 80 ? 3.971 41.375 18.719 1 97.75 80 ALA B N 1
ATOM 4783 C CA . ALA B 1 80 ? 2.867 41.594 19.656 1 97.75 80 ALA B CA 1
ATOM 4784 C C . ALA B 1 80 ? 2.773 40.438 20.656 1 97.75 80 ALA B C 1
ATOM 4786 O O . ALA B 1 80 ? 2.99 39.281 20.297 1 97.75 80 ALA B O 1
ATOM 4787 N N . THR B 1 81 ? 2.498 40.75 21.875 1 96.44 81 THR B N 1
ATOM 4788 C CA . THR B 1 81 ? 2.277 39.75 22.906 1 96.44 81 THR B CA 1
ATOM 4789 C C . THR B 1 81 ? 0.796 39.406 23.016 1 96.44 81 THR B C 1
ATOM 4791 O O . THR B 1 81 ? -0.038 40.25 23.266 1 96.44 81 THR B O 1
ATOM 4794 N N . LEU B 1 82 ? 0.523 38.188 22.797 1 95.19 82 LEU B N 1
ATOM 4795 C CA . LEU B 1 82 ? -0.838 37.688 22.969 1 95.19 82 LEU B CA 1
ATOM 4796 C C . LEU B 1 82 ? -0.995 37 24.312 1 95.19 82 LEU B C 1
ATOM 4798 O O . LEU B 1 82 ? -0.39 37.406 25.312 1 95.19 82 LEU B O 1
ATOM 4802 N N . VAL B 1 83 ? -1.896 36 24.391 1 93.19 83 VAL B N 1
ATOM 4803 C CA . VAL B 1 83 ? -2.102 35.375 25.688 1 93.19 83 VAL B CA 1
ATOM 4804 C C . VAL B 1 83 ? -1.592 33.938 25.656 1 93.19 83 VAL B C 1
ATOM 4806 O O . VAL B 1 83 ? -0.831 33.5 26.531 1 93.19 83 VAL B O 1
ATOM 4809 N N . GLY B 1 84 ? -2.008 33.219 24.719 1 92.62 84 GLY B N 1
ATOM 4810 C CA . GLY B 1 84 ? -1.604 31.828 24.594 1 92.62 84 GLY B CA 1
ATOM 4811 C C . GLY B 1 84 ? -0.787 31.547 23.359 1 92.62 84 GLY B C 1
ATOM 4812 O O . GLY B 1 84 ? -0.452 32.469 22.609 1 92.62 84 GLY B O 1
ATOM 4813 N N . ASP B 1 85 ? -0.455 30.219 23.141 1 93.31 85 ASP B N 1
ATOM 4814 C CA . ASP B 1 85 ? 0.269 29.766 21.969 1 93.31 85 ASP B CA 1
ATOM 4815 C C . ASP B 1 85 ? -0.523 30.062 20.688 1 93.31 85 ASP B C 1
ATOM 4817 O O . ASP B 1 85 ? -1.756 30.078 20.703 1 93.31 85 ASP B O 1
ATOM 4821 N N . VAL B 1 86 ? 0.16 30.359 19.656 1 93.69 86 VAL B N 1
ATOM 4822 C CA . VAL B 1 86 ? -0.455 30.5 18.344 1 93.69 86 VAL B CA 1
ATOM 4823 C C . VAL B 1 86 ? -0.064 29.328 17.453 1 93.69 86 VAL B C 1
ATOM 4825 O O . VAL B 1 86 ? 1.08 29.234 17 1 93.69 86 VAL B O 1
ATOM 4828 N N . THR B 1 87 ? -1.032 28.5 17.062 1 90.75 87 THR B N 1
ATOM 4829 C CA . THR B 1 87 ? -0.706 27.219 16.453 1 90.75 87 THR B CA 1
ATOM 4830 C C . THR B 1 87 ? -1.191 27.172 15.008 1 90.75 87 THR B C 1
ATOM 4832 O O . THR B 1 87 ? -1.085 26.141 14.344 1 90.75 87 THR B O 1
ATOM 4835 N N . GLY B 1 88 ? -1.754 28.172 14.477 1 90.75 88 GLY B N 1
ATOM 4836 C CA . GLY B 1 88 ? -2.119 28.281 13.078 1 90.75 88 GLY B CA 1
ATOM 4837 C C . GLY B 1 88 ? -1.727 29.609 12.461 1 90.75 88 GLY B C 1
ATOM 4838 O O . GLY B 1 88 ? -1.485 30.578 13.172 1 90.75 88 GLY B O 1
ATOM 4839 N N . PRO B 1 89 ? -1.679 29.594 11.102 1 94.38 89 PRO B N 1
ATOM 4840 C CA . PRO B 1 89 ? -1.465 30.891 10.477 1 94.38 89 PRO B CA 1
ATOM 4841 C C . PRO B 1 89 ? -2.596 31.891 10.758 1 94.38 89 PRO B C 1
ATOM 4843 O O . PRO B 1 89 ? -3.732 31.469 11 1 94.38 89 PRO B O 1
ATOM 4846 N N . PRO B 1 90 ? -2.197 33.156 10.734 1 97.19 90 PRO B N 1
ATOM 4847 C CA . PRO B 1 90 ? -3.309 34.125 10.734 1 97.19 90 PRO B CA 1
ATOM 4848 C C . PRO B 1 90 ? -4.059 34.156 9.406 1 97.19 90 PRO B C 1
ATOM 4850 O O . PRO B 1 90 ? -3.51 33.75 8.375 1 97.19 90 PRO B O 1
ATOM 4853 N N . ALA B 1 91 ? -5.254 34.531 9.531 1 98.19 91 ALA B N 1
ATOM 4854 C CA . ALA B 1 91 ? -5.902 35.031 8.312 1 98.19 91 ALA B CA 1
ATOM 4855 C C . ALA B 1 91 ? -5.574 36.5 8.055 1 98.19 91 ALA B C 1
ATOM 4857 O O . ALA B 1 91 ? -5.457 37.281 8.992 1 98.19 91 ALA B O 1
ATOM 4858 N N . VAL B 1 92 ? -5.344 36.781 6.805 1 98.38 92 VAL B N 1
ATOM 4859 C CA . VAL B 1 92 ? -5.02 38.156 6.418 1 98.38 92 VAL B CA 1
ATOM 4860 C C . VAL B 1 92 ? -6.07 38.656 5.445 1 98.38 92 VAL B C 1
ATOM 4862 O O . VAL B 1 92 ? -6.215 38.156 4.336 1 98.38 92 VAL B O 1
ATOM 4865 N N . ASP B 1 93 ? -6.715 39.719 5.855 1 97.75 93 ASP B N 1
ATOM 4866 C CA . ASP B 1 93 ? -7.75 40.312 5.02 1 97.75 93 ASP B CA 1
ATOM 4867 C C . ASP B 1 93 ? -7.141 41.219 3.961 1 97.75 93 ASP B C 1
ATOM 4869 O O . ASP B 1 93 ? -5.957 41.562 4.023 1 97.75 93 ASP B O 1
ATOM 4873 N N . ARG B 1 94 ? -7.992 41.625 3.041 1 95.19 94 ARG B N 1
ATOM 4874 C CA . ARG B 1 94 ? -7.543 42.438 1.916 1 95.19 94 ARG B CA 1
ATOM 4875 C C . ARG B 1 94 ? -7.125 43.812 2.379 1 95.19 94 ARG B C 1
ATOM 4877 O O . ARG B 1 94 ? -6.289 44.469 1.745 1 95.19 94 ARG B O 1
ATOM 4884 N N . ASP B 1 95 ? -7.633 44.281 3.51 1 94.81 95 ASP B N 1
ATOM 4885 C CA . ASP B 1 95 ? -7.289 45.625 4.02 1 94.81 95 ASP B CA 1
ATOM 4886 C C . ASP B 1 95 ? -6.059 45.562 4.926 1 94.81 95 ASP B C 1
ATOM 4888 O O . ASP B 1 95 ? -5.68 46.562 5.539 1 94.81 95 ASP B O 1
ATOM 4892 N N . GLY B 1 96 ? -5.57 44.375 5.117 1 96.06 96 GLY B N 1
ATOM 4893 C CA . GLY B 1 96 ? -4.344 44.219 5.879 1 96.06 96 GLY B CA 1
ATOM 4894 C C . GLY B 1 96 ? -4.586 43.812 7.32 1 96.06 96 GLY B C 1
ATOM 4895 O O . GLY B 1 96 ? -3.639 43.594 8.078 1 96.06 96 GLY B O 1
ATOM 4896 N N . THR B 1 97 ? -5.836 43.625 7.711 1 98.12 97 THR B N 1
ATOM 4897 C CA . THR B 1 97 ? -6.141 43.188 9.07 1 98.12 97 THR B CA 1
ATOM 4898 C C . THR B 1 97 ? -5.84 41.719 9.242 1 98.12 97 THR B C 1
ATOM 4900 O O . THR B 1 97 ? -6.16 40.906 8.367 1 98.12 97 THR B O 1
ATOM 4903 N N . LEU B 1 98 ? -5.227 41.406 10.352 1 98.5 98 LEU B N 1
ATOM 4904 C CA . LEU B 1 98 ? -4.965 40.031 10.719 1 98.5 98 LEU B CA 1
ATOM 4905 C C . LEU B 1 98 ? -6.016 39.531 11.703 1 98.5 98 LEU B C 1
ATOM 4907 O O . LEU B 1 98 ? -6.445 40.25 12.594 1 98.5 98 LEU B O 1
ATOM 4911 N N . TYR B 1 99 ? -6.418 38.344 11.523 1 98.5 99 TYR B N 1
ATOM 4912 C CA . TYR B 1 99 ? -7.195 37.625 12.523 1 98.5 99 TYR B CA 1
ATOM 4913 C C . TYR B 1 99 ? -6.434 36.406 13.023 1 98.5 99 TYR B C 1
ATOM 4915 O O . TYR B 1 99 ? -6.023 35.531 12.234 1 98.5 99 TYR B O 1
ATOM 4923 N N . VAL B 1 100 ? -6.262 36.281 14.367 1 97.31 100 VAL B N 1
ATOM 4924 C CA . VAL B 1 100 ? -5.398 35.281 14.969 1 97.31 100 VAL B CA 1
ATOM 4925 C C . VAL B 1 100 ? -6.109 34.625 16.156 1 97.31 100 VAL B C 1
ATOM 4927 O O . VAL B 1 100 ? -6.66 35.344 17.016 1 97.31 100 VAL B O 1
ATOM 4930 N N . ASN B 1 101 ? -6.047 33.312 16.125 1 95.19 101 ASN B N 1
ATOM 4931 C CA . ASN B 1 101 ? -6.469 32.562 17.312 1 95.19 101 ASN B CA 1
ATOM 4932 C C . ASN B 1 101 ? -5.289 32.25 18.219 1 95.19 101 ASN B C 1
ATOM 4934 O O . ASN B 1 101 ? -4.18 32 17.734 1 95.19 101 ASN B O 1
ATOM 4938 N N . ASP B 1 102 ? -5.523 32.281 19.5 1 93.12 102 ASP B N 1
ATOM 4939 C CA . ASP B 1 102 ? -4.527 31.703 20.406 1 93.12 102 ASP B CA 1
ATOM 4940 C C . ASP B 1 102 ? -5.141 30.641 21.312 1 93.12 102 ASP B C 1
ATOM 4942 O O . ASP B 1 102 ? -6.363 30.547 21.406 1 93.12 102 ASP B O 1
ATOM 4946 N N . LEU B 1 103 ? -4.328 29.844 21.938 1 92.56 103 LEU B N 1
ATOM 4947 C CA . LEU B 1 103 ? -4.773 28.656 22.641 1 92.56 103 LEU B CA 1
ATOM 4948 C C . LEU B 1 103 ? -5.43 29.031 23.969 1 92.56 103 LEU B C 1
ATOM 4950 O O . LEU B 1 103 ? -6.012 28.172 24.641 1 92.56 103 LEU B O 1
ATOM 4954 N N . ALA B 1 104 ? -5.457 30.266 24.297 1 92.12 104 ALA B N 1
ATOM 4955 C CA . ALA B 1 104 ? -6.148 30.688 25.516 1 92.12 104 ALA B CA 1
ATOM 4956 C C . ALA B 1 104 ? -7.609 31.016 25.219 1 92.12 104 ALA B C 1
ATOM 4958 O O . ALA B 1 104 ? -8.336 31.484 26.109 1 92.12 104 ALA B O 1
ATOM 4959 N N . GLY B 1 105 ? -8.016 30.828 23.984 1 93.25 105 GLY B N 1
ATOM 4960 C CA . GLY B 1 105 ? -9.414 30.984 23.641 1 93.25 105 GLY B CA 1
ATOM 4961 C C . GLY B 1 105 ? -9.734 32.375 23.094 1 93.25 105 GLY B C 1
ATOM 4962 O O . GLY B 1 105 ? -10.898 32.781 23.062 1 93.25 105 GLY B O 1
ATOM 4963 N N . ASN B 1 106 ? -8.711 33.062 22.766 1 95.12 106 ASN B N 1
ATOM 4964 C CA . ASN B 1 106 ? -8.922 34.406 22.25 1 95.12 106 ASN B CA 1
ATOM 4965 C C . ASN B 1 106 ? -8.828 34.469 20.734 1 95.12 106 ASN B C 1
ATOM 4967 O O . ASN B 1 106 ? -8.055 33.688 20.125 1 95.12 106 ASN B O 1
ATOM 4971 N N . VAL B 1 107 ? -9.633 35.375 20.188 1 97.25 107 VAL B N 1
ATOM 4972 C CA . VAL B 1 107 ? -9.516 35.781 18.797 1 97.25 107 VAL B CA 1
ATOM 4973 C C . VAL B 1 107 ? -9.086 37.25 18.734 1 97.25 107 VAL B C 1
ATOM 4975 O O . VAL B 1 107 ? -9.719 38.125 19.344 1 97.25 107 VAL B O 1
ATOM 4978 N N . TRP B 1 108 ? -8.016 37.469 17.984 1 98.06 108 TRP B N 1
ATOM 4979 C CA . TRP B 1 108 ? -7.453 38.812 17.891 1 98.06 108 TRP B CA 1
ATOM 4980 C C . TRP B 1 108 ? -7.613 39.375 16.484 1 98.06 108 TRP B C 1
ATOM 4982 O O . TRP B 1 108 ? -7.453 38.656 15.492 1 98.06 108 TRP B O 1
ATOM 4992 N N . ALA B 1 109 ? -7.938 40.625 16.453 1 98.75 109 ALA B N 1
ATOM 4993 C CA . ALA B 1 109 ? -7.723 41.406 15.234 1 98.75 109 ALA B CA 1
ATOM 4994 C C . ALA B 1 109 ? -6.555 42.375 15.406 1 98.75 109 ALA B C 1
ATOM 4996 O O . ALA B 1 109 ? -6.543 43.188 16.328 1 98.75 109 ALA B O 1
ATOM 4997 N N . LEU B 1 110 ? -5.598 42.25 14.508 1 98.69 110 LEU B N 1
ATOM 4998 C CA . LEU B 1 110 ? -4.414 43.125 14.539 1 98.69 110 LEU B CA 1
ATOM 4999 C C . LEU B 1 110 ? -4.262 43.875 13.234 1 98.69 110 LEU B C 1
ATOM 5001 O O . LEU B 1 110 ? -4.605 43.375 12.164 1 98.69 110 LEU B O 1
ATOM 5005 N N . ARG B 1 111 ? -3.75 45.094 13.391 1 97.88 111 ARG B N 1
ATOM 5006 C CA . ARG B 1 111 ? -3.322 45.781 12.188 1 97.88 111 ARG B CA 1
ATOM 5007 C C . ARG B 1 111 ? -2.029 45.219 11.633 1 97.88 111 ARG B C 1
ATOM 5009 O O . ARG B 1 111 ? -1 45.219 12.312 1 97.88 111 ARG B O 1
ATOM 5016 N N . GLY B 1 112 ? -2.043 44.781 10.414 1 97 112 GLY B N 1
ATOM 5017 C CA . GLY B 1 112 ? -0.951 44 9.844 1 97 112 GLY B CA 1
ATOM 5018 C C . GLY B 1 112 ? 0.354 44.781 9.773 1 97 112 GLY B C 1
ATOM 5019 O O . GLY B 1 112 ? 1.431 44.188 9.945 1 97 112 GLY B O 1
ATOM 5020 N N . CYS B 1 113 ? 0.314 46.031 9.609 1 95.69 113 CYS B N 1
ATOM 5021 C CA . CYS B 1 113 ? 1.529 46.812 9.383 1 95.69 113 CYS B CA 1
ATOM 5022 C C . CYS B 1 113 ? 2.17 47.219 10.711 1 95.69 113 CYS B C 1
ATOM 5024 O O . CYS B 1 113 ? 3.365 47.5 10.758 1 95.69 113 CYS B O 1
ATOM 5026 N N . THR B 1 114 ? 1.334 47.156 11.836 1 97 114 THR B N 1
ATOM 5027 C CA . THR B 1 114 ? 1.888 47.688 13.07 1 97 114 THR B CA 1
ATOM 5028 C C . THR B 1 114 ? 1.792 46.688 14.211 1 97 114 THR B C 1
ATOM 5030 O O . THR B 1 114 ? 2.469 46.812 15.227 1 97 114 THR B O 1
ATOM 5033 N N . GLY B 1 115 ? 0.859 45.844 14.086 1 97.81 115 GLY B N 1
ATOM 5034 C CA . GLY B 1 115 ? 0.643 44.906 15.172 1 97.81 115 GLY B CA 1
ATOM 5035 C C . GLY B 1 115 ? -0.302 45.438 16.234 1 97.81 115 GLY B C 1
ATOM 5036 O O . GLY B 1 115 ? -0.549 44.75 17.25 1 97.81 115 GLY B O 1
ATOM 5037 N N . THR B 1 116 ? -0.838 46.562 15.961 1 98 116 THR B N 1
ATOM 5038 C CA . THR B 1 116 ? -1.778 47.156 16.906 1 98 116 THR B CA 1
ATOM 5039 C C . THR B 1 116 ? -3.029 46.312 17.031 1 98 116 THR B C 1
ATOM 5041 O O . THR B 1 116 ? -3.607 45.875 16.031 1 98 116 THR B O 1
ATOM 5044 N N . VAL B 1 117 ? -3.416 46.094 18.297 1 98.31 117 VAL B N 1
ATOM 5045 C CA . VAL B 1 117 ? -4.629 45.344 18.562 1 98.31 117 VAL B CA 1
ATOM 5046 C C . VAL B 1 117 ? -5.855 46.188 18.25 1 98.31 117 VAL B C 1
ATOM 5048 O O . VAL B 1 117 ? -6.051 47.25 18.844 1 98.31 117 VAL B O 1
ATOM 5051 N N . LEU B 1 118 ? -6.629 45.719 17.344 1 98.5 118 LEU B N 1
ATOM 5052 C CA . LEU B 1 118 ? -7.879 46.375 17.016 1 98.5 118 LEU B CA 1
ATOM 5053 C C . LEU B 1 118 ? -9.008 45.906 17.938 1 98.5 118 LEU B C 1
ATOM 5055 O O . LEU B 1 118 ? -9.789 46.75 18.406 1 98.5 118 LEU B O 1
ATOM 5059 N N . TRP B 1 119 ? -9.133 44.656 18.141 1 98.38 119 TRP B N 1
ATOM 5060 C CA . TRP B 1 119 ? -10.047 44.094 19.125 1 98.38 119 TRP B CA 1
ATOM 5061 C C . TRP B 1 119 ? -9.586 42.688 19.531 1 98.38 119 TRP B C 1
ATOM 5063 O O . TRP B 1 119 ? -8.742 42.094 18.875 1 98.38 119 TRP B O 1
ATOM 5073 N N . ARG B 1 120 ? -10.07 42.281 20.641 1 97.81 120 ARG B N 1
ATOM 5074 C CA . ARG B 1 120 ? -9.891 40.969 21.203 1 97.81 120 ARG B CA 1
ATOM 5075 C C . ARG B 1 120 ? -11.211 40.375 21.703 1 97.81 120 ARG B C 1
ATOM 5077 O O . ARG B 1 120 ? -11.938 41.062 22.453 1 97.81 120 ARG B O 1
ATOM 5084 N N . THR B 1 121 ? -11.5 39.188 21.281 1 96.94 121 THR B N 1
ATOM 5085 C CA . THR B 1 121 ? -12.688 38.5 21.75 1 96.94 121 THR B CA 1
ATOM 5086 C C . THR B 1 121 ? -12.32 37.219 22.453 1 96.94 121 THR B C 1
ATOM 5088 O O . THR B 1 121 ? -11.625 36.375 21.875 1 96.94 121 THR B O 1
ATOM 5091 N N . ALA B 1 122 ? -12.789 37.062 23.672 1 95.69 122 ALA B N 1
ATOM 5092 C CA . ALA B 1 122 ? -12.648 35.781 24.391 1 95.69 122 ALA B CA 1
ATOM 5093 C C . ALA B 1 122 ? -13.844 34.875 24.141 1 95.69 122 ALA B C 1
ATOM 5095 O O . ALA B 1 122 ? -14.945 35.125 24.641 1 95.69 122 ALA B O 1
ATOM 5096 N N . LEU B 1 123 ? -13.617 33.812 23.484 1 95.19 123 LEU B N 1
ATOM 5097 C CA . LEU B 1 123 ? -14.703 32.906 23.125 1 95.19 123 LEU B CA 1
ATOM 5098 C C . LEU B 1 123 ? -15.344 32.312 24.375 1 95.19 123 LEU B C 1
ATOM 5100 O O . LEU B 1 123 ? -16.516 31.922 24.344 1 95.19 123 LEU B O 1
ATOM 5104 N N . GLY B 1 124 ? -14.57 32.219 25.453 1 93.5 124 GLY B N 1
ATOM 5105 C CA . GLY B 1 124 ? -15.086 31.703 26.703 1 93.5 124 GLY B CA 1
ATOM 5106 C C . GLY B 1 124 ? -16.266 32.5 27.234 1 93.5 124 GLY B C 1
ATOM 5107 O O . GLY B 1 124 ? -17.094 31.969 27.984 1 93.5 124 GLY B O 1
ATOM 5108 N N . ASN B 1 125 ? -16.328 33.688 26.875 1 93.44 125 ASN B N 1
ATOM 5109 C CA . ASN B 1 125 ? -17.469 34.531 27.281 1 93.44 125 ASN B CA 1
ATOM 5110 C C . ASN B 1 125 ? -18.781 34 26.672 1 93.44 125 ASN B C 1
ATOM 5112 O O . ASN B 1 125 ? -19.859 34.219 27.219 1 93.44 125 ASN B O 1
ATOM 5116 N N . PHE B 1 126 ? -18.625 33.406 25.578 1 93.44 126 PHE B N 1
ATOM 5117 C CA . PHE B 1 126 ? -19.812 32.906 24.891 1 93.44 126 PHE B CA 1
ATOM 5118 C C . PHE B 1 126 ? -20.125 31.469 25.312 1 93.44 126 PHE B C 1
ATOM 5120 O O . PHE B 1 126 ? -21.297 31.062 25.344 1 93.44 126 PHE B O 1
ATOM 5127 N N . THR B 1 127 ? -19.109 30.703 25.594 1 91.81 127 THR B N 1
ATOM 5128 C CA . THR B 1 127 ? -19.297 29.312 25.953 1 91.81 127 THR B CA 1
ATOM 5129 C C . THR B 1 127 ? -19.609 29.156 27.438 1 91.81 127 THR B C 1
ATOM 5131 O O . THR B 1 127 ? -20.078 28.109 27.875 1 91.81 127 THR B O 1
ATOM 5134 N N . GLY B 1 128 ? -19.297 30.094 28.266 1 90.25 128 GLY B N 1
ATOM 5135 C CA . GLY B 1 128 ? -19.453 30.031 29.703 1 90.25 128 GLY B CA 1
ATOM 5136 C C . GLY B 1 128 ? -18.328 29.297 30.406 1 90.25 128 GLY B C 1
ATOM 5137 O O . GLY B 1 128 ? -18.438 28.969 31.578 1 90.25 128 GLY B O 1
ATOM 5138 N N . ASN B 1 129 ? -17.297 29.016 29.672 1 89.94 129 ASN B N 1
ATOM 5139 C CA . ASN B 1 129 ? -16.125 28.312 30.172 1 89.94 129 ASN B CA 1
ATOM 5140 C C . ASN B 1 129 ? -14.836 28.984 29.719 1 89.94 129 ASN B C 1
ATOM 5142 O O . ASN B 1 129 ? -14.148 28.484 28.828 1 89.94 129 ASN B O 1
ATOM 5146 N N . PRO B 1 130 ? -14.422 29.984 30.375 1 86.31 130 PRO B N 1
ATOM 5147 C CA . PRO B 1 130 ? -13.258 30.75 29.938 1 86.31 130 PRO B CA 1
ATOM 5148 C C . PRO B 1 130 ? -11.992 29.906 29.844 1 86.31 130 PRO B C 1
ATOM 5150 O O . PRO B 1 130 ? -11.773 29.031 30.672 1 86.31 130 PRO B O 1
ATOM 5153 N N . GLY B 1 131 ? -11.273 30.156 28.844 1 82.94 131 GLY B N 1
ATOM 5154 C CA . GLY B 1 131 ? -10 29.484 28.656 1 82.94 131 GLY B CA 1
ATOM 5155 C C . GLY B 1 131 ? -8.906 30 29.578 1 82.94 131 GLY B C 1
ATOM 5156 O O . GLY B 1 131 ? -8.734 31.219 29.703 1 82.94 131 GLY B O 1
ATOM 5157 N N . THR B 1 132 ? -8.258 29.094 30.234 1 82.69 132 THR B N 1
ATOM 5158 C CA . THR B 1 132 ? -7.09 29.422 31.047 1 82.69 132 THR B CA 1
ATOM 5159 C C . THR B 1 132 ? -5.855 28.688 30.547 1 82.69 132 THR B C 1
ATOM 5161 O O . THR B 1 132 ? -5.781 27.453 30.656 1 82.69 132 THR B O 1
ATOM 5164 N N . PHE B 1 133 ? -4.914 29.484 30.062 1 83.75 133 PHE B N 1
ATOM 5165 C CA . PHE B 1 133 ? -3.695 28.922 29.484 1 83.75 133 PHE B CA 1
ATOM 5166 C C . PHE B 1 133 ? -2.582 28.875 30.516 1 83.75 133 PHE B C 1
ATOM 5168 O O . PHE B 1 133 ? -2.326 29.844 31.219 1 83.75 133 PHE B O 1
ATOM 5175 N N . ASN B 1 134 ? -1.962 27.672 30.672 1 82.81 134 ASN B N 1
ATOM 5176 C CA . ASN B 1 134 ? -0.78 27.5 31.516 1 82.81 134 ASN B CA 1
ATOM 5177 C C . ASN B 1 134 ? 0.501 27.516 30.688 1 82.81 134 ASN B C 1
ATOM 5179 O O . ASN B 1 134 ? 0.807 26.547 30 1 82.81 134 ASN B O 1
ATOM 5183 N N . PRO B 1 135 ? 1.27 28.547 30.828 1 77.81 135 PRO B N 1
ATOM 5184 C CA . PRO B 1 135 ? 2.451 28.672 29.969 1 77.81 135 PRO B CA 1
ATOM 5185 C C . PRO B 1 135 ? 3.52 27.625 30.297 1 77.81 135 PRO B C 1
ATOM 5187 O O . PRO B 1 135 ? 4.426 27.391 29.484 1 77.81 135 PRO B O 1
ATOM 5190 N N . THR B 1 136 ? 3.461 27.047 31.484 1 74.06 136 THR B N 1
ATOM 5191 C CA . THR B 1 136 ? 4.441 26.047 31.875 1 74.06 136 THR B CA 1
ATOM 5192 C C . THR B 1 136 ? 4.148 24.703 31.203 1 74.06 136 THR B C 1
ATOM 5194 O O . THR B 1 136 ? 5.059 24.047 30.703 1 74.06 136 THR B O 1
ATOM 5197 N N . THR B 1 137 ? 2.871 24.406 31.078 1 73.19 137 THR B N 1
ATOM 5198 C CA . THR B 1 137 ? 2.516 23.094 30.547 1 73.19 137 THR B CA 1
ATOM 5199 C C . THR B 1 137 ? 2.029 23.203 29.094 1 73.19 137 THR B C 1
ATOM 5201 O O . THR B 1 137 ? 1.953 22.219 28.375 1 73.19 137 THR B O 1
ATOM 5204 N N . GLY B 1 138 ? 1.737 24.422 28.75 1 72.88 138 GLY B N 1
ATOM 5205 C CA . GLY B 1 138 ? 1.179 24.641 27.422 1 72.88 138 GLY B CA 1
ATOM 5206 C C . GLY B 1 138 ? -0.246 24.141 27.297 1 72.88 138 GLY B C 1
ATOM 5207 O O . GLY B 1 138 ? -0.75 23.969 26.172 1 72.88 138 GLY B O 1
ATOM 5208 N N . ARG B 1 139 ? -0.864 23.828 28.344 1 76.94 139 ARG B N 1
ATOM 5209 C CA . ARG B 1 139 ? -2.209 23.266 28.328 1 76.94 139 ARG B CA 1
ATOM 5210 C C . ARG B 1 139 ? -3.256 24.328 28.641 1 76.94 139 ARG B C 1
ATOM 5212 O O . ARG B 1 139 ? -2.977 25.297 29.344 1 76.94 139 ARG B O 1
ATOM 5219 N N . THR B 1 140 ? -4.367 24.203 27.984 1 77.56 140 THR B N 1
ATOM 5220 C CA . THR B 1 140 ? -5.488 25.109 28.219 1 77.56 140 THR B CA 1
ATOM 5221 C C . THR B 1 140 ? -6.672 24.359 28.828 1 77.56 140 THR B C 1
ATOM 5223 O O . THR B 1 140 ? -6.984 23.234 28.391 1 77.56 140 THR B O 1
ATOM 5226 N N . THR B 1 141 ? -7.184 24.891 29.859 1 80.88 141 THR B N 1
ATOM 5227 C CA . THR B 1 141 ? -8.469 24.422 30.359 1 80.88 141 THR B CA 1
ATOM 5228 C C . THR B 1 141 ? -9.602 25.328 29.875 1 80.88 141 THR B C 1
ATOM 5230 O O . THR B 1 141 ? -9.406 26.531 29.688 1 80.88 141 THR B O 1
ATOM 5233 N N . GLY B 1 142 ? -10.703 24.719 29.547 1 85.69 142 GLY B N 1
ATOM 5234 C CA . GLY B 1 142 ? -11.828 25.5 29.078 1 85.69 142 GLY B CA 1
ATOM 5235 C C . GLY B 1 142 ? -11.797 25.75 27.578 1 85.69 142 GLY B C 1
ATOM 5236 O O . GLY B 1 142 ? -11.383 24.875 26.812 1 85.69 142 GLY B O 1
ATOM 5237 N N . THR B 1 143 ? -12.32 26.938 27.234 1 89.31 143 THR B N 1
ATOM 5238 C CA . THR B 1 143 ? -12.422 27.312 25.828 1 89.31 143 THR B CA 1
ATOM 5239 C C . THR B 1 143 ? -11.047 27.562 25.219 1 89.31 143 THR B C 1
ATOM 5241 O O . THR B 1 143 ? -10.227 28.266 25.812 1 89.31 143 THR B O 1
ATOM 5244 N N . THR B 1 144 ? -10.766 26.938 24.156 1 88.69 144 THR B N 1
ATOM 5245 C CA . THR B 1 144 ? -9.492 27.047 23.453 1 88.69 144 THR B CA 1
ATOM 5246 C C . THR B 1 144 ? -9.719 27.266 21.953 1 88.69 144 THR B C 1
ATOM 5248 O O . THR B 1 144 ? -10.641 26.688 21.375 1 88.69 144 THR B O 1
ATOM 5251 N N . ALA B 1 145 ? -9.039 28.203 21.453 1 82.25 145 ALA B N 1
ATOM 5252 C CA . ALA B 1 145 ? -9.125 28.453 20.016 1 82.25 145 ALA B CA 1
ATOM 5253 C C . ALA B 1 145 ? -7.828 28.062 19.312 1 82.25 145 ALA B C 1
ATOM 5255 O O . ALA B 1 145 ? -6.742 28.469 19.734 1 82.25 145 ALA B O 1
ATOM 5256 N N . ARG B 1 146 ? -8.008 27.172 18.406 1 82 146 ARG B N 1
ATOM 5257 C CA . ARG B 1 146 ? -6.902 26.75 17.547 1 82 146 ARG B CA 1
ATOM 5258 C C . ARG B 1 146 ? -7.25 26.922 16.078 1 82 146 ARG B C 1
ATOM 5260 O O . ARG B 1 146 ? -8.398 27.234 15.742 1 82 146 ARG B O 1
ATOM 5267 N N . GLY B 1 147 ? -6.328 26.938 15.273 1 83.94 147 GLY B N 1
ATOM 5268 C CA . GLY B 1 147 ? -6.535 26.984 13.836 1 83.94 147 GLY B CA 1
ATOM 5269 C C . GLY B 1 147 ? -6.5 28.391 13.273 1 83.94 147 GLY B C 1
ATOM 5270 O O . GLY B 1 147 ? -5.969 29.297 13.898 1 83.94 147 GLY B O 1
ATOM 5271 N N . THR B 1 148 ? -6.98 28.484 12.055 1 95.31 148 THR B N 1
ATOM 5272 C CA . THR B 1 148 ? -7 29.75 11.336 1 95.31 148 THR B CA 1
ATOM 5273 C C . THR B 1 148 ? -8.438 30.234 11.117 1 95.31 148 THR B C 1
ATOM 5275 O O . THR B 1 148 ? -9.266 29.484 10.586 1 95.31 148 THR B O 1
ATOM 5278 N N . PRO B 1 149 ? -8.727 31.484 11.57 1 97.44 149 PRO B N 1
ATOM 5279 C CA . PRO B 1 149 ? -10.031 32.031 11.188 1 97.44 149 PRO B CA 1
ATOM 5280 C C . PRO B 1 149 ? -10.242 32.031 9.672 1 97.44 149 PRO B C 1
ATOM 5282 O O . PRO B 1 149 ? -9.305 32.312 8.922 1 97.44 149 PRO B O 1
ATOM 5285 N N . ALA B 1 150 ? -11.414 31.734 9.289 1 98.19 150 ALA B N 1
ATOM 5286 C CA . ALA B 1 150 ? -11.758 31.859 7.875 1 98.19 150 ALA B CA 1
ATOM 5287 C C . ALA B 1 150 ? -12.523 33.156 7.605 1 98.19 150 ALA B C 1
ATOM 5289 O O . ALA B 1 150 ? -13.477 33.469 8.312 1 98.19 150 ALA B O 1
ATOM 5290 N N . ILE B 1 151 ? -12.055 33.844 6.57 1 98.12 151 ILE B N 1
ATOM 5291 C CA . ILE B 1 151 ? -12.672 35.125 6.219 1 98.12 151 ILE B CA 1
ATOM 5292 C C . ILE B 1 151 ? -13.727 34.906 5.137 1 98.12 151 ILE B C 1
ATOM 5294 O O . ILE B 1 151 ? -13.461 34.25 4.125 1 98.12 151 ILE B O 1
ATOM 5298 N N . HIS B 1 152 ? -14.891 35.469 5.359 1 97.44 152 HIS B N 1
ATOM 5299 C CA . HIS B 1 152 ? -15.914 35.531 4.328 1 97.44 152 HIS B CA 1
ATOM 5300 C C . HIS B 1 152 ? -16.812 36.75 4.488 1 97.44 152 HIS B C 1
ATOM 5302 O O . HIS B 1 152 ? -17.547 36.844 5.477 1 97.44 152 HIS B O 1
ATOM 5308 N N . GLY B 1 153 ? -16.75 37.625 3.506 1 96 153 GLY B N 1
ATOM 5309 C CA . GLY B 1 153 ? -17.516 38.875 3.604 1 96 153 GLY B CA 1
ATOM 5310 C C . GLY B 1 153 ? -17.156 39.719 4.812 1 96 153 GLY B C 1
ATOM 5311 O O . GLY B 1 153 ? -15.977 40 5.027 1 96 153 GLY B O 1
ATOM 5312 N N . ALA B 1 154 ? -18.188 40 5.629 1 97.81 154 ALA B N 1
ATOM 5313 C CA . ALA B 1 154 ? -18 40.844 6.789 1 97.81 154 ALA B CA 1
ATOM 5314 C C . ALA B 1 154 ? -17.703 40.031 8.039 1 97.81 154 ALA B C 1
ATOM 5316 O O . ALA B 1 154 ? -17.656 40.594 9.148 1 97.81 154 ALA B O 1
ATOM 5317 N N . TYR B 1 155 ? -17.469 38.781 7.84 1 98.44 155 TYR B N 1
ATOM 5318 C CA . TYR B 1 155 ? -17.422 37.906 9.008 1 98.44 155 TYR B CA 1
ATOM 5319 C C . TYR B 1 155 ? -16.156 37.031 8.992 1 98.44 155 TYR B C 1
ATOM 5321 O O . TYR B 1 155 ? -15.508 36.906 7.953 1 98.44 155 TYR B O 1
ATOM 5329 N N . ILE B 1 156 ? -15.805 36.531 10.188 1 98.31 156 ILE B N 1
ATOM 5330 C CA . ILE B 1 156 ? -14.82 35.469 10.328 1 98.31 156 ILE B CA 1
ATOM 5331 C C . ILE B 1 156 ? -15.438 34.281 11.07 1 98.31 156 ILE B C 1
ATOM 5333 O O . ILE B 1 156 ? -16.344 34.469 11.883 1 98.31 156 ILE B O 1
ATOM 5337 N N . TYR B 1 157 ? -15 33.188 10.75 1 98.19 157 TYR B N 1
ATOM 5338 C CA . TYR B 1 157 ? -15.477 31.938 11.32 1 98.19 157 TYR B CA 1
ATOM 5339 C C . TYR B 1 157 ? -14.359 31.203 12.062 1 98.19 157 TYR B C 1
ATOM 5341 O O . TYR B 1 157 ? -13.273 31.016 11.516 1 98.19 157 TYR B O 1
ATOM 5349 N N . VAL B 1 158 ? -14.648 30.875 13.305 1 96.62 158 VAL B N 1
ATOM 5350 C CA . VAL B 1 158 ? -13.648 30.25 14.172 1 96.62 158 VAL B CA 1
ATOM 5351 C C . VAL B 1 158 ? -14.289 29.109 14.945 1 96.62 158 VAL B C 1
ATOM 5353 O O . VAL B 1 158 ? -15.508 28.953 14.953 1 96.62 158 VAL B O 1
ATOM 5356 N N . ASN B 1 159 ? -13.422 28.25 15.391 1 92.31 159 ASN B N 1
ATOM 5357 C CA . ASN B 1 159 ? -13.922 27.141 16.219 1 92.31 159 ASN B CA 1
ATOM 5358 C C . ASN B 1 159 ? -13.242 27.125 17.578 1 92.31 159 ASN B C 1
ATOM 5360 O O . ASN B 1 159 ? -12.188 27.734 17.766 1 92.31 159 ASN B O 1
ATOM 5364 N N . ASP B 1 160 ? -13.914 26.594 18.484 1 86.19 160 ASP B N 1
ATOM 5365 C CA . ASP B 1 160 ? -13.383 26.234 19.797 1 86.19 160 ASP B CA 1
ATOM 5366 C C . ASP B 1 160 ? -13.07 24.734 19.859 1 86.19 160 ASP B C 1
ATOM 5368 O O . ASP B 1 160 ? -13.953 23.906 19.672 1 86.19 160 ASP B O 1
ATOM 5372 N N . ILE B 1 161 ? -11.844 24.391 20.234 1 83.38 161 ILE B N 1
ATOM 5373 C CA . ILE B 1 161 ? -11.445 23 20.328 1 83.38 161 ILE B CA 1
ATOM 5374 C C . ILE B 1 161 ? -12.234 22.312 21.438 1 83.38 161 ILE B C 1
ATOM 5376 O O . ILE B 1 161 ? -12.766 21.203 21.234 1 83.38 161 ILE B O 1
ATOM 5380 N N . GLY B 1 162 ? -12.484 22.906 22.531 1 80.69 162 GLY B N 1
ATOM 5381 C CA . GLY B 1 162 ? -12.93 22.25 23.75 1 80.69 162 GLY B CA 1
ATOM 5382 C C . GLY B 1 162 ? -14.398 21.875 23.734 1 80.69 162 GLY B C 1
ATOM 5383 O O . GLY B 1 162 ? -14.836 21.016 24.5 1 80.69 162 GLY B O 1
ATOM 5384 N N . SER B 1 163 ? -1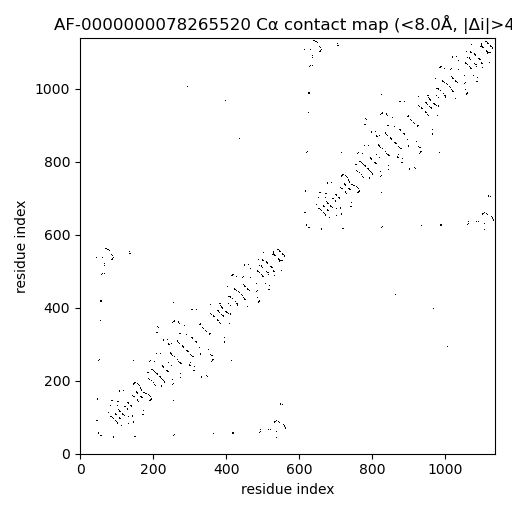5.156 22.453 22.844 1 84.88 163 SER B N 1
ATOM 5385 C CA . SER B 1 163 ? -16.594 22.219 22.938 1 84.88 163 SER B CA 1
ATOM 5386 C C . SER B 1 163 ? -17.188 21.906 21.562 1 84.88 163 SER B C 1
ATOM 5388 O O . SER B 1 163 ? -18.406 21.969 21.391 1 84.88 163 SER B O 1
ATOM 5390 N N . ALA B 1 164 ? -16.469 21.531 20.594 1 92.06 164 ALA B N 1
ATOM 5391 C CA . ALA B 1 164 ? -16.922 21.219 19.234 1 92.06 164 ALA B CA 1
ATOM 5392 C C . ALA B 1 164 ? -17.891 22.281 18.734 1 92.06 164 ALA B C 1
ATOM 5394 O O . ALA B 1 164 ? -18.969 21.953 18.219 1 92.06 164 ALA B O 1
ATOM 5395 N N . ARG B 1 165 ? -17.547 23.531 18.891 1 94 165 ARG B N 1
ATOM 5396 C CA . ARG B 1 165 ? -18.391 24.672 18.5 1 94 165 ARG B CA 1
ATOM 5397 C C . ARG B 1 165 ? -17.734 25.484 17.391 1 94 165 ARG B C 1
ATOM 5399 O O . ARG B 1 165 ? -16.5 25.547 17.312 1 94 165 ARG B O 1
ATOM 5406 N N . VAL B 1 166 ? -18.656 26.047 16.609 1 96.5 166 VAL B N 1
ATOM 5407 C CA . VAL B 1 166 ? -18.25 27 15.586 1 96.5 166 VAL B CA 1
ATOM 5408 C C . VAL B 1 166 ? -18.875 28.359 15.859 1 96.5 166 VAL B C 1
ATOM 5410 O O . VAL B 1 166 ? -20.016 28.453 16.297 1 96.5 166 VAL B O 1
ATOM 5413 N N . PHE B 1 167 ? -18.062 29.375 15.594 1 97.56 167 PHE B N 1
ATOM 5414 C CA . PHE B 1 167 ? -18.516 30.734 15.82 1 97.56 167 PHE B CA 1
ATOM 5415 C C . PHE B 1 167 ? -18.406 31.562 14.547 1 97.56 167 PHE B C 1
ATOM 5417 O O . PHE B 1 167 ? -17.484 31.375 13.75 1 97.56 167 PHE B O 1
ATOM 5424 N N . CYS B 1 168 ? -19.359 32.406 14.438 1 98.69 168 CYS B N 1
ATOM 5425 C CA . CYS B 1 168 ? -19.281 33.531 13.492 1 98.69 168 CYS B CA 1
ATOM 5426 C C . CYS B 1 168 ? -19.172 34.844 14.219 1 98.69 168 CYS B C 1
ATOM 5428 O O . CYS B 1 168 ? -20 35.188 15.062 1 98.69 168 CYS B O 1
ATOM 5430 N N . LEU B 1 169 ? -18.078 35.594 13.875 1 98.62 169 LEU B N 1
ATOM 5431 C CA . LEU B 1 169 ? -17.844 36.906 14.477 1 98.62 169 LEU B CA 1
ATOM 5432 C C . LEU B 1 169 ? -17.828 38 13.422 1 98.62 169 LEU B C 1
ATOM 5434 O O . LEU B 1 169 ? -17.484 37.719 12.258 1 98.62 169 LEU B O 1
ATOM 5438 N N . SER B 1 170 ? -18.156 39.156 13.844 1 98.44 170 SER B N 1
ATOM 5439 C CA . SER B 1 170 ? -17.969 40.312 12.992 1 98.44 170 SER B CA 1
ATOM 5440 C C . SER B 1 170 ? -16.484 40.656 12.82 1 98.44 170 SER B C 1
ATOM 5442 O O . SER B 1 170 ? -15.758 40.812 13.805 1 98.44 170 SER B O 1
ATOM 5444 N N . LYS B 1 171 ? -16.094 40.906 11.617 1 97.19 171 LYS B N 1
ATOM 5445 C CA . LYS B 1 171 ? -14.688 41.219 11.359 1 97.19 171 LYS B CA 1
ATOM 5446 C C . LYS B 1 171 ? -14.312 42.562 12.008 1 97.19 171 LYS B C 1
ATOM 5448 O O . LYS B 1 171 ? -13.172 42.75 12.438 1 97.19 171 LYS B O 1
ATOM 5453 N N . ARG B 1 172 ? -15.227 43.375 12.047 1 97.38 172 ARG B N 1
ATOM 5454 C CA . ARG B 1 172 ? -14.961 44.75 12.453 1 97.38 172 ARG B CA 1
ATOM 5455 C C . ARG B 1 172 ? -14.844 44.844 13.969 1 97.38 172 ARG B C 1
ATOM 5457 O O . ARG B 1 172 ? -14.016 45.625 14.477 1 97.38 172 ARG B O 1
ATOM 5464 N N . THR B 1 173 ? -15.641 44.031 14.688 1 98.12 173 THR B N 1
ATOM 5465 C CA . THR B 1 173 ? -15.742 44.281 16.109 1 98.12 173 THR B CA 1
ATOM 5466 C C . THR B 1 173 ? -15.391 43.062 16.938 1 98.12 173 THR B C 1
ATOM 5468 O O . THR B 1 173 ? -15.156 43.156 18.141 1 98.12 173 THR B O 1
ATOM 5471 N N . GLY B 1 174 ? -15.492 41.969 16.281 1 98.19 174 GLY B N 1
ATOM 5472 C CA . GLY B 1 174 ? -15.305 40.75 17.031 1 98.19 174 GLY B CA 1
ATOM 5473 C C . GLY B 1 174 ? -16.562 40.281 17.75 1 98.19 174 GLY B C 1
ATOM 5474 O O . GLY B 1 174 ? -16.531 39.312 18.516 1 98.19 174 GLY B O 1
ATOM 5475 N N . ALA B 1 175 ? -17.641 40.938 17.484 1 98.38 175 ALA B N 1
ATOM 5476 C CA . ALA B 1 175 ? -18.906 40.594 18.125 1 98.38 175 ALA B CA 1
ATOM 5477 C C . ALA B 1 175 ? -19.438 39.281 17.609 1 98.38 175 ALA B C 1
ATOM 5479 O O . ALA B 1 175 ? -19.328 38.969 16.422 1 98.38 175 ALA B O 1
ATOM 5480 N N . LEU B 1 176 ? -20.078 38.562 18.562 1 98.31 176 LEU B N 1
ATOM 5481 C CA . LEU B 1 176 ? -20.672 37.281 18.203 1 98.31 176 LEU B CA 1
ATOM 5482 C C . LEU B 1 176 ? -21.891 37.469 17.312 1 98.31 176 LEU B C 1
ATOM 5484 O O . LEU B 1 176 ? -22.766 38.281 17.609 1 98.31 176 LEU B O 1
ATOM 5488 N N . ILE B 1 177 ? -21.938 36.781 16.203 1 98.62 177 ILE B N 1
ATOM 5489 C CA . ILE B 1 177 ? -23.109 36.75 15.336 1 98.62 177 ILE B CA 1
ATOM 5490 C C . ILE B 1 177 ? -23.922 35.469 15.602 1 98.62 177 ILE B C 1
ATOM 5492 O O . ILE B 1 177 ? -25.141 35.531 15.836 1 98.62 177 ILE B O 1
ATOM 5496 N N . TRP B 1 178 ? -23.297 34.375 15.57 1 98.25 178 TRP B N 1
ATOM 5497 C CA . TRP B 1 178 ? -23.922 33.094 15.945 1 98.25 178 TRP B CA 1
ATOM 5498 C C . TRP B 1 178 ? -22.891 32.094 16.438 1 98.25 178 TRP B C 1
ATOM 5500 O O . TRP B 1 178 ? -21.688 32.312 16.266 1 98.25 178 TRP B O 1
ATOM 5510 N N . GLN B 1 179 ? -23.297 31.141 17.125 1 97.38 179 GLN B N 1
ATOM 5511 C CA . GLN B 1 179 ? -22.516 29.969 17.5 1 97.38 179 GLN B CA 1
ATOM 5512 C C . GLN B 1 179 ? -23.359 28.688 17.359 1 97.38 179 GLN B C 1
ATOM 5514 O O . GLN B 1 179 ? -24.578 28.719 17.531 1 97.38 179 GLN B O 1
ATOM 5519 N N . THR B 1 180 ? -22.688 27.594 16.969 1 97.81 180 THR B N 1
ATOM 5520 C CA . THR B 1 180 ? -23.359 26.328 16.781 1 97.81 180 THR B CA 1
ATOM 5521 C C . THR B 1 180 ? -22.531 25.188 17.375 1 97.81 180 THR B C 1
ATOM 5523 O O . THR B 1 180 ? -21.328 25.078 17.109 1 97.81 180 THR B O 1
ATOM 5526 N N . VAL B 1 181 ? -23.141 24.359 18.234 1 96.56 181 VAL B N 1
ATOM 5527 C CA . VAL B 1 181 ? -22.531 23.125 18.734 1 96.56 181 VAL B CA 1
ATOM 5528 C C . VAL B 1 181 ? -22.719 22.016 17.719 1 96.56 181 VAL B C 1
ATOM 5530 O O . VAL B 1 181 ? -23.844 21.719 17.297 1 96.56 181 VAL B O 1
ATOM 5533 N N . LEU B 1 182 ? -21.656 21.391 17.281 1 97.25 182 LEU B N 1
ATOM 5534 C CA . LEU B 1 182 ? -21.734 20.375 16.234 1 97.25 182 LEU B CA 1
ATOM 5535 C C . LEU B 1 182 ? -21.953 18.984 16.844 1 97.25 182 LEU B C 1
ATOM 5537 O O . LEU B 1 182 ? -22.531 18.109 16.203 1 97.25 182 LEU B O 1
ATOM 5541 N N . ASP B 1 183 ? -21.422 18.719 18 1 96.81 183 ASP B N 1
ATOM 5542 C CA . ASP B 1 183 ? -21.453 17.406 18.641 1 96.81 183 ASP B CA 1
ATOM 5543 C C . ASP B 1 183 ? -21.516 17.547 20.156 1 96.81 183 ASP B C 1
ATOM 5545 O O . ASP B 1 183 ? -20.75 18.312 20.75 1 96.81 183 ASP B O 1
ATOM 5549 N N . THR B 1 184 ? -22.375 16.75 20.812 1 94.94 184 THR B N 1
ATOM 5550 C CA . THR B 1 184 ? -22.594 16.891 22.25 1 94.94 184 THR B CA 1
ATOM 5551 C C . THR B 1 184 ? -21.812 15.844 23.031 1 94.94 184 THR B C 1
ATOM 5553 O O . THR B 1 184 ? -21.859 15.828 24.266 1 94.94 184 THR B O 1
ATOM 5556 N N . HIS B 1 185 ? -21.109 14.922 22.312 1 95 185 HIS B N 1
ATOM 5557 C CA . HIS B 1 185 ? -20.234 14.008 23.031 1 95 185 HIS B CA 1
ATOM 5558 C C . HIS B 1 185 ? -19.25 14.766 23.922 1 95 185 HIS B C 1
ATOM 5560 O O . HIS B 1 185 ? -18.656 15.75 23.484 1 95 185 HIS B O 1
ATOM 5566 N N . PRO B 1 186 ? -19.031 14.344 25.141 1 91.69 186 PRO B N 1
ATOM 5567 C CA . PRO B 1 186 ? -18.203 15.109 26.078 1 91.69 186 PRO B CA 1
ATOM 5568 C C . PRO B 1 186 ? -16.75 15.227 25.609 1 91.69 186 PRO B C 1
ATOM 5570 O O . PRO B 1 186 ? -16.047 16.172 25.984 1 91.69 186 PRO B O 1
ATOM 5573 N N . ALA B 1 187 ? -16.344 14.305 24.781 1 94 187 ALA B N 1
ATOM 5574 C CA . ALA B 1 187 ? -14.961 14.328 24.328 1 94 187 ALA B CA 1
ATOM 5575 C C . ALA B 1 187 ? -14.852 14.883 22.922 1 94 187 ALA B C 1
ATOM 5577 O O . ALA B 1 187 ? -13.773 14.891 22.328 1 94 187 ALA B O 1
ATOM 5578 N N . ALA B 1 188 ? -15.93 15.359 22.344 1 95.25 188 ALA B N 1
ATOM 5579 C CA . ALA B 1 188 ? -15.906 15.906 21 1 95.25 188 ALA B CA 1
ATOM 5580 C C . ALA B 1 188 ? -15.18 17.25 20.953 1 95.25 188 ALA B C 1
ATOM 5582 O O . ALA B 1 188 ? -15.344 18.062 21.859 1 95.25 188 ALA B O 1
ATOM 5583 N N . ILE B 1 189 ? -14.359 17.391 19.953 1 93.12 189 ILE B N 1
ATOM 5584 C CA . ILE B 1 189 ? -13.641 18.656 19.734 1 93.12 189 ILE B CA 1
ATOM 5585 C C . ILE B 1 189 ? -13.648 19 18.25 1 93.12 189 ILE B C 1
ATOM 5587 O O . ILE B 1 189 ? -14.07 18.203 17.422 1 93.12 189 ILE B O 1
ATOM 5591 N N . THR B 1 190 ? -13.266 20.219 17.938 1 93.5 190 THR B N 1
ATOM 5592 C CA . THR B 1 190 ? -13 20.656 16.578 1 93.5 190 THR B CA 1
ATOM 5593 C C . THR B 1 190 ? -11.594 21.234 16.453 1 93.5 190 THR B C 1
ATOM 5595 O O . THR B 1 190 ? -11.297 22.266 17.047 1 93.5 190 THR B O 1
ATOM 5598 N N . THR B 1 191 ? -10.781 20.531 15.758 1 92.81 191 THR B N 1
ATOM 5599 C CA . THR B 1 191 ? -9.422 21.016 15.555 1 92.81 191 THR B CA 1
ATOM 5600 C C . THR B 1 191 ? -9.25 21.547 14.141 1 92.81 191 THR B C 1
ATOM 5602 O O . THR B 1 191 ? -8.312 22.312 13.867 1 92.81 191 THR B O 1
ATOM 5605 N N . MET B 1 192 ? -10.086 21.172 13.273 1 95.19 192 MET B N 1
ATOM 5606 C CA . MET B 1 192 ? -10.008 21.609 11.883 1 95.19 192 MET B CA 1
ATOM 5607 C C . MET B 1 192 ? -10.32 23.094 11.75 1 95.19 192 MET B C 1
ATOM 5609 O O . MET B 1 192 ? -11.234 23.594 12.398 1 95.19 192 MET B O 1
ATOM 5613 N N . SER B 1 193 ? -9.523 23.797 10.906 1 96.12 193 SER B N 1
ATOM 5614 C CA . SER B 1 193 ? -9.898 25.156 10.516 1 96.12 193 SER B CA 1
ATOM 5615 C C . SER B 1 193 ? -11.023 25.141 9.484 1 96.12 193 SER B C 1
ATOM 5617 O O . SER B 1 193 ? -11.039 24.297 8.586 1 96.12 193 SER B O 1
ATOM 5619 N N . PRO B 1 194 ? -11.922 26.031 9.633 1 96.94 194 PRO B N 1
ATOM 5620 C CA . PRO B 1 194 ? -13.031 26.047 8.672 1 96.94 194 PRO B CA 1
ATOM 5621 C C . PRO B 1 194 ? -12.609 26.547 7.293 1 96.94 194 PRO B C 1
ATOM 5623 O O . PRO B 1 194 ? -11.641 27.312 7.176 1 96.94 194 PRO B O 1
ATOM 5626 N N . THR B 1 195 ? -13.297 26.094 6.32 1 97.94 195 THR B N 1
ATOM 5627 C CA . THR B 1 195 ? -13.32 26.672 4.984 1 97.94 195 THR B CA 1
ATOM 5628 C C . THR B 1 195 ? -14.711 27.188 4.645 1 97.94 195 THR B C 1
ATOM 5630 O O . THR B 1 195 ? -15.711 26.516 4.883 1 97.94 195 THR B O 1
ATOM 5633 N N . VAL B 1 196 ? -14.75 28.469 4.133 1 98.31 196 VAL B N 1
ATOM 5634 C CA . VAL B 1 196 ? -16.031 29.078 3.822 1 98.31 196 VAL B CA 1
ATOM 5635 C C . VAL B 1 196 ? -16.094 29.438 2.342 1 98.31 196 VAL B C 1
ATOM 5637 O O . VAL B 1 196 ? -15.203 30.141 1.835 1 98.31 196 VAL B O 1
ATOM 5640 N N . VAL B 1 197 ? -17.109 28.969 1.736 1 97.94 197 VAL B N 1
ATOM 5641 C CA . VAL B 1 197 ? -17.312 29.297 0.33 1 97.94 197 VAL B CA 1
ATOM 5642 C C . VAL B 1 197 ? -18.781 29.078 -0.046 1 97.94 197 VAL B C 1
ATOM 5644 O O . VAL B 1 197 ? -19.453 28.219 0.521 1 97.94 197 VAL B O 1
ATOM 5647 N N . ASP B 1 198 ? -19.312 29.922 -0.924 1 97.38 198 ASP B N 1
ATOM 5648 C CA . ASP B 1 198 ? -20.656 29.828 -1.497 1 97.38 198 ASP B CA 1
ATOM 5649 C C . ASP B 1 198 ? -21.703 29.703 -0.404 1 97.38 198 ASP B C 1
ATOM 5651 O O . ASP B 1 198 ? -22.609 28.859 -0.497 1 97.38 198 ASP B O 1
ATOM 5655 N N . GLY B 1 199 ? -21.516 30.375 0.662 1 97.31 199 GLY B N 1
ATOM 5656 C CA . GLY B 1 199 ? -22.5 30.469 1.719 1 97.31 199 GLY B CA 1
ATOM 5657 C C . GLY B 1 199 ? -22.469 29.297 2.686 1 97.31 199 GLY B C 1
ATOM 5658 O O . GLY B 1 199 ? -23.359 29.141 3.518 1 97.31 199 GLY B O 1
ATOM 5659 N N . LEU B 1 200 ? -21.469 28.484 2.572 1 98.62 200 LEU B N 1
ATOM 5660 C CA . LEU B 1 200 ? -21.359 27.328 3.445 1 98.62 200 LEU B CA 1
ATOM 5661 C C . LEU B 1 200 ? -20.047 27.344 4.227 1 98.62 200 LEU B C 1
ATOM 5663 O O . LEU B 1 200 ? -19 27.734 3.689 1 98.62 200 LEU B O 1
ATOM 5667 N N . VAL B 1 201 ? -20.141 26.969 5.508 1 98.56 201 VAL B N 1
ATOM 5668 C CA . VAL B 1 201 ? -18.969 26.75 6.359 1 98.56 201 VAL B CA 1
ATOM 5669 C C . VAL B 1 201 ? -18.719 25.25 6.512 1 98.56 201 VAL B C 1
ATOM 5671 O O . VAL B 1 201 ? -19.578 24.516 7.012 1 98.56 201 VAL B O 1
ATOM 5674 N N . PHE B 1 202 ? -17.562 24.766 6.082 1 98.56 202 PHE B N 1
ATOM 5675 C CA . PHE B 1 202 ? -17.203 23.344 6.18 1 98.56 202 PHE B CA 1
ATOM 5676 C C . PHE B 1 202 ? -16.25 23.109 7.34 1 98.56 202 PHE B C 1
ATOM 5678 O O . PHE B 1 202 ? -15.234 23.797 7.461 1 98.56 202 PHE B O 1
ATOM 5685 N N . ILE B 1 203 ? -16.516 22.125 8.156 1 97.69 203 ILE B N 1
ATOM 5686 C CA . ILE B 1 203 ? -15.664 21.844 9.297 1 97.69 203 ILE B CA 1
ATOM 5687 C C . ILE B 1 203 ? -15.914 20.422 9.805 1 97.69 203 ILE B C 1
ATOM 5689 O O . ILE B 1 203 ? -17.047 19.938 9.766 1 97.69 203 ILE B O 1
ATOM 5693 N N . GLY B 1 204 ? -14.859 19.766 10.234 1 97.38 204 GLY B N 1
ATOM 5694 C CA . GLY B 1 204 ? -14.938 18.406 10.75 1 97.38 204 GLY B CA 1
ATOM 5695 C C . GLY B 1 204 ? -14.891 18.344 12.266 1 97.38 204 GLY B C 1
ATOM 5696 O O . GLY B 1 204 ? -14.477 19.312 12.922 1 97.38 204 GLY B O 1
ATOM 5697 N N . VAL B 1 205 ? -15.344 17.234 12.781 1 97.88 205 VAL B N 1
ATOM 5698 C CA . VAL B 1 205 ? -15.367 17.016 14.227 1 97.88 205 VAL B CA 1
ATOM 5699 C C . VAL B 1 205 ? -14.414 15.875 14.586 1 97.88 205 VAL B C 1
ATOM 5701 O O . VAL B 1 205 ? -14.398 14.836 13.922 1 97.88 205 VAL B O 1
ATOM 5704 N N . SER B 1 206 ? -13.633 16.109 15.578 1 97 206 SER B N 1
ATOM 5705 C CA . SER B 1 206 ? -12.727 15.117 16.156 1 97 206 SER B CA 1
ATOM 5706 C C . SER B 1 206 ? -13 14.914 17.641 1 97 206 SER B C 1
ATOM 5708 O O . SER B 1 206 ? -14.062 15.289 18.141 1 97 206 SER B O 1
ATOM 5710 N N . SER B 1 207 ? -12.047 14.125 18.312 1 95.75 207 SER B N 1
ATOM 5711 C CA . SER B 1 207 ? -12.352 13.836 19.703 1 95.75 207 SER B CA 1
ATOM 5712 C C . SER B 1 207 ? -11.086 13.531 20.5 1 95.75 207 SER B C 1
ATOM 5714 O O . SER B 1 207 ? -10.086 13.078 19.922 1 95.75 207 SER B O 1
ATOM 5716 N N . THR B 1 208 ? -11.164 13.781 21.781 1 93.44 208 THR B N 1
ATOM 5717 C CA . THR B 1 208 ? -10.125 13.367 22.719 1 93.44 208 THR B CA 1
ATOM 5718 C C . THR B 1 208 ? -10.508 12.047 23.391 1 93.44 208 THR B C 1
ATOM 5720 O O . THR B 1 208 ? -9.891 11.656 24.391 1 93.44 208 THR B O 1
ATOM 5723 N N . GLU B 1 209 ? -11.5 11.383 22.875 1 96.06 209 GLU B N 1
ATOM 5724 C CA . GLU B 1 209 ? -11.914 10.148 23.547 1 96.06 209 GLU B CA 1
ATOM 5725 C C . GLU B 1 209 ? -10.805 9.109 23.516 1 96.06 209 GLU B C 1
ATOM 5727 O O . GLU B 1 209 ? -10.672 8.312 24.453 1 96.06 209 GLU B O 1
ATOM 5732 N N . SER B 1 210 ? -10.016 9.109 22.484 1 95.19 210 SER B N 1
ATOM 5733 C CA . SER B 1 210 ? -8.867 8.211 22.438 1 95.19 210 SER B CA 1
ATOM 5734 C C . SER B 1 210 ? -7.945 8.414 23.625 1 95.19 210 SER B C 1
ATOM 5736 O O . SER B 1 210 ? -7.293 7.473 24.078 1 95.19 210 SER B O 1
ATOM 5738 N N . VAL B 1 211 ? -7.82 9.625 24.094 1 92.81 211 VAL B N 1
ATOM 5739 C CA . VAL B 1 211 ? -7.012 9.945 25.266 1 92.81 211 VAL B CA 1
ATOM 5740 C C . VAL B 1 211 ? -7.719 9.445 26.531 1 92.81 211 VAL B C 1
ATOM 5742 O O . VAL B 1 211 ? -7.098 8.836 27.391 1 92.81 211 VAL B O 1
ATOM 5745 N N . MET B 1 212 ? -9 9.633 26.594 1 94.5 212 MET B N 1
ATOM 5746 C CA . MET B 1 212 ? -9.773 9.211 27.75 1 94.5 212 MET B CA 1
ATOM 5747 C C . MET B 1 212 ? -9.727 7.695 27.922 1 94.5 212 MET B C 1
ATOM 5749 O O . MET B 1 212 ? -9.742 7.188 29.047 1 94.5 212 MET B O 1
ATOM 5753 N N . ALA B 1 213 ? -9.656 7.043 26.828 1 96.25 213 ALA B N 1
ATOM 5754 C CA . ALA B 1 213 ? -9.602 5.582 26.844 1 96.25 213 ALA B CA 1
ATOM 5755 C C . ALA B 1 213 ? -8.344 5.09 27.562 1 96.25 213 ALA B C 1
ATOM 5757 O O . ALA B 1 213 ? -8.258 3.92 27.938 1 96.25 213 ALA B O 1
ATOM 5758 N N . GLY B 1 214 ? -7.371 5.941 27.703 1 94.19 214 GLY B N 1
ATOM 5759 C CA . GLY B 1 214 ? -6.137 5.586 28.391 1 94.19 214 GLY B CA 1
ATOM 5760 C C . GLY B 1 214 ? -6.336 5.316 29.859 1 94.19 214 GLY B C 1
ATOM 5761 O O . GLY B 1 214 ? -5.523 4.633 30.484 1 94.19 214 GLY B O 1
ATOM 5762 N N . PHE B 1 215 ? -7.355 5.855 30.375 1 93.12 215 PHE B N 1
ATOM 5763 C CA . PHE B 1 215 ? -7.688 5.594 31.766 1 93.12 215 PHE B CA 1
ATOM 5764 C C . PHE B 1 215 ? -8.43 4.27 31.906 1 93.12 215 PHE B C 1
ATOM 5766 O O . PHE B 1 215 ? -9.438 4.043 31.234 1 93.12 215 PHE B O 1
ATOM 5773 N N . PRO B 1 216 ? -7.973 3.418 32.781 1 91.75 216 PRO B N 1
ATOM 5774 C CA . PRO B 1 216 ? -8.445 2.031 32.812 1 91.75 216 PRO B CA 1
ATOM 5775 C C . PRO B 1 216 ? -9.953 1.927 33.062 1 91.75 216 PRO B C 1
ATOM 5777 O O . PRO B 1 216 ? -10.594 0.983 32.594 1 91.75 216 PRO B O 1
ATOM 5780 N N . ASP B 1 217 ? -10.578 2.865 33.812 1 92.69 217 ASP B N 1
ATOM 5781 C CA . ASP B 1 217 ? -11.984 2.752 34.188 1 92.69 217 ASP B CA 1
ATOM 5782 C C . ASP B 1 217 ? -12.883 3.461 33.188 1 92.69 217 ASP B C 1
ATOM 5784 O O . ASP B 1 217 ? -14.109 3.48 33.344 1 92.69 217 ASP B O 1
ATOM 5788 N N . TYR B 1 218 ? -12.289 4.07 32.125 1 95.38 218 TYR B N 1
ATOM 5789 C CA . TYR B 1 218 ? -13.117 4.75 31.141 1 95.38 218 TYR B CA 1
ATOM 5790 C C . TYR B 1 218 ? -13.859 3.744 30.266 1 95.38 218 TYR B C 1
ATOM 5792 O O . TYR B 1 218 ? -13.25 2.816 29.719 1 95.38 218 TYR B O 1
ATOM 5800 N N . PRO B 1 219 ? -15.133 3.92 30.172 1 95.12 219 PRO B N 1
ATOM 5801 C CA . PRO B 1 219 ? -15.891 3.027 29.281 1 95.12 219 PRO B CA 1
ATOM 5802 C C . PRO B 1 219 ? -15.695 3.361 27.797 1 95.12 219 PRO B C 1
ATOM 5804 O O . PRO B 1 219 ? -16.531 4.043 27.203 1 95.12 219 PRO B O 1
ATOM 5807 N N . CYS B 1 220 ? -14.547 2.885 27.438 1 94.62 220 CYS B N 1
ATOM 5808 C CA . CYS B 1 220 ? -14.172 3.152 26.047 1 94.62 220 CYS B CA 1
ATOM 5809 C C . CYS B 1 220 ? -15.109 2.439 25.078 1 94.62 220 CYS B C 1
ATOM 5811 O O . CYS B 1 220 ? -15.43 1.265 25.266 1 94.62 220 CYS B O 1
ATOM 5813 N N . CYS B 1 221 ? -15.789 3.322 24.234 1 96.88 221 CYS B N 1
ATOM 5814 C CA . CYS B 1 221 ? -15.828 4.551 23.438 1 96.88 221 CYS B CA 1
ATOM 5815 C C . CYS B 1 221 ? -17.094 4.625 22.609 1 96.88 221 CYS B C 1
ATOM 5817 O O . CYS B 1 221 ? -17.641 3.596 22.203 1 96.88 221 CYS B O 1
ATOM 5819 N N . THR B 1 222 ? -17.5 5.84 22.375 1 98 222 THR B N 1
ATOM 5820 C CA . THR B 1 222 ? -18.781 5.961 21.656 1 98 222 THR B CA 1
ATOM 5821 C C . THR B 1 222 ? -18.703 7.082 20.625 1 98 222 THR B C 1
ATOM 5823 O O . THR B 1 222 ? -19.594 7.207 19.781 1 98 222 THR B O 1
ATOM 5826 N N . PHE B 1 223 ? -17.703 7.844 20.578 1 98.06 223 PHE B N 1
ATOM 5827 C CA . PHE B 1 223 ? -17.609 8.977 19.672 1 98.06 223 PHE B CA 1
ATOM 5828 C C . PHE B 1 223 ? -17.531 8.508 18.219 1 98.06 223 PHE B C 1
ATOM 5830 O O . PHE B 1 223 ? -16.875 7.512 17.922 1 98.06 223 PHE B O 1
ATOM 5837 N N . ARG B 1 224 ? -18.141 9.297 17.328 1 98.19 224 ARG B N 1
ATOM 5838 C CA . ARG B 1 224 ? -18.031 9.117 15.891 1 98.19 224 ARG B CA 1
ATOM 5839 C C . ARG B 1 224 ? -17.609 10.414 15.203 1 98.19 224 ARG B C 1
ATOM 5841 O O . ARG B 1 224 ? -18.25 11.461 15.391 1 98.19 224 ARG B O 1
ATOM 5848 N N . GLY B 1 225 ? -16.547 10.359 14.406 1 98.5 225 GLY B N 1
ATOM 5849 C CA . GLY B 1 225 ? -16.188 11.508 13.594 1 98.5 225 GLY B CA 1
ATOM 5850 C C . GLY B 1 225 ? -17.297 11.938 12.648 1 98.5 225 GLY B C 1
ATOM 5851 O O . GLY B 1 225 ? -18.156 11.141 12.305 1 98.5 225 GLY B O 1
ATOM 5852 N N . SER B 1 226 ? -17.234 13.211 12.242 1 98.62 226 SER B N 1
ATOM 5853 C CA . SER B 1 226 ? -18.219 13.711 11.297 1 98.62 226 SER B CA 1
ATOM 5854 C C . SER B 1 226 ? -17.719 14.945 10.562 1 98.62 226 SER B C 1
ATOM 5856 O O . SER B 1 226 ? -16.734 15.562 10.977 1 98.62 226 SER B O 1
ATOM 5858 N N . MET B 1 227 ? -18.312 15.18 9.43 1 98.62 227 MET B N 1
ATOM 5859 C CA . MET B 1 227 ? -18.125 16.391 8.641 1 98.62 227 MET B CA 1
ATOM 5860 C C . MET B 1 227 ? -19.438 17.172 8.539 1 98.62 227 MET B C 1
ATOM 5862 O O . MET B 1 227 ? -20.5 16.594 8.375 1 98.62 227 MET B O 1
ATOM 5866 N N . ALA B 1 228 ? -19.344 18.516 8.68 1 98.62 228 ALA B N 1
ATOM 5867 C CA . ALA B 1 228 ? -20.547 19.328 8.648 1 98.62 228 ALA B CA 1
ATOM 5868 C C . ALA B 1 228 ? -20.406 20.484 7.664 1 98.62 228 ALA B C 1
ATOM 5870 O O . ALA B 1 228 ? -19.297 20.953 7.41 1 98.62 228 ALA B O 1
ATOM 5871 N N . ALA B 1 229 ? -21.516 20.844 7.133 1 98.88 229 ALA B N 1
ATOM 5872 C CA . ALA B 1 229 ? -21.688 22.125 6.43 1 98.88 229 ALA B CA 1
ATOM 5873 C C . ALA B 1 229 ? -22.766 22.969 7.109 1 98.88 229 ALA B C 1
ATOM 5875 O O . ALA B 1 229 ? -23.875 22.5 7.359 1 98.88 229 ALA B O 1
ATOM 5876 N N . LEU B 1 230 ? -22.375 24.188 7.398 1 98.81 230 LEU B N 1
ATOM 5877 C CA . LEU B 1 230 ? -23.297 25.125 8.023 1 98.81 230 LEU B CA 1
ATOM 5878 C C . LEU B 1 230 ? -23.625 26.281 7.09 1 98.81 230 LEU B C 1
ATOM 5880 O O . LEU B 1 230 ? -22.781 26.688 6.281 1 98.81 230 LEU B O 1
ATOM 5884 N N . ASN B 1 231 ? -24.797 26.797 7.242 1 98.75 231 ASN B N 1
ATOM 5885 C CA . ASN B 1 231 ? -25.109 28.078 6.602 1 98.75 231 ASN B CA 1
ATOM 5886 C C . ASN B 1 231 ? -24.281 29.219 7.18 1 98.75 231 ASN B C 1
ATOM 5888 O O . ASN B 1 231 ? -24.344 29.484 8.383 1 98.75 231 ASN B O 1
ATOM 5892 N N . ALA B 1 232 ? -23.562 29.953 6.344 1 98.62 232 ALA B N 1
ATOM 5893 C CA . ALA B 1 232 ? -22.594 30.953 6.812 1 98.62 232 ALA B CA 1
ATOM 5894 C C . ALA B 1 232 ? -23.312 32.125 7.504 1 98.62 232 ALA B C 1
ATOM 5896 O O . ALA B 1 232 ? -22.75 32.75 8.414 1 98.62 232 ALA B O 1
ATOM 5897 N N . ARG B 1 233 ? -24.484 32.375 7.121 1 98.19 233 ARG B N 1
ATOM 5898 C CA . ARG B 1 233 ? -25.203 33.531 7.645 1 98.19 233 ARG B CA 1
ATOM 5899 C C . ARG B 1 233 ? -25.859 33.219 8.984 1 98.19 233 ARG B C 1
ATOM 5901 O O . ARG B 1 233 ? -25.922 34.062 9.875 1 98.19 233 ARG B O 1
ATOM 5908 N N . THR B 1 234 ? -26.312 31.953 9.133 1 98.5 234 THR B N 1
ATOM 5909 C CA . THR B 1 234 ? -27.172 31.656 10.273 1 98.5 234 THR B CA 1
ATOM 5910 C C . THR B 1 234 ? -26.5 30.703 11.242 1 98.5 234 THR B C 1
ATOM 5912 O O . THR B 1 234 ? -26.906 30.578 12.398 1 98.5 234 THR B O 1
ATOM 5915 N N . GLY B 1 235 ? -25.625 29.969 10.727 1 98.62 235 GLY B N 1
ATOM 5916 C CA . GLY B 1 235 ? -25 28.953 11.562 1 98.62 235 GLY B CA 1
ATOM 5917 C C . GLY B 1 235 ? -25.781 27.656 11.625 1 98.62 235 GLY B C 1
ATOM 5918 O O . GLY B 1 235 ? -25.375 26.703 12.289 1 98.62 235 GLY B O 1
ATOM 5919 N N . ALA B 1 236 ? -26.906 27.609 10.914 1 98.69 236 ALA B N 1
ATOM 5920 C CA . ALA B 1 236 ? -27.688 26.375 10.883 1 98.69 236 ALA B CA 1
ATOM 5921 C C . ALA B 1 236 ? -26.938 25.25 10.18 1 98.69 236 ALA B C 1
ATOM 5923 O O . ALA B 1 236 ? -26.281 25.484 9.156 1 98.69 236 ALA B O 1
ATOM 5924 N N . ILE B 1 237 ? -27.031 24.078 10.742 1 98.75 237 ILE B N 1
ATOM 5925 C CA . ILE B 1 237 ? -26.422 22.938 10.094 1 98.75 237 ILE B CA 1
ATOM 5926 C C . ILE B 1 237 ? -27.234 22.547 8.859 1 98.75 237 ILE B C 1
ATOM 5928 O O . ILE B 1 237 ? -28.406 22.172 8.961 1 98.75 237 ILE B O 1
ATOM 5932 N N . VAL B 1 238 ? -26.625 22.641 7.719 1 98.81 238 VAL B N 1
ATOM 5933 C CA . VAL B 1 238 ? -27.25 22.25 6.461 1 98.81 238 VAL B CA 1
ATOM 5934 C C . VAL B 1 238 ? -27.188 20.734 6.305 1 98.81 238 VAL B C 1
ATOM 5936 O O . VAL B 1 238 ? -28.188 20.094 5.957 1 98.81 238 VAL B O 1
ATOM 5939 N N . TRP B 1 239 ? -26.047 20.156 6.516 1 98.75 239 TRP B N 1
ATOM 5940 C CA . TRP B 1 239 ? -25.891 18.719 6.605 1 98.75 239 TRP B CA 1
ATOM 5941 C C . TRP B 1 239 ? -24.734 18.359 7.531 1 98.75 239 TRP B C 1
ATOM 5943 O O . TRP B 1 239 ? -23.828 19.156 7.75 1 98.75 239 TRP B O 1
ATOM 5953 N N . GLN B 1 240 ? -24.797 17.25 8.125 1 98.75 240 GLN B N 1
ATOM 5954 C CA . GLN B 1 240 ? -23.719 16.625 8.891 1 98.75 240 GLN B CA 1
ATOM 5955 C C . GLN B 1 240 ? -23.719 15.109 8.68 1 98.75 240 GLN B C 1
ATOM 5957 O O . GLN B 1 240 ? -24.766 14.461 8.812 1 98.75 240 GLN B O 1
ATOM 5962 N N . LYS B 1 241 ? -22.578 14.594 8.297 1 98.5 241 LYS B N 1
ATOM 5963 C CA . LYS B 1 241 ? -22.453 13.18 7.98 1 98.5 241 LYS B CA 1
ATOM 5964 C C . LYS B 1 241 ? -21.375 12.523 8.836 1 98.5 241 LYS B C 1
ATOM 5966 O O . LYS B 1 241 ? -20.266 13.047 8.961 1 98.5 241 LYS B O 1
ATOM 5971 N N . TYR B 1 242 ? -21.781 11.461 9.445 1 98.38 242 TYR B N 1
ATOM 5972 C CA . TYR B 1 242 ? -20.797 10.688 10.195 1 98.38 242 TYR B CA 1
ATOM 5973 C C . TYR B 1 242 ? -19.859 9.945 9.258 1 98.38 242 TYR B C 1
ATOM 5975 O O . TYR B 1 242 ? -20.266 9.508 8.18 1 98.38 242 TYR B O 1
ATOM 5983 N N . THR B 1 243 ? -18.625 9.781 9.719 1 98.44 243 THR B N 1
ATOM 5984 C CA . THR B 1 243 ? -17.609 9.102 8.922 1 98.44 243 THR B CA 1
ATOM 5985 C C . THR B 1 243 ? -17.516 7.625 9.289 1 98.44 243 THR B C 1
ATOM 5987 O O . THR B 1 243 ? -16.734 6.875 8.695 1 98.44 243 THR B O 1
ATOM 5990 N N . THR B 1 244 ? -18.234 7.203 10.234 1 97.88 244 THR B N 1
ATOM 5991 C CA . THR B 1 244 ? -18.281 5.809 10.656 1 97.88 244 THR B CA 1
ATOM 5992 C C . THR B 1 244 ? -19.641 5.473 11.281 1 97.88 244 THR B C 1
ATOM 5994 O O . THR B 1 244 ? -20.562 6.281 11.242 1 97.88 244 THR B O 1
ATOM 5997 N N . THR B 1 245 ? -19.781 4.211 11.75 1 97.25 245 THR B N 1
ATOM 5998 C CA . THR B 1 245 ? -21.016 3.756 12.367 1 97.25 245 THR B CA 1
ATOM 5999 C C . THR B 1 245 ? -20.891 3.705 13.891 1 97.25 245 THR B C 1
ATOM 6001 O O . THR B 1 245 ? -19.781 3.865 14.422 1 97.25 245 THR B O 1
ATOM 6004 N N . ALA B 1 246 ? -21.969 3.459 14.57 1 96.81 246 ALA B N 1
ATOM 6005 C CA . ALA B 1 246 ? -22 3.516 16.031 1 96.81 246 ALA B CA 1
ATOM 6006 C C . ALA B 1 246 ? -21.156 2.412 16.641 1 96.81 246 ALA B C 1
ATOM 6008 O O . ALA B 1 246 ? -20.578 2.586 17.719 1 96.81 246 ALA B O 1
ATOM 6009 N N . ASP B 1 247 ? -20.984 1.329 15.922 1 96.56 247 ASP B N 1
ATOM 6010 C CA . ASP B 1 247 ? -20.234 0.188 16.453 1 96.56 247 ASP B CA 1
ATOM 6011 C C . ASP B 1 247 ? -18.734 0.362 16.234 1 96.56 247 ASP B C 1
ATOM 6013 O O . ASP B 1 247 ? -17.938 -0.415 16.766 1 96.56 247 ASP B O 1
ATOM 6017 N N . TYR B 1 248 ? -18.375 1.386 15.508 1 97.06 248 TYR B N 1
ATOM 6018 C CA . TYR B 1 248 ? -16.969 1.669 15.203 1 97.06 248 TYR B CA 1
ATOM 6019 C C . TYR B 1 248 ? -16.578 3.059 15.688 1 97.06 248 TYR B C 1
ATOM 6021 O O . TYR B 1 248 ? -16.297 3.947 14.883 1 97.06 248 TYR B O 1
ATOM 6029 N N . PRO B 1 249 ? -16.469 3.27 17.016 1 98.25 249 PRO B N 1
ATOM 6030 C CA . PRO B 1 249 ? -16.078 4.602 17.5 1 98.25 249 PRO B CA 1
ATOM 6031 C C . PRO B 1 249 ? -14.734 5.059 16.953 1 98.25 249 PRO B C 1
ATOM 6033 O O . PRO B 1 249 ? -13.828 4.242 16.766 1 98.25 249 PRO B O 1
ATOM 6036 N N . GLY B 1 250 ? -14.641 6.367 16.766 1 98.12 250 GLY B N 1
ATOM 6037 C CA . GLY B 1 250 ? -13.43 6.969 16.234 1 98.12 250 GLY B CA 1
ATOM 6038 C C . GLY B 1 250 ? -13.633 7.605 14.867 1 98.12 250 GLY B C 1
ATOM 6039 O O . GLY B 1 250 ? -14.562 8.391 14.68 1 98.12 250 GLY B O 1
ATOM 6040 N N . ALA B 1 251 ? -12.641 7.406 13.953 1 97.88 251 ALA B N 1
ATOM 6041 C CA . ALA B 1 251 ? -12.602 7.961 12.602 1 97.88 251 ALA B CA 1
ATOM 6042 C C . ALA B 1 251 ? -12.781 9.477 12.625 1 97.88 251 ALA B C 1
ATOM 6044 O O . ALA B 1 251 ? -13.625 10.016 11.914 1 97.88 251 ALA B O 1
ATOM 6045 N N . PRO B 1 252 ? -12.016 10.133 13.438 1 98.06 252 PRO B N 1
ATOM 6046 C CA . PRO B 1 252 ? -12.148 11.586 13.578 1 98.06 252 PRO B CA 1
ATOM 6047 C C . PRO B 1 252 ? -11.68 12.352 12.344 1 98.06 252 PRO B C 1
ATOM 6049 O O . PRO B 1 252 ? -10.875 11.836 11.562 1 98.06 252 PRO B O 1
ATOM 6052 N N . VAL B 1 253 ? -12.172 13.547 12.172 1 97.94 253 VAL B N 1
ATOM 6053 C CA . VAL B 1 253 ? -11.688 14.492 11.172 1 97.94 253 VAL B CA 1
ATOM 6054 C C . VAL B 1 253 ? -10.867 15.586 11.844 1 97.94 253 VAL B C 1
ATOM 6056 O O . VAL B 1 253 ? -11.422 16.5 12.461 1 97.94 253 VAL B O 1
ATOM 6059 N N . TRP B 1 254 ? -9.586 15.516 11.672 1 93.31 254 TRP B N 1
ATOM 6060 C CA . TRP B 1 254 ? -8.68 16.312 12.484 1 93.31 254 TRP B CA 1
ATOM 6061 C C . TRP B 1 254 ? -8.398 17.656 11.812 1 93.31 254 TRP B C 1
ATOM 6063 O O . TRP B 1 254 ? -8.477 18.703 12.461 1 93.31 254 TRP B O 1
ATOM 6073 N N . GLY B 1 255 ? -7.758 17.484 10.656 1 82.94 255 GLY B N 1
ATOM 6074 C CA . GLY B 1 255 ? -7.199 18.828 10.602 1 82.94 255 GLY B CA 1
ATOM 6075 C C . GLY B 1 255 ? -6.965 19.328 9.188 1 82.94 255 GLY B C 1
ATOM 6076 O O . GLY B 1 255 ? -7.543 18.797 8.234 1 82.94 255 GLY B O 1
ATOM 6077 N N . SER B 1 256 ? -6.137 20.359 9.359 1 87.25 256 SER B N 1
ATOM 6078 C CA . SER B 1 256 ? -5.918 21.391 8.352 1 87.25 256 SER B CA 1
ATOM 6079 C C . SER B 1 256 ? -7.238 22.031 7.914 1 87.25 256 SER B C 1
ATOM 6081 O O . SER B 1 256 ? -7.949 22.609 8.727 1 87.25 256 SER B O 1
ATOM 6083 N N . SER B 1 257 ? -7.469 22.344 6.895 1 94.5 257 SER B N 1
ATOM 6084 C CA . SER B 1 257 ? -8.742 22.766 6.32 1 94.5 257 SER B CA 1
ATOM 6085 C C . SER B 1 257 ? -9.133 21.891 5.133 1 94.5 257 SER B C 1
ATOM 6087 O O . SER B 1 257 ? -8.266 21.422 4.395 1 94.5 257 SER B O 1
ATOM 6089 N N . PRO B 1 258 ? -10.422 21.594 5.109 1 97.38 258 PRO B N 1
ATOM 6090 C CA . PRO B 1 258 ? -10.797 20.844 3.912 1 97.38 258 PRO B CA 1
ATOM 6091 C C . PRO B 1 258 ? -10.539 21.609 2.621 1 97.38 258 PRO B C 1
ATOM 6093 O O . PRO B 1 258 ? -10.719 22.844 2.588 1 97.38 258 PRO B O 1
ATOM 6096 N N . SER B 1 259 ? -10.086 20.969 1.625 1 98.12 259 SER B N 1
ATOM 6097 C CA . SER B 1 259 ? -10.062 21.578 0.302 1 98.12 259 SER B CA 1
ATOM 6098 C C . SER B 1 259 ? -11.406 21.453 -0.401 1 98.12 259 SER B C 1
ATOM 6100 O O . SER B 1 259 ? -12.172 20.516 -0.122 1 98.12 259 SER B O 1
ATOM 6102 N N . VAL B 1 260 ? -11.68 22.438 -1.255 1 98.38 260 VAL B N 1
ATOM 6103 C CA . VAL B 1 260 ? -12.984 22.5 -1.904 1 98.38 260 VAL B CA 1
ATOM 6104 C C . VAL B 1 260 ? -12.805 22.734 -3.404 1 98.38 260 VAL B C 1
ATOM 6106 O O . VAL B 1 260 ? -12.102 23.641 -3.82 1 98.38 260 VAL B O 1
ATOM 6109 N N . ASP B 1 261 ? -13.398 21.859 -4.172 1 98.31 261 ASP B N 1
ATOM 6110 C CA . ASP B 1 261 ? -13.555 22.094 -5.605 1 98.31 261 ASP B CA 1
ATOM 6111 C C . ASP B 1 261 ? -14.906 22.719 -5.922 1 98.31 261 ASP B C 1
ATOM 6113 O O . ASP B 1 261 ? -15.906 22 -6.074 1 98.31 261 ASP B O 1
ATOM 6117 N N . LEU B 1 262 ? -14.875 24 -6.129 1 97.25 262 LEU B N 1
ATOM 6118 C CA . LEU B 1 262 ? -16.125 24.719 -6.34 1 97.25 262 LEU B CA 1
ATOM 6119 C C . LEU B 1 262 ? -16.75 24.344 -7.684 1 97.25 262 LEU B C 1
ATOM 6121 O O . LEU B 1 262 ? -17.969 24.297 -7.812 1 97.25 262 LEU B O 1
ATOM 6125 N N . ALA B 1 263 ? -15.945 24.016 -8.68 1 96.56 263 ALA B N 1
ATOM 6126 C CA . ALA B 1 263 ? -16.438 23.703 -10.016 1 96.56 263 ALA B CA 1
ATOM 6127 C C . ALA B 1 263 ? -17.25 22.406 -10.008 1 96.56 263 ALA B C 1
ATOM 6129 O O . ALA B 1 263 ? -18.297 22.328 -10.664 1 96.56 263 ALA B O 1
ATOM 6130 N N . THR B 1 264 ? -16.781 21.438 -9.297 1 97.31 264 THR B N 1
ATOM 6131 C CA . THR B 1 264 ? -17.484 20.156 -9.258 1 97.31 264 THR B CA 1
ATOM 6132 C C . THR B 1 264 ? -18.281 20.016 -7.965 1 97.31 264 THR B C 1
ATOM 6134 O O . THR B 1 264 ? -18.984 19.016 -7.762 1 97.31 264 THR B O 1
ATOM 6137 N N . ARG B 1 265 ? -18.172 20.984 -7.062 1 98.12 265 ARG B N 1
ATOM 6138 C CA . ARG B 1 265 ? -18.891 21.109 -5.801 1 98.12 265 ARG B CA 1
ATOM 6139 C C . ARG B 1 265 ? -18.594 19.922 -4.883 1 98.12 265 ARG B C 1
ATOM 6141 O O . ARG B 1 265 ? -19.5 19.25 -4.402 1 98.12 265 ARG B O 1
ATOM 6148 N N . VAL B 1 266 ? -17.328 19.719 -4.645 1 98.69 266 VAL B N 1
ATOM 6149 C CA . VAL B 1 266 ? -16.875 18.609 -3.811 1 98.69 266 VAL B CA 1
ATOM 6150 C C . VAL B 1 266 ? -15.969 19.141 -2.699 1 98.69 266 VAL B C 1
ATOM 6152 O O . VAL B 1 266 ? -15.172 20.062 -2.924 1 98.69 266 VAL B O 1
ATOM 6155 N N . VAL B 1 267 ? -16.094 18.609 -1.476 1 98.62 267 VAL B N 1
ATOM 6156 C CA . VAL B 1 267 ? -15.219 18.875 -0.334 1 98.62 267 VAL B CA 1
ATOM 6157 C C . VAL B 1 267 ? -14.43 17.609 0.026 1 98.62 267 VAL B C 1
ATOM 6159 O O . VAL B 1 267 ? -15 16.531 0.111 1 98.62 267 VAL B O 1
ATOM 6162 N N . TYR B 1 268 ? -13.125 17.719 0.243 1 98.62 268 TYR B N 1
ATOM 6163 C CA . TYR B 1 268 ? -12.266 16.562 0.506 1 98.62 268 TYR B CA 1
ATOM 6164 C C . TYR B 1 268 ? -11.719 16.609 1.927 1 98.62 268 TYR B C 1
ATOM 6166 O O . TYR B 1 268 ? -11.227 17.641 2.379 1 98.62 268 TYR B O 1
ATOM 6174 N N . VAL B 1 269 ? -11.758 15.438 2.633 1 98.44 269 VAL B N 1
ATOM 6175 C CA . VAL B 1 269 ? -11.172 15.344 3.969 1 98.44 269 VAL B CA 1
ATOM 6176 C C . VAL B 1 269 ? -10.523 13.977 4.156 1 98.44 269 VAL B C 1
ATOM 6178 O O . VAL B 1 269 ? -10.711 13.07 3.336 1 98.44 269 VAL B O 1
ATOM 6181 N N . GLY B 1 270 ? -9.672 13.891 5.18 1 97.88 270 GLY B N 1
ATOM 6182 C CA . GLY B 1 270 ? -9.148 12.633 5.688 1 97.88 270 GLY B CA 1
ATOM 6183 C C . GLY B 1 270 ? -9.57 12.344 7.117 1 97.88 270 GLY B C 1
ATOM 6184 O O . GLY B 1 270 ? -9.797 13.266 7.898 1 97.88 270 GLY B O 1
ATOM 6185 N N . THR B 1 271 ? -9.633 11.023 7.426 1 98 271 THR B N 1
ATOM 6186 C CA . THR B 1 271 ? -10.102 10.656 8.758 1 98 271 THR B CA 1
ATOM 6187 C C . THR B 1 271 ? -9.008 9.938 9.539 1 98 271 THR B C 1
ATOM 6189 O O . THR B 1 271 ? -7.969 9.586 8.977 1 98 271 THR B O 1
ATOM 6192 N N . GLY B 1 272 ? -9.25 9.812 10.828 1 97.25 272 GLY B N 1
ATOM 6193 C CA . GLY B 1 272 ? -8.336 9.094 11.703 1 97.25 272 GLY B CA 1
ATOM 6194 C C . GLY B 1 272 ? -8.75 7.652 11.938 1 97.25 272 GLY B C 1
ATOM 6195 O O . GLY B 1 272 ? -9.539 7.098 11.172 1 97.25 272 GLY B O 1
ATOM 6196 N N . ASN B 1 273 ? -8.172 7.008 12.953 1 96.81 273 ASN B N 1
ATOM 6197 C CA . ASN B 1 273 ? -8.328 5.582 13.219 1 96.81 273 ASN B CA 1
ATOM 6198 C C . ASN B 1 273 ? -9.562 5.305 14.07 1 96.81 273 ASN B C 1
ATOM 6200 O O . ASN B 1 273 ? -10.164 6.23 14.617 1 96.81 273 ASN B O 1
ATOM 6204 N N . ASN B 1 274 ? -9.938 4.043 14.164 1 97.56 274 ASN B N 1
ATOM 6205 C CA . ASN B 1 274 ? -10.922 3.588 15.141 1 97.56 274 ASN B CA 1
ATOM 6206 C C . ASN B 1 274 ? -10.305 3.443 16.531 1 97.56 274 ASN B C 1
ATOM 6208 O O . ASN B 1 274 ? -9.141 3.074 16.672 1 97.56 274 ASN B O 1
ATOM 6212 N N . TYR B 1 275 ? -11.164 3.664 17.516 1 97.75 275 TYR B N 1
ATOM 6213 C CA . TYR B 1 275 ? -10.727 3.469 18.906 1 97.75 275 TYR B CA 1
ATOM 6214 C C . TYR B 1 275 ? -10.992 2.039 19.359 1 97.75 275 TYR B C 1
ATOM 6216 O O . TYR B 1 275 ? -10.328 1.541 20.266 1 97.75 275 TYR B O 1
ATOM 6224 N N . ARG B 1 276 ? -11.961 1.512 18.797 1 95.94 276 ARG B N 1
ATOM 6225 C CA . ARG B 1 276 ? -12.383 0.133 19.016 1 95.94 276 ARG B CA 1
ATOM 6226 C C . ARG B 1 276 ? -13.188 -0.385 17.828 1 95.94 276 ARG B C 1
ATOM 6228 O O . ARG B 1 276 ? -13.633 0.397 16.984 1 95.94 276 ARG B O 1
ATOM 6235 N N . VAL B 1 277 ? -13.32 -1.757 17.75 1 96.25 277 VAL B N 1
ATOM 6236 C CA . VAL B 1 277 ? -14.156 -2.379 16.719 1 96.25 277 VAL B CA 1
ATOM 6237 C C . VAL B 1 277 ? -15.125 -3.363 17.375 1 96.25 277 VAL B C 1
ATOM 6239 O O . VAL B 1 277 ? -14.977 -3.709 18.547 1 96.25 277 VAL B O 1
ATOM 6242 N N . PRO B 1 278 ? -16.141 -3.775 16.641 1 95.75 278 PRO B N 1
ATOM 6243 C CA . PRO B 1 278 ? -17.094 -4.734 17.203 1 95.75 278 PRO B CA 1
ATOM 6244 C C . PRO B 1 278 ? -16.438 -6.047 17.609 1 95.75 278 PRO B C 1
ATOM 6246 O O . PRO B 1 278 ? -15.414 -6.434 17.062 1 95.75 278 PRO B O 1
ATOM 6249 N N . ALA B 1 279 ? -17.156 -6.719 18.484 1 93.94 279 ALA B N 1
ATOM 6250 C CA . ALA B 1 279 ? -16.609 -7.922 19.109 1 93.94 279 ALA B CA 1
ATOM 6251 C C . ALA B 1 279 ? -16.297 -8.992 18.062 1 93.94 279 ALA B C 1
ATOM 6253 O O . ALA B 1 279 ? -15.305 -9.711 18.188 1 93.94 279 ALA B O 1
ATOM 6254 N N . ASP B 1 280 ? -17.141 -9.148 17.125 1 91.31 280 ASP B N 1
ATOM 6255 C CA . ASP B 1 280 ? -16.953 -10.18 16.109 1 91.31 280 ASP B CA 1
ATOM 6256 C C . ASP B 1 280 ? -15.742 -9.859 15.219 1 91.31 280 ASP B C 1
ATOM 6258 O O . ASP B 1 280 ? -14.984 -10.758 14.844 1 91.31 280 ASP B O 1
ATOM 6262 N N . VAL B 1 281 ? -15.578 -8.594 14.859 1 93.12 281 VAL B N 1
ATOM 6263 C CA . VAL B 1 281 ? -14.414 -8.156 14.086 1 93.12 281 VAL B CA 1
ATOM 6264 C C . VAL B 1 281 ? -13.141 -8.352 14.906 1 93.12 281 VAL B C 1
ATOM 6266 O O . VAL B 1 281 ? -12.148 -8.875 14.398 1 93.12 281 VAL B O 1
ATOM 6269 N N . GLN B 1 282 ? -13.219 -8 16.172 1 93.25 282 GLN B N 1
ATOM 6270 C CA . GLN B 1 282 ? -12.062 -8.18 17.047 1 93.25 282 GLN B CA 1
ATOM 6271 C C . GLN B 1 282 ? -11.695 -9.656 17.172 1 93.25 282 GLN B C 1
ATOM 6273 O O . GLN B 1 282 ? -10.516 -10.008 17.188 1 93.25 282 GLN B O 1
ATOM 6278 N N . ALA B 1 283 ? -12.688 -10.492 17.297 1 90.12 283 ALA B N 1
ATOM 6279 C CA . ALA B 1 283 ? -12.445 -11.93 17.391 1 90.12 283 ALA B CA 1
ATOM 6280 C C . ALA B 1 283 ? -11.719 -12.445 16.156 1 90.12 283 ALA B C 1
ATOM 6282 O O . ALA B 1 283 ? -10.82 -13.281 16.266 1 90.12 283 ALA B O 1
ATOM 6283 N N . CYS B 1 284 ? -12.109 -11.961 15.047 1 88.75 284 CYS B N 1
ATOM 6284 C CA . CYS B 1 284 ? -11.461 -12.336 13.797 1 88.75 284 CYS B CA 1
ATOM 6285 C C . CYS B 1 284 ? -10.008 -11.883 13.789 1 88.75 284 CYS B C 1
ATOM 6287 O O . CYS B 1 284 ? -9.117 -12.648 13.422 1 88.75 284 CYS B O 1
ATOM 6289 N N . ILE B 1 285 ? -9.734 -10.672 14.172 1 90.56 285 ILE B N 1
ATOM 6290 C CA . ILE B 1 285 ? -8.398 -10.102 14.219 1 90.56 285 ILE B CA 1
ATOM 6291 C C . ILE B 1 285 ? -7.52 -10.93 15.164 1 90.56 285 ILE B C 1
ATOM 6293 O O . ILE B 1 285 ? -6.379 -11.258 14.828 1 90.56 285 ILE B O 1
ATOM 6297 N N . ASP B 1 286 ? -8.094 -11.281 16.328 1 89.12 286 ASP B N 1
ATOM 6298 C CA . ASP B 1 286 ? -7.355 -12.062 17.328 1 89.12 286 ASP B CA 1
ATOM 6299 C C . ASP B 1 286 ? -7.027 -13.453 16.781 1 89.12 286 ASP B C 1
ATOM 6301 O O . ASP B 1 286 ? -5.906 -13.938 16.953 1 89.12 286 ASP B O 1
ATOM 6305 N N . ALA B 1 287 ? -8.016 -14 16.156 1 85.31 287 ALA B N 1
ATOM 6306 C CA . ALA B 1 287 ? -7.824 -15.344 15.602 1 85.31 287 ALA B CA 1
ATOM 6307 C C . ALA B 1 287 ? -6.738 -15.352 14.531 1 85.31 287 ALA B C 1
ATOM 6309 O O . ALA B 1 287 ? -6.047 -16.359 14.352 1 85.31 287 ALA B O 1
ATOM 6310 N N . ASN B 1 288 ? -6.629 -14.219 13.883 1 86.38 288 ASN B N 1
ATOM 6311 C CA . ASN B 1 288 ? -5.652 -14.094 12.805 1 86.38 288 ASN B CA 1
ATOM 6312 C C . ASN B 1 288 ? -4.352 -13.461 13.297 1 86.38 288 ASN B C 1
ATOM 6314 O O . ASN B 1 288 ? -3.547 -12.992 12.492 1 86.38 288 ASN B O 1
ATOM 6318 N N . GLU B 1 289 ? -4.195 -13.375 14.547 1 83.94 289 GLU B N 1
ATOM 6319 C CA . GLU B 1 289 ? -2.982 -12.844 15.164 1 83.94 289 GLU B CA 1
ATOM 6320 C C . GLU B 1 289 ? -2.631 -11.469 14.609 1 83.94 289 GLU B C 1
ATOM 6322 O O . GLU B 1 289 ? -1.475 -11.211 14.266 1 83.94 289 GLU B O 1
ATOM 6327 N N . GLY B 1 290 ? -3.686 -10.648 14.406 1 86.12 290 GLY B N 1
ATOM 6328 C CA . GLY B 1 290 ? -3.479 -9.25 14.055 1 86.12 290 GLY B CA 1
ATOM 6329 C C . GLY B 1 290 ? -3.705 -8.969 12.586 1 86.12 290 GLY B C 1
ATOM 6330 O O . GLY B 1 290 ? -3.803 -7.805 12.18 1 86.12 290 GLY B O 1
ATOM 6331 N N . ASP B 1 291 ? -3.727 -9.969 11.742 1 84.12 291 ASP B N 1
ATOM 6332 C CA . ASP B 1 291 ? -4.047 -9.742 10.336 1 84.12 291 ASP B CA 1
ATOM 6333 C C . ASP B 1 291 ? -5.543 -9.508 10.148 1 84.12 291 ASP B C 1
ATOM 6335 O O . ASP B 1 291 ? -6.348 -10.43 10.273 1 84.12 291 ASP B O 1
ATOM 6339 N N . ALA B 1 292 ? -5.93 -8.32 9.781 1 89.44 292 ALA B N 1
ATOM 6340 C CA . ALA B 1 292 ? -7.332 -7.918 9.781 1 89.44 292 ALA B CA 1
ATOM 6341 C C . ALA B 1 292 ? -7.895 -7.875 8.367 1 89.44 292 ALA B C 1
ATOM 6343 O O . ALA B 1 292 ? -9.086 -7.637 8.172 1 89.44 292 ALA B O 1
ATOM 6344 N N . ARG B 1 293 ? -7.234 -8.133 7.355 1 84.44 293 ARG B N 1
ATOM 6345 C CA . ARG B 1 293 ? -7.555 -7.84 5.961 1 84.44 293 ARG B CA 1
ATOM 6346 C C . ARG B 1 293 ? -8.758 -8.656 5.492 1 84.44 293 ARG B C 1
ATOM 6348 O O . ARG B 1 293 ? -9.445 -8.266 4.547 1 84.44 293 ARG B O 1
ATOM 6355 N N . THR B 1 294 ? -9.016 -9.734 6.18 1 82.31 294 THR B N 1
ATOM 6356 C CA . THR B 1 294 ? -10.125 -10.578 5.742 1 82.31 294 THR B CA 1
ATOM 6357 C C . THR B 1 294 ? -11.242 -10.594 6.777 1 82.31 294 THR B C 1
ATOM 6359 O O . THR B 1 294 ? -12.133 -11.445 6.73 1 82.31 294 THR B O 1
ATOM 6362 N N . CYS B 1 295 ? -11.148 -9.734 7.746 1 87.88 295 CYS B N 1
ATOM 6363 C CA . CYS B 1 295 ? -12.18 -9.641 8.773 1 87.88 295 CYS B CA 1
ATOM 6364 C C . CYS B 1 295 ? -13.375 -8.836 8.281 1 87.88 295 CYS B C 1
ATOM 6366 O O . CYS B 1 295 ? -13.25 -8.039 7.344 1 87.88 295 CYS B O 1
ATOM 6368 N N . PRO B 1 296 ? -14.523 -9.07 8.844 1 87.94 296 PRO B N 1
ATOM 6369 C CA . PRO B 1 296 ? -15.766 -8.492 8.312 1 87.94 296 PRO B CA 1
ATOM 6370 C C . PRO B 1 296 ? -15.992 -7.055 8.773 1 87.94 296 PRO B C 1
ATOM 6372 O O . PRO B 1 296 ? -16.969 -6.781 9.477 1 87.94 296 PRO B O 1
ATOM 6375 N N . PHE B 1 297 ? -15.297 -6.148 8.305 1 90.06 297 PHE B N 1
ATOM 6376 C CA . PHE B 1 297 ? -15.516 -4.742 8.633 1 90.06 297 PHE B CA 1
ATOM 6377 C C . PHE B 1 297 ? -16.734 -4.203 7.914 1 90.06 297 PHE B C 1
ATOM 6379 O O . PHE B 1 297 ? -17.016 -4.586 6.773 1 90.06 297 PHE B O 1
ATOM 6386 N N . ASP B 1 298 ? -17.422 -3.309 8.617 1 91.81 298 ASP B N 1
ATOM 6387 C CA . ASP B 1 298 ? -18.5 -2.564 7.984 1 91.81 298 ASP B CA 1
ATOM 6388 C C . ASP B 1 298 ? -17.969 -1.586 6.945 1 91.81 298 ASP B C 1
ATOM 6390 O O . ASP B 1 298 ? -17.141 -0.722 7.262 1 91.81 298 ASP B O 1
ATOM 6394 N N . PRO B 1 299 ? -18.438 -1.698 5.684 1 85.75 299 PRO B N 1
ATOM 6395 C CA . PRO B 1 299 ? -17.953 -0.769 4.66 1 85.75 299 PRO B CA 1
ATOM 6396 C C . PRO B 1 299 ? -18.281 0.687 4.98 1 85.75 299 PRO B C 1
ATOM 6398 O O . PRO B 1 299 ? -17.672 1.601 4.426 1 85.75 299 PRO B O 1
ATOM 6401 N N . ALA B 1 300 ? -19.188 0.892 5.84 1 94.12 300 ALA B N 1
ATOM 6402 C CA . ALA B 1 300 ? -19.562 2.252 6.223 1 94.12 300 ALA B CA 1
ATOM 6403 C C . ALA B 1 300 ? -18.578 2.822 7.234 1 94.12 300 ALA B C 1
ATOM 6405 O O . ALA B 1 300 ? -18.594 4.02 7.523 1 94.12 300 ALA B O 1
ATOM 6406 N N . ASN B 1 301 ? -17.719 1.963 7.789 1 96.19 301 ASN B N 1
ATOM 6407 C CA . ASN B 1 301 ? -16.625 2.432 8.633 1 96.19 301 ASN B CA 1
ATOM 6408 C C . ASN B 1 301 ? -15.492 3.029 7.797 1 96.19 301 ASN B C 1
ATOM 6410 O O . ASN B 1 301 ? -14.625 2.301 7.305 1 96.19 301 ASN B O 1
ATOM 6414 N N . MET B 1 302 ? -15.438 4.344 7.742 1 96.81 302 MET B N 1
ATOM 6415 C CA . MET B 1 302 ? -14.453 5.023 6.91 1 96.81 302 MET B CA 1
ATOM 6416 C C . MET B 1 302 ? -13.305 5.562 7.758 1 96.81 302 MET B C 1
ATOM 6418 O O . MET B 1 302 ? -12.969 6.746 7.68 1 96.81 302 MET B O 1
ATOM 6422 N N . ALA B 1 303 ? -12.672 4.68 8.523 1 96.56 303 ALA B N 1
ATOM 6423 C CA . ALA B 1 303 ? -11.453 5.016 9.25 1 96.56 303 ALA B CA 1
ATOM 6424 C C . ALA B 1 303 ? -10.25 5.066 8.305 1 96.56 303 ALA B C 1
ATOM 6426 O O . ALA B 1 303 ? -10.172 4.285 7.355 1 96.56 303 ALA B O 1
ATOM 6427 N N . GLU B 1 304 ? -9.32 6.062 8.578 1 95.56 304 GLU B N 1
ATOM 6428 C CA . GLU B 1 304 ? -8.133 6.254 7.758 1 95.56 304 GLU B CA 1
ATOM 6429 C C . GLU B 1 304 ? -8.484 6.273 6.273 1 95.56 304 GLU B C 1
ATOM 6431 O O . GLU B 1 304 ? -7.906 5.523 5.48 1 95.56 304 GLU B O 1
ATOM 6436 N N . THR B 1 305 ? -9.406 7.148 5.965 1 96.31 305 THR B N 1
ATOM 6437 C CA . THR B 1 305 ? -10.039 7.207 4.656 1 96.31 305 THR B CA 1
ATOM 6438 C C . THR B 1 305 ? -10.047 8.633 4.121 1 96.31 305 THR B C 1
ATOM 6440 O O . THR B 1 305 ? -10.266 9.586 4.875 1 96.31 305 THR B O 1
ATOM 6443 N N . ILE B 1 306 ? -9.75 8.781 2.846 1 97.81 306 ILE B N 1
ATOM 6444 C CA . ILE B 1 306 ? -10.031 10.039 2.16 1 97.81 306 ILE B CA 1
ATOM 6445 C C . ILE B 1 306 ? -11.461 10.023 1.615 1 97.81 306 ILE B C 1
ATOM 6447 O O . ILE B 1 306 ? -11.859 9.07 0.94 1 97.81 306 ILE B O 1
ATOM 6451 N N . ILE B 1 307 ? -12.227 11.039 1.907 1 98.44 307 ILE B N 1
ATOM 6452 C CA . ILE B 1 307 ? -13.633 11.094 1.533 1 98.44 307 ILE B CA 1
ATOM 6453 C C . ILE B 1 307 ? -13.891 12.328 0.677 1 98.44 307 ILE B C 1
ATOM 6455 O O . ILE B 1 307 ? -13.383 13.414 0.974 1 98.44 307 ILE B O 1
ATOM 6459 N N . ALA B 1 308 ? -14.602 12.133 -0.394 1 98.75 308 ALA B N 1
ATOM 6460 C CA . ALA B 1 308 ? -15.156 13.227 -1.188 1 98.75 308 ALA B CA 1
ATOM 6461 C C . ALA B 1 308 ? -16.656 13.398 -0.923 1 98.75 308 ALA B C 1
ATOM 6463 O O . ALA B 1 308 ? -17.453 12.539 -1.281 1 98.75 308 ALA B O 1
ATOM 6464 N N . PHE B 1 309 ? -16.984 14.547 -0.357 1 98.69 309 PHE B N 1
ATOM 6465 C CA . PHE B 1 309 ? -18.375 14.859 -0.092 1 98.69 309 PHE B CA 1
ATOM 6466 C C . PHE B 1 309 ? -18.938 15.805 -1.151 1 98.69 309 PHE B C 1
ATOM 6468 O O . PHE B 1 309 ? -18.266 16.75 -1.57 1 98.69 309 PHE B O 1
ATOM 6475 N N . ASP B 1 310 ? -20.141 15.516 -1.525 1 98.56 310 ASP B N 1
ATOM 6476 C CA . ASP B 1 310 ? -20.891 16.547 -2.223 1 98.56 310 ASP B CA 1
ATOM 6477 C C . ASP B 1 310 ? -21.109 17.766 -1.326 1 98.56 310 ASP B C 1
ATOM 6479 O O . ASP B 1 310 ? -21.641 17.656 -0.221 1 98.56 310 ASP B O 1
ATOM 6483 N N . MET B 1 311 ? -20.734 18.953 -1.791 1 97.44 311 MET B N 1
ATOM 6484 C CA . MET B 1 311 ? -20.672 20.125 -0.905 1 97.44 311 MET B CA 1
ATOM 6485 C C . MET B 1 311 ? -22.062 20.562 -0.487 1 97.44 311 MET B C 1
ATOM 6487 O O . MET B 1 311 ? -22.25 21.141 0.587 1 97.44 311 MET B O 1
ATOM 6491 N N . ASP B 1 312 ? -23.094 20.25 -1.344 1 98.19 312 ASP B N 1
ATOM 6492 C CA . ASP B 1 312 ? -24.438 20.75 -1.075 1 98.19 312 ASP B CA 1
ATOM 6493 C C . ASP B 1 312 ? -25.219 19.797 -0.185 1 98.19 312 ASP B C 1
ATOM 6495 O O . ASP B 1 312 ? -26.047 20.219 0.631 1 98.19 312 ASP B O 1
ATOM 6499 N N . THR B 1 313 ? -24.891 18.484 -0.331 1 98.44 313 THR B N 1
ATOM 6500 C CA . THR B 1 313 ? -25.781 17.516 0.311 1 98.44 313 THR B CA 1
ATOM 6501 C C . THR B 1 313 ? -25.031 16.719 1.371 1 98.44 313 THR B C 1
ATOM 6503 O O . THR B 1 313 ? -25.641 16.062 2.223 1 98.44 313 THR B O 1
ATOM 6506 N N . GLY B 1 314 ? -23.797 16.688 1.226 1 98.5 314 GLY B N 1
ATOM 6507 C CA . GLY B 1 314 ? -23.016 15.844 2.111 1 98.5 314 GLY B CA 1
ATOM 6508 C C . GLY B 1 314 ? -22.953 14.391 1.668 1 98.5 314 GLY B C 1
ATOM 6509 O O . GLY B 1 314 ? -22.328 13.562 2.334 1 98.5 314 GLY B O 1
ATOM 6510 N N . ALA B 1 315 ? -23.578 14.078 0.553 1 98.31 315 ALA B N 1
ATOM 6511 C CA . ALA B 1 315 ? -23.5 12.719 0.031 1 98.31 315 ALA B CA 1
ATOM 6512 C C . ALA B 1 315 ? -22.062 12.352 -0.306 1 98.31 315 ALA B C 1
ATOM 6514 O O . ALA B 1 315 ? -21.297 13.18 -0.816 1 98.31 315 ALA B O 1
ATOM 6515 N N . ILE B 1 316 ? -21.734 11.141 -0.004 1 97.62 316 ILE B N 1
ATOM 6516 C CA . ILE B 1 316 ? -20.406 10.656 -0.333 1 97.62 316 ILE B CA 1
ATOM 6517 C C . ILE B 1 316 ? -20.344 10.281 -1.812 1 97.62 316 ILE B C 1
ATOM 6519 O O . ILE B 1 316 ? -21.031 9.367 -2.262 1 97.62 316 ILE B O 1
ATOM 6523 N N . ARG B 1 317 ? -19.5 10.977 -2.551 1 97.31 317 ARG B N 1
ATOM 6524 C CA . ARG B 1 317 ? -19.312 10.656 -3.963 1 97.31 317 ARG B CA 1
ATOM 6525 C C . ARG B 1 317 ? -18.375 9.461 -4.129 1 97.31 317 ARG B C 1
ATOM 6527 O O . ARG B 1 317 ? -18.609 8.594 -4.969 1 97.31 317 ARG B O 1
ATOM 6534 N N . TRP B 1 318 ? -17.312 9.469 -3.418 1 94.69 318 TRP B N 1
ATOM 6535 C CA . TRP B 1 318 ? -16.391 8.344 -3.35 1 94.69 318 TRP B CA 1
ATOM 6536 C C . TRP B 1 318 ? -15.578 8.383 -2.059 1 94.69 318 TRP B C 1
ATOM 6538 O O . TRP B 1 318 ? -15.562 9.398 -1.357 1 94.69 318 TRP B O 1
ATOM 6548 N N . ASN B 1 319 ? -15.086 7.32 -1.682 1 95.5 319 ASN B N 1
ATOM 6549 C CA . ASN B 1 319 ? -14.109 7.219 -0.603 1 95.5 319 ASN B CA 1
ATOM 6550 C C . ASN B 1 319 ? -13.016 6.207 -0.933 1 95.5 319 ASN B C 1
ATOM 6552 O O . ASN B 1 319 ? -13.234 5.285 -1.72 1 95.5 319 ASN B O 1
ATOM 6556 N N . THR B 1 320 ? -11.82 6.461 -0.435 1 92.81 320 THR B N 1
ATOM 6557 C CA . THR B 1 320 ? -10.68 5.562 -0.558 1 92.81 320 THR B CA 1
ATOM 6558 C C . THR B 1 320 ? -10.055 5.289 0.808 1 92.81 320 THR B C 1
ATOM 6560 O O . THR B 1 320 ? -9.469 6.184 1.42 1 92.81 320 THR B O 1
ATOM 6563 N N . SER B 1 321 ? -10.18 4.043 1.219 1 91.56 321 SER B N 1
ATOM 6564 C CA . SER B 1 321 ? -9.68 3.652 2.535 1 91.56 321 SER B CA 1
ATOM 6565 C C . SER B 1 321 ? -8.242 3.152 2.455 1 91.56 321 SER B C 1
ATOM 6567 O O . SER B 1 321 ? -7.883 2.428 1.525 1 91.56 321 SER B O 1
ATOM 6569 N N . PHE B 1 322 ? -7.465 3.547 3.438 1 90.19 322 PHE B N 1
ATOM 6570 C CA . PHE B 1 322 ? -6.098 3.059 3.58 1 90.19 322 PHE B CA 1
ATOM 6571 C C . PHE B 1 322 ? -5.934 2.281 4.879 1 90.19 322 PHE B C 1
ATOM 6573 O O . PHE B 1 322 ? -4.816 1.935 5.266 1 90.19 322 PHE B O 1
ATOM 6580 N N . SER B 1 323 ? -7.031 1.995 5.555 1 85.5 323 SER B N 1
ATOM 6581 C CA . SER B 1 323 ? -7.047 1.405 6.891 1 85.5 323 SER B CA 1
ATOM 6582 C C . SER B 1 323 ? -6.375 0.035 6.895 1 85.5 323 SER B C 1
ATOM 6584 O O . SER B 1 323 ? -5.805 -0.377 7.906 1 85.5 323 SER B O 1
ATOM 6586 N N . LEU B 1 324 ? -6.461 -0.716 5.84 1 77.38 324 LEU B N 1
ATOM 6587 C CA . LEU B 1 324 ? -5.926 -2.074 5.848 1 77.38 324 LEU B CA 1
ATOM 6588 C C . LEU B 1 324 ? -4.711 -2.186 4.938 1 77.38 324 LEU B C 1
ATOM 6590 O O . LEU B 1 324 ? -4.109 -3.256 4.824 1 77.38 324 LEU B O 1
ATOM 6594 N N . LEU B 1 325 ? -4.312 -1.105 4.375 1 77.31 325 LEU B N 1
ATOM 6595 C CA . LEU B 1 325 ? -3.209 -1.15 3.424 1 77.31 325 LEU B CA 1
ATOM 6596 C C . LEU B 1 325 ? -1.89 -1.431 4.137 1 77.31 325 LEU B C 1
ATOM 6598 O O . LEU B 1 325 ? -1.074 -2.221 3.656 1 77.31 325 LEU B O 1
ATOM 6602 N N . HIS B 1 326 ? -1.723 -0.766 5.25 1 70 326 HIS B N 1
ATOM 6603 C CA . HIS B 1 326 ? -0.463 -0.9 5.973 1 70 326 HIS B CA 1
ATOM 6604 C C . HIS B 1 326 ? -0.649 -1.687 7.266 1 70 326 HIS B C 1
ATOM 6606 O O . HIS B 1 326 ? 0.18 -1.602 8.172 1 70 326 HIS B O 1
ATOM 6612 N N . GLY B 1 327 ? -1.763 -2.412 7.281 1 69 327 GLY B N 1
ATOM 6613 C CA . GLY B 1 327 ? -2.123 -3.119 8.5 1 69 327 GLY B CA 1
ATOM 6614 C C . GLY B 1 327 ? -3.258 -2.459 9.258 1 69 327 GLY B C 1
ATOM 6615 O O . GLY B 1 327 ? -3.605 -1.307 8.992 1 69 327 GLY B O 1
ATOM 6616 N N . LEU B 1 328 ? -3.816 -3.156 10.242 1 77 328 LEU B N 1
ATOM 6617 C CA . LEU B 1 328 ? -4.93 -2.719 11.078 1 77 328 LEU B CA 1
ATOM 6618 C C . LEU B 1 328 ? -4.566 -1.458 11.852 1 77 328 LEU B C 1
ATOM 6620 O O . LEU B 1 328 ? -3.445 -1.331 12.352 1 77 328 LEU B O 1
ATOM 6624 N N . ASP B 1 329 ? -5.461 -0.465 11.875 1 89.81 329 ASP B N 1
ATOM 6625 C CA . ASP B 1 329 ? -5.203 0.656 12.773 1 89.81 329 ASP B CA 1
ATOM 6626 C C . ASP B 1 329 ? -6.391 0.897 13.703 1 89.81 329 ASP B C 1
ATOM 6628 O O . ASP B 1 329 ? -7.219 1.772 13.445 1 89.81 329 ASP B O 1
ATOM 6632 N N . VAL B 1 330 ? -6.457 0.038 14.719 1 94.94 330 VAL B N 1
ATOM 6633 C CA . VAL B 1 330 ? -7.301 0.253 15.891 1 94.94 330 VAL B CA 1
ATOM 6634 C C . VAL B 1 330 ? -6.438 0.633 17.094 1 94.94 330 VAL B C 1
ATOM 6636 O O . VAL B 1 330 ? -5.578 -0.145 17.516 1 94.94 330 VAL B O 1
ATOM 6639 N N . TRP B 1 331 ? -6.699 1.8 17.594 1 95.88 331 TRP B N 1
ATOM 6640 C CA . TRP B 1 331 ? -5.758 2.299 18.578 1 95.88 331 TRP B CA 1
ATOM 6641 C C . TRP B 1 331 ? -6.41 3.344 19.484 1 95.88 331 TRP B C 1
ATOM 6643 O O . TRP B 1 331 ? -7.281 4.098 19.031 1 95.88 331 TRP B O 1
ATOM 6653 N N . ASN B 1 332 ? -6.043 3.381 20.75 1 96.19 332 ASN B N 1
ATOM 6654 C CA . ASN B 1 332 ? -6.289 4.441 21.719 1 96.19 332 ASN B CA 1
ATOM 6655 C C . ASN B 1 332 ? -5.172 4.527 22.75 1 96.19 332 ASN B C 1
ATOM 6657 O O . ASN B 1 332 ? -4.254 3.701 22.75 1 96.19 332 ASN B O 1
ATOM 6661 N N . LEU B 1 333 ? -5.254 5.453 23.609 1 95.56 333 LEU B N 1
ATOM 6662 C CA . LEU B 1 333 ? -4.105 5.758 24.469 1 95.56 333 LEU B CA 1
ATOM 6663 C C . LEU B 1 333 ? -3.947 4.707 25.562 1 95.56 333 LEU B C 1
ATOM 6665 O O . LEU B 1 333 ? -2.936 4.688 26.266 1 95.56 333 LEU B O 1
ATOM 6669 N N . ALA B 1 334 ? -4.836 3.811 25.734 1 96.56 334 ALA B N 1
ATOM 6670 C CA . ALA B 1 334 ? -4.617 2.68 26.625 1 96.56 334 ALA B CA 1
ATOM 6671 C C . ALA B 1 334 ? -3.438 1.829 26.172 1 96.56 334 ALA B C 1
ATOM 6673 O O . ALA B 1 334 ? -2.861 1.076 26.953 1 96.56 334 ALA B O 1
ATOM 6674 N N . CYS B 1 335 ? -3.154 1.942 24.922 1 95.25 335 CYS B N 1
ATOM 6675 C CA . CYS B 1 335 ? -2.08 1.142 24.344 1 95.25 335 CYS B CA 1
ATOM 6676 C C . CYS B 1 335 ? -0.715 1.688 24.734 1 95.25 335 CYS B C 1
ATOM 6678 O O . CYS B 1 335 ? 0.289 0.979 24.672 1 95.25 335 CYS B O 1
ATOM 6680 N N . LYS B 1 336 ? -0.681 2.953 25.078 1 92.5 336 LYS B N 1
ATOM 6681 C CA . LYS B 1 336 ? 0.536 3.604 25.562 1 92.5 336 LYS B CA 1
ATOM 6682 C C . LYS B 1 336 ? 0.243 4.516 26.75 1 92.5 336 LYS B C 1
ATOM 6684 O O . LYS B 1 336 ? 0.503 5.719 26.688 1 92.5 336 LYS B O 1
ATOM 6689 N N . PRO B 1 337 ? -0.195 3.902 27.875 1 89.44 337 PRO B N 1
ATOM 6690 C CA . PRO B 1 337 ? -0.646 4.711 29 1 89.44 337 PRO B CA 1
ATOM 6691 C C . PRO B 1 337 ? 0.476 5.555 29.609 1 89.44 337 PRO B C 1
ATOM 6693 O O . PRO B 1 337 ? 0.208 6.551 30.281 1 89.44 337 PRO B O 1
ATOM 6696 N N . TRP B 1 338 ? 1.757 5.258 29.359 1 85.44 338 TRP B N 1
ATOM 6697 C CA . TRP B 1 338 ? 2.889 6.016 29.875 1 85.44 338 TRP B CA 1
ATOM 6698 C C . TRP B 1 338 ? 2.92 7.422 29.297 1 85.44 338 TRP B C 1
ATOM 6700 O O . TRP B 1 338 ? 3.523 8.328 29.875 1 85.44 338 TRP B O 1
ATOM 6710 N N . LEU B 1 339 ? 2.238 7.637 28.219 1 83 339 LEU B N 1
ATOM 6711 C CA . LEU B 1 339 ? 2.143 8.977 27.641 1 83 339 LEU B CA 1
ATOM 6712 C C . LEU B 1 339 ? 1.243 9.867 28.484 1 83 339 LEU B C 1
ATOM 6714 O O . LEU B 1 339 ? 1.289 11.094 28.375 1 83 339 LEU B O 1
ATOM 6718 N N . LEU B 1 340 ? 0.463 9.234 29.312 1 84 340 LEU B N 1
ATOM 6719 C CA . LEU B 1 340 ? -0.365 9.961 30.266 1 84 340 LEU B CA 1
ATOM 6720 C C . LEU B 1 340 ? 0.272 9.961 31.656 1 84 340 LEU B C 1
ATOM 6722 O O . LEU B 1 340 ? -0.347 10.398 32.625 1 84 340 LEU B O 1
ATOM 6726 N N . GLY B 1 341 ? 1.454 9.367 31.797 1 83.56 341 GLY B N 1
ATOM 6727 C CA . GLY B 1 341 ? 2.117 9.273 33.094 1 83.56 341 GLY B CA 1
ATOM 6728 C C . GLY B 1 341 ? 1.637 8.102 33.938 1 83.56 341 GLY B C 1
ATOM 6729 O O . GLY B 1 341 ? 1.873 8.062 35.125 1 83.56 341 GLY B O 1
ATOM 6730 N N . LEU B 1 342 ? 0.93 7.246 33.281 1 87.31 342 LEU B N 1
ATOM 6731 C CA . LEU B 1 342 ? 0.43 6.082 34 1 87.31 342 LEU B CA 1
ATOM 6732 C C . LEU B 1 342 ? 1.413 4.922 33.906 1 87.31 342 LEU B C 1
ATOM 6734 O O . LEU B 1 342 ? 2.033 4.707 32.875 1 87.31 342 LEU B O 1
ATOM 6738 N N . PRO B 1 343 ? 1.605 4.203 35 1 84.88 343 PRO B N 1
ATOM 6739 C CA . PRO B 1 343 ? 2.574 3.104 35.031 1 84.88 343 PRO B CA 1
ATOM 6740 C C . PRO B 1 343 ? 2.039 1.842 34.344 1 84.88 343 PRO B C 1
ATOM 6742 O O . PRO B 1 343 ? 0.827 1.7 34.156 1 84.88 343 PRO B O 1
ATOM 6745 N N . GLY B 1 344 ? 2.943 0.985 33.969 1 83.69 344 GLY B N 1
ATOM 6746 C CA . GLY B 1 344 ? 2.594 -0.341 33.469 1 83.69 344 GLY B CA 1
ATOM 6747 C C . GLY B 1 344 ? 2.502 -0.422 31.969 1 83.69 344 GLY B C 1
ATOM 6748 O O . GLY B 1 344 ? 2.934 0.493 31.266 1 83.69 344 GLY B O 1
ATOM 6749 N N . GLY B 1 345 ? 2.033 -1.584 31.484 1 89.81 345 GLY B N 1
ATOM 6750 C CA . GLY B 1 345 ? 1.844 -1.849 30.062 1 89.81 345 GLY B CA 1
ATOM 6751 C C . GLY B 1 345 ? 0.472 -1.441 29.562 1 89.81 345 GLY B C 1
ATOM 6752 O O . GLY B 1 345 ? -0.237 -0.679 30.219 1 89.81 345 GLY B O 1
ATOM 6753 N N . PRO B 1 346 ? 0.08 -1.885 28.453 1 94.12 346 PRO B N 1
ATOM 6754 C CA . PRO B 1 346 ? -1.222 -1.559 27.859 1 94.12 346 PRO B CA 1
ATOM 6755 C C . PRO B 1 346 ? -2.385 -1.84 28.812 1 94.12 346 PRO B C 1
ATOM 6757 O O . PRO B 1 346 ? -2.355 -2.824 29.562 1 94.12 346 PRO B O 1
ATOM 6760 N N . GLY B 1 347 ? -3.287 -0.877 28.828 1 94.12 347 GLY B N 1
ATOM 6761 C CA . GLY B 1 347 ? -4.465 -0.996 29.672 1 94.12 347 GLY B CA 1
ATOM 6762 C C . GLY B 1 347 ? -5.562 -1.843 29.047 1 94.12 347 GLY B C 1
ATOM 6763 O O . GLY B 1 347 ? -5.395 -2.373 27.953 1 94.12 347 GLY B O 1
ATOM 6764 N N . PRO B 1 348 ? -6.672 -1.97 29.75 1 93.94 348 PRO B N 1
ATOM 6765 C CA . PRO B 1 348 ? -7.734 -2.893 29.344 1 93.94 348 PRO B CA 1
ATOM 6766 C C . PRO B 1 348 ? -8.438 -2.445 28.062 1 93.94 348 PRO B C 1
ATOM 6768 O O . PRO B 1 348 ? -9.055 -3.262 27.375 1 93.94 348 PRO B O 1
ATOM 6771 N N . ASN B 1 349 ? -8.359 -1.159 27.734 1 96 349 ASN B N 1
ATOM 6772 C CA . ASN B 1 349 ? -9.031 -0.647 26.547 1 96 349 ASN B CA 1
ATOM 6773 C C . ASN B 1 349 ? -8.172 -0.818 25.297 1 96 349 ASN B C 1
ATOM 6775 O O . ASN B 1 349 ? -8.625 -0.559 24.188 1 96 349 ASN B O 1
ATOM 6779 N N . CYS B 1 350 ? -6.977 -1.234 25.484 1 96.19 350 CYS B N 1
ATOM 6780 C CA . CYS B 1 350 ? -6.109 -1.491 24.328 1 96.19 350 CYS B CA 1
ATOM 6781 C C . CYS B 1 350 ? -6.414 -2.85 23.719 1 96.19 350 CYS B C 1
ATOM 6783 O O . CYS B 1 350 ? -6.422 -3.867 24.406 1 96.19 350 CYS B O 1
ATOM 6785 N N . PRO B 1 351 ? -6.727 -2.898 22.375 1 93.06 351 PRO B N 1
ATOM 6786 C CA . PRO B 1 351 ? -6.887 -4.219 21.766 1 93.06 351 PRO B CA 1
ATOM 6787 C C . PRO B 1 351 ? -5.598 -5.039 21.781 1 93.06 351 PRO B C 1
ATOM 6789 O O . PRO B 1 351 ? -4.516 -4.488 21.984 1 93.06 351 PRO B O 1
ATOM 6792 N N . ALA B 1 352 ? -5.746 -6.32 21.625 1 90.62 352 ALA B N 1
ATOM 6793 C CA . ALA B 1 352 ? -4.605 -7.234 21.688 1 90.62 352 ALA B CA 1
ATOM 6794 C C . ALA B 1 352 ? -3.586 -6.93 20.594 1 90.62 352 ALA B C 1
ATOM 6796 O O . ALA B 1 352 ? -2.381 -7.098 20.797 1 90.62 352 ALA B O 1
ATOM 6797 N N . PHE B 1 353 ? -4.078 -6.547 19.484 1 90.56 353 PHE B N 1
ATOM 6798 C CA . PHE B 1 353 ? -3.229 -6.176 18.359 1 90.56 353 PHE B CA 1
ATOM 6799 C C . PHE B 1 353 ? -3.492 -4.738 17.922 1 90.56 353 PHE B C 1
ATOM 6801 O O . PHE B 1 353 ? -4.215 -4.496 16.953 1 90.56 353 PHE B O 1
ATOM 6808 N N . PRO B 1 354 ? -2.867 -3.799 18.609 1 92.44 354 PRO B N 1
ATOM 6809 C CA . PRO B 1 354 ? -3.146 -2.393 18.312 1 92.44 354 PRO B CA 1
ATOM 6810 C C . PRO B 1 354 ? -2.467 -1.913 17.031 1 92.44 354 PRO B C 1
ATOM 6812 O O . PRO B 1 354 ? -1.41 -2.43 16.656 1 92.44 354 PRO B O 1
ATOM 6815 N N . GLY B 1 355 ? -3.062 -0.948 16.359 1 90 355 GLY B N 1
ATOM 6816 C CA . GLY B 1 355 ? -2.445 -0.287 15.227 1 90 355 GLY B CA 1
ATOM 6817 C C . GLY B 1 355 ? -1.462 0.797 15.625 1 90 355 GLY B C 1
ATOM 6818 O O . GLY B 1 355 ? -1.179 0.978 16.812 1 90 355 GLY B O 1
ATOM 6819 N N . PRO B 1 356 ? -0.954 1.509 14.609 1 88.75 356 PRO B N 1
ATOM 6820 C CA . PRO B 1 356 ? 0.133 2.459 14.852 1 88.75 356 PRO B CA 1
ATOM 6821 C C . PRO B 1 356 ? -0.367 3.885 15.07 1 88.75 356 PRO B C 1
ATOM 6823 O O . PRO B 1 356 ? 0.436 4.812 15.211 1 88.75 356 PRO B O 1
ATOM 6826 N N . ASP B 1 357 ? -1.682 4.109 15.102 1 92.94 357 ASP B N 1
ATOM 6827 C CA . ASP B 1 357 ? -2.209 5.465 15.234 1 92.94 357 ASP B CA 1
ATOM 6828 C C . ASP B 1 357 ? -1.795 6.332 14.047 1 92.94 357 ASP B C 1
ATOM 6830 O O . ASP B 1 357 ? -1.194 7.395 14.227 1 92.94 357 ASP B O 1
ATOM 6834 N N . SER B 1 358 ? -2.137 5.941 12.859 1 92.75 358 SER B N 1
ATOM 6835 C CA . SER B 1 358 ? -1.701 6.598 11.633 1 92.75 358 SER B CA 1
ATOM 6836 C C . SER B 1 358 ? -2.814 7.457 11.039 1 92.75 358 SER B C 1
ATOM 6838 O O . SER B 1 358 ? -3.164 7.305 9.867 1 92.75 358 SER B O 1
ATOM 6840 N N . ASP B 1 359 ? -3.281 8.461 11.797 1 95.94 359 ASP B N 1
ATOM 6841 C CA . ASP B 1 359 ? -4.352 9.352 11.375 1 95.94 359 ASP B CA 1
ATOM 6842 C C . ASP B 1 359 ? -3.908 10.219 10.195 1 95.94 359 ASP B C 1
ATOM 6844 O O . ASP B 1 359 ? -2.719 10.508 10.047 1 95.94 359 ASP B O 1
ATOM 6848 N N . PHE B 1 360 ? -4.91 10.594 9.406 1 96.5 360 PHE B N 1
ATOM 6849 C CA . PHE B 1 360 ? -4.695 11.773 8.578 1 96.5 360 PHE B CA 1
ATOM 6850 C C . PHE B 1 360 ? -4.895 13.047 9.383 1 96.5 360 PHE B C 1
ATOM 6852 O O . PHE B 1 360 ? -6.031 13.461 9.641 1 96.5 360 PHE B O 1
ATOM 6859 N N . GLY B 1 361 ? -3.799 13.648 9.727 1 94.31 361 GLY B N 1
ATOM 6860 C CA . GLY B 1 361 ? -3.873 14.906 10.453 1 94.31 361 GLY B CA 1
ATOM 6861 C C . GLY B 1 361 ? -4.152 16.094 9.547 1 94.31 361 GLY B C 1
ATOM 6862 O O . GLY B 1 361 ? -4.633 17.125 10.016 1 94.31 361 GLY B O 1
ATOM 6863 N N . GLN B 1 362 ? -3.795 15.961 8.359 1 95.5 362 GLN B N 1
ATOM 6864 C CA . GLN B 1 362 ? -4.059 17 7.371 1 95.5 362 GLN B CA 1
ATOM 6865 C C . GLN B 1 362 ? -5.109 16.562 6.359 1 95.5 362 GLN B C 1
ATOM 6867 O O . GLN B 1 362 ? -5.238 15.359 6.082 1 95.5 362 GLN B O 1
ATOM 6872 N N . ALA B 1 363 ? -5.867 17.531 5.855 1 96.69 363 ALA B N 1
ATOM 6873 C CA . ALA B 1 363 ? -6.758 17.266 4.727 1 96.69 363 ALA B CA 1
ATOM 6874 C C . ALA B 1 363 ? -6 17.344 3.404 1 96.69 363 ALA B C 1
ATOM 6876 O O . ALA B 1 363 ? -4.914 17.922 3.336 1 96.69 363 ALA B O 1
ATOM 6877 N N . PRO B 1 364 ? -6.59 16.75 2.381 1 98.19 364 PRO B N 1
ATOM 6878 C CA . PRO B 1 364 ? -5.902 16.766 1.09 1 98.19 364 PRO B CA 1
ATOM 6879 C C . PRO B 1 364 ? -5.734 18.172 0.519 1 98.19 364 PRO B C 1
ATOM 6881 O O . PRO B 1 364 ? -6.629 19 0.656 1 98.19 364 PRO B O 1
ATOM 6884 N N . MET B 1 365 ? -4.582 18.344 -0.136 1 98.44 365 MET B N 1
ATOM 6885 C CA . MET B 1 365 ? -4.398 19.484 -1.034 1 98.44 365 MET B CA 1
ATOM 6886 C C . MET B 1 365 ? -4.941 19.172 -2.424 1 98.44 365 MET B C 1
ATOM 6888 O O . MET B 1 365 ? -4.77 18.062 -2.926 1 98.44 365 MET B O 1
ATOM 6892 N N . ARG B 1 366 ? -5.586 20.141 -3 1 98.25 366 ARG B N 1
ATOM 6893 C CA . ARG B 1 366 ? -5.844 20.062 -4.434 1 98.25 366 ARG B CA 1
ATOM 6894 C C . ARG B 1 366 ? -4.691 20.641 -5.234 1 98.25 366 ARG B C 1
ATOM 6896 O O . ARG B 1 366 ? -4.48 21.859 -5.223 1 98.25 366 ARG B O 1
ATOM 6903 N N . VAL B 1 367 ? -4.012 19.75 -5.906 1 97.75 367 VAL B N 1
ATOM 6904 C CA . VAL B 1 367 ? -2.812 20.141 -6.641 1 97.75 367 VAL B CA 1
ATOM 6905 C C . VAL B 1 367 ? -3.076 20.047 -8.141 1 97.75 367 VAL B C 1
ATOM 6907 O O . VAL B 1 367 ? -3.75 19.125 -8.609 1 97.75 367 VAL B O 1
ATOM 6910 N N . HIS B 1 368 ? -2.613 21.047 -8.922 1 96.19 368 HIS B N 1
ATOM 6911 C CA . HIS B 1 368 ? -2.594 21.062 -10.375 1 96.19 368 HIS B CA 1
ATOM 6912 C C . HIS B 1 368 ? -1.176 21.234 -10.906 1 96.19 368 HIS B C 1
ATOM 6914 O O . HIS B 1 368 ? -0.672 22.359 -10.969 1 96.19 368 HIS B O 1
ATOM 6920 N N . TYR B 1 369 ? -0.61 20.125 -11.25 1 94.38 369 TYR B N 1
ATOM 6921 C CA . TYR B 1 369 ? 0.747 20.266 -11.766 1 94.38 369 TYR B CA 1
ATOM 6922 C C . TYR B 1 369 ? 0.758 20.203 -13.289 1 94.38 369 TYR B C 1
ATOM 6924 O O . TYR B 1 369 ? -0.202 19.734 -13.906 1 94.38 369 TYR B O 1
ATOM 6932 N N . ARG B 1 370 ? 1.764 20.766 -13.883 1 91.25 370 ARG B N 1
ATOM 6933 C CA . ARG B 1 370 ? 1.857 20.812 -15.336 1 91.25 370 ARG B CA 1
ATOM 6934 C C . ARG B 1 370 ? 2.611 19.609 -15.883 1 91.25 370 ARG B C 1
ATOM 6936 O O . ARG B 1 370 ? 3.695 19.266 -15.391 1 91.25 370 ARG B O 1
ATOM 6943 N N . SER B 1 371 ? 2.014 18.828 -16.75 1 84.56 371 SER B N 1
ATOM 6944 C CA . SER B 1 371 ? 2.631 17.734 -17.484 1 84.56 371 SER B CA 1
ATOM 6945 C C . SER B 1 371 ? 2.344 17.828 -18.969 1 84.56 371 SER B C 1
ATOM 6947 O O . SER B 1 371 ? 1.186 17.766 -19.391 1 84.56 371 SER B O 1
ATOM 6949 N N . GLY B 1 372 ? 3.355 17.906 -19.875 1 81.75 372 GLY B N 1
ATOM 6950 C CA . GLY B 1 372 ? 3.18 18.016 -21.312 1 81.75 372 GLY B CA 1
ATOM 6951 C C . GLY B 1 372 ? 2.262 19.156 -21.719 1 81.75 372 GLY B C 1
ATOM 6952 O O . GLY B 1 372 ? 1.418 19 -22.594 1 81.75 372 GLY B O 1
ATOM 6953 N N . GLY B 1 373 ? 2.191 20.219 -21.016 1 84.94 373 GLY B N 1
ATOM 6954 C CA . GLY B 1 373 ? 1.409 21.406 -21.344 1 84.94 373 GLY B CA 1
ATOM 6955 C C . GLY B 1 373 ? 0.004 21.375 -20.781 1 84.94 373 GLY B C 1
ATOM 6956 O O . GLY B 1 373 ? -0.782 22.297 -20.984 1 84.94 373 GLY B O 1
ATOM 6957 N N . VAL B 1 374 ? -0.318 20.312 -20.156 1 88.75 374 VAL B N 1
ATOM 6958 C CA . VAL B 1 374 ? -1.657 20.234 -19.578 1 88.75 374 VAL B CA 1
ATOM 6959 C C . VAL B 1 374 ? -1.571 20.25 -18.062 1 88.75 374 VAL B C 1
ATOM 6961 O O . VAL B 1 374 ? -0.566 19.828 -17.484 1 88.75 374 VAL B O 1
ATOM 6964 N N . GLN B 1 375 ? -2.645 20.828 -17.422 1 92.19 375 GLN B N 1
ATOM 6965 C CA . GLN B 1 375 ? -2.746 20.766 -15.969 1 92.19 375 GLN B CA 1
ATOM 6966 C C . GLN B 1 375 ? -3.381 19.453 -15.508 1 92.19 375 GLN B C 1
ATOM 6968 O O . GLN B 1 375 ? -4.492 19.125 -15.922 1 92.19 375 GLN B O 1
ATOM 6973 N N . VAL B 1 376 ? -2.691 18.812 -14.703 1 92.25 376 VAL B N 1
ATOM 6974 C CA . VAL B 1 376 ? -3.164 17.531 -14.211 1 92.25 376 VAL B CA 1
ATOM 6975 C C . VAL B 1 376 ? -3.598 17.672 -12.75 1 92.25 376 VAL B C 1
ATOM 6977 O O . VAL B 1 376 ? -2.783 17.984 -11.883 1 92.25 376 VAL B O 1
ATOM 6980 N N . PRO B 1 377 ? -4.875 17.438 -12.477 1 96.62 377 PRO B N 1
ATOM 6981 C CA . PRO B 1 377 ? -5.363 17.562 -11.102 1 96.62 377 PRO B CA 1
ATOM 6982 C C . PRO B 1 377 ? -5.07 16.312 -10.266 1 96.62 377 PRO B C 1
ATOM 6984 O O . PRO B 1 377 ? -5.211 15.188 -10.758 1 96.62 377 PRO B O 1
ATOM 6987 N N . LEU B 1 378 ? -4.605 16.531 -9.023 1 97.12 378 LEU B N 1
ATOM 6988 C CA . LEU B 1 378 ? -4.453 15.469 -8.031 1 97.12 378 LEU B CA 1
ATOM 6989 C C . LEU B 1 378 ? -4.871 15.961 -6.648 1 97.12 378 LEU B C 1
ATOM 6991 O O . LEU B 1 378 ? -4.922 17.172 -6.406 1 97.12 378 LEU B O 1
ATOM 6995 N N . LEU B 1 379 ? -5.285 15.031 -5.816 1 98.25 379 LEU B N 1
ATOM 6996 C CA . LEU B 1 379 ? -5.289 15.234 -4.375 1 98.25 379 LEU B CA 1
ATOM 6997 C C . LEU B 1 379 ? -4 14.711 -3.748 1 98.25 379 LEU B C 1
ATOM 6999 O O . LEU B 1 379 ? -3.576 13.594 -4.035 1 98.25 379 LEU B O 1
ATOM 7003 N N . ALA B 1 380 ? -3.348 15.555 -2.979 1 98.56 380 ALA B N 1
ATOM 7004 C CA . ALA B 1 380 ? -2.113 15.164 -2.305 1 98.56 380 ALA B CA 1
ATOM 7005 C C . ALA B 1 380 ? -2.26 15.266 -0.789 1 98.56 380 ALA B C 1
ATOM 7007 O O . ALA B 1 380 ? -2.76 16.266 -0.274 1 98.56 380 ALA B O 1
ATOM 7008 N N . VAL B 1 381 ? -1.842 14.211 -0.061 1 98.12 381 VAL B N 1
ATOM 7009 C CA . VAL B 1 381 ? -2.09 14.219 1.377 1 98.12 381 VAL B CA 1
ATOM 7010 C C . VAL B 1 381 ? -1.076 13.32 2.082 1 98.12 381 VAL B C 1
ATOM 7012 O O . VAL B 1 381 ? -0.7 12.273 1.56 1 98.12 381 VAL B O 1
ATOM 7015 N N . GLY B 1 382 ? -0.612 13.797 3.244 1 97.06 382 GLY B N 1
ATOM 7016 C CA . GLY B 1 382 ? 0.285 13.023 4.086 1 97.06 382 GLY B CA 1
ATOM 7017 C C . GLY B 1 382 ? -0.406 12.414 5.289 1 97.06 382 GLY B C 1
ATOM 7018 O O . GLY B 1 382 ? -1.399 12.953 5.781 1 97.06 382 GLY B O 1
ATOM 7019 N N . GLN B 1 383 ? 0.116 11.289 5.727 1 95.94 383 GLN B N 1
ATOM 7020 C CA . GLN B 1 383 ? -0.425 10.562 6.867 1 95.94 383 GLN B CA 1
ATOM 7021 C C . GLN B 1 383 ? 0.612 10.43 7.977 1 95.94 383 GLN B C 1
ATOM 7023 O O . GLN B 1 383 ? 1.815 10.422 7.715 1 95.94 383 GLN B O 1
ATOM 7028 N N . LYS B 1 384 ? 0.176 10.25 9.195 1 95.25 384 LYS B N 1
ATOM 7029 C CA . LYS B 1 384 ? 1.063 10.055 10.336 1 95.25 384 LYS B CA 1
ATOM 7030 C C . LYS B 1 384 ? 1.995 8.867 10.109 1 95.25 384 LYS B C 1
ATOM 7032 O O . LYS B 1 384 ? 3.074 8.797 10.703 1 95.25 384 LYS B O 1
ATOM 7037 N N . SER B 1 385 ? 1.646 7.984 9.297 1 91.69 385 SER B N 1
ATOM 7038 C CA . SER B 1 385 ? 2.445 6.801 9.008 1 91.69 385 SER B CA 1
ATOM 7039 C C . SER B 1 385 ? 3.75 7.172 8.312 1 91.69 385 SER B C 1
ATOM 7041 O O . SER B 1 385 ? 4.676 6.359 8.242 1 91.69 385 SER B O 1
ATOM 7043 N N . GLY B 1 386 ? 3.781 8.352 7.734 1 93.69 386 GLY B N 1
ATOM 7044 C CA . GLY B 1 386 ? 4.941 8.75 6.949 1 93.69 386 GLY B CA 1
ATOM 7045 C C . GLY B 1 386 ? 4.75 8.547 5.457 1 93.69 386 GLY B C 1
ATOM 7046 O O . GLY B 1 386 ? 5.59 8.961 4.656 1 93.69 386 GLY B O 1
ATOM 7047 N N . PHE B 1 387 ? 3.627 7.883 5.137 1 92.94 387 PHE B N 1
ATOM 7048 C CA . PHE B 1 387 ? 3.293 7.75 3.725 1 92.94 387 PHE B CA 1
ATOM 7049 C C . PHE B 1 387 ? 2.637 9.023 3.203 1 92.94 387 PHE B C 1
ATOM 7051 O O . PHE B 1 387 ? 1.854 9.656 3.912 1 92.94 387 PHE B O 1
ATOM 7058 N N . PHE B 1 388 ? 2.969 9.359 1.986 1 96.06 388 PHE B N 1
ATOM 7059 C CA . PHE B 1 388 ? 2.311 10.422 1.234 1 96.06 388 PHE B CA 1
ATOM 7060 C C . PHE B 1 388 ? 1.581 9.852 0.023 1 96.06 388 PHE B C 1
ATOM 7062 O O . PHE B 1 388 ? 2.082 8.945 -0.639 1 96.06 388 PHE B O 1
ATOM 7069 N N . TYR B 1 389 ? 0.382 10.375 -0.23 1 95.75 389 TYR B N 1
ATOM 7070 C CA . TYR B 1 389 ? -0.492 9.82 -1.258 1 95.75 389 TYR B CA 1
ATOM 7071 C C . TYR B 1 389 ? -0.877 10.883 -2.277 1 95.75 389 TYR B C 1
ATOM 7073 O O . TYR B 1 389 ? -1.021 12.062 -1.932 1 95.75 389 TYR B O 1
ATOM 7081 N N . ALA B 1 390 ? -1.048 10.445 -3.506 1 96.5 390 ALA B N 1
ATOM 7082 C CA . ALA B 1 390 ? -1.75 11.227 -4.52 1 96.5 390 ALA B CA 1
ATOM 7083 C C . ALA B 1 390 ? -2.924 10.445 -5.102 1 96.5 390 ALA B C 1
ATOM 7085 O O . ALA B 1 390 ? -2.795 9.258 -5.41 1 96.5 390 ALA B O 1
ATOM 7086 N N . LEU B 1 391 ? -4.055 11.094 -5.176 1 95.25 391 LEU B N 1
ATOM 7087 C CA . LEU B 1 391 ? -5.277 10.484 -5.695 1 95.25 391 LEU B CA 1
ATOM 7088 C C . LEU B 1 391 ? -5.859 11.312 -6.832 1 95.25 391 LEU B C 1
ATOM 7090 O O . LEU B 1 391 ? -5.648 12.531 -6.891 1 95.25 391 LEU B O 1
ATOM 7094 N N . HIS B 1 392 ? -6.578 10.648 -7.691 1 91.06 392 HIS B N 1
ATOM 7095 C CA . HIS B 1 392 ? -7.383 11.359 -8.68 1 91.06 392 HIS B CA 1
ATOM 7096 C C . HIS B 1 392 ? -8.664 11.906 -8.055 1 91.06 392 HIS B C 1
ATOM 7098 O O . HIS B 1 392 ? -9.461 11.148 -7.496 1 91.06 392 HIS B O 1
ATOM 7104 N N . PRO B 1 393 ? -8.867 13.195 -8.234 1 96.75 393 PRO B N 1
ATOM 7105 C CA . PRO B 1 393 ? -10.008 13.797 -7.535 1 96.75 393 PRO B CA 1
ATOM 7106 C C . PRO B 1 393 ? -11.352 13.289 -8.055 1 96.75 393 PRO B C 1
ATOM 7108 O O . PRO B 1 393 ? -12.344 13.312 -7.324 1 96.75 393 PRO B O 1
ATOM 7111 N N . ALA B 1 394 ? -11.414 12.812 -9.25 1 91.69 394 ALA B N 1
ATOM 7112 C CA . ALA B 1 394 ? -12.68 12.445 -9.883 1 91.69 394 ALA B CA 1
ATOM 7113 C C . ALA B 1 394 ? -13.266 11.18 -9.25 1 91.69 394 ALA B C 1
ATOM 7115 O O . ALA B 1 394 ? -14.484 11.055 -9.117 1 91.69 394 ALA B O 1
ATOM 7116 N N . ASP B 1 395 ? -12.328 10.297 -8.797 1 89.19 395 ASP B N 1
ATOM 7117 C CA . ASP B 1 395 ? -12.867 9.008 -8.367 1 89.19 395 ASP B CA 1
ATOM 7118 C C . ASP B 1 395 ? -12.094 8.461 -7.168 1 89.19 395 ASP B C 1
ATOM 7120 O O . ASP B 1 395 ? -12.438 7.41 -6.625 1 89.19 395 ASP B O 1
ATOM 7124 N N . GLY B 1 396 ? -11.086 9.078 -6.797 1 92.31 396 GLY B N 1
ATOM 7125 C CA . GLY B 1 396 ? -10.352 8.688 -5.605 1 92.31 396 GLY B CA 1
ATOM 7126 C C . GLY B 1 396 ? -9.336 7.59 -5.863 1 92.31 396 GLY B C 1
ATOM 7127 O O . GLY B 1 396 ? -8.672 7.117 -4.941 1 92.31 396 GLY B O 1
ATOM 7128 N N . HIS B 1 397 ? -9.203 7.238 -7.133 1 84.19 397 HIS B N 1
ATOM 7129 C CA . HIS B 1 397 ? -8.18 6.238 -7.43 1 84.19 397 HIS B CA 1
ATOM 7130 C C . HIS B 1 397 ? -6.789 6.754 -7.098 1 84.19 397 HIS B C 1
ATOM 7132 O O . HIS B 1 397 ? -6.484 7.926 -7.328 1 84.19 397 HIS B O 1
ATOM 7138 N N . VAL B 1 398 ? -5.996 5.906 -6.594 1 87.56 398 VAL B N 1
ATOM 7139 C CA . VAL B 1 398 ? -4.645 6.27 -6.172 1 87.56 398 VAL B CA 1
ATOM 7140 C C . VAL B 1 398 ? -3.756 6.465 -7.398 1 87.56 398 VAL B C 1
ATOM 7142 O O . VAL B 1 398 ? -3.703 5.602 -8.273 1 87.56 398 VAL B O 1
ATOM 7145 N N . ALA B 1 399 ? -3.129 7.562 -7.453 1 88.88 399 ALA B N 1
ATOM 7146 C CA . ALA B 1 399 ? -2.141 7.824 -8.5 1 88.88 399 ALA B CA 1
ATOM 7147 C C . ALA B 1 399 ? -0.764 7.309 -8.086 1 88.88 399 ALA B C 1
ATOM 7149 O O . ALA B 1 399 ? -0.075 6.664 -8.883 1 88.88 399 ALA B O 1
ATOM 7150 N N . TRP B 1 400 ? -0.386 7.578 -6.875 1 87.5 400 TRP B N 1
ATOM 7151 C CA . TRP B 1 400 ? 0.859 7.027 -6.352 1 87.5 400 TRP B CA 1
ATOM 7152 C C . TRP B 1 400 ? 0.872 7.062 -4.828 1 87.5 400 TRP B C 1
ATOM 7154 O O . TRP B 1 400 ? 0.098 7.801 -4.211 1 87.5 400 TRP B O 1
ATOM 7164 N N . ILE B 1 401 ? 1.654 6.211 -4.219 1 89.69 401 ILE B N 1
ATOM 7165 C CA . ILE B 1 401 ? 1.946 6.105 -2.793 1 89.69 401 ILE B CA 1
ATOM 7166 C C . ILE B 1 401 ? 3.457 6.086 -2.576 1 89.69 401 ILE B C 1
ATOM 7168 O O . ILE B 1 401 ? 4.18 5.363 -3.264 1 89.69 401 ILE B O 1
ATOM 7172 N N . LYS B 1 402 ? 3.932 6.918 -1.569 1 87.44 402 LYS B N 1
ATOM 7173 C CA . LYS B 1 402 ? 5.363 6.938 -1.277 1 87.44 402 LYS B CA 1
ATOM 7174 C C . LYS B 1 402 ? 5.617 6.977 0.226 1 87.44 402 LYS B C 1
ATOM 7176 O O . LYS B 1 402 ? 4.961 7.723 0.954 1 87.44 402 LYS B O 1
ATOM 7181 N N . SER B 1 403 ? 6.496 6.129 0.689 1 87.88 403 SER B N 1
ATOM 7182 C CA . SER B 1 403 ? 7.055 6.297 2.027 1 87.88 403 SER B CA 1
ATOM 7183 C C . SER B 1 403 ? 8.141 7.367 2.043 1 87.88 403 SER B C 1
ATOM 7185 O O . SER B 1 403 ? 9.188 7.203 1.418 1 87.88 403 SER B O 1
ATOM 7187 N N . VAL B 1 404 ? 7.949 8.43 2.812 1 91.31 404 VAL B N 1
ATOM 7188 C CA . VAL B 1 404 ? 8.852 9.57 2.725 1 91.31 404 VAL B CA 1
ATOM 7189 C C . VAL B 1 404 ? 9.648 9.703 4.023 1 91.31 404 VAL B C 1
ATOM 7191 O O . VAL B 1 404 ? 10.828 10.039 4.004 1 91.31 404 VAL B O 1
ATOM 7194 N N . VAL B 1 405 ? 8.977 9.492 5.121 1 92.5 405 VAL B N 1
ATOM 7195 C CA . VAL B 1 405 ? 9.578 9.641 6.441 1 92.5 405 VAL B CA 1
ATOM 7196 C C . VAL B 1 405 ? 9.062 8.555 7.375 1 92.5 405 VAL B C 1
ATOM 7198 O O . VAL B 1 405 ? 8.078 7.883 7.07 1 92.5 405 VAL B O 1
ATOM 7201 N N . PRO B 1 406 ? 9.805 8.383 8.492 1 89.62 406 PRO B N 1
ATOM 7202 C CA . PRO B 1 406 ? 9.258 7.449 9.477 1 89.62 406 PRO B CA 1
ATOM 7203 C C . PRO B 1 406 ? 7.91 7.91 10.039 1 89.62 406 PRO B C 1
ATOM 7205 O O . PRO B 1 406 ? 7.652 9.109 10.133 1 89.62 406 PRO B O 1
ATOM 7208 N N . GLY B 1 407 ? 7.09 6.926 10.367 1 88.31 407 GLY B N 1
ATOM 7209 C CA . GLY B 1 407 ? 5.863 7.246 11.078 1 88.31 407 GLY B CA 1
ATOM 7210 C C . GLY B 1 407 ? 6.086 7.555 12.547 1 88.31 407 GLY B C 1
ATOM 7211 O O . GLY B 1 407 ? 7.203 7.883 12.953 1 88.31 407 GLY B O 1
ATOM 7212 N N . GLY B 1 408 ? 4.961 7.605 13.32 1 86.25 408 GLY B N 1
ATOM 7213 C CA . GLY B 1 408 ? 5.02 7.828 14.75 1 86.25 408 GLY B CA 1
ATOM 7214 C C . GLY B 1 408 ? 3.703 8.305 15.336 1 86.25 408 GLY B C 1
ATOM 7215 O O . GLY B 1 408 ? 2.818 8.758 14.602 1 86.25 408 GLY B O 1
ATOM 7216 N N . ASP B 1 409 ? 3.646 8.234 16.609 1 79.25 409 ASP B N 1
ATOM 7217 C CA . ASP B 1 409 ? 2.424 8.578 17.328 1 79.25 409 ASP B CA 1
ATOM 7218 C C . ASP B 1 409 ? 2.057 10.047 17.109 1 79.25 409 ASP B C 1
ATOM 7220 O O . ASP B 1 409 ? 0.876 10.398 17.109 1 79.25 409 ASP B O 1
ATOM 7224 N N . MET B 1 410 ? 3.07 10.828 17 1 81.19 410 MET B N 1
ATOM 7225 C CA . MET B 1 410 ? 2.818 12.25 16.734 1 81.19 410 MET B CA 1
ATOM 7226 C C . MET B 1 410 ? 3.156 12.609 15.289 1 81.19 410 MET B C 1
ATOM 7228 O O . MET B 1 410 ? 3.523 13.75 15 1 81.19 410 MET B O 1
ATOM 7232 N N . GLY B 1 411 ? 3.221 11.508 14.594 1 77.81 411 GLY B N 1
ATOM 7233 C CA . GLY B 1 411 ? 3.107 11.695 13.156 1 77.81 411 GLY B CA 1
ATOM 7234 C C . GLY B 1 411 ? 4.43 11.539 12.43 1 77.81 411 GLY B C 1
ATOM 7235 O O . GLY B 1 411 ? 5.496 11.688 13.031 1 77.81 411 GLY B O 1
ATOM 7236 N N . GLY B 1 412 ? 4.336 11.102 11.25 1 88.94 412 GLY B N 1
ATOM 7237 C CA . GLY B 1 412 ? 5.211 11.398 10.125 1 88.94 412 GLY B CA 1
ATOM 7238 C C . GLY B 1 412 ? 4.879 12.703 9.43 1 88.94 412 GLY B C 1
ATOM 7239 O O . GLY B 1 412 ? 5.586 13.695 9.594 1 88.94 412 GLY B O 1
ATOM 7240 N N . PHE B 1 413 ? 3.664 12.703 9.039 1 94.56 413 PHE B N 1
ATOM 7241 C CA . PHE B 1 413 ? 3.074 13.953 8.57 1 94.56 413 PHE B CA 1
ATOM 7242 C C . PHE B 1 413 ? 1.912 14.367 9.469 1 94.56 413 PHE B C 1
ATOM 7244 O O . PHE B 1 413 ? 1.113 13.531 9.891 1 94.56 413 PHE B O 1
ATOM 7251 N N . GLN B 1 414 ? 1.854 15.625 9.742 1 91.25 414 GLN B N 1
ATOM 7252 C CA . GLN B 1 414 ? 0.812 16.109 10.633 1 91.25 414 GLN B CA 1
ATOM 7253 C C . GLN B 1 414 ? -0.091 17.125 9.93 1 91.25 414 GLN B C 1
ATOM 7255 O O . GLN B 1 414 ? -0.822 16.766 9 1 91.25 414 GLN B O 1
ATOM 7260 N N . TRP B 1 415 ? 0.139 18.391 10.117 1 85.62 415 TRP B N 1
ATOM 7261 C CA . TRP B 1 415 ? -0.937 19.375 10.016 1 85.62 415 TRP B CA 1
ATOM 7262 C C . TRP B 1 415 ? -0.984 19.984 8.617 1 85.62 415 TRP B C 1
ATOM 7264 O O . TRP B 1 415 ? -1.982 20.609 8.234 1 85.62 415 TRP B O 1
ATOM 7274 N N . GLY B 1 416 ? 0.168 19.875 7.918 1 92 416 GLY B N 1
ATOM 7275 C CA . GLY B 1 416 ? -0.028 20.516 6.625 1 92 416 GLY B CA 1
ATOM 7276 C C . GLY B 1 416 ? 1.206 20.469 5.746 1 92 416 GLY B C 1
ATOM 7277 O O . GLY B 1 416 ? 2.332 20.547 6.242 1 92 416 GLY B O 1
ATOM 7278 N N . SER B 1 417 ? 0.966 20.391 4.449 1 97.56 417 SER B N 1
ATOM 7279 C CA . SER B 1 417 ? 1.937 20.438 3.363 1 97.56 417 SER B CA 1
ATOM 7280 C C . SER B 1 417 ? 1.676 21.641 2.455 1 97.56 417 SER B C 1
ATOM 7282 O O . SER B 1 417 ? 0.688 22.359 2.631 1 97.56 417 SER B O 1
ATOM 7284 N N . ALA B 1 418 ? 2.635 21.906 1.522 1 98.62 418 ALA B N 1
ATOM 7285 C CA . ALA B 1 418 ? 2.475 23.047 0.611 1 98.62 418 ALA B CA 1
ATOM 7286 C C . ALA B 1 418 ? 2.764 22.625 -0.83 1 98.62 418 ALA B C 1
ATOM 7288 O O . ALA B 1 418 ? 3.395 21.594 -1.072 1 98.62 418 ALA B O 1
ATOM 7289 N N . PHE B 1 419 ? 2.236 23.391 -1.711 1 98.69 419 PHE B N 1
ATOM 7290 C CA . PHE B 1 419 ? 2.41 23.188 -3.145 1 98.69 419 PHE B CA 1
ATOM 7291 C C . PHE B 1 419 ? 2.473 24.516 -3.879 1 98.69 419 PHE B C 1
ATOM 7293 O O . PHE B 1 419 ? 1.624 25.391 -3.67 1 98.69 419 PHE B O 1
ATOM 7300 N N . ASP B 1 420 ? 3.455 24.625 -4.852 1 98.06 420 ASP B N 1
ATOM 7301 C CA . ASP B 1 420 ? 3.635 25.938 -5.477 1 98.06 420 ASP B CA 1
ATOM 7302 C C . ASP B 1 420 ? 3.371 25.875 -6.977 1 98.06 420 ASP B C 1
ATOM 7304 O O . ASP B 1 420 ? 3.703 26.797 -7.715 1 98.06 420 ASP B O 1
ATOM 7308 N N . GLY B 1 421 ? 2.863 24.828 -7.438 1 95.94 421 GLY B N 1
ATOM 7309 C CA . GLY B 1 421 ? 2.66 24.641 -8.867 1 95.94 421 GLY B CA 1
ATOM 7310 C C . GLY B 1 421 ? 3.676 23.703 -9.492 1 95.94 421 GLY B C 1
ATOM 7311 O O . GLY B 1 421 ? 3.42 23.109 -10.547 1 95.94 421 GLY B O 1
ATOM 7312 N N . ASP B 1 422 ? 4.816 23.531 -8.797 1 95.94 422 ASP B N 1
ATOM 7313 C CA . ASP B 1 422 ? 5.91 22.75 -9.359 1 95.94 422 ASP B CA 1
ATOM 7314 C C . ASP B 1 422 ? 6.273 21.578 -8.453 1 95.94 422 ASP B C 1
ATOM 7316 O O . ASP B 1 422 ? 6.598 20.484 -8.93 1 95.94 422 ASP B O 1
ATOM 7320 N N . ARG B 1 423 ? 6.254 21.812 -7.156 1 98.31 423 ARG B N 1
ATOM 7321 C CA . ARG B 1 423 ? 6.684 20.812 -6.191 1 98.31 423 ARG B CA 1
ATOM 7322 C C . ARG B 1 423 ? 5.742 20.766 -4.992 1 98.31 423 ARG B C 1
ATOM 7324 O O . ARG B 1 423 ? 5.125 21.766 -4.641 1 98.31 423 ARG B O 1
ATOM 7331 N N . ILE B 1 424 ? 5.652 19.578 -4.449 1 98.75 424 ILE B N 1
ATOM 7332 C CA . ILE B 1 424 ? 5 19.391 -3.158 1 98.75 424 ILE B CA 1
ATOM 7333 C C . ILE B 1 424 ? 6.039 19.453 -2.041 1 98.75 424 ILE B C 1
ATOM 7335 O O . ILE B 1 424 ? 7.062 18.766 -2.105 1 98.75 424 ILE B O 1
ATOM 7339 N N . TYR B 1 425 ? 5.793 20.25 -1.021 1 98.81 425 TYR B N 1
ATOM 7340 C CA . TYR B 1 425 ? 6.691 20.359 0.121 1 98.81 425 TYR B CA 1
ATOM 7341 C C . TYR B 1 425 ? 6.086 19.719 1.361 1 98.81 425 TYR B C 1
ATOM 7343 O O . TYR B 1 425 ? 4.918 19.953 1.682 1 98.81 425 TYR B O 1
ATOM 7351 N N . VAL B 1 426 ? 6.891 18.906 2.025 1 98.31 426 VAL B N 1
ATOM 7352 C CA . VAL B 1 426 ? 6.375 18.172 3.17 1 98.31 426 VAL B CA 1
ATOM 7353 C C . VAL B 1 426 ? 7.328 18.312 4.355 1 98.31 426 VAL B C 1
ATOM 7355 O O . VAL B 1 426 ? 8.531 18.516 4.168 1 98.31 426 VAL B O 1
ATOM 7358 N N . ALA B 1 427 ? 6.734 18.312 5.531 1 97.31 427 ALA B N 1
ATOM 7359 C CA . ALA B 1 427 ? 7.48 18.297 6.789 1 97.31 427 ALA B CA 1
ATOM 7360 C C . ALA B 1 427 ? 7.324 16.953 7.504 1 97.31 427 ALA B C 1
ATOM 7362 O O . ALA B 1 427 ? 6.227 16.594 7.938 1 97.31 427 ALA B O 1
ATOM 7363 N N . GLY B 1 428 ? 8.406 16.234 7.562 1 95.81 428 GLY B N 1
ATOM 7364 C CA . GLY B 1 428 ? 8.43 14.969 8.273 1 95.81 428 GLY B CA 1
ATOM 7365 C C . GLY B 1 428 ? 8.859 15.102 9.719 1 95.81 428 GLY B C 1
ATOM 7366 O O . GLY B 1 428 ? 10.039 15.352 10 1 95.81 428 GLY B O 1
ATOM 7367 N N . SER B 1 429 ? 8.031 14.82 10.617 1 94 429 SER B N 1
ATOM 7368 C CA . SER B 1 429 ? 8.258 15.102 12.031 1 94 429 SER B CA 1
ATOM 7369 C C . SER B 1 429 ? 9.289 14.148 12.625 1 94 429 SER B C 1
ATOM 7371 O O . SER B 1 429 ? 10.125 14.555 13.43 1 94 429 SER B O 1
ATOM 7373 N N . ASN B 1 430 ? 9.164 12.859 12.242 1 92.06 430 ASN B N 1
ATOM 7374 C CA . ASN B 1 430 ? 9.945 11.789 12.867 1 92.06 430 ASN B CA 1
ATOM 7375 C C . ASN B 1 430 ? 9.773 11.789 14.383 1 92.06 430 ASN B C 1
ATOM 7377 O O . ASN B 1 430 ? 10.758 11.812 15.117 1 92.06 430 ASN B O 1
ATOM 7381 N N . SER B 1 431 ? 8.586 11.711 14.812 1 90.56 431 SER B N 1
ATOM 7382 C CA . SER B 1 431 ? 8.227 11.945 16.203 1 90.56 431 SER B CA 1
ATOM 7383 C C . SER B 1 431 ? 8.742 10.828 17.109 1 90.56 431 SER B C 1
ATOM 7385 O O . SER B 1 431 ? 8.844 11 18.328 1 90.56 431 SER B O 1
ATOM 7387 N N . ASP B 1 432 ? 9.062 9.734 16.578 1 88.62 432 ASP B N 1
ATOM 7388 C CA . ASP B 1 432 ? 9.586 8.641 17.391 1 88.62 432 ASP B CA 1
ATOM 7389 C C . ASP B 1 432 ? 11.109 8.617 17.344 1 88.62 432 ASP B C 1
ATOM 7391 O O . ASP B 1 432 ? 11.734 7.699 17.891 1 88.62 432 ASP B O 1
ATOM 7395 N N . TYR B 1 433 ? 11.719 9.547 16.656 1 90.06 433 TYR B N 1
ATOM 7396 C CA . TYR B 1 433 ? 13.164 9.719 16.578 1 90.06 433 TYR B CA 1
ATOM 7397 C C . TYR B 1 433 ? 13.828 8.484 15.984 1 90.06 433 TYR B C 1
ATOM 7399 O O . TYR B 1 433 ? 14.812 7.977 16.531 1 90.06 433 TYR B O 1
ATOM 7407 N N . ALA B 1 434 ? 13.203 7.988 14.961 1 90.12 434 ALA B N 1
ATOM 7408 C CA . ALA B 1 434 ? 13.773 6.863 14.227 1 90.12 434 ALA B CA 1
ATOM 7409 C C . ALA B 1 434 ? 15.008 7.293 13.445 1 90.12 434 ALA B C 1
ATOM 7411 O O . ALA B 1 434 ? 15.156 8.469 13.102 1 90.12 434 ALA B O 1
ATOM 7412 N N . ASN B 1 435 ? 15.891 6.289 13.227 1 88.81 435 ASN B N 1
ATOM 7413 C CA . ASN B 1 435 ? 17 6.555 12.32 1 88.81 435 ASN B CA 1
ATOM 7414 C C . ASN B 1 435 ? 16.531 6.738 10.883 1 88.81 435 ASN B C 1
ATOM 7416 O O . ASN B 1 435 ? 15.805 5.895 10.352 1 88.81 435 ASN B O 1
ATOM 7420 N N . GLN B 1 436 ? 16.891 7.836 10.375 1 90 436 GLN B N 1
ATOM 7421 C CA . GLN B 1 436 ? 16.547 8.117 8.984 1 90 436 GLN B CA 1
ATOM 7422 C C . GLN B 1 436 ? 17.781 8.523 8.188 1 90 436 GLN B C 1
ATOM 7424 O O . GLN B 1 436 ? 18.5 9.445 8.57 1 90 436 GLN B O 1
ATOM 7429 N N . THR B 1 437 ? 18.062 7.762 7.164 1 88.25 437 THR B N 1
ATOM 7430 C CA . THR B 1 437 ? 19.078 8.18 6.211 1 88.25 437 THR B CA 1
ATOM 7431 C C . THR B 1 437 ? 18.469 9.039 5.105 1 88.25 437 THR B C 1
ATOM 7433 O O . THR B 1 437 ? 17.578 8.586 4.379 1 88.25 437 THR B O 1
ATOM 7436 N N . ILE B 1 438 ? 18.891 10.18 4.984 1 89.44 438 ILE B N 1
ATOM 7437 C CA . ILE B 1 438 ? 18.266 11.086 4.02 1 89.44 438 ILE B CA 1
ATOM 7438 C C . ILE B 1 438 ? 19.016 11.016 2.691 1 89.44 438 ILE B C 1
ATOM 7440 O O . ILE B 1 438 ? 19.984 10.266 2.555 1 89.44 438 ILE B O 1
ATOM 7444 N N . LYS B 1 439 ? 18.609 11.703 1.712 1 85.62 439 LYS B N 1
ATOM 7445 C CA . LYS B 1 439 ? 18.984 11.562 0.311 1 85.62 439 LYS B CA 1
ATOM 7446 C C . LYS B 1 439 ? 20.484 11.766 0.131 1 85.62 439 LYS B C 1
ATOM 7448 O O . LYS B 1 439 ? 21.109 11.125 -0.712 1 85.62 439 LYS B O 1
ATOM 7453 N N . ASP B 1 440 ? 21.109 12.602 0.94 1 87.44 440 ASP B N 1
ATOM 7454 C CA . ASP B 1 440 ? 22.531 12.891 0.762 1 87.44 440 ASP B CA 1
ATOM 7455 C C . ASP B 1 440 ? 23.391 11.961 1.609 1 87.44 440 ASP B C 1
ATOM 7457 O O . ASP B 1 440 ? 24.594 12.18 1.754 1 87.44 440 ASP B O 1
ATOM 7461 N N . GLY B 1 441 ? 22.766 10.984 2.211 1 83.19 441 GLY B N 1
ATOM 7462 C CA . GLY B 1 441 ? 23.5 9.945 2.92 1 83.19 441 GLY B CA 1
ATOM 7463 C C . GLY B 1 441 ? 23.641 10.227 4.406 1 83.19 441 GLY B C 1
ATOM 7464 O O . GLY B 1 441 ? 24.016 9.336 5.176 1 83.19 441 GLY B O 1
ATOM 7465 N N . ARG B 1 442 ? 23.406 11.508 4.883 1 88.38 442 ARG B N 1
ATOM 7466 C CA . ARG B 1 442 ? 23.453 11.805 6.312 1 88.38 442 ARG B CA 1
ATOM 7467 C C . ARG B 1 442 ? 22.344 11.062 7.059 1 88.38 442 ARG B C 1
ATOM 7469 O O . ARG B 1 442 ? 21.297 10.758 6.488 1 88.38 442 ARG B O 1
ATOM 7476 N N . VAL B 1 443 ? 22.609 10.75 8.32 1 87.31 443 VAL B N 1
ATOM 7477 C CA . VAL B 1 443 ? 21.641 10.109 9.195 1 87.31 443 VAL B CA 1
ATOM 7478 C C . VAL B 1 443 ? 21.125 11.109 10.227 1 87.31 443 VAL B C 1
ATOM 7480 O O . VAL B 1 443 ? 21.906 11.867 10.812 1 87.31 443 VAL B O 1
ATOM 7483 N N . THR B 1 444 ? 19.828 11.188 10.352 1 90.75 444 THR B N 1
ATOM 7484 C CA . THR B 1 444 ? 19.219 12.039 11.367 1 90.75 444 THR B CA 1
ATOM 7485 C C . THR B 1 444 ? 18.188 11.258 12.172 1 90.75 444 THR B C 1
ATOM 7487 O O . THR B 1 444 ? 17.703 10.211 11.734 1 90.75 444 THR B O 1
ATOM 7490 N N . ARG B 1 445 ? 17.891 11.734 13.367 1 91 445 ARG B N 1
ATOM 7491 C CA . ARG B 1 445 ? 16.781 11.227 14.18 1 91 445 ARG B CA 1
ATOM 7492 C C . ARG B 1 445 ? 15.766 12.32 14.461 1 91 445 ARG B C 1
ATOM 7494 O O . ARG B 1 445 ? 14.836 12.125 15.25 1 91 445 ARG B O 1
ATOM 7501 N N . GLY B 1 446 ? 16.016 13.492 13.844 1 91.56 446 GLY B N 1
ATOM 7502 C CA . GLY B 1 446 ? 15.07 14.586 13.984 1 91.56 446 GLY B CA 1
ATOM 7503 C C . GLY B 1 446 ? 14.203 14.781 12.758 1 91.56 446 GLY B C 1
ATOM 7504 O O . GLY B 1 446 ? 14.062 13.867 11.938 1 91.56 446 GLY B O 1
ATOM 7505 N N . GLY B 1 447 ? 13.539 15.922 12.68 1 93.56 447 GLY B N 1
ATOM 7506 C CA . GLY B 1 447 ? 12.656 16.219 11.562 1 93.56 447 GLY B CA 1
ATOM 7507 C C . GLY B 1 447 ? 13.398 16.516 10.273 1 93.56 447 GLY B C 1
ATOM 7508 O O . GLY B 1 447 ? 14.602 16.797 10.297 1 93.56 447 GLY B O 1
ATOM 7509 N N . THR B 1 448 ? 12.719 16.312 9.18 1 95.88 448 THR B N 1
ATOM 7510 C CA . THR B 1 448 ? 13.234 16.641 7.855 1 95.88 448 THR B CA 1
ATOM 7511 C C . THR B 1 448 ? 12.188 17.391 7.035 1 95.88 448 THR B C 1
ATOM 7513 O O . THR B 1 448 ? 10.984 17.25 7.289 1 95.88 448 THR B O 1
ATOM 7516 N N . TRP B 1 449 ? 12.664 18.203 6.164 1 97.75 449 TRP B N 1
ATOM 7517 C CA . TRP B 1 449 ? 11.828 18.797 5.117 1 97.75 449 TRP B CA 1
ATOM 7518 C C . TRP B 1 449 ? 12.195 18.219 3.75 1 97.75 449 TRP B C 1
ATOM 7520 O O . TRP B 1 449 ? 13.359 17.922 3.492 1 97.75 449 TRP B O 1
ATOM 7530 N N . ALA B 1 450 ? 11.164 18.047 2.902 1 98.06 450 ALA B N 1
ATOM 7531 C CA . ALA B 1 450 ? 11.445 17.5 1.581 1 98.06 450 ALA B CA 1
ATOM 7532 C C . ALA B 1 450 ? 10.523 18.094 0.523 1 98.06 450 ALA B C 1
ATOM 7534 O O . ALA B 1 450 ? 9.477 18.656 0.85 1 98.06 450 ALA B O 1
ATOM 7535 N N . ALA B 1 451 ? 11.047 18.062 -0.687 1 98.69 451 ALA B N 1
ATOM 7536 C CA . ALA B 1 451 ? 10.211 18.344 -1.854 1 98.69 451 ALA B CA 1
ATOM 7537 C C . ALA B 1 451 ? 9.961 17.078 -2.664 1 98.69 451 ALA B C 1
ATOM 7539 O O . ALA B 1 451 ? 10.867 16.281 -2.865 1 98.69 451 ALA B O 1
ATOM 7540 N N . LEU B 1 452 ? 8.711 16.922 -3.092 1 98.06 452 LEU B N 1
ATOM 7541 C CA . LEU B 1 452 ? 8.312 15.766 -3.891 1 98.06 452 LEU B CA 1
ATOM 7542 C C . LEU B 1 452 ? 7.891 16.203 -5.293 1 98.06 452 LEU B C 1
ATOM 7544 O O . LEU B 1 452 ? 7.262 17.25 -5.461 1 98.06 452 LEU B O 1
ATOM 7548 N N . ASP B 1 453 ? 8.219 15.375 -6.273 1 95.31 453 ASP B N 1
ATOM 7549 C CA . ASP B 1 453 ? 7.629 15.508 -7.605 1 95.31 453 ASP B CA 1
ATOM 7550 C C . ASP B 1 453 ? 6.141 15.164 -7.582 1 95.31 453 ASP B C 1
ATOM 7552 O O . ASP B 1 453 ? 5.754 14.055 -7.207 1 95.31 453 ASP B O 1
ATOM 7556 N N . PRO B 1 454 ? 5.32 16.125 -7.992 1 96.44 454 PRO B N 1
ATOM 7557 C CA . PRO B 1 454 ? 3.887 15.883 -7.844 1 96.44 454 PRO B CA 1
ATOM 7558 C C . PRO B 1 454 ? 3.395 14.734 -8.727 1 96.44 454 PRO B C 1
ATOM 7560 O O . PRO B 1 454 ? 2.389 14.094 -8.406 1 96.44 454 PRO B O 1
ATOM 7563 N N . ALA B 1 455 ? 4.027 14.461 -9.797 1 89.62 455 ALA B N 1
ATOM 7564 C CA . ALA B 1 455 ? 3.574 13.445 -10.742 1 89.62 455 ALA B CA 1
ATOM 7565 C C . ALA B 1 455 ? 3.908 12.047 -10.242 1 89.62 455 ALA B C 1
ATOM 7567 O O . ALA B 1 455 ? 3.17 11.094 -10.5 1 89.62 455 ALA B O 1
ATOM 7568 N N . THR B 1 456 ? 5.055 11.953 -9.445 1 86.12 456 THR B N 1
ATOM 7569 C CA . THR B 1 456 ? 5.559 10.609 -9.172 1 86.12 456 THR B CA 1
ATOM 7570 C C . THR B 1 456 ? 5.719 10.391 -7.672 1 86.12 456 THR B C 1
ATOM 7572 O O . THR B 1 456 ? 5.859 9.25 -7.219 1 86.12 456 THR B O 1
ATOM 7575 N N . GLY B 1 457 ? 5.789 11.43 -6.945 1 91.94 457 GLY B N 1
ATOM 7576 C CA . GLY B 1 457 ? 6.074 11.32 -5.523 1 91.94 457 GLY B CA 1
ATOM 7577 C C . GLY B 1 457 ? 7.555 11.18 -5.219 1 91.94 457 GLY B C 1
ATOM 7578 O O . GLY B 1 457 ? 7.945 11.07 -4.059 1 91.94 457 GLY B O 1
ATOM 7579 N N . THR B 1 458 ? 8.398 11.242 -6.191 1 88.94 458 THR B N 1
ATOM 7580 C CA . THR B 1 458 ? 9.844 11.117 -6.008 1 88.94 458 THR B CA 1
ATOM 7581 C C . THR B 1 458 ? 10.383 12.266 -5.16 1 88.94 458 THR B C 1
ATOM 7583 O O . THR B 1 458 ? 10 13.422 -5.359 1 88.94 458 THR B O 1
ATOM 7586 N N . VAL B 1 459 ? 11.219 11.953 -4.203 1 94.12 459 VAL B N 1
ATOM 7587 C CA . VAL B 1 459 ? 11.859 12.977 -3.387 1 94.12 459 VAL B CA 1
ATOM 7588 C C . VAL B 1 459 ? 12.914 13.711 -4.211 1 94.12 459 VAL B C 1
ATOM 7590 O O . VAL B 1 459 ? 13.875 13.102 -4.691 1 94.12 459 VAL B O 1
ATOM 7593 N N . LEU B 1 460 ? 12.727 14.961 -4.375 1 96.69 460 LEU B N 1
ATOM 7594 C CA . LEU B 1 460 ? 13.641 15.781 -5.16 1 96.69 460 LEU B CA 1
ATOM 7595 C C . LEU B 1 460 ? 14.797 16.297 -4.301 1 96.69 460 LEU B C 1
ATOM 7597 O O . LEU B 1 460 ? 15.938 16.328 -4.75 1 96.69 460 LEU B O 1
ATOM 7601 N N . TRP B 1 461 ? 14.508 16.703 -3.139 1 97.56 461 TRP B N 1
ATOM 7602 C CA . TRP B 1 461 ? 15.5 17.062 -2.133 1 97.56 461 TRP B CA 1
ATOM 7603 C C . TRP B 1 461 ? 14.977 16.797 -0.727 1 97.56 461 TRP B C 1
ATOM 7605 O O . TRP B 1 461 ? 13.766 16.656 -0.528 1 97.56 461 TRP B O 1
ATOM 7615 N N . GLU B 1 462 ? 15.852 16.609 0.156 1 96.62 462 GLU B N 1
ATOM 7616 C CA . GLU B 1 462 ? 15.594 16.391 1.575 1 96.62 462 GLU B CA 1
ATOM 7617 C C . GLU B 1 462 ? 16.594 17.141 2.445 1 96.62 462 GLU B C 1
ATOM 7619 O O . GLU B 1 462 ? 17.812 17.062 2.209 1 96.62 462 GLU B O 1
ATOM 7624 N N . THR B 1 463 ? 16.047 17.906 3.398 1 97.19 463 THR B N 1
ATOM 7625 C CA . THR B 1 463 ? 16.875 18.703 4.301 1 97.19 463 THR B CA 1
ATOM 7626 C C . THR B 1 463 ? 16.547 18.375 5.758 1 97.19 463 THR B C 1
ATOM 7628 O O . THR B 1 463 ? 15.406 18.547 6.199 1 97.19 463 THR B O 1
ATOM 7631 N N . PRO B 1 464 ? 17.531 17.922 6.492 1 95.25 464 PRO B N 1
ATOM 7632 C CA . PRO B 1 464 ? 17.281 17.688 7.914 1 95.25 464 PRO B CA 1
ATOM 7633 C C . PRO B 1 464 ? 17.281 18.969 8.734 1 95.25 464 PRO B C 1
ATOM 7635 O O . PRO B 1 464 ? 17.969 19.938 8.391 1 95.25 464 PRO B O 1
ATOM 7638 N N . VAL B 1 465 ? 16.453 19 9.75 1 94.56 465 VAL B N 1
ATOM 7639 C CA . VAL B 1 465 ? 16.641 20.047 10.742 1 94.56 465 VAL B CA 1
ATOM 7640 C C . VAL B 1 465 ? 18.062 20.016 11.273 1 94.56 465 VAL B C 1
ATOM 7642 O O . VAL B 1 465 ? 18.562 18.969 11.68 1 94.56 465 VAL B O 1
ATOM 7645 N N . PRO B 1 466 ? 18.766 21.078 11.25 1 89.5 466 PRO B N 1
ATOM 7646 C CA . PRO B 1 466 ? 20.203 21.062 11.484 1 89.5 466 PRO B CA 1
ATOM 7647 C C . PRO B 1 466 ? 20.562 20.672 12.914 1 89.5 466 PRO B C 1
ATOM 7649 O O . PRO B 1 466 ? 21.641 20.094 13.148 1 89.5 466 PRO B O 1
ATOM 7652 N N . GLN B 1 467 ? 19.781 20.984 13.797 1 81.81 467 GLN B N 1
ATOM 7653 C CA . GLN B 1 467 ? 20.156 20.734 15.195 1 81.81 467 GLN B CA 1
ATOM 7654 C C . GLN B 1 467 ? 20.281 19.234 15.469 1 81.81 467 GLN B C 1
ATOM 7656 O O . GLN B 1 467 ? 19.469 18.438 14.977 1 81.81 467 GLN B O 1
ATOM 7661 N N . GLY B 1 468 ? 21.25 18.781 16.094 1 75.44 468 GLY B N 1
ATOM 7662 C CA . GLY B 1 468 ? 21.438 17.391 16.5 1 75.44 468 GLY B CA 1
ATOM 7663 C C . GLY B 1 468 ? 22.266 16.594 15.516 1 75.44 468 GLY B C 1
ATOM 7664 O O . GLY B 1 468 ? 22.656 15.461 15.805 1 75.44 468 GLY B O 1
ATOM 7665 N N . LEU B 1 469 ? 22.5 17.094 14.328 1 78.31 469 LEU B N 1
ATOM 7666 C CA . LEU B 1 469 ? 23.188 16.328 13.289 1 78.31 469 LEU B CA 1
ATOM 7667 C C . LEU B 1 469 ? 24.609 15.969 13.719 1 78.31 469 LEU B C 1
ATOM 7669 O O . LEU B 1 469 ? 25.203 15.047 13.172 1 78.31 469 LEU B O 1
ATOM 7673 N N . GLY B 1 470 ? 25.016 16.609 14.688 1 76.75 470 GLY B N 1
ATOM 7674 C CA . GLY B 1 470 ? 26.344 16.281 15.172 1 76.75 470 GLY B CA 1
ATOM 7675 C C . GLY B 1 470 ? 26.391 15.031 16.031 1 76.75 470 GLY B C 1
ATOM 7676 O O . GLY B 1 470 ? 27.453 14.461 16.25 1 76.75 470 GLY B O 1
ATOM 7677 N N . LEU B 1 471 ? 25.234 14.578 16.469 1 79 471 LEU B N 1
ATOM 7678 C CA . LEU B 1 471 ? 25.172 13.391 17.312 1 79 471 LEU B CA 1
ATOM 7679 C C . LEU B 1 471 ? 25.125 12.125 16.469 1 79 471 LEU B C 1
ATOM 7681 O O . LEU B 1 471 ? 24.094 11.805 15.883 1 79 471 LEU B O 1
ATOM 7685 N N . VAL B 1 472 ? 26.297 11.516 16.281 1 68.5 472 VAL B N 1
ATOM 7686 C CA . VAL B 1 472 ? 26.422 10.281 15.516 1 68.5 472 VAL B CA 1
ATOM 7687 C C . VAL B 1 472 ? 26.031 9.086 16.391 1 68.5 472 VAL B C 1
ATOM 7689 O O . VAL B 1 472 ? 26.391 9.023 17.562 1 68.5 472 VAL B O 1
ATOM 7692 N N . ASN B 1 473 ? 25.172 8.18 15.906 1 74.5 473 ASN B N 1
ATOM 7693 C CA . ASN B 1 473 ? 24.734 6.965 16.578 1 74.5 473 ASN B CA 1
ATOM 7694 C C . ASN B 1 473 ? 24.016 7.281 17.891 1 74.5 473 ASN B C 1
ATOM 7696 O O . ASN B 1 473 ? 24.281 6.656 18.922 1 74.5 473 ASN B O 1
ATOM 7700 N N . ALA B 1 474 ? 23.281 8.406 17.875 1 81.62 474 ALA B N 1
ATOM 7701 C CA . ALA B 1 474 ? 22.562 8.797 19.078 1 81.62 474 ALA B CA 1
ATOM 7702 C C . ALA B 1 474 ? 21.516 7.754 19.453 1 81.62 474 ALA B C 1
ATOM 7704 O O . ALA B 1 474 ? 20.859 7.172 18.578 1 81.62 474 ALA B O 1
ATOM 7705 N N . THR B 1 475 ? 21.453 7.531 20.781 1 82 475 THR B N 1
ATOM 7706 C CA . THR B 1 475 ? 20.312 6.754 21.266 1 82 475 THR B CA 1
ATOM 7707 C C . THR B 1 475 ? 19.016 7.539 21.125 1 82 475 THR B C 1
ATOM 7709 O O . THR B 1 475 ? 19.031 8.742 20.859 1 82 475 THR B O 1
ATOM 7712 N N . ARG B 1 476 ? 17.953 6.902 21.281 1 81.62 476 ARG B N 1
ATOM 7713 C CA . ARG B 1 476 ? 16.656 7.566 21.203 1 81.62 476 ARG B CA 1
ATOM 7714 C C . ARG B 1 476 ? 16.531 8.648 22.266 1 81.62 476 ARG B C 1
ATOM 7716 O O . ARG B 1 476 ? 16.031 9.734 22 1 81.62 476 ARG B O 1
ATOM 7723 N N . ASP B 1 477 ? 17.047 8.359 23.438 1 82.38 477 ASP B N 1
ATOM 7724 C CA . ASP B 1 477 ? 16.953 9.32 24.531 1 82.38 477 ASP B CA 1
ATOM 7725 C C . ASP B 1 477 ? 17.766 10.578 24.219 1 82.38 477 ASP B C 1
ATOM 7727 O O . ASP B 1 477 ? 17.328 11.688 24.516 1 82.38 477 ASP B O 1
ATOM 7731 N N . GLU B 1 478 ? 18.906 10.359 23.656 1 83.88 478 GLU B N 1
ATOM 7732 C CA . GLU B 1 478 ? 19.734 11.492 23.25 1 83.88 478 GLU B CA 1
ATOM 7733 C C . GLU B 1 478 ? 19.047 12.305 22.156 1 83.88 478 GLU B C 1
ATOM 7735 O O . GLU B 1 478 ? 19.125 13.539 22.141 1 83.88 478 GLU B O 1
ATOM 7740 N N . ALA B 1 479 ? 18.375 11.586 21.344 1 85.81 479 ALA B N 1
ATOM 7741 C CA . ALA B 1 479 ? 17.688 12.242 20.234 1 85.81 479 ALA B CA 1
ATOM 7742 C C . ALA B 1 479 ? 16.516 13.086 20.734 1 85.81 479 ALA B C 1
ATOM 7744 O O . ALA B 1 479 ? 16.328 14.219 20.281 1 85.81 479 ALA B O 1
ATOM 7745 N N . VAL B 1 480 ? 15.805 12.578 21.703 1 82.56 480 VAL B N 1
ATOM 7746 C CA . VAL B 1 480 ? 14.672 13.297 22.281 1 82.56 480 VAL B CA 1
ATOM 7747 C C . VAL B 1 480 ? 15.148 14.633 22.859 1 82.56 480 VAL B C 1
ATOM 7749 O O . VAL B 1 480 ? 14.461 15.648 22.734 1 82.56 480 VAL B O 1
ATOM 7752 N N . ALA B 1 481 ? 16.312 14.641 23.391 1 80.75 481 ALA B N 1
ATOM 7753 C CA . ALA B 1 481 ? 16.844 15.836 24.047 1 80.75 481 ALA B CA 1
ATOM 7754 C C . ALA B 1 481 ? 17.406 16.828 23.031 1 80.75 481 ALA B C 1
ATOM 7756 O O . ALA B 1 481 ? 17.359 18.031 23.25 1 80.75 481 ALA B O 1
ATOM 7757 N N . ALA B 1 482 ? 17.812 16.297 21.922 1 81.06 482 ALA B N 1
ATOM 7758 C CA . ALA B 1 482 ? 18.672 17.141 21.094 1 81.06 482 ALA B CA 1
ATOM 7759 C C . ALA B 1 482 ? 17.953 17.547 19.797 1 81.06 482 ALA B C 1
ATOM 7761 O O . ALA B 1 482 ? 18.219 18.609 19.234 1 81.06 482 ALA B O 1
ATOM 7762 N N . TRP B 1 483 ? 17.109 16.703 19.344 1 81.19 483 TRP B N 1
ATOM 7763 C CA . TRP B 1 483 ? 16.625 16.953 18 1 81.19 483 TRP B CA 1
ATOM 7764 C C . TRP B 1 483 ? 15.242 17.578 18.016 1 81.19 483 TRP B C 1
ATOM 7766 O O . TRP B 1 483 ? 14.359 17.141 18.766 1 81.19 483 TRP B O 1
ATOM 7776 N N . PRO B 1 484 ? 15.133 18.656 17.172 1 88.81 484 PRO B N 1
ATOM 7777 C CA . PRO B 1 484 ? 13.797 19.203 16.953 1 88.81 484 PRO B CA 1
ATOM 7778 C C . PRO B 1 484 ? 12.953 18.375 15.992 1 88.81 484 PRO B C 1
ATOM 7780 O O . PRO B 1 484 ? 13.508 17.625 15.18 1 88.81 484 PRO B O 1
ATOM 7783 N N . LEU B 1 485 ? 11.672 18.484 16.172 1 91.38 485 LEU B N 1
ATOM 7784 C CA . LEU B 1 485 ? 10.711 17.812 15.297 1 91.38 485 LEU B CA 1
ATOM 7785 C C . LEU B 1 485 ? 10.148 18.797 14.273 1 91.38 485 LEU B C 1
ATOM 7787 O O . LEU B 1 485 ? 9.875 19.953 14.602 1 91.38 485 LEU B O 1
ATOM 7791 N N . ALA B 1 486 ? 10.047 18.359 13.023 1 92.81 486 ALA B N 1
ATOM 7792 C CA . ALA B 1 486 ? 9.453 19.188 11.984 1 92.81 486 ALA B CA 1
ATOM 7793 C C . ALA B 1 486 ? 7.949 18.938 11.867 1 92.81 486 ALA B C 1
ATOM 7795 O O . ALA B 1 486 ? 7.473 18.406 10.852 1 92.81 486 ALA B O 1
ATOM 7796 N N . TRP B 1 487 ? 7.223 19.328 12.781 1 89.38 487 TRP B N 1
ATOM 7797 C CA . TRP B 1 487 ? 5.809 18.969 12.781 1 89.38 487 TRP B CA 1
ATOM 7798 C C . TRP B 1 487 ? 4.953 20.156 12.32 1 89.38 487 TRP B C 1
ATOM 7800 O O . TRP B 1 487 ? 3.723 20.047 12.281 1 89.38 487 TRP B O 1
ATOM 7810 N N . SER B 1 488 ? 5.559 21.328 11.984 1 92.81 488 SER B N 1
ATOM 7811 C CA . SER B 1 488 ? 4.797 22.5 11.547 1 92.81 488 SER B CA 1
ATOM 7812 C C . SER B 1 488 ? 4.301 22.328 10.117 1 92.81 488 SER B C 1
ATOM 7814 O O . SER B 1 488 ? 4.945 21.672 9.305 1 92.81 488 SER B O 1
ATOM 7816 N N . SER B 1 489 ? 3.145 22.891 9.883 1 95 489 SER B N 1
ATOM 7817 C CA . SER B 1 489 ? 2.746 23.062 8.484 1 95 489 SER B CA 1
ATOM 7818 C C . SER B 1 489 ? 3.723 23.953 7.73 1 95 489 SER B C 1
ATOM 7820 O O . SER B 1 489 ? 4.559 24.625 8.344 1 95 489 SER B O 1
ATOM 7822 N N . LEU B 1 490 ? 3.619 23.891 6.422 1 98.12 490 LEU B N 1
ATOM 7823 C CA . LEU B 1 490 ? 4.531 24.672 5.586 1 98.12 490 LEU B CA 1
ATOM 7824 C C . LEU B 1 490 ? 3.771 25.734 4.805 1 98.12 490 LEU B C 1
ATOM 7826 O O . LEU B 1 490 ? 2.566 25.609 4.574 1 98.12 490 LEU B O 1
ATOM 7830 N N . THR B 1 491 ? 4.496 26.781 4.488 1 98.56 491 THR B N 1
ATOM 7831 C CA . THR B 1 491 ? 4.051 27.797 3.539 1 98.56 491 THR B CA 1
ATOM 7832 C C . THR B 1 491 ? 5.098 28.016 2.447 1 98.56 491 THR B C 1
ATOM 7834 O O . THR B 1 491 ? 6.297 28.016 2.725 1 98.56 491 THR B O 1
ATOM 7837 N N . VAL B 1 492 ? 4.609 28.141 1.229 1 98.75 492 VAL B N 1
ATOM 7838 C CA . VAL B 1 492 ? 5.535 28.453 0.144 1 98.75 492 VAL B CA 1
ATOM 7839 C C . VAL B 1 492 ? 5.145 29.766 -0.504 1 98.75 492 VAL B C 1
ATOM 7841 O O . VAL B 1 492 ? 3.959 30.062 -0.656 1 98.75 492 VAL B O 1
ATOM 7844 N N . ALA B 1 493 ? 6.164 30.594 -0.816 1 98.44 493 ALA B N 1
ATOM 7845 C CA . ALA B 1 493 ? 5.969 31.922 -1.406 1 98.44 493 ALA B CA 1
ATOM 7846 C C . ALA B 1 493 ? 7.137 32.281 -2.314 1 98.44 493 ALA B C 1
ATOM 7848 O O . ALA B 1 493 ? 8.258 32.469 -1.844 1 98.44 493 ALA B O 1
ATOM 7849 N N . ASN B 1 494 ? 6.848 32.438 -3.561 1 98 494 ASN B N 1
ATOM 7850 C CA . ASN B 1 494 ? 7.785 32.969 -4.547 1 98 494 ASN B CA 1
ATOM 7851 C C . ASN B 1 494 ? 9.164 32.344 -4.398 1 98 494 ASN B C 1
ATOM 7853 O O . ASN B 1 494 ? 10.164 33.062 -4.25 1 98 494 ASN B O 1
ATOM 7857 N N . GLY B 1 495 ? 9.18 31.062 -4.387 1 98.44 495 GLY B N 1
ATOM 7858 C CA . GLY B 1 495 ? 10.438 30.312 -4.391 1 98.44 495 GLY B CA 1
ATOM 7859 C C . GLY B 1 495 ? 11.008 30.109 -3.004 1 98.44 495 GLY B C 1
ATOM 7860 O O . GLY B 1 495 ? 12.156 29.672 -2.857 1 98.44 495 GLY B O 1
ATOM 7861 N N . VAL B 1 496 ? 10.281 30.406 -1.953 1 98.81 496 VAL B N 1
ATOM 7862 C CA . VAL B 1 496 ? 10.742 30.234 -0.579 1 98.81 496 VAL B CA 1
ATOM 7863 C C . VAL B 1 496 ? 9.766 29.359 0.192 1 98.81 496 VAL B C 1
ATOM 7865 O O . VAL B 1 496 ? 8.555 29.578 0.152 1 98.81 496 VAL B O 1
ATOM 7868 N N . VAL B 1 497 ? 10.289 28.312 0.86 1 98.88 497 VAL B N 1
ATOM 7869 C CA . VAL B 1 497 ? 9.484 27.484 1.759 1 98.88 497 VAL B CA 1
ATOM 7870 C C . VAL B 1 497 ? 9.742 27.906 3.205 1 98.88 497 VAL B C 1
ATOM 7872 O O . VAL B 1 497 ? 10.883 27.891 3.674 1 98.88 497 VAL B O 1
ATOM 7875 N N . PHE B 1 498 ? 8.695 28.297 3.904 1 98.81 498 PHE B N 1
ATOM 7876 C CA . PHE B 1 498 ? 8.773 28.625 5.324 1 98.81 498 PHE B CA 1
ATOM 7877 C C . PHE B 1 498 ? 8.375 27.422 6.176 1 98.81 498 PHE B C 1
ATOM 7879 O O . PHE B 1 498 ? 7.336 26.812 5.945 1 98.81 498 PHE B O 1
ATOM 7886 N N . ALA B 1 499 ? 9.234 27.156 7.152 1 97.69 499 ALA B N 1
ATOM 7887 C CA . ALA B 1 499 ? 9.062 25.938 7.953 1 97.69 499 ALA B CA 1
ATOM 7888 C C . ALA B 1 499 ? 9.445 26.188 9.406 1 97.69 499 ALA B C 1
ATOM 7890 O O . ALA B 1 499 ? 10.398 26.922 9.688 1 97.69 499 ALA B O 1
ATOM 7891 N N . GLY B 1 500 ? 8.68 25.609 10.328 1 95.88 500 GLY B N 1
ATOM 7892 C CA . GLY B 1 500 ? 8.977 25.672 11.75 1 95.88 500 GLY B CA 1
ATOM 7893 C C . GLY B 1 500 ? 9.305 24.312 12.352 1 95.88 500 GLY B C 1
ATOM 7894 O O . GLY B 1 500 ? 9.094 23.281 11.711 1 95.88 500 GLY B O 1
ATOM 7895 N N . VAL B 1 501 ? 9.867 24.344 13.539 1 94.88 501 VAL B N 1
ATOM 7896 C CA . VAL B 1 501 ? 10.164 23.109 14.242 1 94.88 501 VAL B CA 1
ATOM 7897 C C . VAL B 1 501 ? 9.812 23.25 15.727 1 94.88 501 VAL B C 1
ATOM 7899 O O . VAL B 1 501 ? 9.633 24.375 16.219 1 94.88 501 VAL B O 1
ATOM 7902 N N . GLY B 1 502 ? 9.578 22.156 16.312 1 92 502 GLY B N 1
ATOM 7903 C CA . GLY B 1 502 ? 9.445 22.094 17.766 1 92 502 GLY B CA 1
ATOM 7904 C C . GLY B 1 502 ? 10.734 21.703 18.469 1 92 502 GLY B C 1
ATOM 7905 O O . GLY B 1 502 ? 11.344 20.688 18.125 1 92 502 GLY B O 1
ATOM 7906 N N . SER B 1 503 ? 11.156 22.531 19.359 1 88.5 503 SER B N 1
ATOM 7907 C CA . SER B 1 503 ? 12.359 22.234 20.125 1 88.5 503 SER B CA 1
ATOM 7908 C C . SER B 1 503 ? 12.156 22.5 21.609 1 88.5 503 SER B C 1
ATOM 7910 O O . SER B 1 503 ? 11.398 23.391 22 1 88.5 503 SER B O 1
ATOM 7912 N N . ARG B 1 504 ? 12.836 21.781 22.391 1 84.19 504 ARG B N 1
ATOM 7913 C CA . ARG B 1 504 ? 12.836 21.984 23.844 1 84.19 504 ARG B CA 1
ATOM 7914 C C . ARG B 1 504 ? 13.914 22.984 24.25 1 84.19 504 ARG B C 1
ATOM 7916 O O . ARG B 1 504 ? 13.883 23.516 25.359 1 84.19 504 ARG B O 1
ATOM 7923 N N . ASP B 1 505 ? 14.852 23.219 23.359 1 86.38 505 ASP B N 1
ATOM 7924 C CA . ASP B 1 505 ? 15.922 24.172 23.594 1 86.38 505 ASP B CA 1
ATOM 7925 C C . ASP B 1 505 ? 15.539 25.562 23.094 1 86.38 505 ASP B C 1
ATOM 7927 O O . ASP B 1 505 ? 15.422 25.797 21.891 1 86.38 505 ASP B O 1
ATOM 7931 N N . PRO B 1 506 ? 15.383 26.5 24 1 87.75 506 PRO B N 1
ATOM 7932 C CA . PRO B 1 506 ? 14.945 27.828 23.594 1 87.75 506 PRO B CA 1
ATOM 7933 C C . PRO B 1 506 ? 16.016 28.594 22.812 1 87.75 506 PRO B C 1
ATOM 7935 O O . PRO B 1 506 ? 15.719 29.641 22.219 1 87.75 506 PRO B O 1
ATOM 7938 N N . ALA B 1 507 ? 17.219 28.094 22.828 1 89.12 507 ALA B N 1
ATOM 7939 C CA . ALA B 1 507 ? 18.312 28.844 22.25 1 89.12 507 ALA B CA 1
ATOM 7940 C C . ALA B 1 507 ? 18.453 28.547 20.75 1 89.12 507 ALA B C 1
ATOM 7942 O O . ALA B 1 507 ? 19.109 29.297 20.016 1 89.12 507 ALA B O 1
ATOM 7943 N N . VAL B 1 508 ? 17.781 27.562 20.281 1 90.62 508 VAL B N 1
ATOM 7944 C CA . VAL B 1 508 ? 18 27.156 18.891 1 90.62 508 VAL B CA 1
ATOM 7945 C C . VAL B 1 508 ? 16.953 27.797 17.984 1 90.62 508 VAL B C 1
ATOM 7947 O O . VAL B 1 508 ? 15.836 28.094 18.422 1 90.62 508 VAL B O 1
ATOM 7950 N N . PRO B 1 509 ? 17.328 28.062 16.719 1 95.12 509 PRO B N 1
ATOM 7951 C CA . PRO B 1 509 ? 16.328 28.547 15.766 1 95.12 509 PRO B CA 1
ATOM 7952 C C . PRO B 1 509 ? 15.195 27.531 15.547 1 95.12 509 PRO B C 1
ATOM 7954 O O . PRO B 1 509 ? 15.445 26.328 15.5 1 95.12 509 PRO B O 1
ATOM 7957 N N . THR B 1 510 ? 14.008 28.062 15.5 1 96.25 510 THR B N 1
ATOM 7958 C CA . THR B 1 510 ? 12.875 27.172 15.25 1 96.25 510 THR B CA 1
ATOM 7959 C C . THR B 1 510 ? 12.055 27.672 14.07 1 96.25 510 THR B C 1
ATOM 7961 O O . THR B 1 510 ? 11.055 27.062 13.688 1 96.25 510 THR B O 1
ATOM 7964 N N . MET B 1 511 ? 12.43 28.828 13.477 1 97.38 511 MET B N 1
ATOM 7965 C CA . MET B 1 511 ? 11.844 29.328 12.242 1 97.38 511 MET B CA 1
ATOM 7966 C C . MET B 1 511 ? 12.859 29.312 11.109 1 97.38 511 MET B C 1
ATOM 7968 O O . MET B 1 511 ? 13.992 29.766 11.273 1 97.38 511 MET B O 1
ATOM 7972 N N . PHE B 1 512 ? 12.375 28.781 10 1 98.19 512 PHE B N 1
ATOM 7973 C CA . PHE B 1 512 ? 13.305 28.641 8.883 1 98.19 512 PHE B CA 1
ATOM 7974 C C . PHE B 1 512 ? 12.648 29.062 7.578 1 98.19 512 PHE B C 1
ATOM 7976 O O . PHE B 1 512 ? 11.422 29 7.445 1 98.19 512 PHE B O 1
ATOM 7983 N N . ALA B 1 513 ? 13.477 29.531 6.68 1 98.81 513 ALA B N 1
ATOM 7984 C CA . ALA B 1 513 ? 13.133 29.688 5.273 1 98.81 513 ALA B CA 1
ATOM 7985 C C . ALA B 1 513 ? 14.109 28.938 4.375 1 98.81 513 ALA B C 1
ATOM 7987 O O . ALA B 1 513 ? 15.328 29.031 4.555 1 98.81 513 ALA B O 1
ATOM 7988 N N . LEU B 1 514 ? 13.508 28.141 3.498 1 98.81 514 LEU B N 1
ATOM 7989 C CA . LEU B 1 514 ? 14.32 27.328 2.609 1 98.81 514 LEU B CA 1
ATOM 7990 C C . LEU B 1 514 ? 14.109 27.719 1.152 1 98.81 514 LEU B C 1
ATOM 7992 O O . LEU B 1 514 ? 13.031 28.203 0.785 1 98.81 514 LEU B O 1
ATOM 7996 N N . ASP B 1 515 ? 15.18 27.531 0.358 1 98.88 515 ASP B N 1
ATOM 7997 C CA . ASP B 1 515 ? 15.023 27.609 -1.091 1 98.88 515 ASP B CA 1
ATOM 7998 C C . ASP B 1 515 ? 14.109 26.5 -1.608 1 98.88 515 ASP B C 1
ATOM 8000 O O . ASP B 1 515 ? 14.367 25.312 -1.385 1 98.88 515 ASP B O 1
ATOM 8004 N N . ALA B 1 516 ? 13.078 26.875 -2.283 1 98.81 516 ALA B N 1
ATOM 8005 C CA . ALA B 1 516 ? 12.07 25.922 -2.719 1 98.81 516 ALA B CA 1
ATOM 8006 C C . ALA B 1 516 ? 12.656 24.938 -3.727 1 98.81 516 ALA B C 1
ATOM 8008 O O . ALA B 1 516 ? 12.234 23.766 -3.789 1 98.81 516 ALA B O 1
ATOM 8009 N N . ALA B 1 517 ? 13.602 25.312 -4.496 1 98.31 517 ALA B N 1
ATOM 8010 C CA . ALA B 1 517 ? 14.156 24.484 -5.566 1 98.31 517 ALA B CA 1
ATOM 8011 C C . ALA B 1 517 ? 15.164 23.484 -5.02 1 98.31 517 ALA B C 1
ATOM 8013 O O . ALA B 1 517 ? 15.273 22.359 -5.523 1 98.31 517 ALA B O 1
ATOM 8014 N N . THR B 1 518 ? 15.875 23.875 -3.92 1 98.12 518 THR B N 1
ATOM 8015 C CA . THR B 1 518 ? 17.031 23.062 -3.553 1 98.12 518 THR B CA 1
ATOM 8016 C C . THR B 1 518 ? 16.891 22.547 -2.121 1 98.12 518 THR B C 1
ATOM 8018 O O . THR B 1 518 ? 17.594 21.625 -1.72 1 98.12 518 THR B O 1
ATOM 8021 N N . GLY B 1 519 ? 16.156 23.234 -1.329 1 98.44 519 GLY B N 1
ATOM 8022 C CA . GLY B 1 519 ? 16.031 22.859 0.073 1 98.44 519 GLY B CA 1
ATOM 8023 C C . GLY B 1 519 ? 17.094 23.5 0.949 1 98.44 519 GLY B C 1
ATOM 8024 O O . GLY B 1 519 ? 17.141 23.266 2.156 1 98.44 519 GLY B O 1
ATOM 8025 N N . GLU B 1 520 ? 17.906 24.328 0.323 1 98.38 520 GLU B N 1
ATOM 8026 C CA . GLU B 1 520 ? 18.922 25.016 1.103 1 98.38 520 GLU B CA 1
ATOM 8027 C C . GLU B 1 520 ? 18.281 25.969 2.115 1 98.38 520 GLU B C 1
ATOM 8029 O O . GLU B 1 520 ? 17.344 26.688 1.794 1 98.38 520 GLU B O 1
ATOM 8034 N N . ILE B 1 521 ? 18.797 25.969 3.33 1 98.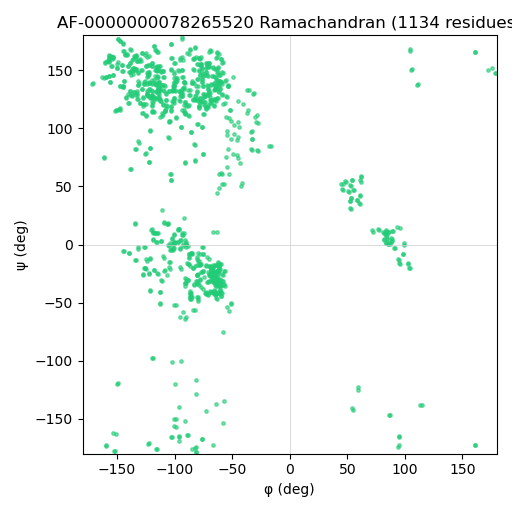31 521 ILE B N 1
ATOM 8035 C CA . ILE B 1 521 ? 18.312 26.906 4.34 1 98.31 521 ILE B CA 1
ATOM 8036 C C . ILE B 1 521 ? 18.891 28.297 4.066 1 98.31 521 ILE B C 1
ATOM 8038 O O . ILE B 1 521 ? 20.109 28.484 4.062 1 98.31 521 ILE B O 1
ATOM 8042 N N . LEU B 1 522 ? 18 29.266 3.918 1 98.69 522 LEU B N 1
ATOM 8043 C CA . LEU B 1 522 ? 18.406 30.609 3.541 1 98.69 522 LEU B CA 1
ATOM 8044 C C . LEU B 1 522 ? 18.266 31.578 4.715 1 98.69 522 LEU B C 1
ATOM 8046 O O . LEU B 1 522 ? 18.859 32.656 4.719 1 98.69 522 LEU B O 1
ATOM 8050 N N . TRP B 1 523 ? 17.469 31.266 5.66 1 98.31 523 TRP B N 1
ATOM 8051 C CA . TRP B 1 523 ? 17.172 32.125 6.805 1 98.31 523 TRP B CA 1
ATOM 8052 C C . TRP B 1 523 ? 16.75 31.281 8.008 1 98.31 523 TRP B C 1
ATOM 8054 O O . TRP B 1 523 ? 16.125 30.234 7.863 1 98.31 523 TRP B O 1
ATOM 8064 N N . GLN B 1 524 ? 17.078 31.672 9.188 1 97.62 524 GLN B N 1
ATOM 8065 C CA . GLN B 1 524 ? 16.656 31.078 10.453 1 97.62 524 GLN B CA 1
ATOM 8066 C C . GLN B 1 524 ? 16.453 32.125 11.531 1 97.62 524 GLN B C 1
ATOM 8068 O O . GLN B 1 524 ? 17.094 33.188 11.492 1 97.62 524 GLN B O 1
ATOM 8073 N N . PHE B 1 525 ? 15.562 31.906 12.445 1 97.19 525 PHE B N 1
ATOM 8074 C CA . PHE B 1 525 ? 15.25 32.812 13.547 1 97.19 525 PHE B CA 1
ATOM 8075 C C . PHE B 1 525 ? 14.891 32.031 14.805 1 97.19 525 PHE B C 1
ATOM 8077 O O . PHE B 1 525 ? 14.195 31 14.734 1 97.19 525 PHE B O 1
ATOM 8084 N N . ALA B 1 526 ? 15.406 32.406 15.969 1 96.25 526 ALA B N 1
ATOM 8085 C CA . ALA B 1 526 ? 15.148 31.797 17.266 1 96.25 526 ALA B CA 1
ATOM 8086 C C . ALA B 1 526 ? 14.211 32.656 18.109 1 96.25 526 ALA B C 1
ATOM 8088 O O . ALA B 1 526 ? 14.656 33.469 18.891 1 96.25 526 ALA B O 1
ATOM 8089 N N . PRO B 1 527 ? 12.984 32.406 18.016 1 95.62 527 PRO B N 1
ATOM 8090 C CA . PRO B 1 527 ? 12.062 33.188 18.828 1 95.62 527 PRO B CA 1
ATOM 8091 C C . PRO B 1 527 ? 12 32.75 20.281 1 95.62 527 PRO B C 1
ATOM 8093 O O . PRO B 1 527 ? 11.305 33.375 21.094 1 95.62 527 PRO B O 1
ATOM 8096 N N . GLY B 1 528 ? 12.648 31.594 20.656 1 92.88 528 GLY B N 1
ATOM 8097 C CA . GLY B 1 528 ? 12.68 31.109 22.016 1 92.88 528 GLY B CA 1
ATOM 8098 C C . GLY B 1 528 ? 11.516 30.188 22.359 1 92.88 528 GLY B C 1
ATOM 8099 O O . GLY B 1 528 ? 11.234 29.938 23.531 1 92.88 528 GLY B O 1
ATOM 8100 N N . ALA B 1 529 ? 10.805 29.781 21.375 1 93.31 529 ALA B N 1
ATOM 8101 C CA . ALA B 1 529 ? 9.664 28.875 21.531 1 93.31 529 ALA B CA 1
ATOM 8102 C C . ALA B 1 529 ? 9.562 27.922 20.359 1 93.31 529 ALA B C 1
ATOM 8104 O O . ALA B 1 529 ? 10.25 28.094 19.344 1 93.31 529 ALA B O 1
ATOM 8105 N N . SER B 1 530 ? 8.734 26.906 20.562 1 93.31 530 SER B N 1
ATOM 8106 C CA . SER B 1 530 ? 8.461 25.969 19.484 1 93.31 530 SER B CA 1
ATOM 8107 C C . SER B 1 530 ? 7.488 26.562 18.453 1 93.31 530 SER B C 1
ATOM 8109 O O . SER B 1 530 ? 6.734 27.484 18.781 1 93.31 530 SER B O 1
ATOM 8111 N N . ILE B 1 531 ? 7.605 26.031 17.297 1 94.12 531 ILE B N 1
ATOM 8112 C CA . ILE B 1 531 ? 6.727 26.453 16.219 1 94.12 531 ILE B CA 1
ATOM 8113 C C . ILE B 1 531 ? 5.926 25.266 15.695 1 94.12 531 ILE B C 1
ATOM 8115 O O . ILE B 1 531 ? 6.496 24.234 15.328 1 94.12 531 ILE B O 1
ATOM 8119 N N . ILE B 1 532 ? 4.641 25.359 15.625 1 91.19 532 ILE B N 1
ATOM 8120 C CA . ILE B 1 532 ? 3.805 24.344 14.984 1 91.19 532 ILE B CA 1
ATOM 8121 C C . ILE B 1 532 ? 2.996 24.969 13.859 1 91.19 532 ILE B C 1
ATOM 8123 O O . ILE B 1 532 ? 2.467 24.266 12.992 1 91.19 532 ILE B O 1
ATOM 8127 N N . SER B 1 533 ? 3.004 26.297 13.828 1 88.38 533 SER B N 1
ATOM 8128 C CA . SER B 1 533 ? 2.264 27.062 12.828 1 88.38 533 SER B CA 1
ATOM 8129 C C . SER B 1 533 ? 3.143 27.391 11.625 1 88.38 533 SER B C 1
ATOM 8131 O O . SER B 1 533 ? 4.367 27.469 11.75 1 88.38 533 SER B O 1
ATOM 8133 N N . SER B 1 534 ? 2.502 27.5 10.453 1 94.31 534 SER B N 1
ATOM 8134 C CA . SER B 1 534 ? 3.143 28.141 9.312 1 94.31 534 SER B CA 1
ATOM 8135 C C . SER B 1 534 ? 2.742 29.609 9.219 1 94.31 534 SER B C 1
ATOM 8137 O O . SER B 1 534 ? 1.776 30.047 9.859 1 94.31 534 SER B O 1
ATOM 8139 N N . PRO B 1 535 ? 3.518 30.406 8.516 1 97.94 535 PRO B N 1
ATOM 8140 C CA . PRO B 1 535 ? 3.131 31.812 8.367 1 97.94 535 PRO B CA 1
ATOM 8141 C C . PRO B 1 535 ? 2.117 32.031 7.242 1 97.94 535 PRO B C 1
ATOM 8143 O O . PRO B 1 535 ? 1.942 31.156 6.387 1 97.94 535 PRO B O 1
ATOM 8146 N N . ALA B 1 536 ? 1.472 33.156 7.379 1 98.19 536 ALA B N 1
ATOM 8147 C CA . ALA B 1 536 ? 0.868 33.781 6.203 1 98.19 536 ALA B CA 1
ATOM 8148 C C . ALA B 1 536 ? 1.825 34.781 5.551 1 98.19 536 ALA B C 1
ATOM 8150 O O . ALA B 1 536 ? 2.523 35.531 6.246 1 98.19 536 ALA B O 1
ATOM 8151 N N . VAL B 1 537 ? 1.913 34.688 4.246 1 98.19 537 VAL B N 1
ATOM 8152 C CA . VAL B 1 537 ? 2.773 35.594 3.496 1 98.19 537 VAL B CA 1
ATOM 8153 C C . VAL B 1 537 ? 1.931 36.438 2.535 1 98.19 537 VAL B C 1
ATOM 8155 O O . VAL B 1 537 ? 1.302 35.906 1.622 1 98.19 537 VAL B O 1
ATOM 8158 N N . VAL B 1 538 ? 1.92 37.719 2.811 1 97.12 538 VAL B N 1
ATOM 8159 C CA . VAL B 1 538 ? 1.103 38.625 2.002 1 97.12 538 VAL B CA 1
ATOM 8160 C C . VAL B 1 538 ? 1.858 39.906 1.755 1 97.12 538 VAL B C 1
ATOM 8162 O O . VAL B 1 538 ? 2.219 40.625 2.699 1 97.12 538 VAL B O 1
ATOM 8165 N N . ASN B 1 539 ? 2.088 40.281 0.511 1 94.75 539 ASN B N 1
ATOM 8166 C CA . ASN B 1 539 ? 2.654 41.531 0.09 1 94.75 539 ASN B CA 1
ATOM 8167 C C . ASN B 1 539 ? 3.951 41.844 0.834 1 94.75 539 ASN B C 1
ATOM 8169 O O . ASN B 1 539 ? 4.109 42.938 1.379 1 94.75 539 ASN B O 1
ATOM 8173 N N . GLY B 1 540 ? 4.723 40.938 0.917 1 96.06 540 GLY B N 1
ATOM 8174 C CA . GLY B 1 540 ? 6.051 41.125 1.473 1 96.06 540 GLY B CA 1
ATOM 8175 C C . GLY B 1 540 ? 6.094 41 2.982 1 96.06 540 GLY B C 1
ATOM 8176 O O . GLY B 1 540 ? 7.148 41.156 3.598 1 96.06 540 GLY B O 1
ATOM 8177 N N . TRP B 1 541 ? 4.973 40.719 3.6 1 97 541 TRP B N 1
ATOM 8178 C CA . TRP B 1 541 ? 4.918 40.5 5.039 1 97 541 TRP B CA 1
ATOM 8179 C C . TRP B 1 541 ? 4.852 39 5.34 1 97 541 TRP B C 1
ATOM 8181 O O . TRP B 1 541 ? 4.156 38.25 4.648 1 97 541 TRP B O 1
ATOM 8191 N N . VAL B 1 542 ? 5.637 38.562 6.348 1 98.44 542 VAL B N 1
ATOM 8192 C CA . VAL B 1 542 ? 5.535 37.25 6.91 1 98.44 542 VAL B CA 1
ATOM 8193 C C . VAL B 1 542 ? 4.988 37.312 8.336 1 98.44 542 VAL B C 1
ATOM 8195 O O . VAL B 1 542 ? 5.668 37.781 9.242 1 98.44 542 VAL B O 1
ATOM 8198 N N . TYR B 1 543 ? 3.764 36.844 8.562 1 98.56 543 TYR B N 1
ATOM 8199 C CA . TYR B 1 543 ? 3.119 36.844 9.867 1 98.56 543 TYR B CA 1
ATOM 8200 C C . TYR B 1 543 ? 3.168 35.469 10.492 1 98.56 543 TYR B C 1
ATOM 8202 O O . TYR B 1 543 ? 2.662 34.5 9.914 1 98.56 543 TYR B O 1
ATOM 8210 N N . TRP B 1 544 ? 3.717 35.375 11.664 1 98.06 544 TRP B N 1
ATOM 8211 C CA . TRP B 1 544 ? 4.051 34.031 12.164 1 98.06 544 TRP B CA 1
ATOM 8212 C C . TRP B 1 544 ? 3.904 33.969 13.68 1 98.06 544 TRP B C 1
ATOM 8214 O O . TRP B 1 544 ? 4.59 34.688 14.406 1 98.06 544 TRP B O 1
ATOM 8224 N N . GLY B 1 545 ? 2.986 33.125 14.117 1 96 545 GLY B N 1
ATOM 8225 C CA . GLY B 1 545 ? 2.822 32.906 15.539 1 96 545 GLY B CA 1
ATOM 8226 C C . GLY B 1 545 ? 3.713 31.781 16.062 1 96 545 GLY B C 1
ATOM 8227 O O . GLY B 1 545 ? 4.273 31.016 15.289 1 96 545 GLY B O 1
ATOM 8228 N N . ILE B 1 546 ? 3.875 31.719 17.453 1 94.38 546 ILE B N 1
ATOM 8229 C CA . ILE B 1 546 ? 4.781 30.734 18.031 1 94.38 546 ILE B CA 1
ATOM 8230 C C . ILE B 1 546 ? 4.094 30.031 19.203 1 94.38 546 ILE B C 1
ATOM 8232 O O . ILE B 1 546 ? 3.037 30.469 19.656 1 94.38 546 ILE B O 1
ATOM 8236 N N . GLY B 1 547 ? 4.73 28.859 19.562 1 91.06 547 GLY B N 1
ATOM 8237 C CA . GLY B 1 547 ? 4.359 28.188 20.781 1 91.06 547 GLY B CA 1
ATOM 8238 C C . GLY B 1 547 ? 3.627 26.875 20.547 1 91.06 547 GLY B C 1
ATOM 8239 O O . GLY B 1 547 ? 2.75 26.797 19.688 1 91.06 547 GLY B O 1
ATOM 8240 N N . TYR B 1 548 ? 3.979 25.906 21.297 1 88.31 548 TYR B N 1
ATOM 8241 C CA . TYR B 1 548 ? 3.301 24.625 21.453 1 88.31 548 TYR B CA 1
ATOM 8242 C C . TYR B 1 548 ? 3.746 23.938 22.734 1 88.31 548 TYR B C 1
ATOM 8244 O O . TYR B 1 548 ? 4.414 22.906 22.688 1 88.31 548 TYR B O 1
ATOM 8252 N N . GLY B 1 549 ? 3.285 24.391 23.734 1 83.69 549 GLY B N 1
ATOM 8253 C CA . GLY B 1 549 ? 3.754 24 25.062 1 83.69 549 GLY B CA 1
ATOM 8254 C C . GLY B 1 549 ? 3.373 22.594 25.438 1 83.69 549 GLY B C 1
ATOM 8255 O O . GLY B 1 549 ? 4.059 21.953 26.25 1 83.69 549 GLY B O 1
ATOM 8256 N N . GLN B 1 550 ? 2.367 22.094 24.891 1 76.81 550 GLN B N 1
ATOM 8257 C CA . GLN B 1 550 ? 1.896 20.766 25.266 1 76.81 550 GLN B CA 1
ATOM 8258 C C . GLN B 1 550 ? 2.949 19.703 24.953 1 76.81 550 GLN B C 1
ATOM 8260 O O . GLN B 1 550 ? 3.045 18.703 25.641 1 76.81 550 GLN B O 1
ATOM 8265 N N . ASN B 1 551 ? 3.721 19.906 23.984 1 74.75 551 ASN B N 1
ATOM 8266 C CA . ASN B 1 551 ? 4.691 18.891 23.594 1 74.75 551 ASN B CA 1
ATOM 8267 C C . ASN B 1 551 ? 6.113 19.453 23.594 1 74.75 551 ASN B C 1
ATOM 8269 O O . ASN B 1 551 ? 7.078 18.688 23.5 1 74.75 551 ASN B O 1
ATOM 8273 N N . SER B 1 552 ? 6.125 20.766 23.641 1 83.56 552 SER B N 1
ATOM 8274 C CA . SER B 1 552 ? 7.441 21.391 23.594 1 83.56 552 SER B CA 1
ATOM 8275 C C . SER B 1 552 ? 7.473 22.703 24.375 1 83.56 552 SER B C 1
ATOM 8277 O O . SER B 1 552 ? 7.324 22.703 25.594 1 83.56 552 SER B O 1
ATOM 8279 N N . ARG B 1 553 ? 7.766 23.766 23.641 1 88.5 553 ARG B N 1
ATOM 8280 C CA . ARG B 1 553 ? 7.91 25.016 24.359 1 88.5 553 ARG B CA 1
ATOM 8281 C C . ARG B 1 553 ? 6.824 26.016 23.969 1 88.5 553 ARG B C 1
ATOM 8283 O O . ARG B 1 553 ? 6.594 26.234 22.781 1 88.5 553 ARG B O 1
ATOM 8290 N N . ALA B 1 554 ? 6.273 26.609 24.969 1 91.38 554 ALA B N 1
ATOM 8291 C CA . ALA B 1 554 ? 5.207 27.578 24.781 1 91.38 554 ALA B CA 1
ATOM 8292 C C . ALA B 1 554 ? 5.773 28.938 24.344 1 91.38 554 ALA B C 1
ATOM 8294 O O . ALA B 1 554 ? 6.977 29.172 24.469 1 91.38 554 ALA B O 1
ATOM 8295 N N . GLY B 1 555 ? 4.93 29.719 23.781 1 92.62 555 GLY B N 1
ATOM 8296 C CA . GLY B 1 555 ? 5.211 31.094 23.406 1 92.62 555 GLY B CA 1
ATOM 8297 C C . GLY B 1 555 ? 3.975 31.844 22.953 1 92.62 555 GLY B C 1
ATOM 8298 O O . GLY B 1 555 ? 3.137 31.312 22.234 1 92.62 555 GLY B O 1
ATOM 8299 N N . ASN B 1 556 ? 3.898 33.094 23.391 1 92.81 556 ASN B N 1
ATOM 8300 C CA . ASN B 1 556 ? 2.697 33.844 23.094 1 92.81 556 ASN B CA 1
ATOM 8301 C C . ASN B 1 556 ? 3.025 35.094 22.281 1 92.81 556 ASN B C 1
ATOM 8303 O O . ASN B 1 556 ? 2.209 36.031 22.188 1 92.81 556 ASN B O 1
ATOM 8307 N N . THR B 1 557 ? 4.242 35.156 21.766 1 95.69 557 THR B N 1
ATOM 8308 C CA . THR B 1 557 ? 4.621 36.281 20.938 1 95.69 557 THR B CA 1
ATOM 8309 C C . THR B 1 557 ? 4.227 36.031 19.484 1 95.69 557 THR B C 1
ATOM 8311 O O . THR B 1 557 ? 4.395 34.938 18.969 1 95.69 557 THR B O 1
ATOM 8314 N N . PHE B 1 558 ? 3.607 37.031 18.891 1 97.75 558 PHE B N 1
ATOM 8315 C CA . PHE B 1 558 ? 3.283 37.031 17.469 1 97.75 558 PHE B CA 1
ATOM 8316 C C . PHE B 1 558 ? 4.223 37.938 16.688 1 97.75 558 PHE B C 1
ATOM 8318 O O . PHE B 1 558 ? 4.449 39.094 17.094 1 97.75 558 PHE B O 1
ATOM 8325 N N . TYR B 1 559 ? 4.766 37.469 15.586 1 98.31 559 TYR B N 1
ATOM 8326 C CA . TYR B 1 559 ? 5.793 38.219 14.867 1 98.31 559 TYR B CA 1
ATOM 8327 C C . TYR B 1 559 ? 5.309 38.594 13.477 1 98.31 559 TYR B C 1
ATOM 8329 O O . TYR B 1 559 ? 4.562 37.844 12.836 1 98.31 559 TYR B O 1
ATOM 8337 N N . ALA B 1 560 ? 5.742 39.75 13.07 1 98.38 560 ALA B N 1
ATOM 8338 C CA . ALA B 1 560 ? 5.734 40.156 11.664 1 98.38 560 ALA B CA 1
ATOM 8339 C C . ALA B 1 560 ? 7.148 40.438 11.164 1 98.38 560 ALA B C 1
ATOM 8341 O O . ALA B 1 560 ? 7.898 41.188 11.805 1 98.38 560 ALA B O 1
ATOM 8342 N N . PHE B 1 561 ? 7.469 39.781 10.07 1 98.19 561 PHE B N 1
ATOM 8343 C CA . PHE B 1 561 ? 8.781 39.969 9.453 1 98.19 561 PHE B CA 1
ATOM 8344 C C . PHE B 1 561 ? 8.648 40.656 8.102 1 98.19 561 PHE B C 1
ATOM 8346 O O . PHE B 1 561 ? 7.625 40.531 7.43 1 98.19 561 PHE B O 1
ATOM 8353 N N . ARG B 1 562 ? 9.633 41.312 7.734 1 96.44 562 ARG B N 1
ATOM 8354 C CA . ARG B 1 562 ? 9.766 41.875 6.402 1 96.44 562 ARG B CA 1
ATOM 8355 C C . ARG B 1 562 ? 11.234 42.031 6.016 1 96.44 562 ARG B C 1
ATOM 8357 O O . ARG B 1 562 ? 12.117 41.906 6.863 1 96.44 562 ARG B O 1
ATOM 8364 N N . VAL B 1 563 ? 11.461 42.156 4.707 1 95.38 563 VAL B N 1
ATOM 8365 C CA . VAL B 1 563 ? 12.82 42.406 4.242 1 95.38 563 VAL B CA 1
ATOM 8366 C C . VAL B 1 563 ? 13.188 43.875 4.453 1 95.38 563 VAL B C 1
ATOM 8368 O O . VAL B 1 563 ? 12.406 44.75 4.109 1 95.38 563 VAL B O 1
ATOM 8371 N N . ALA B 1 564 ? 14.312 44.312 5.223 1 79.88 564 ALA B N 1
ATOM 8372 C CA . ALA B 1 564 ? 14.758 45.656 5.598 1 79.88 564 ALA B CA 1
ATOM 8373 C C . ALA B 1 564 ? 14.922 46.562 4.371 1 79.88 564 ALA B C 1
ATOM 8375 O O . ALA B 1 564 ? 14.648 47.75 4.426 1 79.88 564 ALA B O 1
ATOM 8376 N N . ASP B 1 565 ? 15.484 46.5 3.393 1 59.88 565 ASP B N 1
ATOM 8377 C CA . ASP B 1 565 ? 15.789 47.625 2.5 1 59.88 565 ASP B CA 1
ATOM 8378 C C . ASP B 1 565 ? 14.508 48.281 1.982 1 59.88 565 ASP B C 1
ATOM 8380 O O . ASP B 1 565 ? 14.555 49.094 1.066 1 59.88 565 ASP B O 1
ATOM 8384 N N . ILE B 1 566 ? 13.414 47.531 2.049 1 47.41 566 ILE B N 1
ATOM 8385 C CA . ILE B 1 566 ? 12.539 48 0.98 1 47.41 566 ILE B CA 1
ATOM 8386 C C . ILE B 1 566 ? 12.242 49.469 1.174 1 47.41 566 ILE B C 1
ATOM 8388 O O . ILE B 1 566 ? 11.516 49.844 2.096 1 47.41 566 ILE B O 1
ATOM 8392 N N . VAL B 1 567 ? 13.211 50.25 1.329 1 40.34 567 VAL B N 1
ATOM 8393 C CA . VAL B 1 567 ? 12.977 51.688 1.115 1 40.34 567 VAL B CA 1
ATOM 8394 C C . VAL B 1 567 ? 11.922 51.875 0.028 1 40.34 567 VAL B C 1
ATOM 8396 O O . VAL B 1 567 ? 12.094 51.406 -1.103 1 40.34 567 VAL B O 1
ATOM 8399 N N . ALA B 1 568 ? 10.719 51.938 0.457 1 37 568 ALA B N 1
ATOM 8400 C CA . ALA B 1 568 ? 9.859 52.625 -0.503 1 37 568 ALA B CA 1
ATOM 8401 C C . ALA B 1 568 ? 10.633 53.719 -1.246 1 37 568 ALA B C 1
ATOM 8403 O O . ALA B 1 568 ? 11.141 54.656 -0.632 1 37 568 ALA B O 1
ATOM 8404 N N . ARG B 1 569 ? 11.375 53.281 -2.256 1 27.66 569 ARG B N 1
ATOM 8405 C CA . ARG B 1 569 ? 11.523 54.438 -3.162 1 27.66 569 ARG B CA 1
ATOM 8406 C C . ARG B 1 569 ? 10.164 54.969 -3.574 1 27.66 569 ARG B C 1
ATOM 8408 O O . ARG B 1 569 ? 9.219 54.219 -3.799 1 27.66 569 ARG B O 1
#

pLDDT: mean 87.37, std 20.26, range [14.82, 98.88]

Secondary structure (DSSP, 8-state):
----------------------------------------------B-STTSSTT---B-TT--S--TTTGGGEEEEEEEE-SS---SPPEE-TTSEEEEE-TTSEEEEEETTT--EEEEEETHHHHT---EEETTTTEEES----S-PEEETTEEEEEEGGGTEEEEEETTT--EEEEEE----TTEE--SPPEEETTEEEEEEEESHHHHTTSTTS-----B-EEEEEETTT--EEEEEESS-TTS-B-----S--EEETTTTEEEEE---BS---HHHHHHHHHTTT--TTS---TT--TTEEEEEETTT--EEEEEE-TTBTB--B--GGGSGGGGT--SS--TTS-SS--------SPPEEEEEEETTEEEEEEEEE-TTSEEEEE-TTT--EEEEEE-S---TT-SS-S--EE-SS-EEEEE--TT---EE-TTS-EESS-EEEEE-TTT--EEEEEE-STTTT-TT--HHHHHHHPPB--S--EEETTEEEEE-B-S-TTS--EEEEETTT--EEEEE--SS---PPPEEETTEEEEE---TTTS----EEEEEEETT----/----------------------------------------------B-STTSSTT---B-TT--S--TTTGGGEEEEEEEE-SS---SPPEE-TTSEEEEE-TTSEEEEEETTT--EEEEEETHHHHT---EEETTTTEEES----S-PEEETTEEEEEEGGGTEEEEEETTT--EEEEEE----TTEE--SPPEEETTEEEEEEEESHHHHTTSTTS-----B-EEEEEETTT--EEEEEESS-TTS-B----SS--EEETTTTEEEEE---BS---HHHHHHHHHTTT--TTS---TT--TTEEEEEETTT--EEEEEE-TTBTB--B--GGGSGGGGT--SS--TTS-SS--------SPPEEEEEEETTEEEEEEEEE-TTSEEEEE-TTT--EEEEEE-S---TT-SS-S--EE-SS-EEEEE--TT---EE-TTS-EESS-EEEEE-TTT--EEEEEE-STTTT-TT--HHHHHHHPPB--S--EEETTEEEEE-B-S-TTS--EEEEETTT--EEEEE--SS---PPPEEETTEEEEE---TTTS----EEEEEEETT----